Protein AF-0000000073386033 (afdb_homodimer)

Sequence (1508 aa):
MKQFILSCVLSVAAIAPSQAQQTTRQLPVYLDQTKPVEQRIDDAISRMTLAEKIRIIHAQSKFSSAGVPRLGFPDFWTDDGPHGVRPDVLWDEWEQAGQTNDSCVAFPALTCLAASWNPQMSRIYGEALGEEALYRGKDMILGPGVNIYRTPLNGRNFEYMGEDPFLASIMVVPYIQGLQSKGVSACVKHYCLNNDEEYRHQVNVIVSDRALHEIYLPAFKAAVEKGKTWGIMGAYNLYKNEHNCHNQWTLNKILKGDWKYDGVVVSDWGGAHDLEQSVKNGLDMEFGTWTDGLTMGATNAYDNYYLSMPYMKAIQEGKFTQKELDDKVRRVLRLFYRTTMNPNRPHGFLCSESHYAAARQIAEEGIVLLQNRNNVLPINTQKAKRVLVVGENAIKMMTVGGGSSSLKVQREISPLDGLKTRLGKDGIEVDYARGYVGDVTGNYNGVTTGQNLEDKRSEAELIAEAVEKAKTADYVIMFGGLNKSDFQDCEGHDRKHYELPYHQDKLIEALAKANRNFVYVNISGNAVAMPWKAKVAGIVQGWFIGSESGEALASILTGDANPSGKLPFTWVNSLKETGAHALNTYPGTWRQEGGASTKGNIIDEEYKEGIYVGYRWTDKERIKPTFAFGHGLSYTQFAISNLRSDKIQMKQDGTITFTVNVKNTGKRAGAETVQLYIHDVKASVDRPQKELKGFQKVYLQPGESKDISITINKEALSFYDETSSSWKAEAGKFEALVGNAADNLKLKKAFELFMKQFILSCVLSVAAIAPSQAQQTTRQLPVYLDQTKPVEQRIDDAISRMTLAEKIRIIHAQSKFSSAGVPRLGFPDFWTDDGPHGVRPDVLWDEWEQAGQTNDSCVAFPALTCLAASWNPQMSRIYGEALGEEALYRGKDMILGPGVNIYRTPLNGRNFEYMGEDPFLASIMVVPYIQGLQSKGVSACVKHYCLNNDEEYRHQVNVIVSDRALHEIYLPAFKAAVEKGKTWGIMGAYNLYKNEHNCHNQWTLNKILKGDWKYDGVVVSDWGGAHDLEQSVKNGLDMEFGTWTDGLTMGATNAYDNYYLSMPYMKAIQEGKFTQKELDDKVRRVLRLFYRTTMNPNRPHGFLCSESHYAAARQIAEEGIVLLQNRNNVLPINTQKAKRVLVVGENAIKMMTVGGGSSSLKVQREISPLDGLKTRLGKDGIEVDYARGYVGDVTGNYNGVTTGQNLEDKRSEAELIAEAVEKAKTADYVIMFGGLNKSDFQDCEGHDRKHYELPYHQDKLIEALAKANRNFVYVNISGNAVAMPWKAKVAGIVQGWFIGSESGEALASILTGDANPSGKLPFTWVNSLKETGAHALNTYPGTWRQEGGASTKGNIIDEEYKEGIYVGYRWTDKERIKPTFAFGHGLSYTQFAISNLRSDKIQMKQDGTITFTVNVKNTGKRAGAETVQLYIHDVKASVDRPQKELKGFQKVYLQPGESKDISITINKEALSFYDETSSSWKAEAGKFEALVGNAADNLKLKKAFELF

Structure (mmCIF, N/CA/C/O backbone):
data_AF-0000000073386033-model_v1
#
loop_
_entity.id
_entity.type
_entity.pdbx_description
1 polymer 'Glycosyl hydrolase family 3 N-terminal domain protein'
#
loop_
_atom_site.group_PDB
_atom_site.id
_atom_site.type_symbol
_atom_site.label_atom_id
_atom_site.label_alt_id
_atom_site.label_comp_id
_atom_site.label_asym_id
_atom_site.label_entity_id
_atom_site.label_seq_id
_atom_site.pdbx_PDB_ins_code
_atom_site.Cartn_x
_atom_site.Cartn_y
_atom_site.Cartn_z
_atom_site.occupancy
_atom_site.B_iso_or_equiv
_atom_site.auth_seq_id
_atom_site.auth_comp_id
_atom_site.auth_asym_id
_atom_site.auth_atom_id
_atom_site.pdbx_PDB_model_num
ATOM 1 N N . MET A 1 1 ? -18.234 85.812 -27.625 1 22.02 1 MET A N 1
ATOM 2 C CA . MET A 1 1 ? -17 85.25 -27.125 1 22.02 1 MET A CA 1
ATOM 3 C C . MET A 1 1 ? -17.188 83.75 -26.828 1 22.02 1 MET A C 1
ATOM 5 O O . MET A 1 1 ? -18.062 83.375 -26.047 1 22.02 1 MET A O 1
ATOM 9 N N . LYS A 1 2 ? -16.828 82.938 -27.922 1 25.58 2 LYS A N 1
ATOM 10 C CA . LYS A 1 2 ? -16.922 81.625 -28.484 1 25.58 2 LYS A CA 1
ATOM 11 C C . LYS A 1 2 ? -16.141 80.562 -27.641 1 25.58 2 LYS A C 1
ATOM 13 O O . LYS A 1 2 ? -14.914 80.562 -27.703 1 25.58 2 LYS A O 1
ATOM 18 N N . GLN A 1 3 ? -16.453 80.562 -26.297 1 24.77 3 GLN A N 1
ATOM 19 C CA . GLN A 1 3 ? -15.656 79.875 -25.266 1 24.77 3 GLN A CA 1
ATOM 20 C C . GLN A 1 3 ? -15.523 78.375 -25.547 1 24.77 3 GLN A C 1
ATOM 22 O O . GLN A 1 3 ? -16.531 77.688 -25.656 1 24.77 3 GLN A O 1
ATOM 27 N N . PHE A 1 4 ? -14.586 78.062 -26.344 1 27.03 4 PHE A N 1
ATOM 28 C CA . PHE A 1 4 ? -14.281 76.75 -26.906 1 27.03 4 PHE A CA 1
ATOM 29 C C . PHE A 1 4 ? -13.93 75.75 -25.812 1 27.03 4 PHE A C 1
ATOM 31 O O . PHE A 1 4 ? -13.008 76 -25.031 1 27.03 4 PHE A O 1
ATOM 38 N N . ILE A 1 5 ? -14.898 75.125 -25.203 1 29.31 5 ILE A N 1
ATOM 39 C CA . ILE A 1 5 ? -14.797 74.188 -24.109 1 29.31 5 ILE A CA 1
ATOM 40 C C . ILE A 1 5 ? -13.992 72.938 -24.562 1 29.31 5 ILE A C 1
ATOM 42 O O . ILE A 1 5 ? -14.406 72.25 -25.469 1 29.31 5 ILE A O 1
ATOM 46 N N . LEU A 1 6 ? -12.695 73.062 -24.625 1 27.39 6 LEU A N 1
ATOM 47 C CA . LEU A 1 6 ? -11.82 72 -25.078 1 27.39 6 LEU A CA 1
ATOM 48 C C . LEU A 1 6 ? -12.016 70.75 -24.25 1 27.39 6 LEU A C 1
ATOM 50 O O . LEU A 1 6 ? -12.117 70.812 -23.016 1 27.39 6 LEU A O 1
ATOM 54 N N . SER A 1 7 ? -12.453 69.625 -24.875 1 26.39 7 SER A N 1
ATOM 55 C CA . SER A 1 7 ? -12.828 68.25 -24.625 1 26.39 7 SER A CA 1
ATOM 56 C C . SER A 1 7 ? -11.617 67.438 -24.188 1 26.39 7 SER A C 1
ATOM 58 O O . SER A 1 7 ? -10.648 67.25 -24.938 1 26.39 7 SER A O 1
ATOM 60 N N . CYS A 1 8 ? -11.141 67.625 -22.938 1 24.88 8 CYS A N 1
ATOM 61 C CA . CYS A 1 8 ? -9.969 66.875 -22.484 1 24.88 8 CYS A CA 1
ATOM 62 C C . CYS A 1 8 ? -10.219 65.375 -22.484 1 24.88 8 CYS A C 1
ATOM 64 O O . CYS A 1 8 ? -11.148 64.938 -21.828 1 24.88 8 CYS A O 1
ATOM 66 N N . VAL A 1 9 ? -9.945 64.688 -23.547 1 27.27 9 VAL A N 1
ATOM 67 C CA . VAL A 1 9 ? -10.031 63.25 -23.797 1 27.27 9 VAL A CA 1
ATOM 68 C C . VAL A 1 9 ? -9.109 62.531 -22.828 1 27.27 9 VAL A C 1
ATOM 70 O O . VAL A 1 9 ? -7.898 62.75 -22.812 1 27.27 9 VAL A O 1
ATOM 73 N N . LEU A 1 10 ? -9.594 62.25 -21.641 1 25.06 10 LEU A N 1
ATOM 74 C CA . LEU A 1 10 ? -8.914 61.469 -20.609 1 25.06 10 LEU A CA 1
ATOM 75 C C . LEU A 1 10 ? -8.523 60.094 -21.141 1 25.06 10 LEU A C 1
ATOM 77 O O . LEU A 1 10 ? -9.375 59.312 -21.594 1 25.06 10 LEU A O 1
ATOM 81 N N . SER A 1 11 ? -7.332 59.906 -21.688 1 25.28 11 SER A N 1
ATOM 82 C CA . SER A 1 11 ? -6.746 58.656 -22.172 1 25.28 11 SER A CA 1
ATOM 83 C C . SER A 1 11 ? -6.617 57.625 -21.047 1 25.28 11 SER A C 1
ATOM 85 O O . SER A 1 11 ? -6.008 57.906 -20.016 1 25.28 11 SER A O 1
ATOM 87 N N . VAL A 1 12 ? -7.598 56.812 -20.828 1 29.11 12 VAL A N 1
ATOM 88 C CA . VAL A 1 12 ? -7.637 55.625 -19.938 1 29.11 12 VAL A CA 1
ATOM 89 C C . VAL A 1 12 ? -6.492 54.688 -20.297 1 29.11 12 VAL A C 1
ATOM 91 O O . VAL A 1 12 ? -6.441 54.156 -21.391 1 29.11 12 VAL A O 1
ATOM 94 N N . ALA A 1 13 ? -5.246 54.938 -19.766 1 29.22 13 ALA A N 1
ATOM 95 C CA . ALA A 1 13 ? -4.164 53.969 -19.984 1 29.22 13 ALA A CA 1
ATOM 96 C C . ALA A 1 13 ? -4.555 52.594 -19.469 1 29.22 13 ALA A C 1
ATOM 98 O O . ALA A 1 13 ? -4.902 52.438 -18.297 1 29.22 13 ALA A O 1
ATOM 99 N N . ALA A 1 14 ? -5.043 51.781 -20.297 1 32 14 ALA A N 1
ATOM 100 C CA . ALA A 1 14 ? -5.281 50.344 -20.125 1 32 14 ALA A CA 1
ATOM 101 C C . ALA A 1 14 ? -4.043 49.625 -19.578 1 32 14 ALA A C 1
ATOM 103 O O . ALA A 1 14 ? -3.012 49.562 -20.25 1 32 14 ALA A O 1
ATOM 104 N N . ILE A 1 15 ? -3.875 49.781 -18.219 1 30.94 15 ILE A N 1
ATOM 105 C CA . ILE A 1 15 ? -2.848 48.938 -17.641 1 30.94 15 ILE A CA 1
ATOM 106 C C . ILE A 1 15 ? -3.047 47.5 -18.109 1 30.94 15 ILE A C 1
ATOM 108 O O . ILE A 1 15 ? -4.105 46.906 -17.875 1 30.94 15 ILE A O 1
ATOM 112 N N . ALA A 1 16 ? -2.33 47.125 -19.172 1 32.75 16 ALA A N 1
ATOM 113 C CA . ALA A 1 16 ? -2.264 45.781 -19.688 1 32.75 16 ALA A CA 1
ATOM 114 C C . ALA A 1 16 ? -1.972 44.781 -18.562 1 32.75 16 ALA A C 1
ATOM 116 O O . ALA A 1 16 ? -1.072 45 -17.75 1 32.75 16 ALA A O 1
ATOM 117 N N . PRO A 1 17 ? -2.938 43.938 -18.234 1 29.41 17 PRO A N 1
ATOM 118 C CA . PRO A 1 17 ? -2.699 42.875 -17.281 1 29.41 17 PRO A CA 1
ATOM 119 C C . PRO A 1 17 ? -1.383 42.125 -17.516 1 29.41 17 PRO A C 1
ATOM 121 O O . PRO A 1 17 ? -1.021 41.875 -18.672 1 29.41 17 PRO A O 1
ATOM 124 N N . SER A 1 18 ? -0.349 42.562 -16.828 1 30.38 18 SER A N 1
ATOM 125 C CA . SER A 1 18 ? 0.811 41.688 -16.906 1 30.38 18 SER A CA 1
ATOM 126 C C . SER A 1 18 ? 0.388 40.219 -16.953 1 30.38 18 SER A C 1
ATOM 128 O O . SER A 1 18 ? -0.304 39.75 -16.047 1 30.38 18 SER A O 1
ATOM 130 N N . GLN A 1 19 ? 0.156 39.688 -18.078 1 27.16 19 GLN A N 1
ATOM 131 C CA . GLN A 1 19 ? 0.065 38.25 -18.25 1 27.16 19 GLN A CA 1
ATOM 132 C C . GLN A 1 19 ? 1.144 37.531 -17.438 1 27.16 19 GLN A C 1
ATOM 134 O O . GLN A 1 19 ? 2.334 37.656 -17.734 1 27.16 19 GLN A O 1
ATOM 139 N N . ALA A 1 20 ? 0.946 37.469 -16.156 1 34.41 20 ALA A N 1
ATOM 140 C CA . ALA A 1 20 ? 1.75 36.438 -15.523 1 34.41 20 ALA A CA 1
ATOM 141 C C . ALA A 1 20 ? 1.922 35.219 -16.453 1 34.41 20 ALA A C 1
ATOM 143 O O . ALA A 1 20 ? 0.945 34.562 -16.797 1 34.41 20 ALA A O 1
ATOM 144 N N . GLN A 1 21 ? 2.857 35.25 -17.344 1 29.84 21 GLN A N 1
ATOM 145 C CA . GLN A 1 21 ? 3.27 34.062 -18.047 1 29.84 21 GLN A CA 1
ATOM 146 C C . GLN A 1 21 ? 3.174 32.844 -17.125 1 29.84 21 GLN A C 1
ATOM 148 O O . GLN A 1 21 ? 3.924 32.719 -16.156 1 29.84 21 GLN A O 1
ATOM 153 N N . GLN A 1 22 ? 2.094 32.281 -16.844 1 35.41 22 GLN A N 1
ATOM 154 C CA . GLN A 1 22 ? 2.082 30.891 -16.406 1 35.41 22 GLN A CA 1
ATOM 155 C C . GLN A 1 22 ? 3.176 30.094 -17.094 1 35.41 22 GLN A C 1
ATOM 157 O O . GLN A 1 22 ? 3.076 29.797 -18.281 1 35.41 22 GLN A O 1
ATOM 162 N N . THR A 1 23 ? 4.406 30.344 -16.922 1 37.78 23 THR A N 1
ATOM 163 C CA . THR A 1 23 ? 5.371 29.422 -17.516 1 37.78 23 THR A CA 1
ATOM 164 C C . THR A 1 23 ? 4.836 27.984 -17.484 1 37.78 23 THR A C 1
ATOM 166 O O . THR A 1 23 ? 4.641 27.406 -16.422 1 37.78 23 THR A O 1
ATOM 169 N N . THR A 1 24 ? 3.977 27.656 -18.234 1 44.41 24 THR A N 1
ATOM 170 C CA . THR A 1 24 ? 3.611 26.266 -18.484 1 44.41 24 THR A CA 1
ATOM 171 C C . THR A 1 24 ? 4.805 25.344 -18.266 1 44.41 24 THR A C 1
ATOM 173 O O . THR A 1 24 ? 5.742 25.328 -19.062 1 44.41 24 THR A O 1
ATOM 176 N N . ARG A 1 25 ? 5.238 25.25 -17.156 1 54.25 25 ARG A N 1
ATOM 177 C CA . ARG A 1 25 ? 6.336 24.312 -16.891 1 54.25 25 ARG A CA 1
ATOM 178 C C . ARG A 1 25 ? 6.246 23.094 -17.797 1 54.25 25 ARG A C 1
ATOM 180 O O . ARG A 1 25 ? 5.246 22.375 -17.781 1 54.25 25 ARG A O 1
ATOM 187 N N . GLN A 1 26 ? 6.961 23.062 -18.812 1 73.44 26 GLN A N 1
ATOM 188 C CA . GLN A 1 26 ? 7.094 21.953 -19.766 1 73.44 26 GLN A CA 1
ATOM 189 C C . GLN A 1 26 ? 7.332 20.641 -19.031 1 73.44 26 GLN A C 1
ATOM 191 O O . GLN A 1 26 ? 8.195 20.562 -18.156 1 73.44 26 GLN A O 1
ATOM 196 N N . LEU A 1 27 ? 6.406 19.734 -19.078 1 86.44 27 LEU A N 1
ATOM 197 C CA . LEU A 1 27 ? 6.531 18.391 -18.531 1 86.44 27 LEU A CA 1
ATOM 198 C C . LEU A 1 27 ? 7.852 17.75 -18.969 1 86.44 27 LEU A C 1
ATOM 200 O O . LEU A 1 27 ? 8.188 17.75 -20.156 1 86.44 27 LEU A O 1
ATOM 204 N N . PRO A 1 28 ? 8.656 17.469 -18 1 94.38 28 PRO A N 1
ATOM 205 C CA . PRO A 1 28 ? 9.891 16.797 -18.391 1 94.38 28 PRO A CA 1
ATOM 206 C C . PRO A 1 28 ? 9.648 15.578 -19.266 1 94.38 28 PRO A C 1
ATOM 208 O O . PRO A 1 28 ? 8.625 14.914 -19.141 1 94.38 28 PRO A O 1
ATOM 211 N N . VAL A 1 29 ? 10.609 15.211 -20.109 1 97.06 29 VAL A N 1
ATOM 212 C CA . VAL A 1 29 ? 10.484 14.164 -21.125 1 97.06 29 VAL A CA 1
ATOM 213 C C . VAL A 1 29 ? 10.148 12.836 -20.453 1 97.06 29 VAL A C 1
ATOM 215 O O . VAL A 1 29 ? 9.312 12.07 -20.938 1 97.06 29 VAL A O 1
ATOM 218 N N . TYR A 1 30 ? 10.75 12.555 -19.281 1 97.62 30 TYR A N 1
ATOM 219 C CA . TYR A 1 30 ? 10.57 11.25 -18.656 1 97.62 30 TYR A CA 1
ATOM 220 C C . TYR A 1 30 ? 9.141 11.078 -18.156 1 97.62 30 TYR A C 1
ATOM 222 O O . TYR A 1 30 ? 8.703 9.953 -17.891 1 97.62 30 TYR A O 1
ATOM 230 N N . LEU A 1 31 ? 8.359 12.172 -18.062 1 96.19 31 LEU A N 1
ATOM 231 C CA . LEU A 1 31 ? 6.969 12.094 -17.625 1 96.19 31 LEU A CA 1
ATOM 232 C C . LEU A 1 31 ? 6.023 12.312 -18.797 1 96.19 31 LEU A C 1
ATOM 234 O O . LEU A 1 31 ? 4.801 12.227 -18.641 1 96.19 31 LEU A O 1
ATOM 238 N N . ASP A 1 32 ? 6.531 12.664 -20.031 1 95.56 32 ASP A N 1
ATOM 239 C CA . ASP A 1 32 ? 5.734 12.961 -21.219 1 95.56 32 ASP A CA 1
ATOM 240 C C . ASP A 1 32 ? 5.355 11.688 -21.969 1 95.56 32 ASP A C 1
ATOM 242 O O . ASP A 1 32 ? 6.145 11.164 -22.766 1 95.56 32 ASP A O 1
ATOM 246 N N . GLN A 1 33 ? 4.172 11.25 -21.875 1 92 33 GLN A N 1
ATOM 247 C CA . GLN A 1 33 ? 3.695 9.977 -22.406 1 92 33 GLN A CA 1
ATOM 248 C C . GLN A 1 33 ? 3.689 9.992 -23.938 1 92 33 GLN A C 1
ATOM 250 O O . GLN A 1 33 ? 3.561 8.938 -24.562 1 92 33 GLN A O 1
ATOM 255 N N . THR A 1 34 ? 3.785 11.125 -24.578 1 95 34 THR A N 1
ATOM 256 C CA . THR A 1 34 ? 3.77 11.219 -26.031 1 95 34 THR A CA 1
ATOM 257 C C . THR A 1 34 ? 5.141 10.883 -26.609 1 95 34 THR A C 1
ATOM 259 O O . THR A 1 34 ? 5.277 10.688 -27.828 1 95 34 THR A O 1
ATOM 262 N N . LYS A 1 35 ? 6.16 10.781 -25.719 1 97.12 35 LYS A N 1
ATOM 263 C CA . LYS A 1 35 ? 7.512 10.461 -26.156 1 97.12 35 LYS A CA 1
ATOM 264 C C . LYS A 1 35 ? 7.766 8.961 -26.109 1 97.12 35 LYS A C 1
ATOM 266 O O . LYS A 1 35 ? 7.203 8.258 -25.266 1 97.12 35 LYS A O 1
ATOM 271 N N . PRO A 1 36 ? 8.656 8.461 -27.047 1 97.38 36 PRO A N 1
ATOM 272 C CA . PRO A 1 36 ? 9.016 7.043 -26.984 1 97.38 36 PRO A CA 1
ATOM 273 C C . PRO A 1 36 ? 9.633 6.648 -25.641 1 97.38 36 PRO A C 1
ATOM 275 O O . PRO A 1 36 ? 10.406 7.418 -25.062 1 97.38 36 PRO A O 1
ATOM 278 N N . VAL A 1 37 ? 9.398 5.492 -25.25 1 97.38 37 VAL A N 1
ATOM 279 C CA . VAL A 1 37 ? 9.797 5.02 -23.922 1 97.38 37 VAL A CA 1
ATOM 280 C C . VAL A 1 37 ? 11.32 5.109 -23.781 1 97.38 37 VAL A C 1
ATOM 282 O O . VAL A 1 37 ? 11.828 5.469 -22.719 1 97.38 37 VAL A O 1
ATOM 285 N N . GLU A 1 38 ? 12.07 4.789 -24.875 1 98.12 38 GLU A N 1
ATOM 286 C CA . GLU A 1 38 ? 13.531 4.797 -24.781 1 98.12 38 GLU A CA 1
ATOM 287 C C . GLU A 1 38 ? 14.062 6.215 -24.562 1 98.12 38 GLU A C 1
ATOM 289 O O . GLU A 1 38 ? 15.07 6.406 -23.891 1 98.12 38 GLU A O 1
ATOM 294 N N . GLN A 1 39 ? 13.383 7.234 -25.047 1 98.44 39 GLN A N 1
ATOM 295 C CA . GLN A 1 39 ? 13.758 8.625 -24.797 1 98.44 39 GLN A CA 1
ATOM 296 C C . GLN A 1 39 ? 13.445 9.031 -23.375 1 98.44 39 GLN A C 1
ATOM 298 O O . GLN A 1 39 ? 14.203 9.781 -22.75 1 98.44 39 GLN A O 1
ATOM 303 N N . ARG A 1 40 ? 12.328 8.562 -22.938 1 98.44 40 ARG A N 1
ATOM 304 C CA . ARG A 1 40 ? 11.953 8.836 -21.562 1 98.44 40 ARG A CA 1
ATOM 305 C C . ARG A 1 40 ? 12.945 8.219 -20.594 1 98.44 40 ARG A C 1
ATOM 307 O O . ARG A 1 40 ? 13.32 8.836 -19.594 1 98.44 40 ARG A O 1
ATOM 314 N N . ILE A 1 41 ? 13.422 7.027 -20.938 1 98.75 41 ILE A N 1
ATOM 315 C CA . ILE A 1 41 ? 14.406 6.324 -20.125 1 98.75 41 ILE A CA 1
ATOM 316 C C . ILE A 1 41 ? 15.727 7.102 -20.109 1 98.75 41 ILE A C 1
ATOM 318 O O . ILE A 1 41 ? 16.312 7.312 -19.047 1 98.75 41 ILE A O 1
ATOM 322 N N . ASP A 1 42 ? 16.188 7.578 -21.25 1 98.62 42 ASP A N 1
ATOM 323 C CA . ASP A 1 42 ? 17.422 8.344 -21.344 1 98.62 42 ASP A CA 1
ATOM 324 C C . ASP A 1 42 ? 17.344 9.609 -20.484 1 98.62 42 ASP A C 1
ATOM 326 O O . ASP A 1 42 ? 18.312 9.945 -19.781 1 98.62 42 ASP A O 1
ATOM 330 N N . ASP A 1 43 ? 16.234 10.266 -20.547 1 98.62 43 ASP A N 1
ATOM 331 C CA . ASP A 1 43 ? 16.047 11.484 -19.75 1 98.62 43 ASP A CA 1
ATOM 332 C C . ASP A 1 43 ? 16.062 11.18 -18.266 1 98.62 43 ASP A C 1
ATOM 334 O O . ASP A 1 43 ? 16.703 11.898 -17.484 1 98.62 43 ASP A O 1
ATOM 338 N N . ALA A 1 44 ? 15.383 10.125 -17.844 1 98.56 44 ALA A N 1
ATOM 339 C CA . ALA A 1 44 ? 15.352 9.734 -16.438 1 98.56 44 ALA A CA 1
ATOM 340 C C . ALA A 1 44 ? 16.75 9.414 -15.93 1 98.56 44 ALA A C 1
ATOM 342 O O . ALA A 1 44 ? 17.156 9.891 -14.867 1 98.56 44 ALA A O 1
ATOM 343 N N . ILE A 1 45 ? 17.5 8.609 -16.703 1 98.69 45 ILE A N 1
ATOM 344 C CA . ILE A 1 45 ? 18.844 8.211 -16.312 1 98.69 45 ILE A CA 1
ATOM 345 C C . ILE A 1 45 ? 19.719 9.453 -16.125 1 98.69 45 ILE A C 1
ATOM 347 O O . ILE A 1 45 ? 20.516 9.523 -15.195 1 98.69 45 ILE A O 1
ATOM 351 N N . SER A 1 46 ? 19.562 10.453 -16.969 1 98.31 46 SER A N 1
ATOM 352 C CA . SER A 1 46 ? 20.375 11.664 -16.922 1 98.31 46 SER A CA 1
ATOM 353 C C . SER A 1 46 ? 20.062 12.492 -15.672 1 98.31 46 SER A C 1
ATOM 355 O O . SER A 1 46 ? 20.891 13.289 -15.227 1 98.31 46 SER A O 1
ATOM 357 N N . ARG A 1 47 ? 18.906 12.32 -15.117 1 97.5 47 ARG A N 1
ATOM 358 C CA . ARG A 1 47 ? 18.469 13.102 -13.961 1 97.5 47 ARG A CA 1
ATOM 359 C C . ARG A 1 47 ? 18.797 12.383 -12.656 1 97.5 47 ARG A C 1
ATOM 361 O O . ARG A 1 47 ? 18.812 12.992 -11.586 1 97.5 47 ARG A O 1
ATOM 368 N N . MET A 1 48 ? 19.031 11.062 -12.672 1 98.25 48 MET A N 1
ATOM 369 C CA . MET A 1 48 ? 19.234 10.25 -11.477 1 98.25 48 MET A CA 1
ATOM 370 C C . MET A 1 48 ? 20.641 10.438 -10.93 1 98.25 48 MET A C 1
ATOM 372 O O . MET A 1 48 ? 21.609 10.508 -11.695 1 98.25 48 MET A O 1
ATOM 376 N N . THR A 1 49 ? 20.75 10.484 -9.625 1 97.5 49 THR A N 1
ATOM 377 C CA . THR A 1 49 ? 22.031 10.414 -8.945 1 97.5 49 THR A CA 1
ATOM 378 C C . THR A 1 49 ? 22.531 8.969 -8.898 1 97.5 49 THR A C 1
ATOM 380 O O . THR A 1 49 ? 21.781 8.039 -9.18 1 97.5 49 THR A O 1
ATOM 383 N N . LEU A 1 50 ? 23.828 8.773 -8.578 1 97.94 50 LEU A N 1
ATOM 384 C CA . LEU A 1 50 ? 24.375 7.438 -8.414 1 97.94 50 LEU A CA 1
ATOM 385 C C . LEU A 1 50 ? 23.594 6.648 -7.367 1 97.94 50 LEU A C 1
ATOM 387 O O . LEU A 1 50 ? 23.266 5.48 -7.582 1 97.94 50 LEU A O 1
ATOM 391 N N . ALA A 1 51 ? 23.25 7.285 -6.254 1 96.69 51 ALA A N 1
ATOM 392 C CA . ALA A 1 51 ? 22.516 6.625 -5.18 1 96.69 51 ALA A CA 1
ATOM 393 C C . ALA A 1 51 ? 21.141 6.188 -5.648 1 96.69 51 ALA A C 1
ATOM 395 O O . ALA A 1 51 ? 20.656 5.113 -5.273 1 96.69 51 ALA A O 1
ATOM 396 N N . GLU A 1 52 ? 20.484 7.02 -6.434 1 97.69 52 GLU A N 1
ATOM 397 C CA . GLU A 1 52 ? 19.156 6.703 -6.953 1 97.69 52 GLU A CA 1
ATOM 398 C C . GLU A 1 52 ? 19.219 5.543 -7.945 1 97.69 52 GLU A C 1
ATOM 400 O O . GLU A 1 52 ? 18.328 4.695 -7.969 1 97.69 52 GLU A O 1
ATOM 405 N N . LYS A 1 53 ? 20.234 5.523 -8.781 1 98.56 53 LYS A N 1
ATOM 406 C CA . LYS A 1 53 ? 20.438 4.402 -9.695 1 98.56 53 LYS A CA 1
ATOM 407 C C . LYS A 1 53 ? 20.625 3.094 -8.93 1 98.56 53 LYS A C 1
ATOM 409 O O . LYS A 1 53 ? 20.047 2.07 -9.297 1 98.56 53 LYS A O 1
ATOM 414 N N . ILE A 1 54 ? 21.375 3.139 -7.863 1 97.75 54 ILE A N 1
ATOM 415 C CA . ILE A 1 54 ? 21.672 1.956 -7.059 1 97.75 54 ILE A CA 1
ATOM 416 C C . ILE A 1 54 ? 20.406 1.489 -6.348 1 97.75 54 ILE A C 1
ATOM 418 O O . ILE A 1 54 ? 20.125 0.29 -6.297 1 97.75 54 ILE A O 1
ATOM 422 N N . ARG A 1 55 ? 19.609 2.375 -5.852 1 95.88 55 ARG A N 1
ATOM 423 C CA . ARG A 1 55 ? 18.5 2.002 -4.98 1 95.88 55 ARG A CA 1
ATOM 424 C C . ARG A 1 55 ? 17.422 1.243 -5.75 1 95.88 55 ARG A C 1
ATOM 426 O O . ARG A 1 55 ? 16.719 0.416 -5.18 1 95.88 55 ARG A O 1
ATOM 433 N N . ILE A 1 56 ? 17.25 1.499 -7.086 1 98.06 56 ILE A N 1
ATOM 434 C CA . ILE A 1 56 ? 16.141 0.883 -7.805 1 98.06 56 ILE A CA 1
ATOM 435 C C . ILE A 1 56 ? 16.531 -0.523 -8.258 1 98.06 56 ILE A C 1
ATOM 437 O O . ILE A 1 56 ? 15.695 -1.283 -8.742 1 98.06 56 ILE A O 1
ATOM 441 N N . ILE A 1 57 ? 17.812 -0.957 -8.039 1 98.25 57 ILE A N 1
ATOM 442 C CA . ILE A 1 57 ? 18.234 -2.238 -8.594 1 98.25 57 ILE A CA 1
ATOM 443 C C . ILE A 1 57 ? 18.438 -3.246 -7.465 1 98.25 57 ILE A C 1
ATOM 445 O O . ILE A 1 57 ? 19.109 -4.266 -7.645 1 98.25 57 ILE A O 1
ATOM 449 N N . HIS A 1 58 ? 18.016 -2.998 -6.266 1 95.44 58 HIS A N 1
ATOM 450 C CA . HIS A 1 58 ? 18.016 -3.975 -5.184 1 95.44 58 HIS A CA 1
ATOM 451 C C . HIS A 1 58 ? 16.797 -3.801 -4.281 1 95.44 58 HIS A C 1
ATOM 453 O O . HIS A 1 58 ? 16.141 -2.758 -4.309 1 95.44 58 HIS A O 1
ATOM 459 N N . ALA A 1 59 ? 16.5 -4.785 -3.465 1 95 59 ALA A N 1
ATOM 460 C CA . ALA A 1 59 ? 15.336 -4.785 -2.582 1 95 59 ALA A CA 1
ATOM 461 C C . ALA A 1 59 ? 15.492 -3.754 -1.468 1 95 59 ALA A C 1
ATOM 463 O O . ALA A 1 59 ? 16.609 -3.469 -1.032 1 95 59 ALA A O 1
ATOM 464 N N . GLN A 1 60 ? 14.367 -3.209 -1.054 1 93.81 60 GLN A N 1
ATOM 465 C CA . GLN A 1 60 ? 14.32 -2.365 0.137 1 93.81 60 GLN A CA 1
ATOM 466 C C . GLN A 1 60 ? 13.484 -3.014 1.239 1 93.81 60 GLN A C 1
ATOM 468 O O . GLN A 1 60 ? 13.453 -2.52 2.369 1 93.81 60 GLN A O 1
ATOM 473 N N . SER A 1 61 ? 12.75 -3.973 0.955 1 93.25 61 SER A N 1
ATOM 474 C CA . SER A 1 61 ? 11.953 -4.809 1.845 1 93.25 61 SER A CA 1
ATOM 475 C C . SER A 1 61 ? 11.938 -6.258 1.376 1 93.25 61 SER A C 1
ATOM 477 O O . SER A 1 61 ? 12.625 -6.613 0.415 1 93.25 61 SER A O 1
ATOM 479 N N . LYS A 1 62 ? 11.125 -7.082 2.029 1 91.94 62 LYS A N 1
ATOM 480 C CA . LYS A 1 62 ? 11.047 -8.492 1.665 1 91.94 62 LYS A CA 1
ATOM 481 C C . LYS A 1 62 ? 10.578 -8.664 0.224 1 91.94 62 LYS A C 1
ATOM 483 O O . LYS A 1 62 ? 10.984 -9.609 -0.459 1 91.94 62 LYS A O 1
ATOM 488 N N . PHE A 1 63 ? 9.703 -7.688 -0.307 1 95.06 63 PHE A N 1
ATOM 489 C CA . PHE A 1 63 ? 9.117 -7.949 -1.614 1 95.06 63 PHE A CA 1
ATOM 490 C C . PHE A 1 63 ? 9.07 -6.676 -2.453 1 95.06 63 PHE A C 1
ATOM 492 O O . PHE A 1 63 ? 8.305 -6.586 -3.41 1 95.06 63 PHE A O 1
ATOM 499 N N . SER A 1 64 ? 9.914 -5.652 -2.111 1 96.06 64 SER A N 1
ATOM 500 C CA . SER A 1 64 ? 9.844 -4.441 -2.922 1 96.06 64 SER A CA 1
ATOM 501 C C . SER A 1 64 ? 11.227 -3.855 -3.166 1 96.06 64 SER A C 1
ATOM 503 O O . SER A 1 64 ? 12.164 -4.133 -2.416 1 96.06 64 SER A O 1
ATOM 505 N N . SER A 1 65 ? 11.344 -3.18 -4.227 1 96.62 65 SER A N 1
ATOM 506 C CA . SER A 1 65 ? 12.461 -2.277 -4.496 1 96.62 65 SER A CA 1
ATOM 507 C C . SER A 1 65 ? 12.008 -0.822 -4.5 1 96.62 65 SER A C 1
ATOM 509 O O . SER A 1 65 ? 10.836 -0.533 -4.754 1 96.62 65 SER A O 1
ATOM 511 N N . ALA A 1 66 ? 12.914 0.018 -4.211 1 96.31 66 ALA A N 1
ATOM 512 C CA . ALA A 1 66 ? 12.602 1.442 -4.148 1 96.31 66 ALA A CA 1
ATOM 513 C C . ALA A 1 66 ? 12.383 2.02 -5.543 1 96.31 66 ALA A C 1
ATOM 515 O O . ALA A 1 66 ? 12.922 1.509 -6.523 1 96.31 66 ALA A O 1
ATOM 516 N N . GLY A 1 67 ? 11.523 3.041 -5.648 1 97.5 67 GLY A N 1
ATOM 517 C CA . GLY A 1 67 ? 11.508 3.928 -6.801 1 97.5 67 GLY A CA 1
ATOM 518 C C . GLY A 1 67 ? 12.469 5.094 -6.672 1 97.5 67 GLY A C 1
ATOM 519 O O . GLY A 1 67 ? 13.555 4.945 -6.113 1 97.5 67 GLY A O 1
ATOM 520 N N . VAL A 1 68 ? 12.133 6.184 -7.344 1 97.94 68 VAL A N 1
ATOM 521 C CA . VAL A 1 68 ? 12.852 7.449 -7.23 1 97.94 68 VAL A CA 1
ATOM 522 C C . VAL A 1 68 ? 11.883 8.555 -6.797 1 97.94 68 VAL A C 1
ATOM 524 O O . VAL A 1 68 ? 11.398 9.32 -7.629 1 97.94 68 VAL A O 1
ATOM 527 N N . PRO A 1 69 ? 11.695 8.711 -5.492 1 96.69 69 PRO A N 1
ATOM 528 C CA . PRO A 1 69 ? 10.648 9.586 -4.961 1 96.69 69 PRO A CA 1
ATOM 529 C C . PRO A 1 69 ? 10.734 11.008 -5.516 1 96.69 69 PRO A C 1
ATOM 531 O O . PRO A 1 69 ? 9.711 11.594 -5.883 1 96.69 69 PRO A O 1
ATOM 534 N N . ARG A 1 70 ? 11.906 11.586 -5.652 1 94.62 70 ARG A N 1
ATOM 535 C CA . ARG A 1 70 ? 12.102 12.961 -6.102 1 94.62 70 ARG A CA 1
ATOM 536 C C . ARG A 1 70 ? 11.656 13.133 -7.555 1 94.62 70 ARG A C 1
ATOM 538 O O . ARG A 1 70 ? 11.242 14.227 -7.957 1 94.62 70 ARG A O 1
ATOM 545 N N . LEU A 1 71 ? 11.695 11.977 -8.328 1 96.56 71 LEU A N 1
ATOM 546 C CA . LEU A 1 71 ? 11.352 12.031 -9.75 1 96.56 71 LEU A CA 1
ATOM 547 C C . LEU A 1 71 ? 9.961 11.445 -10 1 96.56 71 LEU A C 1
ATOM 549 O O . LEU A 1 71 ? 9.492 11.414 -11.133 1 96.56 71 LEU A O 1
ATOM 553 N N . GLY A 1 72 ? 9.352 10.938 -8.953 1 96.5 72 GLY A N 1
ATOM 554 C CA . GLY A 1 72 ? 7.965 10.5 -9.062 1 96.5 72 GLY A CA 1
ATOM 555 C C . GLY A 1 72 ? 7.832 9.062 -9.531 1 96.5 72 GLY A C 1
ATOM 556 O O . GLY A 1 72 ? 6.754 8.641 -9.961 1 96.5 72 GLY A O 1
ATOM 557 N N . PHE A 1 73 ? 8.93 8.258 -9.57 1 97.88 73 PHE A N 1
ATOM 558 C CA . PHE A 1 73 ? 8.836 6.816 -9.797 1 97.88 73 PHE A CA 1
ATOM 559 C C . PHE A 1 73 ? 8.43 6.098 -8.516 1 97.88 73 PHE A C 1
ATOM 561 O O . PHE A 1 73 ? 9.18 6.094 -7.535 1 97.88 73 PHE A O 1
ATOM 568 N N . PRO A 1 74 ? 7.301 5.473 -8.508 1 97.31 74 PRO A N 1
ATOM 569 C CA . PRO A 1 74 ? 6.863 4.77 -7.297 1 97.31 74 PRO A CA 1
ATOM 570 C C . PRO A 1 74 ? 7.711 3.537 -6.992 1 97.31 74 PRO A C 1
ATOM 572 O O . PRO A 1 74 ? 8.461 3.068 -7.855 1 97.31 74 PRO A O 1
ATOM 575 N N . ASP A 1 75 ? 7.594 3.074 -5.742 1 97.75 75 ASP A N 1
ATOM 576 C CA . ASP A 1 75 ? 8.203 1.801 -5.375 1 97.75 75 ASP A CA 1
ATOM 577 C C . ASP A 1 75 ? 7.641 0.659 -6.219 1 97.75 75 ASP A C 1
ATOM 579 O O . ASP A 1 75 ? 6.535 0.762 -6.758 1 97.75 75 ASP A O 1
ATOM 583 N N . PHE A 1 76 ? 8.43 -0.334 -6.383 1 98.19 76 PHE A N 1
ATOM 584 C CA . PHE A 1 76 ? 8.055 -1.504 -7.168 1 98.19 76 PHE A CA 1
ATOM 585 C C . PHE A 1 76 ? 7.801 -2.705 -6.266 1 98.19 76 PHE A C 1
ATOM 587 O O . PHE A 1 76 ? 8.719 -3.193 -5.602 1 98.19 76 PHE A O 1
ATOM 594 N N . TRP A 1 77 ? 6.562 -3.219 -6.277 1 98.31 77 TRP A N 1
ATOM 595 C CA . TRP A 1 77 ? 6.168 -4.285 -5.359 1 98.31 77 TRP A CA 1
ATOM 596 C C . TRP A 1 77 ? 6.02 -5.609 -6.098 1 98.31 77 TRP A C 1
ATOM 598 O O . TRP A 1 77 ? 5.238 -5.719 -7.047 1 98.31 77 TRP A O 1
ATOM 608 N N . THR A 1 78 ? 6.734 -6.613 -5.605 1 97.69 78 THR A N 1
ATOM 609 C CA . THR A 1 78 ? 6.586 -7.98 -6.086 1 97.69 78 THR A CA 1
ATOM 610 C C . THR A 1 78 ? 5.82 -8.828 -5.07 1 97.69 78 THR A C 1
ATOM 612 O O . THR A 1 78 ? 5.527 -8.367 -3.965 1 97.69 78 THR A O 1
ATOM 615 N N . ASP A 1 79 ? 5.43 -9.992 -5.465 1 96.5 79 ASP A N 1
ATOM 616 C CA . ASP A 1 79 ? 4.883 -10.961 -4.52 1 96.5 79 ASP A CA 1
ATOM 617 C C . ASP A 1 79 ? 4.98 -12.383 -5.07 1 96.5 79 ASP A C 1
ATOM 619 O O . ASP A 1 79 ? 5.094 -12.578 -6.281 1 96.5 79 ASP A O 1
ATOM 623 N N . ASP A 1 80 ? 5.039 -13.25 -4.094 1 93 80 ASP A N 1
ATOM 624 C CA . ASP A 1 80 ? 4.949 -14.656 -4.465 1 93 80 ASP A CA 1
ATOM 625 C C . ASP A 1 80 ? 3.592 -14.977 -5.09 1 93 80 ASP A C 1
ATOM 627 O O . ASP A 1 80 ? 2.59 -14.328 -4.777 1 93 80 ASP A O 1
ATOM 631 N N . GLY A 1 81 ? 3.592 -15.898 -6.09 1 73.81 81 GLY A N 1
ATOM 632 C CA . GLY A 1 81 ? 2.445 -16.359 -6.855 1 73.81 81 GLY A CA 1
ATOM 633 C C . GLY A 1 81 ? 2.736 -17.609 -7.672 1 73.81 81 GLY A C 1
ATOM 634 O O . GLY A 1 81 ? 3.709 -17.641 -8.43 1 73.81 81 GLY A O 1
ATOM 635 N N . PRO A 1 82 ? 2.68 -18.891 -7.535 1 75.19 82 PRO A N 1
ATOM 636 C CA . PRO A 1 82 ? 2.133 -18.75 -8.883 1 75.19 82 PRO A CA 1
ATOM 637 C C . PRO A 1 82 ? 0.629 -19.016 -8.945 1 75.19 82 PRO A C 1
ATOM 639 O O . PRO A 1 82 ? 0.007 -18.828 -9.992 1 75.19 82 PRO A O 1
ATOM 642 N N . HIS A 1 83 ? 0.09 -19.375 -7.844 1 90.56 83 HIS A N 1
ATOM 643 C CA . HIS A 1 83 ? -1.299 -19.797 -8 1 90.56 83 HIS A CA 1
ATOM 644 C C . HIS A 1 83 ? -2.232 -18.938 -7.16 1 90.56 83 HIS A C 1
ATOM 646 O O . HIS A 1 83 ? -3.357 -19.344 -6.859 1 90.56 83 HIS A O 1
ATOM 652 N N . GLY A 1 84 ? -1.808 -17.812 -6.746 1 96.38 84 GLY A N 1
ATOM 653 C CA . GLY A 1 84 ? -2.477 -16.766 -5.988 1 96.38 84 GLY A CA 1
ATOM 654 C C . GLY A 1 84 ? -1.534 -15.68 -5.516 1 96.38 84 GLY A C 1
ATOM 655 O O . GLY A 1 84 ? -0.329 -15.742 -5.77 1 96.38 84 GLY A O 1
ATOM 656 N N . VAL A 1 85 ? -2.047 -14.695 -4.812 1 97.62 85 VAL A N 1
ATOM 657 C CA . VAL A 1 85 ? -1.216 -13.602 -4.32 1 97.62 85 VAL A CA 1
ATOM 658 C C . VAL A 1 85 ? -0.927 -13.805 -2.834 1 97.62 85 VAL A C 1
ATOM 660 O O . VAL A 1 85 ? -1.847 -13.82 -2.014 1 97.62 85 VAL A O 1
ATOM 663 N N . ARG A 1 86 ? 0.28 -13.961 -2.453 1 96.81 86 ARG A N 1
ATOM 664 C CA . ARG A 1 86 ? 0.674 -14.172 -1.064 1 96.81 86 ARG A CA 1
ATOM 665 C C . ARG A 1 86 ? 0.198 -13.031 -0.179 1 96.81 86 ARG A C 1
ATOM 667 O O . ARG A 1 86 ? 0.19 -11.875 -0.604 1 96.81 86 ARG A O 1
ATOM 674 N N . PRO A 1 87 ? -0.192 -13.336 1.088 1 96.19 87 PRO A N 1
ATOM 675 C CA . PRO A 1 87 ? -0.543 -12.219 1.972 1 96.19 87 PRO A CA 1
ATOM 676 C C . PRO A 1 87 ? 0.637 -11.289 2.25 1 96.19 87 PRO A C 1
ATOM 678 O O . PRO A 1 87 ? 1.792 -11.719 2.195 1 96.19 87 PRO A O 1
ATOM 681 N N . ASP A 1 88 ? 0.303 -10.07 2.523 1 95.69 88 ASP A N 1
ATOM 682 C CA . ASP A 1 88 ? 1.355 -9.109 2.852 1 95.69 88 ASP A CA 1
ATOM 683 C C . ASP A 1 88 ? 2.133 -9.555 4.09 1 95.69 88 ASP A C 1
ATOM 685 O O . ASP A 1 88 ? 1.553 -10.102 5.031 1 95.69 88 ASP A O 1
ATOM 689 N N . VAL A 1 89 ? 3.414 -9.297 4.082 1 93.88 89 VAL A N 1
ATOM 690 C CA . VAL A 1 89 ? 4.277 -9.664 5.199 1 93.88 89 VAL A CA 1
ATOM 691 C C . VAL A 1 89 ? 4.824 -8.406 5.871 1 93.88 89 VAL A C 1
ATOM 693 O O . VAL A 1 89 ? 4.672 -7.301 5.348 1 93.88 89 VAL A O 1
ATOM 696 N N . LEU A 1 90 ? 5.379 -8.57 7.02 1 92.88 90 LEU A N 1
ATOM 697 C CA . LEU A 1 90 ? 6.105 -7.48 7.656 1 92.88 90 LEU A CA 1
ATOM 698 C C . LEU A 1 90 ? 7.246 -6.996 6.773 1 92.88 90 LEU A C 1
ATOM 700 O O . LEU A 1 90 ? 7.781 -7.766 5.965 1 92.88 90 LEU A O 1
ATOM 704 N N . TRP A 1 91 ? 7.691 -5.734 6.898 1 91.75 91 TRP A N 1
ATOM 705 C CA . TRP A 1 91 ? 8.594 -5.016 6.004 1 91.75 91 TRP A CA 1
ATOM 706 C C . TRP A 1 91 ? 9.852 -5.828 5.727 1 91.75 91 TRP A C 1
ATOM 708 O O . TRP A 1 91 ? 10.281 -5.945 4.578 1 91.75 91 TRP A O 1
ATOM 718 N N . ASP A 1 92 ? 10.43 -6.457 6.82 1 89.69 92 ASP A N 1
ATOM 719 C CA . ASP A 1 92 ? 11.711 -7.156 6.688 1 89.69 92 ASP A CA 1
ATOM 720 C C . ASP A 1 92 ? 11.617 -8.57 7.242 1 89.69 92 ASP A C 1
ATOM 722 O O . ASP A 1 92 ? 12.625 -9.141 7.668 1 89.69 92 ASP A O 1
ATOM 726 N N . GLU A 1 93 ? 10.414 -9.156 7.352 1 87.69 93 GLU A N 1
ATOM 727 C CA . GLU A 1 93 ? 10.211 -10.5 7.887 1 87.69 93 GLU A CA 1
ATOM 728 C C . GLU A 1 93 ? 9.281 -11.32 6.996 1 87.69 93 GLU A C 1
ATOM 730 O O . GLU A 1 93 ? 8.469 -10.758 6.258 1 87.69 93 GLU A O 1
ATOM 735 N N . TRP A 1 94 ? 9.406 -12.633 7.113 1 89.62 94 TRP A N 1
ATOM 736 C CA . TRP A 1 94 ? 8.531 -13.539 6.375 1 89.62 94 TRP A CA 1
ATOM 737 C C . TRP A 1 94 ? 7.148 -13.594 7.016 1 89.62 94 TRP A C 1
ATOM 739 O O . TRP A 1 94 ? 6.172 -13.969 6.363 1 89.62 94 TRP A O 1
ATOM 749 N N . GLU A 1 95 ? 7.066 -13.242 8.281 1 92.31 95 GLU A N 1
ATOM 750 C CA . GLU A 1 95 ? 5.801 -13.281 9.008 1 92.31 95 GLU A CA 1
ATOM 751 C C . GLU A 1 95 ? 4.762 -12.375 8.359 1 92.31 95 GLU A C 1
ATOM 753 O O . GLU A 1 95 ? 5.078 -11.258 7.941 1 92.31 95 GLU A O 1
ATOM 758 N N . GLN A 1 96 ? 3.52 -12.875 8.211 1 93.94 96 GLN A N 1
ATOM 759 C CA . GLN A 1 96 ? 2.463 -12.055 7.621 1 93.94 96 GLN A CA 1
ATOM 760 C C . GLN A 1 96 ? 2.24 -10.781 8.422 1 93.94 96 GLN A C 1
ATOM 762 O O . GLN A 1 96 ? 2.436 -10.758 9.641 1 93.94 96 GLN A O 1
ATOM 767 N N . ALA A 1 97 ? 1.736 -9.742 7.848 1 94 97 ALA A N 1
ATOM 768 C CA . ALA A 1 97 ? 1.536 -8.438 8.461 1 94 97 ALA A CA 1
ATOM 769 C C . ALA A 1 97 ? 0.225 -8.391 9.242 1 94 97 ALA A C 1
ATOM 771 O O . ALA A 1 97 ? -0.095 -7.379 9.875 1 94 97 ALA A O 1
ATOM 772 N N . GLY A 1 98 ? -0.563 -9.406 9.195 1 91.81 98 GLY A N 1
ATOM 773 C CA . GLY A 1 98 ? -1.793 -9.5 9.969 1 91.81 98 GLY A CA 1
ATOM 774 C C . GLY A 1 98 ? -2.926 -8.672 9.383 1 91.81 98 GLY A C 1
ATOM 775 O O . GLY A 1 98 ? -3.893 -8.359 10.078 1 91.81 98 GLY A O 1
ATOM 776 N N . GLN A 1 99 ? -2.889 -8.312 8.156 1 93.12 99 GLN A N 1
ATOM 777 C CA . GLN A 1 99 ? -3.936 -7.523 7.52 1 93.12 99 GLN A CA 1
ATOM 778 C C . GLN A 1 99 ? -5.18 -8.367 7.258 1 93.12 99 GLN A C 1
ATOM 780 O O . GLN A 1 99 ? -5.094 -9.594 7.141 1 93.12 99 GLN A O 1
ATOM 785 N N . THR A 1 100 ? -6.316 -7.68 7.188 1 92.38 100 THR A N 1
ATOM 786 C CA . THR A 1 100 ? -7.574 -8.398 7.016 1 92.38 100 THR A CA 1
ATOM 787 C C . THR A 1 100 ? -8.125 -8.203 5.605 1 92.38 100 THR A C 1
ATOM 789 O O . THR A 1 100 ? -9.227 -8.656 5.297 1 92.38 100 THR A O 1
ATOM 792 N N . ASN A 1 101 ? -7.391 -7.52 4.734 1 94.44 101 ASN A N 1
ATOM 793 C CA . ASN A 1 101 ? -7.84 -7.211 3.381 1 94.44 101 ASN A CA 1
ATOM 794 C C . ASN A 1 101 ? -7.016 -7.953 2.332 1 94.44 101 ASN A C 1
ATOM 796 O O . ASN A 1 101 ? -7.031 -7.594 1.155 1 94.44 101 ASN A O 1
ATOM 800 N N . ASP A 1 102 ? -6.273 -8.992 2.668 1 96.19 102 ASP A N 1
ATOM 801 C CA . ASP A 1 102 ? -5.297 -9.523 1.724 1 96.19 102 ASP A CA 1
ATOM 802 C C . ASP A 1 102 ? -5.535 -11.016 1.474 1 96.19 102 ASP A C 1
ATOM 804 O O . ASP A 1 102 ? -4.625 -11.734 1.062 1 96.19 102 ASP A O 1
ATOM 808 N N . SER A 1 103 ? -6.73 -11.562 1.779 1 96.56 103 SER A N 1
ATOM 809 C CA . SER A 1 103 ? -7.09 -12.914 1.353 1 96.56 103 SER A CA 1
ATOM 810 C C . SER A 1 103 ? -7.34 -12.969 -0.151 1 96.56 103 SER A C 1
ATOM 812 O O . SER A 1 103 ? -7.934 -12.047 -0.721 1 96.56 103 SER A O 1
ATOM 814 N N . CYS A 1 104 ? -6.969 -14.07 -0.795 1 97.75 104 CYS A N 1
ATOM 815 C CA . CYS A 1 104 ? -7.059 -14.156 -2.248 1 97.75 104 CYS A CA 1
ATOM 816 C C . CYS A 1 104 ? -7.82 -15.406 -2.678 1 97.75 104 CYS A C 1
ATOM 818 O O . CYS A 1 104 ? -8.344 -16.141 -1.836 1 97.75 104 CYS A O 1
ATOM 820 N N . VAL A 1 105 ? -8.023 -15.516 -3.988 1 98.44 105 VAL A N 1
ATOM 821 C CA . VAL A 1 105 ? -8.43 -16.781 -4.609 1 98.44 105 VAL A CA 1
ATOM 822 C C . VAL A 1 105 ? -7.199 -17.625 -4.898 1 98.44 105 VAL A C 1
ATOM 824 O O . VAL A 1 105 ? -6.203 -17.141 -5.43 1 98.44 105 VAL A O 1
ATOM 827 N N . ALA A 1 106 ? -7.277 -18.875 -4.418 1 98.31 106 ALA A N 1
ATOM 828 C CA . ALA A 1 106 ? -6.242 -19.828 -4.805 1 98.31 106 ALA A CA 1
ATOM 829 C C . ALA A 1 106 ? -6.625 -20.562 -6.086 1 98.31 106 ALA A C 1
ATOM 831 O O . ALA A 1 106 ? -7.637 -21.266 -6.125 1 98.31 106 ALA A O 1
ATOM 832 N N . PHE A 1 107 ? -5.84 -20.391 -7.086 1 98.5 107 PHE A N 1
ATOM 833 C CA . PHE A 1 107 ? -6.059 -21.078 -8.359 1 98.5 107 PHE A CA 1
ATOM 834 C C . PHE A 1 107 ? -5.344 -22.422 -8.367 1 98.5 107 PHE A C 1
ATOM 836 O O . PHE A 1 107 ? -4.492 -22.688 -7.52 1 98.5 107 PHE A O 1
ATOM 843 N N . PRO A 1 108 ? -5.719 -23.281 -9.289 1 98.5 108 PRO A N 1
ATOM 844 C CA . PRO A 1 108 ? -5.078 -24.609 -9.352 1 98.5 108 PRO A CA 1
ATOM 845 C C . PRO A 1 108 ? -3.578 -24.516 -9.617 1 98.5 108 PRO A C 1
ATOM 847 O O . PRO A 1 108 ? -3.125 -23.625 -10.344 1 98.5 108 PRO A O 1
ATOM 850 N N . ALA A 1 109 ? -2.852 -25.484 -9.016 1 97.75 109 ALA A N 1
ATOM 851 C CA . ALA A 1 109 ? -1.416 -25.578 -9.273 1 97.75 109 ALA A CA 1
ATOM 852 C C . ALA A 1 109 ? -1.127 -25.688 -10.766 1 97.75 109 ALA A C 1
ATOM 854 O O . ALA A 1 109 ? -2.004 -26.062 -11.547 1 97.75 109 ALA A O 1
ATOM 855 N N . LEU A 1 110 ? 0.082 -25.359 -11.141 1 98.19 110 LEU A N 1
ATOM 856 C CA . LEU A 1 110 ? 0.414 -25.25 -12.555 1 98.19 110 LEU A CA 1
ATOM 857 C C . LEU A 1 110 ? 0.459 -26.625 -13.211 1 98.19 110 LEU A C 1
ATOM 859 O O . LEU A 1 110 ? 0.268 -26.75 -14.422 1 98.19 110 LEU A O 1
ATOM 863 N N . THR A 1 111 ? 0.696 -27.688 -12.422 1 98.31 111 THR A N 1
ATOM 864 C CA . THR A 1 111 ? 0.572 -29.016 -12.992 1 98.31 111 THR A CA 1
ATOM 865 C C . THR A 1 111 ? -0.859 -29.281 -13.453 1 98.31 111 THR A C 1
ATOM 867 O O . THR A 1 111 ? -1.078 -29.875 -14.516 1 98.31 111 THR A O 1
ATOM 870 N N . CYS A 1 112 ? -1.768 -28.828 -12.641 1 98.69 112 CYS A N 1
ATOM 871 C CA . CYS A 1 112 ? -3.166 -28.938 -13.039 1 98.69 112 CYS A CA 1
ATOM 872 C C . CYS A 1 112 ? -3.453 -28.109 -14.281 1 98.69 112 CYS A C 1
ATOM 874 O O . CYS A 1 112 ? -4.141 -28.547 -15.195 1 98.69 112 CYS A O 1
ATOM 876 N N . LEU A 1 113 ? -2.941 -26.906 -14.297 1 98.75 113 LEU A N 1
ATOM 877 C CA . LEU A 1 113 ? -3.131 -26.047 -15.461 1 98.75 113 LEU A CA 1
ATOM 878 C C . LEU A 1 113 ? -2.592 -26.703 -16.719 1 98.75 113 LEU A C 1
ATOM 880 O O . LEU A 1 113 ? -3.275 -26.75 -17.75 1 98.75 113 LEU A O 1
ATOM 884 N N . ALA A 1 114 ? -1.401 -27.219 -16.625 1 98.81 114 ALA A N 1
ATOM 885 C CA . ALA A 1 114 ? -0.792 -27.891 -17.766 1 98.81 114 ALA A CA 1
ATOM 886 C C . ALA A 1 114 ? -1.604 -29.125 -18.172 1 98.81 114 ALA A C 1
ATOM 888 O O . ALA A 1 114 ? -1.699 -29.438 -19.359 1 98.81 114 ALA A O 1
ATOM 889 N N . ALA A 1 115 ? -2.217 -29.781 -17.234 1 98.94 115 ALA A N 1
ATOM 890 C CA . ALA A 1 115 ? -2.994 -30.984 -17.484 1 98.94 115 ALA A CA 1
ATOM 891 C C . ALA A 1 115 ? -4.262 -30.672 -18.266 1 98.94 115 ALA A C 1
ATOM 893 O O . ALA A 1 115 ? -4.898 -31.578 -18.828 1 98.94 115 ALA A O 1
ATOM 894 N N . SER A 1 116 ? -4.59 -29.438 -18.328 1 98.88 116 SER A N 1
ATOM 895 C CA . SER A 1 116 ? -5.75 -29.047 -19.125 1 98.88 116 SER A CA 1
ATOM 896 C C . SER A 1 116 ? -5.457 -29.156 -20.625 1 98.88 116 SER A C 1
ATOM 898 O O . SER A 1 116 ? -6.379 -29.266 -21.438 1 98.88 116 SER A O 1
ATOM 900 N N . TRP A 1 117 ? -4.16 -29.031 -21 1 98.81 117 TRP A N 1
ATOM 901 C CA . TRP A 1 117 ? -3.746 -29.016 -22.391 1 98.81 117 TRP A CA 1
ATOM 902 C C . TRP A 1 117 ? -4.574 -28 -23.188 1 98.81 117 TRP A C 1
ATOM 904 O O . TRP A 1 117 ? -4.965 -28.281 -24.328 1 98.81 117 TRP A O 1
ATOM 914 N N . ASN A 1 118 ? -4.988 -26.938 -22.594 1 98.81 118 ASN A N 1
ATOM 915 C CA . ASN A 1 118 ? -5.836 -25.906 -23.188 1 98.81 118 ASN A CA 1
ATOM 916 C C . ASN A 1 118 ? -5.273 -24.516 -22.938 1 98.81 118 ASN A C 1
ATOM 918 O O . ASN A 1 118 ? -5.48 -23.938 -21.875 1 98.81 118 ASN A O 1
ATOM 922 N N . PRO A 1 119 ? -4.641 -23.922 -23.922 1 98.75 119 PRO A N 1
ATOM 923 C CA . PRO A 1 119 ? -4.031 -22.594 -23.766 1 98.75 119 PRO A CA 1
ATOM 924 C C . PRO A 1 119 ? -5.035 -21.547 -23.312 1 98.75 119 PRO A C 1
ATOM 926 O O . PRO A 1 119 ? -4.66 -20.578 -22.641 1 98.75 119 PRO A O 1
ATOM 929 N N . GLN A 1 120 ? -6.293 -21.719 -23.594 1 98.62 120 GLN A N 1
ATOM 930 C CA . GLN A 1 120 ? -7.301 -20.766 -23.125 1 98.62 120 GLN A CA 1
ATOM 931 C C . GLN A 1 120 ? -7.387 -20.766 -21.609 1 98.62 120 GLN A C 1
ATOM 933 O O . GLN A 1 120 ? -7.633 -19.719 -21 1 98.62 120 GLN A O 1
ATOM 938 N N . MET A 1 121 ? -7.184 -21.906 -20.969 1 98.69 121 MET A N 1
ATOM 939 C CA . MET A 1 121 ? -7.156 -21.969 -19.516 1 98.69 121 MET A CA 1
ATOM 940 C C . MET A 1 121 ? -5.98 -21.156 -18.953 1 98.69 121 MET A C 1
ATOM 942 O O . MET A 1 121 ? -6.102 -20.531 -17.906 1 98.69 121 MET A O 1
ATOM 946 N N . SER A 1 122 ? -4.859 -21.172 -19.672 1 98.62 122 SER A N 1
ATOM 947 C CA . SER A 1 122 ? -3.713 -20.359 -19.266 1 98.62 122 SER A CA 1
ATOM 948 C C . SER A 1 122 ? -4.031 -18.875 -19.344 1 98.62 122 SER A C 1
ATOM 950 O O . SER A 1 122 ? -3.648 -18.109 -18.453 1 98.62 122 SER A O 1
ATOM 952 N N . ARG A 1 123 ? -4.746 -18.5 -20.391 1 98.75 123 ARG A N 1
ATOM 953 C CA . ARG A 1 123 ? -5.109 -17.094 -20.578 1 98.75 123 ARG A CA 1
ATOM 954 C C . ARG A 1 123 ? -6 -16.609 -19.438 1 98.75 123 ARG A C 1
ATOM 956 O O . ARG A 1 123 ? -5.742 -15.57 -18.844 1 98.75 123 ARG A O 1
ATOM 963 N N . ILE A 1 124 ? -7.012 -17.375 -19.156 1 98.19 124 ILE A N 1
ATOM 964 C CA . ILE A 1 124 ? -7.949 -16.953 -18.109 1 98.19 124 ILE A CA 1
ATOM 965 C C . ILE A 1 124 ? -7.258 -16.984 -16.75 1 98.19 124 ILE A C 1
ATOM 967 O O . ILE A 1 124 ? -7.539 -16.156 -15.891 1 98.19 124 ILE A O 1
ATOM 971 N N . TYR A 1 125 ? -6.336 -17.938 -16.562 1 98.5 125 TYR A N 1
ATOM 972 C CA . TYR A 1 125 ? -5.508 -17.984 -15.359 1 98.5 125 TYR A CA 1
ATOM 973 C C . TYR A 1 125 ? -4.734 -16.688 -15.18 1 98.5 125 TYR A C 1
ATOM 975 O O . TYR A 1 125 ? -4.832 -16.047 -14.133 1 98.5 125 TYR A O 1
ATOM 983 N N . GLY A 1 126 ? -4.023 -16.297 -16.203 1 98.38 126 GLY A N 1
ATOM 984 C CA . GLY A 1 126 ? -3.217 -15.094 -16.156 1 98.38 126 GLY A CA 1
ATOM 985 C C . GLY A 1 126 ? -4.035 -13.844 -15.914 1 98.38 126 GLY A C 1
ATOM 986 O O . GLY A 1 126 ? -3.646 -12.984 -15.117 1 98.38 126 GLY A O 1
ATOM 987 N N . GLU A 1 127 ? -5.164 -13.727 -16.547 1 98.31 127 GLU A N 1
ATOM 988 C CA . GLU A 1 127 ? -6.016 -12.547 -16.406 1 98.31 127 GLU A CA 1
ATOM 989 C C . GLU A 1 127 ? -6.555 -12.43 -14.977 1 98.31 127 GLU A C 1
ATOM 991 O O . GLU A 1 127 ? -6.504 -11.359 -14.375 1 98.31 127 GLU A O 1
ATOM 996 N N . ALA A 1 128 ? -7.051 -13.516 -14.453 1 98.25 128 ALA A N 1
ATOM 997 C CA . ALA A 1 128 ? -7.617 -13.516 -13.109 1 98.25 128 ALA A CA 1
ATOM 998 C C . ALA A 1 128 ? -6.555 -13.188 -12.062 1 98.25 128 ALA A C 1
ATOM 1000 O O . ALA A 1 128 ? -6.773 -12.352 -11.188 1 98.25 128 ALA A O 1
ATOM 1001 N N . LEU A 1 129 ? -5.438 -13.844 -12.188 1 98.31 129 LEU A N 1
ATOM 1002 C CA . LEU A 1 129 ? -4.344 -13.602 -11.25 1 98.31 129 LEU A CA 1
ATOM 1003 C C . LEU A 1 129 ? -3.838 -12.172 -11.359 1 98.31 129 LEU A C 1
ATOM 1005 O O . LEU A 1 129 ? -3.502 -11.547 -10.352 1 98.31 129 LEU A O 1
ATOM 1009 N N . GLY A 1 130 ? -3.746 -11.68 -12.586 1 98.12 130 GLY A N 1
ATOM 1010 C CA . GLY A 1 130 ? -3.344 -10.297 -12.789 1 98.12 130 GLY A CA 1
ATOM 1011 C C . GLY A 1 130 ? -4.266 -9.297 -12.109 1 98.12 130 GLY A C 1
ATOM 1012 O O . GLY A 1 130 ? -3.803 -8.32 -11.516 1 98.12 130 GLY A O 1
ATOM 1013 N N . GLU A 1 131 ? -5.531 -9.547 -12.164 1 97.94 131 GLU A N 1
ATOM 1014 C CA . GLU A 1 131 ? -6.504 -8.672 -11.523 1 97.94 131 GLU A CA 1
ATOM 1015 C C . GLU A 1 131 ? -6.375 -8.719 -10 1 97.94 131 GLU A C 1
ATOM 1017 O O . GLU A 1 131 ? -6.445 -7.684 -9.336 1 97.94 131 GLU A O 1
ATOM 1022 N N . GLU A 1 132 ? -6.203 -9.953 -9.492 1 98.38 132 GLU A N 1
ATOM 1023 C CA . GLU A 1 132 ? -5.992 -10.086 -8.047 1 98.38 132 GLU A CA 1
ATOM 1024 C C . GLU A 1 132 ? -4.758 -9.305 -7.598 1 98.38 132 GLU A C 1
ATOM 1026 O O . GLU A 1 132 ? -4.809 -8.578 -6.605 1 98.38 132 GLU A O 1
ATOM 1031 N N . ALA A 1 133 ? -3.686 -9.469 -8.336 1 98.19 133 ALA A N 1
ATOM 1032 C CA . ALA A 1 133 ? -2.418 -8.828 -8 1 98.19 133 ALA A CA 1
ATOM 1033 C C . ALA A 1 133 ? -2.541 -7.309 -8.062 1 98.19 133 ALA A C 1
ATOM 1035 O O . ALA A 1 133 ? -2.059 -6.602 -7.176 1 98.19 133 ALA A O 1
ATOM 1036 N N . LEU A 1 134 ? -3.18 -6.844 -9.094 1 97.62 134 LEU A N 1
ATOM 1037 C CA . LEU A 1 134 ? -3.348 -5.406 -9.273 1 97.62 134 LEU A CA 1
ATOM 1038 C C . LEU A 1 134 ? -4.16 -4.805 -8.133 1 97.62 134 LEU A C 1
ATOM 1040 O O . LEU A 1 134 ? -3.795 -3.762 -7.586 1 97.62 134 LEU A O 1
ATOM 1044 N N . TYR A 1 135 ? -5.266 -5.422 -7.762 1 97.56 135 TYR A N 1
ATOM 1045 C CA . TYR A 1 135 ? -6.074 -4.941 -6.648 1 97.56 135 TYR A CA 1
ATOM 1046 C C . TYR A 1 135 ? -5.258 -4.875 -5.363 1 97.56 135 TYR A C 1
ATOM 1048 O O . TYR A 1 135 ? -5.438 -3.967 -4.551 1 97.56 135 TYR A O 1
ATOM 1056 N N . ARG A 1 136 ? -4.367 -5.848 -5.211 1 97.31 136 ARG A N 1
ATOM 1057 C CA . ARG A 1 136 ? -3.533 -5.973 -4.02 1 97.31 136 ARG A CA 1
ATOM 1058 C C . ARG A 1 136 ? -2.328 -5.039 -4.098 1 97.31 136 ARG A C 1
ATOM 1060 O O . ARG A 1 136 ? -1.477 -5.039 -3.207 1 97.31 136 ARG A O 1
ATOM 1067 N N . GLY A 1 137 ? -2.166 -4.293 -5.18 1 96.44 137 GLY A N 1
ATOM 1068 C CA . GLY A 1 137 ? -1.098 -3.32 -5.332 1 96.44 137 GLY A CA 1
ATOM 1069 C C . GLY A 1 137 ? 0.234 -3.947 -5.699 1 96.44 137 GLY A C 1
ATOM 1070 O O . GLY A 1 137 ? 1.292 -3.418 -5.355 1 96.44 137 GLY A O 1
ATOM 1071 N N . LYS A 1 138 ? 0.219 -5.082 -6.328 1 98.06 138 LYS A N 1
ATOM 1072 C CA . LYS A 1 138 ? 1.453 -5.742 -6.742 1 98.06 138 LYS A CA 1
ATOM 1073 C C . LYS A 1 138 ? 1.764 -5.457 -8.211 1 98.06 138 LYS A C 1
ATOM 1075 O O . LYS A 1 138 ? 0.859 -5.426 -9.047 1 98.06 138 LYS A O 1
ATOM 1080 N N . ASP A 1 139 ? 3.074 -5.277 -8.484 1 98.38 139 ASP A N 1
ATOM 1081 C CA . ASP A 1 139 ? 3.518 -4.914 -9.828 1 98.38 139 ASP A CA 1
ATOM 1082 C C . ASP A 1 139 ? 4.117 -6.113 -10.555 1 98.38 139 ASP A C 1
ATOM 1084 O O . ASP A 1 139 ? 4.281 -6.09 -11.773 1 98.38 139 ASP A O 1
ATOM 1088 N N . MET A 1 140 ? 4.402 -7.148 -9.797 1 98.44 140 MET A N 1
ATOM 1089 C CA . MET A 1 140 ? 5.008 -8.359 -10.352 1 98.44 140 MET A CA 1
ATOM 1090 C C . MET A 1 140 ? 4.598 -9.586 -9.547 1 98.44 140 MET A C 1
ATOM 1092 O O . MET A 1 140 ? 4.633 -9.57 -8.312 1 98.44 140 MET A O 1
ATOM 1096 N N . ILE A 1 141 ? 4.184 -10.562 -10.258 1 98.44 141 ILE A N 1
ATOM 1097 C CA . ILE A 1 141 ? 4.02 -11.891 -9.672 1 98.44 141 ILE A CA 1
ATOM 1098 C C . ILE A 1 141 ? 5.242 -12.75 -9.977 1 98.44 141 ILE A C 1
ATOM 1100 O O . ILE A 1 141 ? 5.652 -12.867 -11.133 1 98.44 141 ILE A O 1
ATOM 1104 N N . LEU A 1 142 ? 5.852 -13.312 -8.945 1 97.88 142 LEU A N 1
ATOM 1105 C CA . LEU A 1 142 ? 7.027 -14.156 -9.094 1 97.88 142 LEU A CA 1
ATOM 1106 C C . LEU A 1 142 ? 6.637 -15.547 -9.602 1 97.88 142 LEU A C 1
ATOM 1108 O O . LEU A 1 142 ? 6.695 -16.516 -8.852 1 97.88 142 LEU A O 1
ATOM 1112 N N . GLY A 1 143 ? 6.363 -15.695 -10.789 1 96.19 143 GLY A N 1
ATOM 1113 C CA . GLY A 1 143 ? 5.91 -16.859 -11.531 1 96.19 143 GLY A CA 1
ATOM 1114 C C . GLY A 1 143 ? 5.473 -16.531 -12.945 1 96.19 143 GLY A C 1
ATOM 1115 O O . GLY A 1 143 ? 5.465 -15.367 -13.344 1 96.19 143 GLY A O 1
ATOM 1116 N N . PRO A 1 144 ? 5.168 -17.484 -13.734 1 97.38 144 PRO A N 1
ATOM 1117 C CA . PRO A 1 144 ? 5.023 -18.891 -13.391 1 97.38 144 PRO A CA 1
ATOM 1118 C C . PRO A 1 144 ? 6.352 -19.641 -13.43 1 97.38 144 PRO A C 1
ATOM 1120 O O . PRO A 1 144 ? 7.332 -19.141 -13.984 1 97.38 144 PRO A O 1
ATOM 1123 N N . GLY A 1 145 ? 6.352 -20.797 -12.805 1 97.75 145 GLY A N 1
ATOM 1124 C CA . GLY A 1 145 ? 7.449 -21.75 -12.953 1 97.75 145 GLY A CA 1
ATOM 1125 C C . GLY A 1 145 ? 7.301 -22.641 -14.164 1 97.75 145 GLY A C 1
ATOM 1126 O O . GLY A 1 145 ? 6.199 -23.078 -14.492 1 97.75 145 GLY A O 1
ATOM 1127 N N . VAL A 1 146 ? 8.508 -22.938 -14.797 1 98.31 146 VAL A N 1
ATOM 1128 C CA . VAL A 1 146 ? 8.383 -23.734 -16.016 1 98.31 146 VAL A CA 1
ATOM 1129 C C . VAL A 1 146 ? 9.508 -24.766 -16.078 1 98.31 146 VAL A C 1
ATOM 1131 O O . VAL A 1 146 ? 9.828 -25.266 -17.156 1 98.31 146 VAL A O 1
ATOM 1134 N N . ASN A 1 147 ? 10.18 -25.016 -14.984 1 98.5 147 ASN A N 1
ATOM 1135 C CA . ASN A 1 147 ? 11.227 -26.016 -14.992 1 98.5 147 ASN A CA 1
ATOM 1136 C C . ASN A 1 147 ? 10.68 -27.406 -15.312 1 98.5 147 ASN A C 1
ATOM 1138 O O . ASN A 1 147 ? 9.539 -27.719 -14.961 1 98.5 147 ASN A O 1
ATOM 1142 N N . ILE A 1 148 ? 11.484 -28.219 -15.93 1 98.5 148 ILE A N 1
ATOM 1143 C CA . ILE A 1 148 ? 11.102 -29.516 -16.469 1 98.5 148 ILE A CA 1
ATOM 1144 C C . ILE A 1 148 ? 11.016 -30.547 -15.344 1 98.5 148 ILE A C 1
ATOM 1146 O O . ILE A 1 148 ? 11.875 -30.578 -14.461 1 98.5 148 ILE A O 1
ATOM 1150 N N . TYR A 1 149 ? 9.969 -31.328 -15.406 1 98.12 149 TYR A N 1
ATOM 1151 C CA . TYR A 1 149 ? 9.742 -32.438 -14.508 1 98.12 149 TYR A CA 1
ATOM 1152 C C . TYR A 1 149 ? 10.758 -33.562 -14.758 1 98.12 149 TYR A C 1
ATOM 1154 O O . TYR A 1 149 ? 10.453 -34.531 -15.445 1 98.12 149 TYR A O 1
ATOM 1162 N N . ARG A 1 150 ? 11.922 -33.5 -14.188 1 97.88 150 ARG A N 1
ATOM 1163 C CA . ARG A 1 150 ? 13.023 -34.438 -14.383 1 97.88 150 ARG A CA 1
ATOM 1164 C C . ARG A 1 150 ? 12.875 -35.656 -13.484 1 97.88 150 ARG A C 1
ATOM 1166 O O . ARG A 1 150 ? 13.188 -36.781 -13.898 1 97.88 150 ARG A O 1
ATOM 1173 N N . THR A 1 151 ? 12.453 -35.469 -12.289 1 97.56 151 THR A N 1
ATOM 1174 C CA . THR A 1 151 ? 12.266 -36.5 -11.289 1 97.56 151 THR A CA 1
ATOM 1175 C C . THR A 1 151 ? 11.016 -36.219 -10.461 1 97.56 151 THR A C 1
ATOM 1177 O O . THR A 1 151 ? 10.695 -35.094 -10.164 1 97.56 151 THR A O 1
ATOM 1180 N N . PRO A 1 152 ? 10.312 -37.312 -10.07 1 97.62 152 PRO A N 1
ATOM 1181 C CA . PRO A 1 152 ? 9.141 -37.125 -9.211 1 97.62 152 PRO A CA 1
ATOM 1182 C C . PRO A 1 152 ? 9.508 -36.75 -7.777 1 97.62 152 PRO A C 1
ATOM 1184 O O . PRO A 1 152 ? 8.625 -36.5 -6.953 1 97.62 152 PRO A O 1
ATOM 1187 N N . LEU A 1 153 ? 10.797 -36.625 -7.453 1 97.81 153 LEU A N 1
ATOM 1188 C CA . LEU A 1 153 ? 11.211 -36.312 -6.086 1 97.81 153 LEU A CA 1
ATOM 1189 C C . LEU A 1 153 ? 11.336 -34.812 -5.883 1 97.81 153 LEU A C 1
ATOM 1191 O O . LEU A 1 153 ? 11.391 -34.344 -4.746 1 97.81 153 LEU A O 1
ATOM 1195 N N . ASN A 1 154 ? 11.422 -34.094 -6.965 1 97.19 154 ASN A N 1
ATOM 1196 C CA . ASN A 1 154 ? 11.547 -32.625 -6.816 1 97.19 154 ASN A CA 1
ATOM 1197 C C . ASN A 1 154 ? 10.336 -32.031 -6.109 1 97.19 154 ASN A C 1
ATOM 1199 O O . ASN A 1 154 ? 9.219 -32.094 -6.625 1 97.19 154 ASN A O 1
ATOM 1203 N N . GLY A 1 155 ? 10.562 -31.375 -5.027 1 96.38 155 GLY A N 1
ATOM 1204 C CA . GLY A 1 155 ? 9.477 -30.875 -4.195 1 96.38 155 GLY A CA 1
ATOM 1205 C C . GLY A 1 155 ? 8.688 -29.75 -4.852 1 96.38 155 GLY A C 1
ATOM 1206 O O . GLY A 1 155 ? 7.531 -29.516 -4.492 1 96.38 155 GLY A O 1
ATOM 1207 N N . ARG A 1 156 ? 9.148 -29.078 -5.848 1 96.44 156 ARG A N 1
ATOM 1208 C CA . ARG A 1 156 ? 8.469 -27.906 -6.395 1 96.44 156 ARG A CA 1
ATOM 1209 C C . ARG A 1 156 ? 7.848 -28.219 -7.75 1 96.44 156 ARG A C 1
ATOM 1211 O O . ARG A 1 156 ? 7.309 -27.328 -8.414 1 96.44 156 ARG A O 1
ATOM 1218 N N . ASN A 1 157 ? 7.812 -29.453 -8.133 1 97.25 157 ASN A N 1
ATOM 1219 C CA . ASN A 1 157 ? 7.227 -29.812 -9.414 1 97.25 157 ASN A CA 1
ATOM 1220 C C . ASN A 1 157 ? 5.801 -29.281 -9.555 1 97.25 157 ASN A C 1
ATOM 1222 O O . ASN A 1 157 ? 5.359 -28.953 -10.656 1 97.25 157 ASN A O 1
ATOM 1226 N N . PHE A 1 158 ? 5.059 -29.188 -8.445 1 96.44 158 PHE A N 1
ATOM 1227 C CA . PHE A 1 158 ? 3.666 -28.766 -8.5 1 96.44 158 PHE A CA 1
ATOM 1228 C C . PHE A 1 158 ? 3.557 -27.328 -8.984 1 96.44 158 PHE A C 1
ATOM 1230 O O . PHE A 1 158 ? 2.477 -26.875 -9.383 1 96.44 158 PHE A O 1
ATOM 1237 N N . GLU A 1 159 ? 4.672 -26.594 -9.008 1 96.12 159 GLU A N 1
ATOM 1238 C CA . GLU A 1 159 ? 4.699 -25.203 -9.445 1 96.12 159 GLU A CA 1
ATOM 1239 C C . GLU A 1 159 ? 5.113 -25.094 -10.914 1 96.12 159 GLU A C 1
ATOM 1241 O O . GLU A 1 159 ? 5.301 -23.984 -11.43 1 96.12 159 GLU A O 1
ATOM 1246 N N . TYR A 1 160 ? 5.305 -26.219 -11.555 1 97.5 160 TYR A N 1
ATOM 1247 C CA . TYR A 1 160 ? 5.801 -26.203 -12.93 1 97.5 160 TYR A CA 1
ATOM 1248 C C . TYR A 1 160 ? 4.777 -26.797 -13.883 1 97.5 160 TYR A C 1
ATOM 1250 O O . TYR A 1 160 ? 3.641 -27.078 -13.492 1 97.5 160 TYR A O 1
ATOM 1258 N N . MET A 1 161 ? 5.16 -26.922 -15.195 1 98.25 161 MET A N 1
ATOM 1259 C CA . MET A 1 161 ? 4.164 -27.234 -16.219 1 98.25 161 MET A CA 1
ATOM 1260 C C . MET A 1 161 ? 4.465 -28.578 -16.875 1 98.25 161 MET A C 1
ATOM 1262 O O . MET A 1 161 ? 4.145 -28.781 -18.047 1 98.25 161 MET A O 1
ATOM 1266 N N . GLY A 1 162 ? 5.203 -29.484 -16.172 1 98.25 162 GLY A N 1
ATOM 1267 C CA . GLY A 1 162 ? 5.301 -30.844 -16.656 1 98.25 162 GLY A CA 1
ATOM 1268 C C . GLY A 1 162 ? 6.656 -31.172 -17.25 1 98.25 162 GLY A C 1
ATOM 1269 O O . GLY A 1 162 ? 7.641 -30.484 -17 1 98.25 162 GLY A O 1
ATOM 1270 N N . GLU A 1 163 ? 6.73 -32.344 -18.031 1 98.69 163 GLU A N 1
ATOM 1271 C CA . GLU A 1 163 ? 8.016 -32.906 -18.453 1 98.69 163 GLU A CA 1
ATOM 1272 C C . GLU A 1 163 ? 8.344 -32.531 -19.891 1 98.69 163 GLU A C 1
ATOM 1274 O O . GLU A 1 163 ? 9.484 -32.688 -20.328 1 98.69 163 GLU A O 1
ATOM 1279 N N . ASP A 1 164 ? 7.375 -32.031 -20.625 1 98.81 164 ASP A N 1
ATOM 1280 C CA . ASP A 1 164 ? 7.57 -31.844 -22.062 1 98.81 164 ASP A CA 1
ATOM 1281 C C . ASP A 1 164 ? 7.809 -30.375 -22.391 1 98.81 164 ASP A C 1
ATOM 1283 O O . ASP A 1 164 ? 6.977 -29.516 -22.078 1 98.81 164 ASP A O 1
ATOM 1287 N N . PRO A 1 165 ? 8.891 -30.094 -23.047 1 98.62 165 PRO A N 1
ATOM 1288 C CA . PRO A 1 165 ? 9.227 -28.688 -23.328 1 98.62 165 PRO A CA 1
ATOM 1289 C C . PRO A 1 165 ? 8.234 -28.016 -24.266 1 98.62 165 PRO A C 1
ATOM 1291 O O . PRO A 1 165 ? 7.977 -26.812 -24.156 1 98.62 165 PRO A O 1
ATOM 1294 N N . PHE A 1 166 ? 7.633 -28.734 -25.172 1 98.56 166 PHE A N 1
ATOM 1295 C CA . PHE A 1 166 ? 6.672 -28.156 -26.109 1 98.56 166 PHE A CA 1
ATOM 1296 C C . PHE A 1 166 ? 5.383 -27.781 -25.391 1 98.56 166 PHE A C 1
ATOM 1298 O O . PHE A 1 166 ? 4.883 -26.656 -25.547 1 98.56 166 PHE A O 1
ATOM 1305 N N . LEU A 1 167 ? 4.859 -28.703 -24.609 1 98.88 167 LEU A N 1
ATOM 1306 C CA . LEU A 1 167 ? 3.648 -28.406 -23.844 1 98.88 167 LEU A CA 1
ATOM 1307 C C . LEU A 1 167 ? 3.838 -27.172 -22.969 1 98.88 167 LEU A C 1
ATOM 1309 O O . LEU A 1 167 ? 3.016 -26.266 -22.984 1 98.88 167 LEU A O 1
ATOM 1313 N N . ALA A 1 168 ? 4.934 -27.172 -22.203 1 98.81 168 ALA A N 1
ATOM 1314 C CA . ALA A 1 168 ? 5.207 -26.047 -21.312 1 98.81 168 ALA A CA 1
ATOM 1315 C C . ALA A 1 168 ? 5.34 -24.75 -22.109 1 98.81 168 ALA A C 1
ATOM 1317 O O . ALA A 1 168 ? 4.887 -23.688 -21.656 1 98.81 168 ALA A O 1
ATOM 1318 N N . SER A 1 169 ? 5.965 -24.828 -23.312 1 98.88 169 SER A N 1
ATOM 1319 C CA . SER A 1 169 ? 6.164 -23.656 -24.141 1 98.88 169 SER A CA 1
ATOM 1320 C C . SER A 1 169 ? 4.836 -23.062 -24.609 1 98.88 169 SER A C 1
ATOM 1322 O O . SER A 1 169 ? 4.684 -21.844 -24.703 1 98.88 169 SER A O 1
ATOM 1324 N N . ILE A 1 170 ? 3.904 -23.938 -24.891 1 98.81 170 ILE A N 1
ATOM 1325 C CA . ILE A 1 170 ? 2.609 -23.5 -25.406 1 98.81 170 ILE A CA 1
ATOM 1326 C C . ILE A 1 170 ? 1.772 -22.938 -24.25 1 98.81 170 ILE A C 1
ATOM 1328 O O . ILE A 1 170 ? 1.113 -21.906 -24.406 1 98.81 170 ILE A O 1
ATOM 1332 N N . MET A 1 171 ? 1.844 -23.516 -23.141 1 98.88 171 MET A N 1
ATOM 1333 C CA . MET A 1 171 ? 0.972 -23.172 -22.016 1 98.88 171 MET A CA 1
ATOM 1334 C C . MET A 1 171 ? 1.451 -21.906 -21.312 1 98.88 171 MET A C 1
ATOM 1336 O O . MET A 1 171 ? 0.644 -21.141 -20.797 1 98.88 171 MET A O 1
ATOM 1340 N N . VAL A 1 172 ? 2.736 -21.594 -21.312 1 98.81 172 VAL A N 1
ATOM 1341 C CA . VAL A 1 172 ? 3.279 -20.484 -20.516 1 98.81 172 VAL A CA 1
ATOM 1342 C C . VAL A 1 172 ? 2.939 -19.156 -21.188 1 98.81 172 VAL A C 1
ATOM 1344 O O . VAL A 1 172 ? 2.732 -18.141 -20.516 1 98.81 172 VAL A O 1
ATOM 1347 N N . VAL A 1 173 ? 2.787 -19.125 -22.5 1 98.88 173 VAL A N 1
ATOM 1348 C CA . VAL A 1 173 ? 2.691 -17.891 -23.281 1 98.88 173 VAL A CA 1
ATOM 1349 C C . VAL A 1 173 ? 1.383 -17.172 -22.969 1 98.88 173 VAL A C 1
ATOM 1351 O O . VAL A 1 173 ? 1.391 -16.016 -22.547 1 98.88 173 VAL A O 1
ATOM 1354 N N . PRO A 1 174 ? 0.208 -17.828 -23.078 1 98.88 174 PRO A N 1
ATOM 1355 C CA . PRO A 1 174 ? -1.027 -17.094 -22.781 1 98.88 174 PRO A CA 1
ATOM 1356 C C . PRO A 1 174 ? -1.141 -16.703 -21.297 1 98.88 174 PRO A C 1
ATOM 1358 O O . PRO A 1 174 ? -1.766 -15.695 -20.969 1 98.88 174 PRO A O 1
ATOM 1361 N N . TYR A 1 175 ? -0.542 -17.484 -20.375 1 98.56 175 TYR A N 1
ATOM 1362 C CA . TYR A 1 175 ? -0.484 -17.109 -18.969 1 98.56 175 TYR A CA 1
ATOM 1363 C C . TYR A 1 175 ? 0.165 -15.742 -18.797 1 98.56 175 TYR A C 1
ATOM 1365 O O . TYR A 1 175 ? -0.402 -14.859 -18.156 1 98.56 175 TYR A O 1
ATOM 1373 N N . ILE A 1 176 ? 1.323 -15.586 -19.406 1 98.81 176 ILE A N 1
ATOM 1374 C CA . ILE A 1 176 ? 2.098 -14.359 -19.312 1 98.81 176 ILE A CA 1
ATOM 1375 C C . ILE A 1 176 ? 1.303 -13.203 -19.922 1 98.81 176 ILE A C 1
ATOM 1377 O O . ILE A 1 176 ? 1.177 -12.141 -19.312 1 98.81 176 ILE A O 1
ATOM 1381 N N . GLN A 1 177 ? 0.76 -13.469 -21.078 1 98.88 177 GLN A N 1
ATOM 1382 C CA . GLN A 1 177 ? 0.022 -12.422 -21.781 1 98.88 177 GLN A CA 1
ATOM 1383 C C . GLN A 1 177 ? -1.21 -11.992 -20.984 1 98.88 177 GLN A C 1
ATOM 1385 O O . GLN A 1 177 ? -1.534 -10.805 -20.938 1 98.88 177 GLN A O 1
ATOM 1390 N N . GLY A 1 178 ? -1.905 -12.938 -20.406 1 98.56 178 GLY A N 1
ATOM 1391 C CA . GLY A 1 178 ? -3.045 -12.609 -19.578 1 98.56 178 GLY A CA 1
ATOM 1392 C C . GLY A 1 178 ? -2.674 -11.773 -18.359 1 98.56 178 GLY A C 1
ATOM 1393 O O . GLY A 1 178 ? -3.297 -10.742 -18.094 1 98.56 178 GLY A O 1
ATOM 1394 N N . LEU A 1 179 ? -1.657 -12.188 -17.672 1 98.31 179 LEU A N 1
ATOM 1395 C CA . LEU A 1 179 ? -1.199 -11.492 -16.469 1 98.31 179 LEU A CA 1
ATOM 1396 C C . LEU A 1 179 ? -0.737 -10.078 -16.812 1 98.31 179 LEU A C 1
ATOM 1398 O O . LEU A 1 179 ? -1.145 -9.117 -16.156 1 98.31 179 LEU A O 1
ATOM 1402 N N . GLN A 1 180 ? 0.052 -9.945 -17.875 1 98.56 180 GLN A N 1
ATOM 1403 C CA . GLN A 1 180 ? 0.659 -8.664 -18.234 1 98.56 180 GLN A CA 1
ATOM 1404 C C . GLN A 1 180 ? -0.357 -7.742 -18.906 1 98.56 180 GLN A C 1
ATOM 1406 O O . GLN A 1 180 ? -0.17 -6.523 -18.922 1 98.56 180 GLN A O 1
ATOM 1411 N N . SER A 1 181 ? -1.492 -8.273 -19.406 1 98.31 181 SER A N 1
ATOM 1412 C CA . SER A 1 181 ? -2.572 -7.441 -19.938 1 98.31 181 SER A CA 1
ATOM 1413 C C . SER A 1 181 ? -3.213 -6.605 -18.828 1 98.31 181 SER A C 1
ATOM 1415 O O . SER A 1 181 ? -3.895 -5.617 -19.109 1 98.31 181 SER A O 1
ATOM 1417 N N . LYS A 1 182 ? -2.936 -6.918 -17.594 1 97.69 182 LYS A N 1
ATOM 1418 C CA . LYS A 1 182 ? -3.463 -6.18 -16.453 1 97.69 182 LYS A CA 1
ATOM 1419 C C . LYS A 1 182 ? -2.42 -5.215 -15.891 1 97.69 182 LYS A C 1
ATOM 1421 O O . LYS A 1 182 ? -2.629 -4.609 -14.844 1 97.69 182 LYS A O 1
ATOM 1426 N N . GLY A 1 183 ? -1.266 -5.105 -16.562 1 97.81 183 GLY A N 1
ATOM 1427 C CA . GLY A 1 183 ? -0.21 -4.207 -16.109 1 97.81 183 GLY A CA 1
ATOM 1428 C C . GLY A 1 183 ? 0.621 -4.777 -14.977 1 97.81 183 GLY A C 1
ATOM 1429 O O . GLY A 1 183 ? 1.248 -4.031 -14.227 1 97.81 183 GLY A O 1
ATOM 1430 N N . VAL A 1 184 ? 0.598 -6.051 -14.781 1 98.38 184 VAL A N 1
ATOM 1431 C CA . VAL A 1 184 ? 1.386 -6.758 -13.773 1 98.38 184 VAL A CA 1
ATOM 1432 C C . VAL A 1 184 ? 2.424 -7.645 -14.461 1 98.38 184 VAL A C 1
ATOM 1434 O O . VAL A 1 184 ? 2.094 -8.398 -15.383 1 98.38 184 VAL A O 1
ATOM 1437 N N . SER A 1 185 ? 3.637 -7.555 -14.016 1 98.69 185 SER A N 1
ATOM 1438 C CA . SER A 1 185 ? 4.719 -8.305 -14.641 1 98.69 185 SER A CA 1
ATOM 1439 C C . SER A 1 185 ? 4.688 -9.773 -14.227 1 98.69 185 SER A C 1
ATOM 1441 O O . SER A 1 185 ? 4.492 -10.086 -13.055 1 98.69 185 SER A O 1
ATOM 1443 N N . ALA A 1 186 ? 4.883 -10.617 -15.203 1 98.62 186 ALA A N 1
ATOM 1444 C CA . ALA A 1 186 ? 5.309 -11.984 -14.906 1 98.62 186 ALA A CA 1
ATOM 1445 C C . ALA A 1 186 ? 6.809 -12.039 -14.609 1 98.62 186 ALA A C 1
ATOM 1447 O O . ALA A 1 186 ? 7.574 -11.211 -15.109 1 98.62 186 ALA A O 1
ATOM 1448 N N . CYS A 1 187 ? 7.18 -12.883 -13.812 1 98.56 187 CYS A N 1
ATOM 1449 C CA . CYS A 1 187 ? 8.578 -13.211 -13.547 1 98.56 187 CYS A CA 1
ATOM 1450 C C . CYS A 1 187 ? 8.82 -14.711 -13.656 1 98.56 187 CYS A C 1
ATOM 1452 O O . CYS A 1 187 ? 8.836 -15.414 -12.648 1 98.56 187 CYS A O 1
ATOM 1454 N N . VAL A 1 188 ? 9.047 -15.125 -14.875 1 98.69 188 VAL A N 1
ATOM 1455 C CA . VAL A 1 188 ? 9.141 -16.547 -15.188 1 98.69 188 VAL A CA 1
ATOM 1456 C C . VAL A 1 188 ? 10.352 -17.156 -14.484 1 98.69 188 VAL A C 1
ATOM 1458 O O . VAL A 1 188 ? 11.43 -16.562 -14.477 1 98.69 188 VAL A O 1
ATOM 1461 N N . LYS A 1 189 ? 10.219 -18.344 -13.922 1 97.62 189 LYS A N 1
ATOM 1462 C CA . LYS A 1 189 ? 11.266 -18.875 -13.055 1 97.62 189 LYS A CA 1
ATOM 1463 C C . LYS A 1 189 ? 11.25 -20.406 -13.055 1 97.62 189 LYS A C 1
ATOM 1465 O O . LYS A 1 189 ? 10.297 -21.016 -13.539 1 97.62 189 LYS A O 1
ATOM 1470 N N . HIS A 1 190 ? 12.312 -20.984 -12.539 1 97.62 190 HIS A N 1
ATOM 1471 C CA . HIS A 1 190 ? 13.609 -20.453 -12.164 1 97.62 190 HIS A CA 1
ATOM 1472 C C . HIS A 1 190 ? 14.625 -20.625 -13.289 1 97.62 190 HIS A C 1
ATOM 1474 O O . HIS A 1 190 ? 14.977 -21.766 -13.633 1 97.62 190 HIS A O 1
ATOM 1480 N N . TYR A 1 191 ? 15.133 -19.562 -13.82 1 98.5 191 TYR A N 1
ATOM 1481 C CA . TYR A 1 191 ? 15.961 -19.594 -15.016 1 98.5 191 TYR A CA 1
ATOM 1482 C C . TYR A 1 191 ? 17.406 -19.906 -14.672 1 98.5 191 TYR A C 1
ATOM 1484 O O . TYR A 1 191 ? 18.109 -19.078 -14.086 1 98.5 191 TYR A O 1
ATOM 1492 N N . CYS A 1 192 ? 17.969 -21.109 -14.961 1 97.56 192 CYS A N 1
ATOM 1493 C CA . CYS A 1 192 ? 17.344 -22.328 -15.469 1 97.56 192 CYS A CA 1
ATOM 1494 C C . CYS A 1 192 ? 17.922 -23.562 -14.773 1 97.56 192 CYS A C 1
ATOM 1496 O O . CYS A 1 192 ? 18.75 -23.438 -13.867 1 97.56 192 CYS A O 1
ATOM 1498 N N . LEU A 1 193 ? 17.422 -24.562 -15.016 1 98.12 193 LEU A N 1
ATOM 1499 C CA . LEU A 1 193 ? 17.953 -25.859 -14.594 1 98.12 193 LEU A CA 1
ATOM 1500 C C . LEU A 1 193 ? 17.719 -26.094 -13.109 1 98.12 193 LEU A C 1
ATOM 1502 O O . LEU A 1 193 ? 18.531 -26.703 -12.422 1 98.12 193 LEU A O 1
ATOM 1506 N N . ASN A 1 194 ? 16.656 -25.453 -12.594 1 96.25 194 ASN A N 1
ATOM 1507 C CA . ASN A 1 194 ? 16.25 -25.703 -11.211 1 96.25 194 ASN A CA 1
ATOM 1508 C C . ASN A 1 194 ? 15.352 -26.922 -11.109 1 96.25 194 ASN A C 1
ATOM 1510 O O . ASN A 1 194 ? 14.133 -26.797 -11.047 1 96.25 194 ASN A O 1
ATOM 1514 N N . ASN A 1 195 ? 15.906 -28.094 -10.992 1 95.38 195 ASN A N 1
ATOM 1515 C CA . ASN A 1 195 ? 15.117 -29.328 -11.055 1 95.38 195 ASN A CA 1
ATOM 1516 C C . ASN A 1 195 ? 15.227 -30.141 -9.773 1 95.38 195 ASN A C 1
ATOM 1518 O O . ASN A 1 195 ? 14.812 -31.297 -9.727 1 95.38 195 ASN A O 1
ATOM 1522 N N . ASP A 1 196 ? 15.906 -29.5 -8.773 1 90.88 196 ASP A N 1
ATOM 1523 C CA . ASP A 1 196 ? 16 -30.047 -7.426 1 90.88 196 ASP A CA 1
ATOM 1524 C C . ASP A 1 196 ? 15.875 -28.938 -6.379 1 90.88 196 ASP A C 1
ATOM 1526 O O . ASP A 1 196 ? 16.234 -27.797 -6.633 1 90.88 196 ASP A O 1
ATOM 1530 N N . GLU A 1 197 ? 15.344 -29.344 -5.23 1 93.5 197 GLU A N 1
ATOM 1531 C CA . GLU A 1 197 ? 15.289 -28.391 -4.121 1 93.5 197 GLU A CA 1
ATOM 1532 C C . GLU A 1 197 ? 16.391 -28.672 -3.107 1 93.5 197 GLU A C 1
ATOM 1534 O O . GLU A 1 197 ? 16.953 -27.734 -2.521 1 93.5 197 GLU A O 1
ATOM 1539 N N . GLU A 1 198 ? 16.656 -29.969 -2.979 1 92.06 198 GLU A N 1
ATOM 1540 C CA . GLU A 1 198 ? 17.719 -30.297 -2.037 1 92.06 198 GLU A CA 1
ATOM 1541 C C . GLU A 1 198 ? 19.062 -29.75 -2.508 1 92.06 198 GLU A C 1
ATOM 1543 O O . GLU A 1 198 ? 19.438 -29.922 -3.67 1 92.06 198 GLU A O 1
ATOM 1548 N N . TYR A 1 199 ? 19.844 -29.062 -1.698 1 93 199 TYR A N 1
ATOM 1549 C CA . TYR A 1 199 ? 21.156 -28.516 -1.956 1 93 199 TYR A CA 1
ATOM 1550 C C . TYR A 1 199 ? 21.109 -27.484 -3.088 1 93 199 TYR A C 1
ATOM 1552 O O . TYR A 1 199 ? 22.078 -27.328 -3.826 1 93 199 TYR A O 1
ATOM 1560 N N . ARG A 1 200 ? 19.984 -26.844 -3.281 1 92.44 200 ARG A N 1
ATOM 1561 C CA . ARG A 1 200 ? 19.703 -26 -4.445 1 92.44 200 ARG A CA 1
ATOM 1562 C C . ARG A 1 200 ? 20.734 -24.875 -4.57 1 92.44 200 ARG A C 1
ATOM 1564 O O . ARG A 1 200 ? 20.953 -24.359 -5.664 1 92.44 200 ARG A O 1
ATOM 1571 N N . HIS A 1 201 ? 21.484 -24.516 -3.525 1 91.44 201 HIS A N 1
ATOM 1572 C CA . HIS A 1 201 ? 22.484 -23.453 -3.6 1 91.44 201 HIS A CA 1
ATOM 1573 C C . HIS A 1 201 ? 23.859 -24.031 -3.947 1 91.44 201 HIS A C 1
ATOM 1575 O O . HIS A 1 201 ? 24.781 -23.281 -4.277 1 91.44 201 HIS A O 1
ATOM 1581 N N . GLN A 1 202 ? 24.016 -25.359 -3.852 1 95.06 202 GLN A N 1
ATOM 1582 C CA . GLN A 1 202 ? 25.312 -26 -4.004 1 95.06 202 GLN A CA 1
ATOM 1583 C C . GLN A 1 202 ? 25.359 -26.844 -5.273 1 95.06 202 GLN A C 1
ATOM 1585 O O . GLN A 1 202 ? 26.438 -27.234 -5.719 1 95.06 202 GLN A O 1
ATOM 1590 N N . VAL A 1 203 ? 24.281 -27.047 -5.922 1 96.88 203 VAL A N 1
ATOM 1591 C CA . VAL A 1 203 ? 24.203 -27.922 -7.086 1 96.88 203 VAL A CA 1
ATOM 1592 C C . VAL A 1 203 ? 24.828 -27.234 -8.297 1 96.88 203 VAL A C 1
ATOM 1594 O O . VAL A 1 203 ? 24.469 -26.109 -8.625 1 96.88 203 VAL A O 1
ATOM 1597 N N . ASN A 1 204 ? 25.797 -27.844 -8.906 1 98.06 204 ASN A N 1
ATOM 1598 C CA . ASN A 1 204 ? 26.312 -27.469 -10.219 1 98.06 204 ASN A CA 1
ATOM 1599 C C . ASN A 1 204 ? 25.828 -28.422 -11.305 1 98.06 204 ASN A C 1
ATOM 1601 O O . ASN A 1 204 ? 26.281 -29.578 -11.367 1 98.06 204 ASN A O 1
ATOM 1605 N N . VAL A 1 205 ? 24.984 -28 -12.148 1 98.38 205 VAL A N 1
ATOM 1606 C CA . VAL A 1 205 ? 24.391 -28.859 -13.164 1 98.38 205 VAL A CA 1
ATOM 1607 C C . VAL A 1 205 ? 25.359 -29.016 -14.336 1 98.38 205 VAL A C 1
ATOM 1609 O O . VAL A 1 205 ? 25.875 -28.016 -14.852 1 98.38 205 VAL A O 1
ATOM 1612 N N . ILE A 1 206 ? 25.672 -30.188 -14.672 1 98.5 206 ILE A N 1
ATOM 1613 C CA . ILE A 1 206 ? 26.438 -30.547 -15.867 1 98.5 206 ILE A CA 1
ATOM 1614 C C . ILE A 1 206 ? 25.5 -31.156 -16.906 1 98.5 206 ILE A C 1
ATOM 1616 O O . ILE A 1 206 ? 24.953 -32.219 -16.703 1 98.5 206 ILE A O 1
ATOM 1620 N N . VAL A 1 207 ? 25.344 -30.516 -18.016 1 98.31 207 VAL A N 1
ATOM 1621 C CA . VAL A 1 207 ? 24.344 -30.906 -19.016 1 98.31 207 VAL A CA 1
ATOM 1622 C C . VAL A 1 207 ? 24.875 -30.609 -20.406 1 98.31 207 VAL A C 1
ATOM 1624 O O . VAL A 1 207 ? 25.641 -29.656 -20.609 1 98.31 207 VAL A O 1
ATOM 1627 N N . SER A 1 208 ? 24.531 -31.438 -21.406 1 97.75 208 SER A N 1
ATOM 1628 C CA . SER A 1 208 ? 24.922 -31.188 -22.781 1 97.75 208 SER A CA 1
ATOM 1629 C C . SER A 1 208 ? 24.203 -29.984 -23.359 1 97.75 208 SER A C 1
ATOM 1631 O O . SER A 1 208 ? 23.109 -29.625 -22.906 1 97.75 208 SER A O 1
ATOM 1633 N N . ASP A 1 209 ? 24.781 -29.391 -24.375 1 97.62 209 ASP A N 1
ATOM 1634 C CA . ASP A 1 209 ? 24.125 -28.281 -25.062 1 97.62 209 ASP A CA 1
ATOM 1635 C C . ASP A 1 209 ? 22.812 -28.719 -25.703 1 97.62 209 ASP A C 1
ATOM 1637 O O . ASP A 1 209 ? 21.844 -27.953 -25.734 1 97.62 209 ASP A O 1
ATOM 1641 N N . ARG A 1 210 ? 22.766 -29.906 -26.188 1 97.38 210 ARG A N 1
ATOM 1642 C CA . ARG A 1 210 ? 21.547 -30.422 -26.781 1 97.38 210 ARG A CA 1
ATOM 1643 C C . ARG A 1 210 ? 20.422 -30.484 -25.734 1 97.38 210 ARG A C 1
ATOM 1645 O O . ARG A 1 210 ? 19.312 -30 -25.984 1 97.38 210 ARG A O 1
ATOM 1652 N N . ALA A 1 211 ? 20.719 -31.109 -24.641 1 98.31 211 ALA A N 1
ATOM 1653 C CA . ALA A 1 211 ? 19.703 -31.219 -23.594 1 98.31 211 ALA A CA 1
ATOM 1654 C C . ALA A 1 211 ? 19.281 -29.828 -23.094 1 98.31 211 ALA A C 1
ATOM 1656 O O . ALA A 1 211 ? 18.109 -29.578 -22.859 1 98.31 211 ALA A O 1
ATOM 1657 N N . LEU A 1 212 ? 20.25 -28.938 -22.891 1 98.56 212 LEU A N 1
ATOM 1658 C CA . LEU A 1 212 ? 19.969 -27.578 -22.453 1 98.56 212 LEU A CA 1
ATOM 1659 C C . LEU A 1 212 ? 18.969 -26.891 -23.391 1 98.56 212 LEU A C 1
ATOM 1661 O O . LEU A 1 212 ? 17.953 -26.359 -22.938 1 98.56 212 LEU A O 1
ATOM 1665 N N . HIS A 1 213 ? 19.188 -26.953 -24.672 1 98.38 213 HIS A N 1
ATOM 1666 C CA . HIS A 1 213 ? 18.438 -26.188 -25.656 1 98.38 213 HIS A CA 1
ATOM 1667 C C . HIS A 1 213 ? 17.156 -26.906 -26.062 1 98.38 213 HIS A C 1
ATOM 1669 O O . HIS A 1 213 ? 16.156 -26.266 -26.391 1 98.38 213 HIS A O 1
ATOM 1675 N N . GLU A 1 214 ? 17.141 -28.219 -26.031 1 98.5 214 GLU A N 1
ATOM 1676 C CA . GLU A 1 214 ? 15.992 -28.969 -26.516 1 98.5 214 GLU A CA 1
ATOM 1677 C C . GLU A 1 214 ? 14.992 -29.234 -25.406 1 98.5 214 GLU A C 1
ATOM 1679 O O . GLU A 1 214 ? 13.789 -29.375 -25.656 1 98.5 214 GLU A O 1
ATOM 1684 N N . ILE A 1 215 ? 15.484 -29.281 -24.172 1 98.62 215 ILE A N 1
ATOM 1685 C CA . ILE A 1 215 ? 14.625 -29.75 -23.094 1 98.62 215 ILE A CA 1
ATOM 1686 C C . ILE A 1 215 ? 14.414 -28.641 -22.062 1 98.62 215 ILE A C 1
ATOM 1688 O O . ILE A 1 215 ? 13.273 -28.312 -21.719 1 98.62 215 ILE A O 1
ATOM 1692 N N . TYR A 1 216 ? 15.422 -27.938 -21.641 1 98.75 216 TYR A N 1
ATOM 1693 C CA . TYR A 1 216 ? 15.336 -27.188 -20.406 1 98.75 216 TYR A CA 1
ATOM 1694 C C . TYR A 1 216 ? 15.125 -25.703 -20.672 1 98.75 216 TYR A C 1
ATOM 1696 O O . TYR A 1 216 ? 14.656 -24.969 -19.812 1 98.75 216 TYR A O 1
ATOM 1704 N N . LEU A 1 217 ? 15.344 -25.188 -21.906 1 98.75 217 LEU A N 1
ATOM 1705 C CA . LEU A 1 217 ? 15.273 -23.75 -22.172 1 98.75 217 LEU A CA 1
ATOM 1706 C C . LEU A 1 217 ? 14.016 -23.422 -22.984 1 98.75 217 LEU A C 1
ATOM 1708 O O . LEU A 1 217 ? 13.578 -22.266 -23 1 98.75 217 LEU A O 1
ATOM 1712 N N . PRO A 1 218 ? 13.391 -24.359 -23.703 1 98.75 218 PRO A N 1
ATOM 1713 C CA . PRO A 1 218 ? 12.359 -24 -24.672 1 98.75 218 PRO A CA 1
ATOM 1714 C C . PRO A 1 218 ? 11.219 -23.188 -24.062 1 98.75 218 PRO A C 1
ATOM 1716 O O . PRO A 1 218 ? 10.75 -22.219 -24.656 1 98.75 218 PRO A O 1
ATOM 1719 N N . ALA A 1 219 ? 10.734 -23.578 -22.922 1 98.81 219 ALA A N 1
ATOM 1720 C CA . ALA A 1 219 ? 9.633 -22.844 -22.312 1 98.81 219 ALA A CA 1
ATOM 1721 C C . ALA A 1 219 ? 10.055 -21.422 -21.953 1 98.81 219 ALA A C 1
ATOM 1723 O O . ALA A 1 219 ? 9.266 -20.484 -22.078 1 98.81 219 ALA A O 1
ATOM 1724 N N . PHE A 1 220 ? 11.258 -21.219 -21.453 1 98.88 220 PHE A N 1
ATOM 1725 C CA . PHE A 1 220 ? 11.789 -19.875 -21.203 1 98.88 220 PHE A CA 1
ATOM 1726 C C . PHE A 1 220 ? 11.906 -19.078 -22.484 1 98.88 220 PHE A C 1
ATOM 1728 O O . PHE A 1 220 ? 11.578 -17.891 -22.531 1 98.88 220 PHE A O 1
ATOM 1735 N N . LYS A 1 221 ? 12.422 -19.75 -23.5 1 98.88 221 LYS A N 1
ATOM 1736 C CA . LYS A 1 221 ? 12.531 -19.094 -24.797 1 98.88 221 LYS A CA 1
ATOM 1737 C C . LYS A 1 221 ? 11.172 -18.609 -25.297 1 98.88 221 LYS A C 1
ATOM 1739 O O . LYS A 1 221 ? 11.039 -17.484 -25.781 1 98.88 221 LYS A O 1
ATOM 1744 N N . ALA A 1 222 ? 10.164 -19.484 -25.172 1 98.88 222 ALA A N 1
ATOM 1745 C CA . ALA A 1 222 ? 8.805 -19.109 -25.562 1 98.88 222 ALA A CA 1
ATOM 1746 C C . ALA A 1 222 ? 8.289 -17.938 -24.719 1 98.88 222 ALA A C 1
ATOM 1748 O O . ALA A 1 222 ? 7.621 -17.047 -25.234 1 98.88 222 ALA A O 1
ATOM 1749 N N . ALA A 1 223 ? 8.562 -17.953 -23.438 1 98.88 223 ALA A N 1
ATOM 1750 C CA . ALA A 1 223 ? 8.172 -16.859 -22.547 1 98.88 223 ALA A CA 1
ATOM 1751 C C . ALA A 1 223 ? 8.758 -15.531 -23.016 1 98.88 223 ALA A C 1
ATOM 1753 O O . ALA A 1 223 ? 8.086 -14.5 -22.969 1 98.88 223 ALA A O 1
ATOM 1754 N N . VAL A 1 224 ? 9.969 -15.539 -23.453 1 98.88 224 VAL A N 1
ATOM 1755 C CA . VAL A 1 224 ? 10.68 -14.336 -23.875 1 98.88 224 VAL A CA 1
ATOM 1756 C C . VAL A 1 224 ? 10.195 -13.898 -25.25 1 98.88 224 VAL A C 1
ATOM 1758 O O . VAL A 1 224 ? 9.75 -12.766 -25.438 1 98.88 224 VAL A O 1
ATOM 1761 N N . GLU A 1 225 ? 10.195 -14.797 -26.203 1 98.75 225 GLU A N 1
ATOM 1762 C CA . GLU A 1 225 ? 10.008 -14.43 -27.609 1 98.75 225 GLU A CA 1
ATOM 1763 C C . GLU A 1 225 ? 8.531 -14.266 -27.938 1 98.75 225 GLU A C 1
ATOM 1765 O O . GLU A 1 225 ? 8.164 -13.398 -28.734 1 98.75 225 GLU A O 1
ATOM 1770 N N . LYS A 1 226 ? 7.703 -15.133 -27.375 1 98.69 226 LYS A N 1
ATOM 1771 C CA . LYS A 1 226 ? 6.281 -15.109 -27.688 1 98.69 226 LYS A CA 1
ATOM 1772 C C . LYS A 1 226 ? 5.477 -14.484 -26.562 1 98.69 226 LYS A C 1
ATOM 1774 O O . LYS A 1 226 ? 4.602 -13.641 -26.797 1 98.69 226 LYS A O 1
ATOM 1779 N N . GLY A 1 227 ? 5.793 -14.852 -25.328 1 98.81 227 GLY A N 1
ATOM 1780 C CA . GLY A 1 227 ? 5.105 -14.297 -24.172 1 98.81 227 GLY A CA 1
ATOM 1781 C C . GLY A 1 227 ? 5.488 -12.859 -23.875 1 98.81 227 GLY A C 1
ATOM 1782 O O . GLY A 1 227 ? 4.699 -12.109 -23.312 1 98.81 227 GLY A O 1
ATOM 1783 N N . LYS A 1 228 ? 6.727 -12.523 -24.281 1 98.81 228 LYS A N 1
ATOM 1784 C CA . LYS A 1 228 ? 7.289 -11.195 -24.031 1 98.81 228 LYS A CA 1
ATOM 1785 C C . LYS A 1 228 ? 7.285 -10.875 -22.531 1 98.81 228 LYS A C 1
ATOM 1787 O O . LYS A 1 228 ? 6.867 -9.789 -22.125 1 98.81 228 LYS A O 1
ATOM 1792 N N . THR A 1 229 ? 7.715 -11.805 -21.781 1 98.88 229 THR A N 1
ATOM 1793 C CA . THR A 1 229 ? 7.73 -11.633 -20.328 1 98.88 229 THR A CA 1
ATOM 1794 C C . THR A 1 229 ? 8.578 -10.422 -19.938 1 98.88 229 THR A C 1
ATOM 1796 O O . THR A 1 229 ? 9.609 -10.156 -20.562 1 98.88 229 THR A O 1
ATOM 1799 N N . TRP A 1 230 ? 8.141 -9.719 -18.891 1 98.88 230 TRP A N 1
ATOM 1800 C CA . TRP A 1 230 ? 8.836 -8.508 -18.469 1 98.88 230 TRP A CA 1
ATOM 1801 C C . TRP A 1 230 ? 9.891 -8.836 -17.406 1 98.88 230 TRP A C 1
ATOM 1803 O O . TRP A 1 230 ? 10.781 -8.031 -17.141 1 98.88 230 TRP A O 1
ATOM 1813 N N . GLY A 1 231 ? 9.773 -10.008 -16.766 1 98.81 231 GLY A N 1
ATOM 1814 C CA . GLY A 1 231 ? 10.734 -10.438 -15.758 1 98.81 231 GLY A CA 1
ATOM 1815 C C . GLY A 1 231 ? 11.102 -11.898 -15.867 1 98.81 231 GLY A C 1
ATOM 1816 O O . GLY A 1 231 ? 10.273 -12.727 -16.266 1 98.81 231 GLY A O 1
ATOM 1817 N N . ILE A 1 232 ? 12.273 -12.234 -15.516 1 98.81 232 ILE A N 1
ATOM 1818 C CA . ILE A 1 232 ? 12.805 -13.586 -15.352 1 98.81 232 ILE A CA 1
ATOM 1819 C C . ILE A 1 232 ? 13.578 -13.68 -14.047 1 98.81 232 ILE A C 1
ATOM 1821 O O . ILE A 1 232 ? 14.32 -12.766 -13.68 1 98.81 232 ILE A O 1
ATOM 1825 N N . MET A 1 233 ? 13.383 -14.742 -13.352 1 98.44 233 MET A N 1
ATOM 1826 C CA . MET A 1 233 ? 14.102 -14.938 -12.102 1 98.44 233 MET A CA 1
ATOM 1827 C C . MET A 1 233 ? 15.18 -16 -12.258 1 98.44 233 MET A C 1
ATOM 1829 O O . MET A 1 233 ? 14.906 -17.109 -12.734 1 98.44 233 MET A O 1
ATOM 1833 N N . GLY A 1 234 ? 16.359 -15.68 -11.797 1 98.19 234 GLY A N 1
ATOM 1834 C CA . GLY A 1 234 ? 17.453 -16.641 -11.828 1 98.19 234 GLY A CA 1
ATOM 1835 C C . GLY A 1 234 ? 17.266 -17.781 -10.836 1 98.19 234 GLY A C 1
ATOM 1836 O O . GLY A 1 234 ? 16.703 -17.578 -9.75 1 98.19 234 GLY A O 1
ATOM 1837 N N . ALA A 1 235 ? 17.812 -18.922 -11.227 1 97.69 235 ALA A N 1
ATOM 1838 C CA . ALA A 1 235 ? 17.781 -20.078 -10.352 1 97.69 235 ALA A CA 1
ATOM 1839 C C . ALA A 1 235 ? 18.922 -20.047 -9.344 1 97.69 235 ALA A C 1
ATOM 1841 O O . ALA A 1 235 ? 19.906 -19.312 -9.539 1 97.69 235 ALA A O 1
ATOM 1842 N N . TYR A 1 236 ? 18.859 -20.859 -8.344 1 95.25 236 TYR A N 1
ATOM 1843 C CA . TYR A 1 236 ? 19.859 -20.906 -7.273 1 95.25 236 TYR A CA 1
ATOM 1844 C C . TYR A 1 236 ? 21.109 -21.656 -7.723 1 95.25 236 TYR A C 1
ATOM 1846 O O . TYR A 1 236 ? 22.219 -21.281 -7.352 1 95.25 236 TYR A O 1
ATOM 1854 N N . ASN A 1 237 ? 20.938 -22.672 -8.461 1 96.94 237 ASN A N 1
ATOM 1855 C CA . ASN A 1 237 ? 21.984 -23.609 -8.797 1 96.94 237 ASN A CA 1
ATOM 1856 C C . ASN A 1 237 ? 23.031 -22.984 -9.703 1 96.94 237 ASN A C 1
ATOM 1858 O O . ASN A 1 237 ? 22.875 -21.859 -10.164 1 96.94 237 ASN A O 1
ATOM 1862 N N . LEU A 1 238 ? 24.109 -23.719 -9.828 1 97.69 238 LEU A N 1
ATOM 1863 C CA . LEU A 1 238 ? 25.203 -23.312 -10.703 1 97.69 238 LEU A CA 1
ATOM 1864 C C . LEU A 1 238 ? 25.094 -24 -12.062 1 97.69 238 LEU A C 1
ATOM 1866 O O . LEU A 1 238 ? 24.578 -25.109 -12.156 1 97.69 238 LEU A O 1
ATOM 1870 N N . TYR A 1 239 ? 25.578 -23.359 -13.117 1 98.31 239 TYR A N 1
ATOM 1871 C CA . TYR A 1 239 ? 25.875 -23.859 -14.453 1 98.31 239 TYR A CA 1
ATOM 1872 C C . TYR A 1 239 ? 27.234 -23.344 -14.938 1 98.31 239 TYR A C 1
ATOM 1874 O O . TYR A 1 239 ? 27.469 -22.125 -14.945 1 98.31 239 TYR A O 1
ATOM 1882 N N . LYS A 1 240 ? 28.094 -24.297 -15.25 1 98.12 240 LYS A N 1
ATOM 1883 C CA . LYS A 1 240 ? 29.469 -23.984 -15.609 1 98.12 240 LYS A CA 1
ATOM 1884 C C . LYS A 1 240 ? 30.172 -23.203 -14.508 1 98.12 240 LYS A C 1
ATOM 1886 O O . LYS A 1 240 ? 30.828 -22.203 -14.781 1 98.12 240 LYS A O 1
ATOM 1891 N N . ASN A 1 241 ? 29.828 -23.547 -13.297 1 97.38 241 ASN A N 1
ATOM 1892 C CA . ASN A 1 241 ? 30.5 -23.109 -12.078 1 97.38 241 ASN A CA 1
ATOM 1893 C C . ASN A 1 241 ? 30.156 -21.672 -11.734 1 97.38 241 ASN A C 1
ATOM 1895 O O . ASN A 1 241 ? 30.875 -21.016 -10.977 1 97.38 241 ASN A O 1
ATOM 1899 N N . GLU A 1 242 ? 29.094 -21.109 -12.32 1 97.62 242 GLU A N 1
ATOM 1900 C CA . GLU A 1 242 ? 28.531 -19.828 -11.945 1 97.62 242 GLU A CA 1
ATOM 1901 C C . GLU A 1 242 ? 27.062 -19.969 -11.508 1 97.62 242 GLU A C 1
ATOM 1903 O O . GLU A 1 242 ? 26.297 -20.719 -12.109 1 97.62 242 GLU A O 1
ATOM 1908 N N . HIS A 1 243 ? 26.719 -19.25 -10.414 1 96.88 243 HIS A N 1
ATOM 1909 C CA . HIS A 1 243 ? 25.312 -19.281 -10.016 1 96.88 243 HIS A CA 1
ATOM 1910 C C . HIS A 1 243 ? 24.422 -18.656 -11.078 1 96.88 243 HIS A C 1
ATOM 1912 O O . HIS A 1 243 ? 24.797 -17.656 -11.695 1 96.88 243 HIS A O 1
ATOM 1918 N N . ASN A 1 244 ? 23.234 -19.156 -11.234 1 98.12 244 ASN A N 1
ATOM 1919 C CA . ASN A 1 244 ? 22.375 -18.797 -12.352 1 98.12 244 ASN A CA 1
ATOM 1920 C C . ASN A 1 244 ? 21.766 -17.406 -12.148 1 98.12 244 ASN A C 1
ATOM 1922 O O . ASN A 1 244 ? 21.281 -16.797 -13.102 1 98.12 244 ASN A O 1
ATOM 1926 N N . CYS A 1 245 ? 21.797 -16.875 -10.977 1 97 245 CYS A N 1
ATOM 1927 C CA . CYS A 1 245 ? 21.328 -15.5 -10.766 1 97 245 CYS A CA 1
ATOM 1928 C C . CYS A 1 245 ? 22.312 -14.492 -11.352 1 97 245 CYS A C 1
ATOM 1930 O O . CYS A 1 245 ? 21.969 -13.328 -11.547 1 97 245 CYS A O 1
ATOM 1932 N N . HIS A 1 246 ? 23.531 -14.844 -11.523 1 97.25 246 HIS A N 1
ATOM 1933 C CA . HIS A 1 246 ? 24.578 -14.055 -12.148 1 97.25 246 HIS A CA 1
ATOM 1934 C C . HIS A 1 246 ? 25.5 -14.938 -12.977 1 97.25 246 HIS A C 1
ATOM 1936 O O . HIS A 1 246 ? 26.688 -15.062 -12.664 1 97.25 246 HIS A O 1
ATOM 1942 N N . ASN A 1 247 ? 25.016 -15.359 -14.109 1 98.69 247 ASN A N 1
ATOM 1943 C CA . ASN A 1 247 ? 25.688 -16.344 -14.953 1 98.69 247 ASN A CA 1
ATOM 1944 C C . ASN A 1 247 ? 25.922 -15.789 -16.359 1 98.69 247 ASN A C 1
ATOM 1946 O O . ASN A 1 247 ? 24.969 -15.539 -17.094 1 98.69 247 ASN A O 1
ATOM 1950 N N . GLN A 1 248 ? 27.188 -15.766 -16.797 1 98.31 248 GLN A N 1
ATOM 1951 C CA . GLN A 1 248 ? 27.547 -15.156 -18.078 1 98.31 248 GLN A CA 1
ATOM 1952 C C . GLN A 1 248 ? 27 -15.969 -19.25 1 98.31 248 GLN A C 1
ATOM 1954 O O . GLN A 1 248 ? 26.641 -15.406 -20.281 1 98.31 248 GLN A O 1
ATOM 1959 N N . TRP A 1 249 ? 26.844 -17.203 -19.125 1 98.12 249 TRP A N 1
ATOM 1960 C CA . TRP A 1 249 ? 26.438 -18.078 -20.234 1 98.12 249 TRP A CA 1
ATOM 1961 C C . TRP A 1 249 ? 24.922 -18.062 -20.422 1 98.12 249 TRP A C 1
ATOM 1963 O O . TRP A 1 249 ? 24.438 -17.875 -21.531 1 98.12 249 TRP A O 1
ATOM 1973 N N . THR A 1 250 ? 24.172 -18.188 -19.375 1 98.56 250 THR A N 1
ATOM 1974 C CA . THR A 1 250 ? 22.719 -18.281 -19.484 1 98.56 250 THR A CA 1
ATOM 1975 C C . THR A 1 250 ? 22.109 -16.891 -19.578 1 98.56 250 THR A C 1
ATOM 1977 O O . THR A 1 250 ? 21.172 -16.688 -20.359 1 98.56 250 THR A O 1
ATOM 1980 N N . LEU A 1 251 ? 22.609 -15.898 -18.875 1 98.75 251 LEU A N 1
ATOM 1981 C CA . LEU A 1 251 ? 21.984 -14.578 -18.844 1 98.75 251 LEU A CA 1
ATOM 1982 C C . LEU A 1 251 ? 22.516 -13.703 -19.969 1 98.75 251 LEU A C 1
ATOM 1984 O O . LEU A 1 251 ? 21.766 -13.305 -20.859 1 98.75 251 LEU A O 1
ATOM 1988 N N . ASN A 1 252 ? 23.797 -13.438 -20.031 1 98.38 252 ASN A N 1
ATOM 1989 C CA . ASN A 1 252 ? 24.344 -12.531 -21.031 1 98.38 252 ASN A CA 1
ATOM 1990 C C . ASN A 1 252 ? 24.312 -13.156 -22.422 1 98.38 252 ASN A C 1
ATOM 1992 O O . ASN A 1 252 ? 23.812 -12.555 -23.375 1 98.38 252 ASN A O 1
ATOM 1996 N N . LYS A 1 253 ? 24.828 -14.336 -22.516 1 98.12 253 LYS A N 1
ATOM 1997 C CA . LYS A 1 253 ? 24.984 -14.945 -23.844 1 98.12 253 LYS A CA 1
ATOM 1998 C C . LYS A 1 253 ? 23.641 -15.359 -24.422 1 98.12 253 LYS A C 1
ATOM 2000 O O . LYS A 1 253 ? 23.266 -14.938 -25.516 1 98.12 253 LYS A O 1
ATOM 2005 N N . ILE A 1 254 ? 22.891 -16.141 -23.703 1 98.44 254 ILE A N 1
ATOM 2006 C CA . ILE A 1 254 ? 21.672 -16.734 -24.266 1 98.44 254 ILE A CA 1
ATOM 2007 C C . ILE A 1 254 ? 20.5 -15.758 -24.094 1 98.44 254 ILE A C 1
ATOM 2009 O O . ILE A 1 254 ? 19.969 -15.25 -25.078 1 98.44 254 ILE A O 1
ATOM 2013 N N . LEU A 1 255 ? 20.078 -15.445 -22.906 1 98.81 255 LEU A N 1
ATOM 2014 C CA . LEU A 1 255 ? 18.875 -14.672 -22.625 1 98.81 255 LEU A CA 1
ATOM 2015 C C . LEU A 1 255 ? 18.969 -13.289 -23.25 1 98.81 255 LEU A C 1
ATOM 2017 O O . LEU A 1 255 ? 18.141 -12.938 -24.109 1 98.81 255 LEU A O 1
ATOM 2021 N N . LYS A 1 256 ? 19.969 -12.523 -22.906 1 98.5 256 LYS A N 1
ATOM 2022 C CA . LYS A 1 256 ? 20.062 -11.141 -23.375 1 98.5 256 LYS A CA 1
ATOM 2023 C C . LYS A 1 256 ? 20.703 -11.07 -24.766 1 98.5 256 LYS A C 1
ATOM 2025 O O . LYS A 1 256 ? 20.359 -10.203 -25.562 1 98.5 256 LYS A O 1
ATOM 2030 N N . GLY A 1 257 ? 21.641 -11.922 -25.047 1 98.38 257 GLY A N 1
ATOM 2031 C CA . GLY A 1 257 ? 22.312 -11.914 -26.328 1 98.38 257 GLY A CA 1
ATOM 2032 C C . GLY A 1 257 ? 21.5 -12.578 -27.438 1 98.38 257 GLY A C 1
ATOM 2033 O O . GLY A 1 257 ? 20.938 -11.891 -28.297 1 98.38 257 GLY A O 1
ATOM 2034 N N . ASP A 1 258 ? 21.375 -13.883 -27.312 1 97.75 258 ASP A N 1
ATOM 2035 C CA . ASP A 1 258 ? 20.75 -14.664 -28.375 1 97.75 258 ASP A CA 1
ATOM 2036 C C . ASP A 1 258 ? 19.25 -14.367 -28.484 1 97.75 258 ASP A C 1
ATOM 2038 O O . ASP A 1 258 ? 18.719 -14.219 -29.578 1 97.75 258 ASP A O 1
ATOM 2042 N N . TRP A 1 259 ? 18.547 -14.25 -27.344 1 98.5 259 TRP A N 1
ATOM 2043 C CA . TRP A 1 259 ? 17.109 -14.086 -27.359 1 98.5 259 TRP A CA 1
ATOM 2044 C C . TRP A 1 259 ? 16.719 -12.609 -27.344 1 98.5 259 TRP A C 1
ATOM 2046 O O . TRP A 1 259 ? 15.547 -12.258 -27.453 1 98.5 259 TRP A O 1
ATOM 2056 N N . LYS A 1 260 ? 17.656 -11.695 -27.172 1 98.38 260 LYS A N 1
ATOM 2057 C CA . LYS A 1 260 ? 17.469 -10.25 -27.188 1 98.38 260 LYS A CA 1
ATOM 2058 C C . LYS A 1 260 ? 16.453 -9.82 -26.141 1 98.38 260 LYS A C 1
ATOM 2060 O O . LYS A 1 260 ? 15.555 -9.016 -26.422 1 98.38 260 LYS A O 1
ATOM 2065 N N . TYR A 1 261 ? 16.609 -10.336 -25.047 1 98.38 261 TYR A N 1
ATOM 2066 C CA . TYR A 1 261 ? 15.688 -10.078 -23.938 1 98.38 261 TYR A CA 1
ATOM 2067 C C . TYR A 1 261 ? 15.805 -8.633 -23.469 1 98.38 261 TYR A C 1
ATOM 2069 O O . TYR A 1 261 ? 16.906 -8.156 -23.156 1 98.38 261 TYR A O 1
ATOM 2077 N N . ASP A 1 262 ? 14.641 -7.965 -23.312 1 97.94 262 ASP A N 1
ATOM 2078 C CA . ASP A 1 262 ? 14.664 -6.551 -22.953 1 97.94 262 ASP A CA 1
ATOM 2079 C C . ASP A 1 262 ? 14.062 -6.332 -21.562 1 97.94 262 ASP A C 1
ATOM 2081 O O . ASP A 1 262 ? 13.906 -5.191 -21.125 1 97.94 262 ASP A O 1
ATOM 2085 N N . GLY A 1 263 ? 13.672 -7.453 -20.906 1 98.69 263 GLY A N 1
ATOM 2086 C CA . GLY A 1 263 ? 13.117 -7.34 -19.562 1 98.69 263 GLY A CA 1
ATOM 2087 C C . GLY A 1 263 ? 14.18 -7.344 -18.469 1 98.69 263 GLY A C 1
ATOM 2088 O O . GLY A 1 263 ? 15.336 -7.016 -18.734 1 98.69 263 GLY A O 1
ATOM 2089 N N . VAL A 1 264 ? 13.766 -7.66 -17.25 1 98.81 264 VAL A N 1
ATOM 2090 C CA . VAL A 1 264 ? 14.656 -7.586 -16.109 1 98.81 264 VAL A CA 1
ATOM 2091 C C . VAL A 1 264 ? 14.922 -8.992 -15.57 1 98.81 264 VAL A C 1
ATOM 2093 O O . VAL A 1 264 ? 14.023 -9.828 -15.539 1 98.81 264 VAL A O 1
ATOM 2096 N N . VAL A 1 265 ? 16.141 -9.195 -15.18 1 98.88 265 VAL A N 1
ATOM 2097 C CA . VAL A 1 265 ? 16.516 -10.398 -14.438 1 98.88 265 VAL A CA 1
ATOM 2098 C C . VAL A 1 265 ? 16.516 -10.102 -12.945 1 98.88 265 VAL A C 1
ATOM 2100 O O . VAL A 1 265 ? 17.234 -9.219 -12.477 1 98.88 265 VAL A O 1
ATOM 2103 N N . VAL A 1 266 ? 15.773 -10.828 -12.211 1 98.5 266 VAL A N 1
ATOM 2104 C CA . VAL A 1 266 ? 15.664 -10.711 -10.758 1 98.5 266 VAL A CA 1
ATOM 2105 C C . VAL A 1 266 ? 16.312 -11.922 -10.094 1 98.5 266 VAL A C 1
ATOM 2107 O O . VAL A 1 266 ? 16.141 -13.055 -10.539 1 98.5 266 VAL A O 1
ATOM 2110 N N . SER A 1 267 ? 17.078 -11.633 -9.047 1 96.62 267 SER A N 1
ATOM 2111 C CA . SER A 1 267 ? 17.594 -12.773 -8.305 1 96.62 267 SER A CA 1
ATOM 2112 C C . SER A 1 267 ? 16.484 -13.453 -7.508 1 96.62 267 SER A C 1
ATOM 2114 O O . SER A 1 267 ? 15.508 -12.82 -7.129 1 96.62 267 SER A O 1
ATOM 2116 N N . ASP A 1 268 ? 16.609 -14.727 -7.352 1 94.44 268 ASP A N 1
ATOM 2117 C CA . ASP A 1 268 ? 15.836 -15.359 -6.293 1 94.44 268 ASP A CA 1
ATOM 2118 C C . ASP A 1 268 ? 16.359 -14.977 -4.914 1 94.44 268 ASP A C 1
ATOM 2120 O O . ASP A 1 268 ? 17.453 -14.422 -4.797 1 94.44 268 ASP A O 1
ATOM 2124 N N . TRP A 1 269 ? 15.562 -15.078 -3.916 1 91.81 269 TRP A N 1
ATOM 2125 C CA . TRP A 1 269 ? 15.898 -14.672 -2.557 1 91.81 269 TRP A CA 1
ATOM 2126 C C . TRP A 1 269 ? 17.078 -15.477 -2.025 1 91.81 269 TRP A C 1
ATOM 2128 O O . TRP A 1 269 ? 16.953 -16.672 -1.745 1 91.81 269 TRP A O 1
ATOM 2138 N N . GLY A 1 270 ? 18.219 -14.82 -1.951 1 88.19 270 GLY A N 1
ATOM 2139 C CA . GLY A 1 270 ? 19.469 -15.461 -1.543 1 88.19 270 GLY A CA 1
ATOM 2140 C C . GLY A 1 270 ? 20.219 -16.078 -2.701 1 88.19 270 GLY A C 1
ATOM 2141 O O . GLY A 1 270 ? 21.172 -16.844 -2.492 1 88.19 270 GLY A O 1
ATOM 2142 N N . GLY A 1 271 ? 19.891 -15.664 -3.9 1 92.56 271 GLY A N 1
ATOM 2143 C CA . GLY A 1 271 ? 20.469 -16.328 -5.062 1 92.56 271 GLY A CA 1
ATOM 2144 C C . GLY A 1 271 ? 21.703 -15.641 -5.586 1 92.56 271 GLY A C 1
ATOM 2145 O O . GLY A 1 271 ? 22.406 -16.188 -6.438 1 92.56 271 GLY A O 1
ATOM 2146 N N . ALA A 1 272 ? 22.016 -14.406 -5.125 1 92.75 272 ALA A N 1
ATOM 2147 C CA . ALA A 1 272 ? 23.25 -13.727 -5.516 1 92.75 272 ALA A CA 1
ATOM 2148 C C . ALA A 1 272 ? 24.375 -14.039 -4.547 1 92.75 272 ALA A C 1
ATOM 2150 O O . ALA A 1 272 ? 24.172 -14.07 -3.332 1 92.75 272 ALA A O 1
ATOM 2151 N N . HIS A 1 273 ? 25.688 -14.234 -5.117 1 90.94 273 HIS A N 1
ATOM 2152 C CA . HIS A 1 273 ? 26.75 -14.773 -4.273 1 90.94 273 HIS A CA 1
ATOM 2153 C C . HIS A 1 273 ? 28.062 -14.039 -4.512 1 90.94 273 HIS A C 1
ATOM 2155 O O . HIS A 1 273 ? 29.047 -14.281 -3.812 1 90.94 273 HIS A O 1
ATOM 2161 N N . ASP A 1 274 ? 28.062 -13.125 -5.469 1 92.19 274 ASP A N 1
ATOM 2162 C CA . ASP A 1 274 ? 29.328 -12.539 -5.875 1 92.19 274 ASP A CA 1
ATOM 2163 C C . ASP A 1 274 ? 29.125 -11.133 -6.449 1 92.19 274 ASP A C 1
ATOM 2165 O O . ASP A 1 274 ? 28.266 -10.922 -7.297 1 92.19 274 ASP A O 1
ATOM 2169 N N . LEU A 1 275 ? 29.969 -10.164 -6.008 1 94.12 275 LEU A N 1
ATOM 2170 C CA . LEU A 1 275 ? 29.828 -8.781 -6.457 1 94.12 275 LEU A CA 1
ATOM 2171 C C . LEU A 1 275 ? 30.156 -8.656 -7.941 1 94.12 275 LEU A C 1
ATOM 2173 O O . LEU A 1 275 ? 29.359 -8.117 -8.711 1 94.12 275 LEU A O 1
ATOM 2177 N N . GLU A 1 276 ? 31.312 -9.125 -8.312 1 97.06 276 GLU A N 1
ATOM 2178 C CA . GLU A 1 276 ? 31.766 -8.961 -9.688 1 97.06 276 GLU A CA 1
ATOM 2179 C C . GLU A 1 276 ? 30.797 -9.609 -10.672 1 97.06 276 GLU A C 1
ATOM 2181 O O . GLU A 1 276 ? 30.422 -9 -11.68 1 97.06 276 GLU A O 1
ATOM 2186 N N . GLN A 1 277 ? 30.391 -10.836 -10.367 1 97.25 277 GLN A N 1
ATOM 2187 C CA . GLN A 1 277 ? 29.469 -11.547 -11.25 1 97.25 277 GLN A CA 1
ATOM 2188 C C . GLN A 1 277 ? 28.094 -10.883 -11.258 1 97.25 277 GLN A C 1
ATOM 2190 O O . GLN A 1 277 ? 27.438 -10.836 -12.297 1 97.25 277 GLN A O 1
ATOM 2195 N N . SER A 1 278 ? 27.625 -10.453 -10.109 1 96.88 278 SER A N 1
ATOM 2196 C CA . SER A 1 278 ? 26.344 -9.758 -10.055 1 96.88 278 SER A CA 1
ATOM 2197 C C . SER A 1 278 ? 26.359 -8.508 -10.922 1 96.88 278 SER A C 1
ATOM 2199 O O . SER A 1 278 ? 25.328 -8.141 -11.516 1 96.88 278 SER A O 1
ATOM 2201 N N . VAL A 1 279 ? 27.484 -7.836 -10.969 1 98.12 279 VAL A N 1
ATOM 2202 C CA . VAL A 1 279 ? 27.625 -6.602 -11.734 1 98.12 279 VAL A CA 1
ATOM 2203 C C . VAL A 1 279 ? 27.734 -6.93 -13.227 1 98.12 279 VAL A C 1
ATOM 2205 O O . VAL A 1 279 ? 27.062 -6.305 -14.055 1 98.12 279 VAL A O 1
ATOM 2208 N N . LYS A 1 280 ? 28.469 -7.996 -13.531 1 98.25 280 LYS A N 1
ATOM 2209 C CA . LYS A 1 280 ? 28.891 -8.141 -14.914 1 98.25 280 LYS A CA 1
ATOM 2210 C C . LYS A 1 280 ? 28.094 -9.242 -15.617 1 98.25 280 LYS A C 1
ATOM 2212 O O . LYS A 1 280 ? 28.016 -9.266 -16.844 1 98.25 280 LYS A O 1
ATOM 2217 N N . ASN A 1 281 ? 27.531 -10.195 -14.836 1 98.44 281 ASN A N 1
ATOM 2218 C CA . ASN A 1 281 ? 27.016 -11.414 -15.461 1 98.44 281 ASN A CA 1
ATOM 2219 C C . ASN A 1 281 ? 25.484 -11.398 -15.547 1 98.44 281 ASN A C 1
ATOM 2221 O O . ASN A 1 281 ? 24.828 -12.406 -15.297 1 98.44 281 ASN A O 1
ATOM 2225 N N . GLY A 1 282 ? 24.875 -10.305 -15.766 1 98.25 282 GLY A N 1
ATOM 2226 C CA . GLY A 1 282 ? 23.547 -10.227 -16.344 1 98.25 282 GLY A CA 1
ATOM 2227 C C . GLY A 1 282 ? 22.469 -9.977 -15.305 1 98.25 282 GLY A C 1
ATOM 2228 O O . GLY A 1 282 ? 21.312 -9.688 -15.656 1 98.25 282 GLY A O 1
ATOM 2229 N N . LEU A 1 283 ? 22.734 -9.992 -13.938 1 98.5 283 LEU A N 1
ATOM 2230 C CA . LEU A 1 283 ? 21.734 -9.672 -12.93 1 98.5 283 LEU A CA 1
ATOM 2231 C C . LEU A 1 283 ? 21.312 -8.211 -13.008 1 98.5 283 LEU A C 1
ATOM 2233 O O . LEU A 1 283 ? 22.172 -7.332 -13.172 1 98.5 283 LEU A O 1
ATOM 2237 N N . ASP A 1 284 ? 20 -7.926 -12.914 1 98.75 284 ASP A N 1
ATOM 2238 C CA . ASP A 1 284 ? 19.531 -6.551 -13.016 1 98.75 284 ASP A CA 1
ATOM 2239 C C . ASP A 1 284 ? 19.031 -6.035 -11.672 1 98.75 284 ASP A C 1
ATOM 2241 O O . ASP A 1 284 ? 19.281 -4.883 -11.312 1 98.75 284 ASP A O 1
ATOM 2245 N N . MET A 1 285 ? 18.297 -6.844 -10.938 1 98.12 285 MET A N 1
ATOM 2246 C CA . MET A 1 285 ? 17.766 -6.508 -9.617 1 98.12 285 MET A CA 1
ATOM 2247 C C . MET A 1 285 ? 18.094 -7.602 -8.609 1 98.12 285 MET A C 1
ATOM 2249 O O . MET A 1 285 ? 17.781 -8.773 -8.844 1 98.12 285 MET A O 1
ATOM 2253 N N . GLU A 1 286 ? 18.625 -7.199 -7.5 1 96.12 286 GLU A N 1
ATOM 2254 C CA . GLU A 1 286 ? 18.938 -8.164 -6.449 1 96.12 286 GLU A CA 1
ATOM 2255 C C . GLU A 1 286 ? 17.891 -8.141 -5.348 1 96.12 286 GLU A C 1
ATOM 2257 O O . GLU A 1 286 ? 17.656 -7.102 -4.727 1 96.12 286 GLU A O 1
ATOM 2262 N N . PHE A 1 287 ? 17.203 -9.234 -5.141 1 92.62 287 PHE A N 1
ATOM 2263 C CA . PHE A 1 287 ? 16.281 -9.422 -4.035 1 92.62 287 PHE A CA 1
ATOM 2264 C C . PHE A 1 287 ? 16.812 -10.445 -3.043 1 92.62 287 PHE A C 1
ATOM 2266 O O . PHE A 1 287 ? 17.766 -11.164 -3.344 1 92.62 287 PHE A O 1
ATOM 2273 N N . GLY A 1 288 ? 16.328 -10.375 -1.784 1 78.69 288 GLY A N 1
ATOM 2274 C CA . GLY A 1 288 ? 16.797 -11.289 -0.75 1 78.69 288 GLY A CA 1
ATOM 2275 C C . GLY A 1 288 ? 16.203 -10.992 0.616 1 78.69 288 GLY A C 1
ATOM 2276 O O . GLY A 1 288 ? 15.328 -10.141 0.747 1 78.69 288 GLY A O 1
ATOM 2277 N N . THR A 1 289 ? 16.375 -11.852 1.702 1 61.34 289 THR A N 1
ATOM 2278 C CA . THR A 1 289 ? 15.789 -11.695 3.029 1 61.34 289 THR A CA 1
ATOM 2279 C C . THR A 1 289 ? 16.875 -11.586 4.094 1 61.34 289 THR A C 1
ATOM 2281 O O . THR A 1 289 ? 17.906 -12.266 4.008 1 61.34 289 THR A O 1
ATOM 2284 N N . TRP A 1 290 ? 16.469 -10.734 5.242 1 55.19 290 TRP A N 1
ATOM 2285 C CA . TRP A 1 290 ? 17.125 -10.641 6.539 1 55.19 290 TRP A CA 1
ATOM 2286 C C . TRP A 1 290 ? 18.609 -11.023 6.43 1 55.19 290 TRP A C 1
ATOM 2288 O O . TRP A 1 290 ? 19.094 -11.852 7.203 1 55.19 290 TRP A O 1
ATOM 2298 N N . THR A 1 291 ? 19.266 -10.922 5.41 1 54.41 291 THR A N 1
ATOM 2299 C CA . THR A 1 291 ? 20.656 -11.359 5.316 1 54.41 291 THR A CA 1
ATOM 2300 C C . THR A 1 291 ? 21.594 -10.164 5.082 1 54.41 291 THR A C 1
ATOM 2302 O O . THR A 1 291 ? 21.141 -9.086 4.699 1 54.41 291 THR A O 1
ATOM 2305 N N . ASP A 1 292 ? 22.703 -10.086 5.758 1 47.62 292 ASP A N 1
ATOM 2306 C CA . ASP A 1 292 ? 23.797 -9.219 5.324 1 47.62 292 ASP A CA 1
ATOM 2307 C C . ASP A 1 292 ? 24.047 -9.367 3.826 1 47.62 292 ASP A C 1
ATOM 2309 O O . ASP A 1 292 ? 25.094 -8.945 3.326 1 47.62 292 ASP A O 1
ATOM 2313 N N . GLY A 1 293 ? 23.062 -9.672 3.131 1 43.94 293 GLY A N 1
ATOM 2314 C CA . GLY A 1 293 ? 23.141 -10.039 1.726 1 43.94 293 GLY A CA 1
ATOM 2315 C C . GLY A 1 293 ? 23.516 -11.492 1.505 1 43.94 293 GLY A C 1
ATOM 2316 O O . GLY A 1 293 ? 23.359 -12.016 0.401 1 43.94 293 GLY A O 1
ATOM 2317 N N . LEU A 1 294 ? 24.172 -12.156 2.551 1 46.78 294 LEU A N 1
ATOM 2318 C CA . LEU A 1 294 ? 24.828 -13.461 2.457 1 46.78 294 LEU A CA 1
ATOM 2319 C C . LEU A 1 294 ? 24.297 -14.414 3.523 1 46.78 294 LEU A C 1
ATOM 2321 O O . LEU A 1 294 ? 24.141 -15.609 3.273 1 46.78 294 LEU A O 1
ATOM 2325 N N . THR A 1 295 ? 24.094 -13.828 4.75 1 51.09 295 THR A N 1
ATOM 2326 C CA . THR A 1 295 ? 23.656 -14.602 5.91 1 51.09 295 THR A CA 1
ATOM 2327 C C . THR A 1 295 ? 22.391 -14.023 6.508 1 51.09 295 THR A C 1
ATOM 2329 O O . THR A 1 295 ? 22.141 -12.812 6.418 1 51.09 295 THR A O 1
ATOM 2332 N N . MET A 1 296 ? 21.453 -14.883 6.961 1 53.69 296 MET A N 1
ATOM 2333 C CA . MET A 1 296 ? 20.234 -14.508 7.688 1 53.69 296 MET A CA 1
ATOM 2334 C C . MET A 1 296 ? 20.578 -13.734 8.953 1 53.69 296 MET A C 1
ATOM 2336 O O . MET A 1 296 ? 21.562 -14.039 9.633 1 53.69 296 MET A O 1
ATOM 2340 N N . GLY A 1 297 ? 20.094 -12.406 9.336 1 53.97 297 GLY A N 1
ATOM 2341 C CA . GLY A 1 297 ? 20.109 -11.93 10.711 1 53.97 297 GLY A CA 1
ATOM 2342 C C . GLY A 1 297 ? 20.125 -10.422 10.82 1 53.97 297 GLY A C 1
ATOM 2343 O O . GLY A 1 297 ? 19.875 -9.867 11.898 1 53.97 297 GLY A O 1
ATOM 2344 N N . ALA A 1 298 ? 20.594 -9.68 9.758 1 63.16 298 ALA A N 1
ATOM 2345 C CA . ALA A 1 298 ? 20.625 -8.258 10.086 1 63.16 298 ALA A CA 1
ATOM 2346 C C . ALA A 1 298 ? 19.391 -7.547 9.539 1 63.16 298 ALA A C 1
ATOM 2348 O O . ALA A 1 298 ? 19.094 -7.641 8.344 1 63.16 298 ALA A O 1
ATOM 2349 N N . THR A 1 299 ? 18.688 -6.898 10.492 1 63.53 299 THR A N 1
ATOM 2350 C CA . THR A 1 299 ? 17.469 -6.176 10.141 1 63.53 299 THR A CA 1
ATOM 2351 C C . THR A 1 299 ? 17.781 -5.031 9.18 1 63.53 299 THR A C 1
ATOM 2353 O O . THR A 1 299 ? 18.766 -4.316 9.352 1 63.53 299 THR A O 1
ATOM 2356 N N . ASN A 1 300 ? 17.031 -5.008 8.102 1 67.5 300 ASN A N 1
ATOM 2357 C CA . ASN A 1 300 ? 17.094 -3.953 7.094 1 67.5 300 ASN A CA 1
ATOM 2358 C C . ASN A 1 300 ? 18.5 -3.822 6.512 1 67.5 300 ASN A C 1
ATOM 2360 O O . ASN A 1 300 ? 19 -2.711 6.352 1 67.5 300 ASN A O 1
ATOM 2364 N N . ALA A 1 301 ? 19.047 -4.969 6.266 1 81.31 301 ALA A N 1
ATOM 2365 C CA . ALA A 1 301 ? 20.438 -4.992 5.816 1 81.31 301 ALA A CA 1
ATOM 2366 C C . ALA A 1 301 ? 20.516 -5 4.293 1 81.31 301 ALA A C 1
ATOM 2368 O O . ALA A 1 301 ? 21.5 -5.492 3.723 1 81.31 301 ALA A O 1
ATOM 2369 N N . TYR A 1 302 ? 19.562 -4.527 3.623 1 88.31 302 TYR A N 1
ATOM 2370 C CA . TYR A 1 302 ? 19.484 -4.535 2.166 1 88.31 302 TYR A CA 1
ATOM 2371 C C . TYR A 1 302 ? 20.641 -3.734 1.557 1 88.31 302 TYR A C 1
ATOM 2373 O O . TYR A 1 302 ? 21.078 -4.023 0.444 1 88.31 302 TYR A O 1
ATOM 2381 N N . ASP A 1 303 ? 21.188 -2.795 2.291 1 86.25 303 ASP A N 1
ATOM 2382 C CA . ASP A 1 303 ? 22.297 -1.979 1.832 1 86.25 303 ASP A CA 1
ATOM 2383 C C . ASP A 1 303 ? 23.578 -2.818 1.691 1 86.25 303 ASP A C 1
ATOM 2385 O O . ASP A 1 303 ? 24.531 -2.402 1.034 1 86.25 303 ASP A O 1
ATOM 2389 N N . ASN A 1 304 ? 23.578 -4 2.297 1 86.88 304 ASN A N 1
ATOM 2390 C CA . ASN A 1 304 ? 24.75 -4.875 2.242 1 86.88 304 ASN A CA 1
ATOM 2391 C C . ASN A 1 304 ? 24.703 -5.781 1.014 1 86.88 304 ASN A C 1
ATOM 2393 O O . ASN A 1 304 ? 25.656 -6.516 0.754 1 86.88 304 ASN A O 1
ATOM 2397 N N . TYR A 1 305 ? 23.688 -5.777 0.196 1 90.94 305 TYR A N 1
ATOM 2398 C CA . TYR A 1 305 ? 23.594 -6.598 -1.006 1 90.94 305 TYR A CA 1
ATOM 2399 C C . TYR A 1 305 ? 24.688 -6.234 -2.004 1 90.94 305 TYR A C 1
ATOM 2401 O O . TYR A 1 305 ? 25.203 -5.109 -1.995 1 90.94 305 TYR A O 1
ATOM 2409 N N . TYR A 1 306 ? 25 -7.156 -2.863 1 92.94 306 TYR A N 1
ATOM 2410 C CA . TYR A 1 306 ? 26.078 -6.969 -3.834 1 92.94 306 TYR A CA 1
ATOM 2411 C C . TYR A 1 306 ? 25.766 -5.793 -4.758 1 92.94 306 TYR A C 1
ATOM 2413 O O . TYR A 1 306 ? 26.656 -4.988 -5.055 1 92.94 306 TYR A O 1
ATOM 2421 N N . LEU A 1 307 ? 24.5 -5.605 -5.133 1 95.19 307 LEU A N 1
ATOM 2422 C CA . LEU A 1 307 ? 24.125 -4.543 -6.062 1 95.19 307 LEU A CA 1
ATOM 2423 C C . LEU A 1 307 ? 23.688 -3.291 -5.312 1 95.19 307 LEU A C 1
ATOM 2425 O O . LEU A 1 307 ? 23.016 -2.428 -5.875 1 95.19 307 LEU A O 1
ATOM 2429 N N . SER A 1 308 ? 24.078 -3.162 -4.043 1 93.19 308 SER A N 1
ATOM 2430 C CA . SER A 1 308 ? 23.75 -1.982 -3.246 1 93.19 308 SER A CA 1
ATOM 2431 C C . SER A 1 308 ? 25.016 -1.22 -2.859 1 93.19 308 SER A C 1
ATOM 2433 O O . SER A 1 308 ? 25.75 -0.742 -3.729 1 93.19 308 SER A O 1
ATOM 2435 N N . MET A 1 309 ? 25.391 -1.106 -1.586 1 91.62 309 MET A N 1
ATOM 2436 C CA . MET A 1 309 ? 26.5 -0.284 -1.117 1 91.62 309 MET A CA 1
ATOM 2437 C C . MET A 1 309 ? 27.828 -0.82 -1.638 1 91.62 309 MET A C 1
ATOM 2439 O O . MET A 1 309 ? 28.719 -0.045 -1.997 1 91.62 309 MET A O 1
ATOM 2443 N N . PRO A 1 310 ? 28 -2.195 -1.646 1 92.25 310 PRO A N 1
ATOM 2444 C CA . PRO A 1 310 ? 29.266 -2.695 -2.213 1 92.25 310 PRO A CA 1
ATOM 2445 C C . PRO A 1 310 ? 29.469 -2.246 -3.656 1 92.25 310 PRO A C 1
ATOM 2447 O O . PRO A 1 310 ? 30.594 -1.878 -4.031 1 92.25 310 PRO A O 1
ATOM 2450 N N . TYR A 1 311 ? 28.5 -2.322 -4.52 1 96.56 311 TYR A N 1
ATOM 2451 C CA . TYR A 1 311 ? 28.609 -1.873 -5.902 1 96.56 311 TYR A CA 1
ATOM 2452 C C . TYR A 1 311 ? 28.859 -0.372 -5.973 1 96.56 311 TYR A C 1
ATOM 2454 O O . TYR A 1 311 ? 29.719 0.083 -6.727 1 96.56 311 TYR A O 1
ATOM 2462 N N . MET A 1 312 ? 28.094 0.409 -5.172 1 95.75 312 MET A N 1
ATOM 2463 C CA . MET A 1 312 ? 28.281 1.856 -5.129 1 95.75 312 MET A CA 1
ATOM 2464 C C . MET A 1 312 ? 29.719 2.209 -4.762 1 95.75 312 MET A C 1
ATOM 2466 O O . MET A 1 312 ? 30.344 3.037 -5.422 1 95.75 312 MET A O 1
ATOM 2470 N N . LYS A 1 313 ? 30.219 1.609 -3.707 1 95.88 313 LYS A N 1
ATOM 2471 C CA . LYS A 1 313 ? 31.594 1.838 -3.258 1 95.88 313 LYS A CA 1
ATOM 2472 C C . LYS A 1 313 ? 32.594 1.471 -4.348 1 95.88 313 LYS A C 1
ATOM 2474 O O . LYS A 1 313 ? 33.562 2.184 -4.559 1 95.88 313 LYS A O 1
ATOM 2479 N N . ALA A 1 314 ? 32.344 0.385 -4.977 1 97.44 314 ALA A N 1
ATOM 2480 C CA . ALA A 1 314 ? 33.25 -0.081 -6.027 1 97.44 314 ALA A CA 1
ATOM 2481 C C . ALA A 1 314 ? 33.281 0.902 -7.191 1 97.44 314 ALA A C 1
ATOM 2483 O O . ALA A 1 314 ? 34.312 1.085 -7.824 1 97.44 314 ALA A O 1
ATOM 2484 N N . ILE A 1 315 ? 32.156 1.471 -7.543 1 98 315 ILE A N 1
ATOM 2485 C CA . ILE A 1 315 ? 32.125 2.498 -8.578 1 98 315 ILE A CA 1
ATOM 2486 C C . ILE A 1 315 ? 32.906 3.723 -8.117 1 98 315 ILE A C 1
ATOM 2488 O O . ILE A 1 315 ? 33.719 4.266 -8.875 1 98 315 ILE A O 1
ATOM 2492 N N . GLN A 1 316 ? 32.719 4.141 -6.945 1 97.06 316 GLN A N 1
ATOM 2493 C CA . GLN A 1 316 ? 33.375 5.316 -6.391 1 97.06 316 GLN A CA 1
ATOM 2494 C C . GLN A 1 316 ? 34.875 5.121 -6.328 1 97.06 316 GLN A C 1
ATOM 2496 O O . GLN A 1 316 ? 35.656 6.074 -6.5 1 97.06 316 GLN A O 1
ATOM 2501 N N . GLU A 1 317 ? 35.281 3.939 -6.137 1 97.5 317 GLU A N 1
ATOM 2502 C CA . GLU A 1 317 ? 36.688 3.604 -6.059 1 97.5 317 GLU A CA 1
ATOM 2503 C C . GLU A 1 317 ? 37.281 3.361 -7.445 1 97.5 317 GLU A C 1
ATOM 2505 O O . GLU A 1 317 ? 38.5 3.137 -7.582 1 97.5 317 GLU A O 1
ATOM 2510 N N . GLY A 1 318 ? 36.469 3.359 -8.438 1 97.12 318 GLY A N 1
ATOM 2511 C CA . GLY A 1 318 ? 36.938 3.242 -9.812 1 97.12 318 GLY A CA 1
ATOM 2512 C C . GLY A 1 318 ? 37.062 1.805 -10.273 1 97.12 318 GLY A C 1
ATOM 2513 O O . GLY A 1 318 ? 37.594 1.542 -11.359 1 97.12 318 GLY A O 1
ATOM 2514 N N . LYS A 1 319 ? 36.594 0.851 -9.43 1 97.19 319 LYS A N 1
ATOM 2515 C CA . LYS A 1 319 ? 36.625 -0.557 -9.82 1 97.19 319 LYS A CA 1
ATOM 2516 C C . LYS A 1 319 ? 35.656 -0.855 -10.945 1 97.19 319 LYS A C 1
ATOM 2518 O O . LYS A 1 319 ? 35.875 -1.765 -11.742 1 97.19 319 LYS A O 1
ATOM 2523 N N . PHE A 1 320 ? 34.531 -0.261 -10.938 1 97.5 320 PHE A N 1
ATOM 2524 C CA . PHE A 1 320 ? 33.531 -0.346 -12 1 97.5 320 PHE A CA 1
ATOM 2525 C C . PHE A 1 320 ? 33.188 1.041 -12.531 1 97.5 320 PHE A C 1
ATOM 2527 O O . PHE A 1 320 ? 33.312 2.035 -11.82 1 97.5 320 PHE A O 1
ATOM 2534 N N . THR A 1 321 ? 32.812 1.09 -13.75 1 96.38 321 THR A N 1
ATOM 2535 C CA . THR A 1 321 ? 32.188 2.291 -14.281 1 96.38 321 THR A CA 1
ATOM 2536 C C . THR A 1 321 ? 30.656 2.234 -14.086 1 96.38 321 THR A C 1
ATOM 2538 O O . THR A 1 321 ? 30.141 1.266 -13.531 1 96.38 321 THR A O 1
ATOM 2541 N N . GLN A 1 322 ? 29.984 3.236 -14.633 1 96.81 322 GLN A N 1
ATOM 2542 C CA . GLN A 1 322 ? 28.516 3.25 -14.516 1 96.81 322 GLN A CA 1
ATOM 2543 C C . GLN A 1 322 ? 27.859 2.605 -15.734 1 96.81 322 GLN A C 1
ATOM 2545 O O . GLN A 1 322 ? 26.641 2.508 -15.805 1 96.81 322 GLN A O 1
ATOM 2550 N N . LYS A 1 323 ? 28.656 2.113 -16.625 1 97 323 LYS A N 1
ATOM 2551 C CA . LYS A 1 323 ? 28.109 1.544 -17.859 1 97 323 LYS A CA 1
ATOM 2552 C C . LYS A 1 323 ? 27.172 0.377 -17.547 1 97 323 LYS A C 1
ATOM 2554 O O . LYS A 1 323 ? 26.031 0.352 -18.016 1 97 323 LYS A O 1
ATOM 2559 N N . GLU A 1 324 ? 27.641 -0.628 -16.766 1 97.25 324 GLU A N 1
ATOM 2560 C CA . GLU A 1 324 ? 26.812 -1.768 -16.391 1 97.25 324 GLU A CA 1
ATOM 2561 C C . GLU A 1 324 ? 25.625 -1.327 -15.547 1 97.25 324 GLU A C 1
ATOM 2563 O O . GLU A 1 324 ? 24.516 -1.87 -15.68 1 97.25 324 GLU A O 1
ATOM 2568 N N . LEU A 1 325 ? 25.906 -0.38 -14.719 1 98.5 325 LEU A N 1
ATOM 2569 C CA . LEU A 1 325 ? 24.828 0.145 -13.883 1 98.5 325 LEU A CA 1
ATOM 2570 C C . LEU A 1 325 ? 23.734 0.763 -14.734 1 98.5 325 LEU A C 1
ATOM 2572 O O . LEU A 1 325 ? 22.547 0.475 -14.539 1 98.5 325 LEU A O 1
ATOM 2576 N N . ASP A 1 326 ? 24.094 1.604 -15.672 1 98.62 326 ASP A N 1
ATOM 2577 C CA . ASP A 1 326 ? 23.109 2.27 -16.516 1 98.62 326 ASP A CA 1
ATOM 2578 C C . ASP A 1 326 ? 22.328 1.257 -17.344 1 98.62 326 ASP A C 1
ATOM 2580 O O . ASP A 1 326 ? 21.141 1.461 -17.625 1 98.62 326 ASP A O 1
ATOM 2584 N N . ASP A 1 327 ? 22.953 0.211 -17.719 1 98.25 327 ASP A N 1
ATOM 2585 C CA . ASP A 1 327 ? 22.266 -0.838 -18.453 1 98.25 327 ASP A CA 1
ATOM 2586 C C . ASP A 1 327 ? 21.188 -1.495 -17.594 1 98.25 327 ASP A C 1
ATOM 2588 O O . ASP A 1 327 ? 20.078 -1.743 -18.062 1 98.25 327 ASP A O 1
ATOM 2592 N N . LYS A 1 328 ? 21.531 -1.794 -16.359 1 98.56 328 LYS A N 1
ATOM 2593 C CA . LYS A 1 328 ? 20.562 -2.328 -15.406 1 98.56 328 LYS A CA 1
ATOM 2594 C C . LYS A 1 328 ? 19.422 -1.342 -15.18 1 98.56 328 LYS A C 1
ATOM 2596 O O . LYS A 1 328 ? 18.25 -1.724 -15.211 1 98.56 328 LYS A O 1
ATOM 2601 N N . VAL A 1 329 ? 19.781 -0.115 -14.938 1 98.81 329 VAL A N 1
ATOM 2602 C CA . VAL A 1 329 ? 18.812 0.938 -14.641 1 98.81 329 VAL A CA 1
ATOM 2603 C C . VAL A 1 329 ? 17.859 1.097 -15.82 1 98.81 329 VAL A C 1
ATOM 2605 O O . VAL A 1 329 ? 16.656 1.261 -15.625 1 98.81 329 VAL A O 1
ATOM 2608 N N . ARG A 1 330 ? 18.391 1.083 -17.047 1 98.75 330 ARG A N 1
ATOM 2609 C CA . ARG A 1 330 ? 17.562 1.186 -18.25 1 98.75 330 ARG A CA 1
ATOM 2610 C C . ARG A 1 330 ? 16.484 0.107 -18.25 1 98.75 330 ARG A C 1
ATOM 2612 O O . ARG A 1 330 ? 15.312 0.39 -18.531 1 98.75 330 ARG A O 1
ATOM 2619 N N . ARG A 1 331 ? 16.812 -1.083 -17.969 1 98.81 331 ARG A N 1
ATOM 2620 C CA . ARG A 1 331 ? 15.867 -2.203 -17.969 1 98.81 331 ARG A CA 1
ATOM 2621 C C . ARG A 1 331 ? 14.836 -2.055 -16.859 1 98.81 331 ARG A C 1
ATOM 2623 O O . ARG A 1 331 ? 13.648 -2.324 -17.062 1 98.81 331 ARG A O 1
ATOM 2630 N N . VAL A 1 332 ? 15.258 -1.637 -15.688 1 98.88 332 VAL A N 1
ATOM 2631 C CA . VAL A 1 332 ? 14.359 -1.451 -14.555 1 98.88 332 VAL A CA 1
ATOM 2632 C C . VAL A 1 332 ? 13.391 -0.31 -14.844 1 98.88 332 VAL A C 1
ATOM 2634 O O . VAL A 1 332 ? 12.195 -0.41 -14.547 1 98.88 332 VAL A O 1
ATOM 2637 N N . LEU A 1 333 ? 13.875 0.799 -15.43 1 98.88 333 LEU A N 1
ATOM 2638 C CA . LEU A 1 333 ? 12.992 1.9 -15.797 1 98.88 333 LEU A CA 1
ATOM 2639 C C . LEU A 1 333 ? 11.969 1.454 -16.844 1 98.88 333 LEU A C 1
ATOM 2641 O O . LEU A 1 333 ? 10.805 1.865 -16.797 1 98.88 333 LEU A O 1
ATOM 2645 N N . ARG A 1 334 ? 12.414 0.632 -17.828 1 98.75 334 ARG A N 1
ATOM 2646 C CA . ARG A 1 334 ? 11.469 0.079 -18.797 1 98.75 334 ARG A CA 1
ATOM 2647 C C . ARG A 1 334 ? 10.367 -0.71 -18.094 1 98.75 334 ARG A C 1
ATOM 2649 O O . ARG A 1 334 ? 9.195 -0.615 -18.469 1 98.75 334 ARG A O 1
ATOM 2656 N N . LEU A 1 335 ? 10.758 -1.483 -17.109 1 98.81 335 LEU A N 1
ATOM 2657 C CA . LEU A 1 335 ? 9.797 -2.213 -16.297 1 98.81 335 LEU A CA 1
ATOM 2658 C C . LEU A 1 335 ? 8.836 -1.253 -15.602 1 98.81 335 LEU A C 1
ATOM 2660 O O . LEU A 1 335 ? 7.629 -1.498 -15.555 1 98.81 335 LEU A O 1
ATOM 2664 N N . PHE A 1 336 ? 9.359 -0.126 -15.023 1 98.56 336 PHE A N 1
ATOM 2665 C CA . PHE A 1 336 ? 8.516 0.874 -14.383 1 98.56 336 PHE A CA 1
ATOM 2666 C C . PHE A 1 336 ? 7.496 1.434 -15.359 1 98.56 336 PHE A C 1
ATOM 2668 O O . PHE A 1 336 ? 6.309 1.533 -15.047 1 98.56 336 PHE A O 1
ATOM 2675 N N . TYR A 1 337 ? 7.891 1.739 -16.562 1 98.25 337 TYR A N 1
ATOM 2676 C CA . TYR A 1 337 ? 7 2.334 -17.562 1 98.25 337 TYR A CA 1
ATOM 2677 C C . TYR A 1 337 ? 5.945 1.331 -18.016 1 98.25 337 TYR A C 1
ATOM 2679 O O . TYR A 1 337 ? 4.84 1.716 -18.391 1 98.25 337 TYR A O 1
ATOM 2687 N N . ARG A 1 338 ? 6.273 0.021 -17.906 1 98.12 338 ARG A N 1
ATOM 2688 C CA . ARG A 1 338 ? 5.328 -1.03 -18.281 1 98.12 338 ARG A CA 1
ATOM 2689 C C . ARG A 1 338 ? 4.32 -1.271 -17.156 1 98.12 338 ARG A C 1
ATOM 2691 O O . ARG A 1 338 ? 3.234 -1.802 -17.406 1 98.12 338 ARG A O 1
ATOM 2698 N N . THR A 1 339 ? 4.656 -0.829 -15.938 1 98.06 339 THR A N 1
ATOM 2699 C CA . THR A 1 339 ? 3.838 -1.159 -14.773 1 98.06 339 THR A CA 1
ATOM 2700 C C . THR A 1 339 ? 3.475 0.1 -13.992 1 98.06 339 THR A C 1
ATOM 2702 O O . THR A 1 339 ? 2.561 0.833 -14.375 1 98.06 339 THR A O 1
ATOM 2705 N N . THR A 1 340 ? 4.297 0.548 -13.023 1 96.94 340 THR A N 1
ATOM 2706 C CA . THR A 1 340 ? 3.977 1.578 -12.039 1 96.94 340 THR A CA 1
ATOM 2707 C C . THR A 1 340 ? 3.762 2.928 -12.719 1 96.94 340 THR A C 1
ATOM 2709 O O . THR A 1 340 ? 3.004 3.764 -12.227 1 96.94 340 THR A O 1
ATOM 2712 N N . MET A 1 341 ? 4.422 3.176 -13.852 1 96.44 341 MET A N 1
ATOM 2713 C CA . MET A 1 341 ? 4.352 4.465 -14.531 1 96.44 341 MET A CA 1
ATOM 2714 C C . MET A 1 341 ? 3.398 4.398 -15.719 1 96.44 341 MET A C 1
ATOM 2716 O O . MET A 1 341 ? 3.301 5.352 -16.5 1 96.44 341 MET A O 1
ATOM 2720 N N . ASN A 1 342 ? 2.711 3.225 -15.867 1 94.56 342 ASN A N 1
ATOM 2721 C CA . ASN A 1 342 ? 1.712 3.096 -16.922 1 94.56 342 ASN A CA 1
ATOM 2722 C C . ASN A 1 342 ? 0.4 3.773 -16.547 1 94.56 342 ASN A C 1
ATOM 2724 O O . ASN A 1 342 ? -0.314 3.297 -15.656 1 94.56 342 ASN A O 1
ATOM 2728 N N . PRO A 1 343 ? 0.019 4.809 -17.219 1 88.56 343 PRO A N 1
ATOM 2729 C CA . PRO A 1 343 ? -1.194 5.535 -16.828 1 88.56 343 PRO A CA 1
ATOM 2730 C C . PRO A 1 343 ? -2.473 4.797 -17.219 1 88.56 343 PRO A C 1
ATOM 2732 O O . PRO A 1 343 ? -3.564 5.176 -16.797 1 88.56 343 PRO A O 1
ATOM 2735 N N . ASN A 1 344 ? -2.367 3.723 -17.906 1 88.25 344 ASN A N 1
ATOM 2736 C CA . ASN A 1 344 ? -3.535 3.047 -18.453 1 88.25 344 ASN A CA 1
ATOM 2737 C C . ASN A 1 344 ? -3.752 1.683 -17.812 1 88.25 344 ASN A C 1
ATOM 2739 O O . ASN A 1 344 ? -4.391 0.807 -18.391 1 88.25 344 ASN A O 1
ATOM 2743 N N . ARG A 1 345 ? -3.215 1.44 -16.719 1 89.56 345 ARG A N 1
ATOM 2744 C CA . ARG A 1 345 ? -3.494 0.173 -16.047 1 89.56 345 ARG A CA 1
ATOM 2745 C C . ARG A 1 345 ? -4.98 0.036 -15.734 1 89.56 345 ARG A C 1
ATOM 2747 O O . ARG A 1 345 ? -5.629 1.005 -15.328 1 89.56 345 ARG A O 1
ATOM 2754 N N . PRO A 1 346 ? -5.551 -1.077 -15.977 1 91.44 346 PRO A N 1
ATOM 2755 C CA . PRO A 1 346 ? -6.977 -1.271 -15.711 1 91.44 346 PRO A CA 1
ATOM 2756 C C . PRO A 1 346 ? -7.285 -1.388 -14.219 1 91.44 346 PRO A C 1
ATOM 2758 O O . PRO A 1 346 ? -6.41 -1.139 -13.383 1 91.44 346 PRO A O 1
ATOM 2761 N N . HIS A 1 347 ? -8.555 -1.714 -13.945 1 90.12 347 HIS A N 1
ATOM 2762 C CA . HIS A 1 347 ? -8.969 -1.958 -12.57 1 90.12 347 HIS A CA 1
ATOM 2763 C C . HIS A 1 347 ? -8.641 -3.385 -12.141 1 90.12 347 HIS A C 1
ATOM 2765 O O . HIS A 1 347 ? -8.758 -4.316 -12.938 1 90.12 347 HIS A O 1
ATOM 2771 N N . GLY A 1 348 ? -8.164 -3.463 -10.922 1 95.25 348 GLY A N 1
ATOM 2772 C CA . GLY A 1 348 ? -8.039 -4.781 -10.32 1 95.25 348 GLY A CA 1
ATOM 2773 C C . GLY A 1 348 ? -9.289 -5.223 -9.586 1 95.25 348 GLY A C 1
ATOM 2774 O O . GLY A 1 348 ? -10.125 -4.395 -9.219 1 95.25 348 GLY A O 1
ATOM 2775 N N . PHE A 1 349 ? -9.445 -6.465 -9.414 1 97.38 349 PHE A N 1
ATOM 2776 C CA . PHE A 1 349 ? -10.508 -7.102 -8.641 1 97.38 349 PHE A CA 1
ATOM 2777 C C . PHE A 1 349 ? -9.938 -8.156 -7.707 1 97.38 349 PHE A C 1
ATOM 2779 O O . PHE A 1 349 ? -8.836 -8.672 -7.938 1 97.38 349 PHE A O 1
ATOM 2786 N N . LEU A 1 350 ? -10.602 -8.438 -6.672 1 97.69 350 LEU A N 1
ATOM 2787 C CA . LEU A 1 350 ? -10.18 -9.453 -5.715 1 97.69 350 LEU A CA 1
ATOM 2788 C C . LEU A 1 350 ? -11.359 -10.305 -5.258 1 97.69 350 LEU A C 1
ATOM 2790 O O . LEU A 1 350 ? -12.422 -9.773 -4.934 1 97.69 350 LEU A O 1
ATOM 2794 N N . CYS A 1 351 ? -11.188 -11.641 -5.336 1 97.5 351 CYS A N 1
ATOM 2795 C CA . CYS A 1 351 ? -12.172 -12.609 -4.875 1 97.5 351 CYS A CA 1
ATOM 2796 C C . CYS A 1 351 ? -13.516 -12.398 -5.566 1 97.5 351 CYS A C 1
ATOM 2798 O O . CYS A 1 351 ? -14.562 -12.43 -4.914 1 97.5 351 CYS A O 1
ATOM 2800 N N . SER A 1 352 ? -13.492 -12.109 -6.832 1 96.44 352 SER A N 1
ATOM 2801 C CA . SER A 1 352 ? -14.719 -11.93 -7.605 1 96.44 352 SER A CA 1
ATOM 2802 C C . SER A 1 352 ? -15.32 -13.266 -8.016 1 96.44 352 SER A C 1
ATOM 2804 O O . SER A 1 352 ? -14.625 -14.289 -8.016 1 96.44 352 SER A O 1
ATOM 2806 N N . GLU A 1 353 ? -16.594 -13.211 -8.422 1 96.06 353 GLU A N 1
ATOM 2807 C CA . GLU A 1 353 ? -17.25 -14.414 -8.914 1 96.06 353 GLU A CA 1
ATOM 2808 C C . GLU A 1 353 ? -16.547 -14.961 -10.156 1 96.06 353 GLU A C 1
ATOM 2810 O O . GLU A 1 353 ? -16.438 -16.172 -10.32 1 96.06 353 GLU A O 1
ATOM 2815 N N . SER A 1 354 ? -16.094 -14.039 -10.914 1 96.94 354 SER A N 1
ATOM 2816 C CA . SER A 1 354 ? -15.398 -14.453 -12.133 1 96.94 354 SER A CA 1
ATOM 2817 C C . SER A 1 354 ? -14.094 -15.18 -11.82 1 96.94 354 SER A C 1
ATOM 2819 O O . SER A 1 354 ? -13.703 -16.094 -12.531 1 96.94 354 SER A O 1
ATOM 2821 N N . HIS A 1 355 ? -13.406 -14.766 -10.766 1 98.38 355 HIS A N 1
ATOM 2822 C CA . HIS A 1 355 ? -12.164 -15.422 -10.383 1 98.38 355 HIS A CA 1
ATOM 2823 C C . HIS A 1 355 ? -12.422 -16.844 -9.875 1 98.38 355 HIS A C 1
ATOM 2825 O O . HIS A 1 355 ? -11.688 -17.766 -10.227 1 98.38 355 HIS A O 1
ATOM 2831 N N . TYR A 1 356 ? -13.469 -17.031 -9.07 1 98.44 356 TYR A N 1
ATOM 2832 C CA . TYR A 1 356 ? -13.82 -18.359 -8.594 1 98.44 356 TYR A CA 1
ATOM 2833 C C . TYR A 1 356 ? -14.281 -19.25 -9.742 1 98.44 356 TYR A C 1
ATOM 2835 O O . TYR A 1 356 ? -13.969 -20.438 -9.773 1 98.44 356 TYR A O 1
ATOM 2843 N N . ALA A 1 357 ? -14.984 -18.656 -10.672 1 98.5 357 ALA A N 1
ATOM 2844 C CA . ALA A 1 357 ? -15.406 -19.406 -11.852 1 98.5 357 ALA A CA 1
ATOM 2845 C C . ALA A 1 357 ? -14.203 -19.875 -12.664 1 98.5 357 ALA A C 1
ATOM 2847 O O . ALA A 1 357 ? -14.18 -21 -13.172 1 98.5 357 ALA A O 1
ATOM 2848 N N . ALA A 1 358 ? -13.258 -19 -12.828 1 98.5 358 ALA A N 1
ATOM 2849 C CA . ALA A 1 358 ? -12.023 -19.375 -13.523 1 98.5 358 ALA A CA 1
ATOM 2850 C C . ALA A 1 358 ? -11.312 -20.516 -12.812 1 98.5 358 ALA A C 1
ATOM 2852 O O . ALA A 1 358 ? -10.883 -21.484 -13.445 1 98.5 358 ALA A O 1
ATOM 2853 N N . ALA A 1 359 ? -11.188 -20.406 -11.492 1 98.69 359 ALA A N 1
ATOM 2854 C CA . ALA A 1 359 ? -10.539 -21.438 -10.703 1 98.69 359 ALA A CA 1
ATOM 2855 C C . ALA A 1 359 ? -11.234 -22.781 -10.891 1 98.69 359 ALA A C 1
ATOM 2857 O O . ALA A 1 359 ? -10.586 -23.812 -11.078 1 98.69 359 ALA A O 1
ATOM 2858 N N . ARG A 1 360 ? -12.539 -22.766 -10.875 1 98.69 360 ARG A N 1
ATOM 2859 C CA . ARG A 1 360 ? -13.328 -24 -11.016 1 98.69 360 ARG A CA 1
ATOM 2860 C C . ARG A 1 360 ? -13.164 -24.594 -12.414 1 98.69 360 ARG A C 1
ATOM 2862 O O . ARG A 1 360 ? -12.945 -25.797 -12.562 1 98.69 360 ARG A O 1
ATOM 2869 N N . GLN A 1 361 ? -13.242 -23.734 -13.359 1 98.75 361 GLN A N 1
ATOM 2870 C CA . GLN A 1 361 ? -13.141 -24.203 -14.742 1 98.75 361 GLN A CA 1
ATOM 2871 C C . GLN A 1 361 ? -11.773 -24.812 -15.016 1 98.75 361 GLN A C 1
ATOM 2873 O O . GLN A 1 361 ? -11.68 -25.875 -15.633 1 98.75 361 GLN A O 1
ATOM 2878 N N . ILE A 1 362 ? -10.758 -24.172 -14.602 1 98.75 362 ILE A N 1
ATOM 2879 C CA . ILE A 1 362 ? -9.398 -24.672 -14.805 1 98.75 362 ILE A CA 1
ATOM 2880 C C . ILE A 1 362 ? -9.219 -26 -14.086 1 98.75 362 ILE A C 1
ATOM 2882 O O . ILE A 1 362 ? -8.633 -26.938 -14.641 1 98.75 362 ILE A O 1
ATOM 2886 N N . ALA A 1 363 ? -9.742 -26.078 -12.867 1 98.88 363 ALA A N 1
ATOM 2887 C CA . ALA A 1 363 ? -9.656 -27.312 -12.102 1 98.88 363 ALA A CA 1
ATOM 2888 C C . ALA A 1 363 ? -10.367 -28.453 -12.828 1 98.88 363 ALA A C 1
ATOM 2890 O O . ALA A 1 363 ? -9.797 -29.531 -13.016 1 98.88 363 ALA A O 1
ATOM 2891 N N . GLU A 1 364 ? -11.562 -28.234 -13.273 1 98.81 364 GLU A N 1
ATOM 2892 C CA . GLU A 1 364 ? -12.359 -29.266 -13.945 1 98.81 364 GLU A CA 1
ATOM 2893 C C . GLU A 1 364 ? -11.695 -29.719 -15.242 1 98.81 364 GLU A C 1
ATOM 2895 O O . GLU A 1 364 ? -11.742 -30.906 -15.586 1 98.81 364 GLU A O 1
ATOM 2900 N N . GLU A 1 365 ? -11.039 -28.812 -15.875 1 98.69 365 GLU A N 1
ATOM 2901 C CA . GLU A 1 365 ? -10.391 -29.141 -17.141 1 98.69 365 GLU A CA 1
ATOM 2902 C C . GLU A 1 365 ? -9.07 -29.875 -16.906 1 98.69 365 GLU A C 1
ATOM 2904 O O . GLU A 1 365 ? -8.57 -30.562 -17.797 1 98.69 365 GLU A O 1
ATOM 2909 N N . GLY A 1 366 ? -8.508 -29.703 -15.703 1 98.81 366 GLY A N 1
ATOM 2910 C CA . GLY A 1 366 ? -7.18 -30.234 -15.438 1 98.81 366 GLY A CA 1
ATOM 2911 C C . GLY A 1 366 ? -7.207 -31.562 -14.688 1 98.81 366 GLY A C 1
ATOM 2912 O O . GLY A 1 366 ? -6.25 -32.344 -14.75 1 98.81 366 GLY A O 1
ATOM 2913 N N . ILE A 1 367 ? -8.281 -31.859 -13.938 1 98.94 367 ILE A N 1
ATOM 2914 C CA . ILE A 1 367 ? -8.398 -33.125 -13.227 1 98.94 367 ILE A CA 1
ATOM 2915 C C . ILE A 1 367 ? -8.344 -34.281 -14.227 1 98.94 367 ILE A C 1
ATOM 2917 O O . ILE A 1 367 ? -8.961 -34.219 -15.289 1 98.94 367 ILE A O 1
ATOM 2921 N N . VAL A 1 368 ? -7.609 -35.375 -13.883 1 98.94 368 VAL A N 1
ATOM 2922 C CA . VAL A 1 368 ? -7.379 -36.469 -14.82 1 98.94 368 VAL A CA 1
ATOM 2923 C C . VAL A 1 368 ? -7.988 -37.781 -14.273 1 98.94 368 VAL A C 1
ATOM 2925 O O . VAL A 1 368 ? -7.664 -38.188 -13.164 1 98.94 368 VAL A O 1
ATOM 2928 N N . LEU A 1 369 ? -8.906 -38.344 -15.016 1 98.94 369 LEU A N 1
ATOM 2929 C CA . LEU A 1 369 ? -9.336 -39.719 -14.727 1 98.94 369 LEU A CA 1
ATOM 2930 C C . LEU A 1 369 ? -8.305 -40.719 -15.219 1 98.94 369 LEU A C 1
ATOM 2932 O O . LEU A 1 369 ? -8.125 -40.906 -16.422 1 98.94 369 LEU A O 1
ATOM 2936 N N . LEU A 1 370 ? -7.668 -41.375 -14.297 1 98.88 370 LEU A N 1
ATOM 2937 C CA . LEU A 1 370 ? -6.543 -42.25 -14.625 1 98.88 370 LEU A CA 1
ATOM 2938 C C . LEU A 1 370 ? -7.016 -43.656 -14.93 1 98.88 370 LEU A C 1
ATOM 2940 O O . LEU A 1 370 ? -6.477 -44.312 -15.828 1 98.88 370 LEU A O 1
ATOM 2944 N N . GLN A 1 371 ? -7.945 -44.125 -14.117 1 98.81 371 GLN A N 1
ATOM 2945 C CA . GLN A 1 371 ? -8.469 -45.5 -14.211 1 98.81 371 GLN A CA 1
ATOM 2946 C C . GLN A 1 371 ? -9.953 -45.531 -13.852 1 98.81 371 GLN A C 1
ATOM 2948 O O . GLN A 1 371 ? -10.398 -44.844 -12.938 1 98.81 371 GLN A O 1
ATOM 2953 N N . ASN A 1 372 ? -10.656 -46.312 -14.609 1 98.69 372 ASN A N 1
ATOM 2954 C CA . ASN A 1 372 ? -12.086 -46.406 -14.352 1 98.69 372 ASN A CA 1
ATOM 2955 C C . ASN A 1 372 ? -12.609 -47.812 -14.688 1 98.69 372 ASN A C 1
ATOM 2957 O O . ASN A 1 372 ? -13.461 -47.969 -15.555 1 98.69 372 ASN A O 1
ATOM 2961 N N . ARG A 1 373 ? -12.297 -48.75 -13.914 1 98.06 373 ARG A N 1
ATOM 2962 C CA . ARG A 1 373 ? -12.711 -50.125 -14.141 1 98.06 373 ARG A CA 1
ATOM 2963 C C . ARG A 1 373 ? -14.195 -50.312 -13.852 1 98.06 373 ARG A C 1
ATOM 2965 O O . ARG A 1 373 ? -14.727 -49.75 -12.906 1 98.06 373 ARG A O 1
ATOM 2972 N N . ASN A 1 374 ? -14.836 -51.094 -14.711 1 95.94 374 ASN A N 1
ATOM 2973 C CA . ASN A 1 374 ? -16.25 -51.406 -14.594 1 95.94 374 ASN A CA 1
ATOM 2974 C C . ASN A 1 374 ? -17.109 -50.156 -14.555 1 95.94 374 ASN A C 1
ATOM 2976 O O . ASN A 1 374 ? -18.188 -50.125 -13.953 1 95.94 374 ASN A O 1
ATOM 2980 N N . ASN A 1 375 ? -16.547 -49.094 -15.102 1 97.06 375 ASN A N 1
ATOM 2981 C CA . ASN A 1 375 ? -17.266 -47.812 -15.117 1 97.06 375 ASN A CA 1
ATOM 2982 C C . ASN A 1 375 ? -17.797 -47.469 -13.734 1 97.06 375 ASN A C 1
ATOM 2984 O O . ASN A 1 375 ? -18.969 -47.094 -13.586 1 97.06 375 ASN A O 1
ATOM 2988 N N . VAL A 1 376 ? -16.891 -47.656 -12.805 1 98.25 376 VAL A N 1
ATOM 2989 C CA . VAL A 1 376 ? -17.266 -47.375 -11.422 1 98.25 376 VAL A CA 1
ATOM 2990 C C . VAL A 1 376 ? -17.672 -45.906 -11.289 1 98.25 376 VAL A C 1
ATOM 2992 O O . VAL A 1 376 ? -18.547 -45.562 -10.492 1 98.25 376 VAL A O 1
ATOM 2995 N N . LEU A 1 377 ? -17.016 -44.969 -12.031 1 98.5 377 LEU A N 1
ATOM 2996 C CA . LEU A 1 377 ? -17.375 -43.562 -12.086 1 98.5 377 LEU A CA 1
ATOM 2997 C C . LEU A 1 377 ? -18.047 -43.219 -13.414 1 98.5 377 LEU A C 1
ATOM 2999 O O . LEU A 1 377 ? -17.812 -43.875 -14.422 1 98.5 377 LEU A O 1
ATOM 3003 N N . PRO A 1 378 ? -18.859 -42.219 -13.398 1 98.44 378 PRO A N 1
ATOM 3004 C CA . PRO A 1 378 ? -19.25 -41.344 -12.273 1 98.44 378 PRO A CA 1
ATOM 3005 C C . PRO A 1 378 ? -20.172 -42.062 -11.281 1 98.44 378 PRO A C 1
ATOM 3007 O O . PRO A 1 378 ? -20.781 -43.094 -11.617 1 98.44 378 PRO A O 1
ATOM 3010 N N . ILE A 1 379 ? -20.188 -41.5 -10.125 1 98.38 379 ILE A N 1
ATOM 3011 C CA . ILE A 1 379 ? -21.094 -42.031 -9.117 1 98.38 379 ILE A CA 1
ATOM 3012 C C . ILE A 1 379 ? -22.531 -42.031 -9.648 1 98.38 379 ILE A C 1
ATOM 3014 O O . ILE A 1 379 ? -22.984 -41 -10.172 1 98.38 379 ILE A O 1
ATOM 3018 N N . ASN A 1 380 ? -23.203 -43.125 -9.594 1 97 380 ASN A N 1
ATOM 3019 C CA . ASN A 1 380 ? -24.609 -43.188 -9.961 1 97 380 ASN A CA 1
ATOM 3020 C C . ASN A 1 380 ? -25.516 -42.656 -8.844 1 97 380 ASN A C 1
ATOM 3022 O O . ASN A 1 380 ? -25.922 -43.406 -7.965 1 97 380 ASN A O 1
ATOM 3026 N N . THR A 1 381 ? -25.844 -41.438 -8.945 1 96.19 381 THR A N 1
ATOM 3027 C CA . THR A 1 381 ? -26.547 -40.75 -7.863 1 96.19 381 THR A CA 1
ATOM 3028 C C . THR A 1 381 ? -28 -41.188 -7.789 1 96.19 381 THR A C 1
ATOM 3030 O O . THR A 1 381 ? -28.688 -40.938 -6.793 1 96.19 381 THR A O 1
ATOM 3033 N N . GLN A 1 382 ? -28.453 -41.906 -8.781 1 95.38 382 GLN A N 1
ATOM 3034 C CA . GLN A 1 382 ? -29.812 -42.438 -8.758 1 95.38 382 GLN A CA 1
ATOM 3035 C C . GLN A 1 382 ? -29.891 -43.719 -7.926 1 95.38 382 GLN A C 1
ATOM 3037 O O . GLN A 1 382 ? -30.953 -44.062 -7.387 1 95.38 382 GLN A O 1
ATOM 3042 N N . LYS A 1 383 ? -28.75 -44.406 -7.793 1 95.69 383 LYS A N 1
ATOM 3043 C CA . LYS A 1 383 ? -28.766 -45.719 -7.137 1 95.69 383 LYS A CA 1
ATOM 3044 C C . LYS A 1 383 ? -28.078 -45.625 -5.77 1 95.69 383 LYS A C 1
ATOM 3046 O O . LYS A 1 383 ? -28.484 -46.344 -4.84 1 95.69 383 LYS A O 1
ATOM 3051 N N . ALA A 1 384 ? -27.109 -44.844 -5.684 1 96.88 384 ALA A N 1
ATOM 3052 C CA . ALA A 1 384 ? -26.328 -44.781 -4.453 1 96.88 384 ALA A CA 1
ATOM 3053 C C . ALA A 1 384 ? -27.141 -44.188 -3.303 1 96.88 384 ALA A C 1
ATOM 3055 O O . ALA A 1 384 ? -27.938 -43.281 -3.5 1 96.88 384 ALA A O 1
ATOM 3056 N N . LYS A 1 385 ? -26.969 -44.719 -2.102 1 97.31 385 LYS A N 1
ATOM 3057 C CA . LYS A 1 385 ? -27.625 -44.219 -0.897 1 97.31 385 LYS A CA 1
ATOM 3058 C C . LYS A 1 385 ? -26.594 -43.719 0.11 1 97.31 385 LYS A C 1
ATOM 3060 O O . LYS A 1 385 ? -26.875 -42.812 0.897 1 97.31 385 LYS A O 1
ATOM 3065 N N . ARG A 1 386 ? -25.5 -44.375 0.124 1 98.12 386 ARG A N 1
ATOM 3066 C CA . ARG A 1 386 ? -24.453 -44.031 1.101 1 98.12 386 ARG A CA 1
ATOM 3067 C C . ARG A 1 386 ? -23.078 -44.031 0.451 1 98.12 386 ARG A C 1
ATOM 3069 O O . ARG A 1 386 ? -22.688 -45 -0.19 1 98.12 386 ARG A O 1
ATOM 3076 N N . VAL A 1 387 ? -22.391 -42.969 0.627 1 98.75 387 VAL A N 1
ATOM 3077 C CA . VAL A 1 387 ? -21.016 -42.812 0.16 1 98.75 387 VAL A CA 1
ATOM 3078 C C . VAL A 1 387 ? -20.094 -42.594 1.35 1 98.75 387 VAL A C 1
ATOM 3080 O O . VAL A 1 387 ? -20.359 -41.719 2.191 1 98.75 387 VAL A O 1
ATOM 3083 N N . LEU A 1 388 ? -19.062 -43.375 1.476 1 98.88 388 LEU A N 1
ATOM 3084 C CA . LEU A 1 388 ? -18.031 -43.188 2.496 1 98.88 388 LEU A CA 1
ATOM 3085 C C . LEU A 1 388 ? -16.844 -42.406 1.923 1 98.88 388 LEU A C 1
ATOM 3087 O O . LEU A 1 388 ? -16.266 -42.812 0.91 1 98.88 388 LEU A O 1
ATOM 3091 N N . VAL A 1 389 ? -16.531 -41.25 2.506 1 98.94 389 VAL A N 1
ATOM 3092 C CA . VAL A 1 389 ? -15.32 -40.5 2.197 1 98.94 389 VAL A CA 1
ATOM 3093 C C . VAL A 1 389 ? -14.242 -40.812 3.229 1 98.94 389 VAL A C 1
ATOM 3095 O O . VAL A 1 389 ? -14.5 -40.844 4.434 1 98.94 389 VAL A O 1
ATOM 3098 N N . VAL A 1 390 ? -13.031 -41.125 2.756 1 98.88 390 VAL A N 1
ATOM 3099 C CA . VAL A 1 390 ? -11.93 -41.531 3.639 1 98.88 390 VAL A CA 1
ATOM 3100 C C . VAL A 1 390 ? -10.703 -40.656 3.34 1 98.88 390 VAL A C 1
ATOM 3102 O O . VAL A 1 390 ? -10.477 -40.25 2.193 1 98.88 390 VAL A O 1
ATOM 3105 N N . GLY A 1 391 ? -9.906 -40.344 4.312 1 98.75 391 GLY A N 1
ATOM 3106 C CA . GLY A 1 391 ? -8.586 -39.75 4.133 1 98.75 391 GLY A CA 1
ATOM 3107 C C . GLY A 1 391 ? -8.484 -38.344 4.684 1 98.75 391 GLY A C 1
ATOM 3108 O O . GLY A 1 391 ? -9.43 -37.531 4.57 1 98.75 391 GLY A O 1
ATOM 3109 N N . GLU A 1 392 ? -7.367 -37.969 5.219 1 98.25 392 GLU A N 1
ATOM 3110 C CA . GLU A 1 392 ? -7.133 -36.625 5.77 1 98.25 392 GLU A CA 1
ATOM 3111 C C . GLU A 1 392 ? -7.227 -35.562 4.684 1 98.25 392 GLU A C 1
ATOM 3113 O O . GLU A 1 392 ? -7.715 -34.469 4.934 1 98.25 392 GLU A O 1
ATOM 3118 N N . ASN A 1 393 ? -6.773 -35.906 3.496 1 98.56 393 ASN A N 1
ATOM 3119 C CA . ASN A 1 393 ? -6.773 -34.938 2.416 1 98.56 393 ASN A CA 1
ATOM 3120 C C . ASN A 1 393 ? -8.188 -34.562 2.002 1 98.56 393 ASN A C 1
ATOM 3122 O O . ASN A 1 393 ? -8.383 -33.625 1.234 1 98.56 393 ASN A O 1
ATOM 3126 N N . ALA A 1 394 ? -9.172 -35.219 2.496 1 98.69 394 ALA A N 1
ATOM 3127 C CA . ALA A 1 394 ? -10.57 -34.875 2.25 1 98.69 394 ALA A CA 1
ATOM 3128 C C . ALA A 1 394 ? -10.961 -33.625 3.055 1 98.69 394 ALA A C 1
ATOM 3130 O O . ALA A 1 394 ? -11.953 -32.969 2.738 1 98.69 394 ALA A O 1
ATOM 3131 N N . ILE A 1 395 ? -10.211 -33.344 4.137 1 98.12 395 ILE A N 1
ATOM 3132 C CA . ILE A 1 395 ? -10.633 -32.281 5.035 1 98.12 395 ILE A CA 1
ATOM 3133 C C . ILE A 1 395 ? -9.508 -31.266 5.195 1 98.12 395 ILE A C 1
ATOM 3135 O O . ILE A 1 395 ? -9.734 -30.141 5.629 1 98.12 395 ILE A O 1
ATOM 3139 N N . LYS A 1 396 ? -8.312 -31.609 4.824 1 97.25 396 LYS A N 1
ATOM 3140 C CA . LYS A 1 396 ? -7.16 -30.75 5.059 1 97.25 396 LYS A CA 1
ATOM 3141 C C . LYS A 1 396 ? -7.125 -29.594 4.066 1 97.25 396 LYS A C 1
ATOM 3143 O O . LYS A 1 396 ? -7.277 -29.797 2.859 1 97.25 396 LYS A O 1
ATOM 3148 N N . MET A 1 397 ? -6.898 -28.391 4.629 1 96.06 397 MET A N 1
ATOM 3149 C CA . MET A 1 397 ? -6.633 -27.234 3.764 1 96.06 397 MET A CA 1
ATOM 3150 C C . MET A 1 397 ? -5.242 -27.328 3.146 1 96.06 397 MET A C 1
ATOM 3152 O O . MET A 1 397 ? -4.27 -27.625 3.842 1 96.06 397 MET A O 1
ATOM 3156 N N . MET A 1 398 ? -5.156 -27.094 1.861 1 96.19 398 MET A N 1
ATOM 3157 C CA . MET A 1 398 ? -3.906 -27.297 1.137 1 96.19 398 MET A CA 1
ATOM 3158 C C . MET A 1 398 ? -3.33 -25.969 0.659 1 96.19 398 MET A C 1
ATOM 3160 O O . MET A 1 398 ? -2.371 -25.938 -0.117 1 96.19 398 MET A O 1
ATOM 3164 N N . THR A 1 399 ? -3.854 -24.766 1.102 1 95.44 399 THR A N 1
ATOM 3165 C CA . THR A 1 399 ? -3.42 -23.469 0.592 1 95.44 399 THR A CA 1
ATOM 3166 C C . THR A 1 399 ? -2.387 -22.844 1.522 1 95.44 399 THR A C 1
ATOM 3168 O O . THR A 1 399 ? -1.707 -21.891 1.146 1 95.44 399 THR A O 1
ATOM 3171 N N . VAL A 1 400 ? -2.205 -23.375 2.746 1 93.62 400 VAL A N 1
ATOM 3172 C CA . VAL A 1 400 ? -1.211 -22.875 3.691 1 93.62 400 VAL A CA 1
ATOM 3173 C C . VAL A 1 400 ? 0.002 -23.797 3.701 1 93.62 400 VAL A C 1
ATOM 3175 O O . VAL A 1 400 ? -0.13 -25 3.934 1 93.62 400 VAL A O 1
ATOM 3178 N N . GLY A 1 401 ? 1.14 -23.234 3.363 1 88.69 401 GLY A N 1
ATOM 3179 C CA . GLY A 1 401 ? 2.357 -24.031 3.295 1 88.69 401 GLY A CA 1
ATOM 3180 C C . GLY A 1 401 ? 2.902 -24.172 1.885 1 88.69 401 GLY A C 1
ATOM 3181 O O . GLY A 1 401 ? 2.328 -23.625 0.938 1 88.69 401 GLY A O 1
ATOM 3182 N N . GLY A 1 402 ? 4.086 -24.812 1.827 1 89.25 402 GLY A N 1
ATOM 3183 C CA . GLY A 1 402 ? 4.695 -25.078 0.537 1 89.25 402 GLY A CA 1
ATOM 3184 C C . GLY A 1 402 ? 5.66 -24 0.095 1 89.25 402 GLY A C 1
ATOM 3185 O O . GLY A 1 402 ? 6.031 -23.922 -1.08 1 89.25 402 GLY A O 1
ATOM 3186 N N . GLY A 1 403 ? 6.02 -23.094 1.003 1 90.12 403 GLY A N 1
ATOM 3187 C CA . GLY A 1 403 ? 6.973 -22.047 0.666 1 90.12 403 GLY A CA 1
ATOM 3188 C C . GLY A 1 403 ? 6.336 -20.859 -0.037 1 90.12 403 GLY A C 1
ATOM 3189 O O . GLY A 1 403 ? 5.359 -20.281 0.458 1 90.12 403 GLY A O 1
ATOM 3190 N N . SER A 1 404 ? 6.801 -20.562 -1.192 1 88.44 404 SER A N 1
ATOM 3191 C CA . SER A 1 404 ? 6.336 -19.391 -1.949 1 88.44 404 SER A CA 1
ATOM 3192 C C . SER A 1 404 ? 4.906 -19.594 -2.438 1 88.44 404 SER A C 1
ATOM 3194 O O . SER A 1 404 ? 4.25 -18.641 -2.854 1 88.44 404 SER A O 1
ATOM 3196 N N . SER A 1 405 ? 4.387 -20.781 -2.297 1 90 405 SER A N 1
ATOM 3197 C CA . SER A 1 405 ? 3.033 -21.078 -2.748 1 90 405 SER A CA 1
ATOM 3198 C C . SER A 1 405 ? 2.021 -20.906 -1.62 1 90 405 SER A C 1
ATOM 3200 O O . SER A 1 405 ? 0.818 -21.062 -1.829 1 90 405 SER A O 1
ATOM 3202 N N . SER A 1 406 ? 2.451 -20.578 -0.424 1 93 406 SER A N 1
ATOM 3203 C CA . SER A 1 406 ? 1.535 -20.422 0.701 1 93 406 SER A CA 1
ATOM 3204 C C . SER A 1 406 ? 0.629 -19.219 0.51 1 93 406 SER A C 1
ATOM 3206 O O . SER A 1 406 ? 1.103 -18.125 0.183 1 93 406 SER A O 1
ATOM 3208 N N . LEU A 1 407 ? -0.671 -19.438 0.812 1 96.44 407 LEU A N 1
ATOM 3209 C CA . LEU A 1 407 ? -1.658 -18.391 0.566 1 96.44 407 LEU A CA 1
ATOM 3210 C C . LEU A 1 407 ? -2.598 -18.25 1.757 1 96.44 407 LEU A C 1
ATOM 3212 O O . LEU A 1 407 ? -2.84 -19.203 2.49 1 96.44 407 LEU A O 1
ATOM 3216 N N . LYS A 1 408 ? -3.031 -17.062 1.974 1 96.31 408 LYS A N 1
ATOM 3217 C CA . LYS A 1 408 ? -4.227 -16.75 2.748 1 96.31 408 LYS A CA 1
ATOM 3218 C C . LYS A 1 408 ? -5.438 -16.562 1.841 1 96.31 408 LYS A C 1
ATOM 3220 O O . LYS A 1 408 ? -5.48 -15.648 1.021 1 96.31 408 LYS A O 1
ATOM 3225 N N . VAL A 1 409 ? -6.422 -17.484 1.986 1 97.12 409 VAL A N 1
ATOM 3226 C CA . VAL A 1 409 ? -7.52 -17.469 1.026 1 97.12 409 VAL A CA 1
ATOM 3227 C C . VAL A 1 409 ? -8.805 -17.047 1.723 1 97.12 409 VAL A C 1
ATOM 3229 O O . VAL A 1 409 ? -8.961 -17.219 2.934 1 97.12 409 VAL A O 1
ATOM 3232 N N . GLN A 1 410 ? -9.703 -16.375 0.934 1 96.12 410 GLN A N 1
ATOM 3233 C CA . GLN A 1 410 ? -11.031 -16.078 1.444 1 96.12 410 GLN A CA 1
ATOM 3234 C C . GLN A 1 410 ? -11.812 -17.359 1.746 1 96.12 410 GLN A C 1
ATOM 3236 O O . GLN A 1 410 ? -12.57 -17.406 2.719 1 96.12 410 GLN A O 1
ATOM 3241 N N . ARG A 1 411 ? -11.594 -18.406 0.838 1 95.69 411 ARG A N 1
ATOM 3242 C CA . ARG A 1 411 ? -12.211 -19.703 1.104 1 95.69 411 ARG A CA 1
ATOM 3243 C C . ARG A 1 411 ? -11.484 -20.828 0.356 1 95.69 411 ARG A C 1
ATOM 3245 O O . ARG A 1 411 ? -10.852 -20.578 -0.672 1 95.69 411 ARG A O 1
ATOM 3252 N N . GLU A 1 412 ? -11.617 -21.953 0.896 1 97.12 412 GLU A N 1
ATOM 3253 C CA . GLU A 1 412 ? -11.266 -23.234 0.29 1 97.12 412 GLU A CA 1
ATOM 3254 C C . GLU A 1 412 ? -12.297 -24.312 0.637 1 97.12 412 GLU A C 1
ATOM 3256 O O . GLU A 1 412 ? -12.484 -24.641 1.811 1 97.12 412 GLU A O 1
ATOM 3261 N N . ILE A 1 413 ? -12.969 -24.781 -0.357 1 98.5 413 ILE A N 1
ATOM 3262 C CA . ILE A 1 413 ? -13.953 -25.828 -0.133 1 98.5 413 ILE A CA 1
ATOM 3263 C C . ILE A 1 413 ? -13.258 -27.188 -0.144 1 98.5 413 ILE A C 1
ATOM 3265 O O . ILE A 1 413 ? -12.656 -27.578 -1.146 1 98.5 413 ILE A O 1
ATOM 3269 N N . SER A 1 414 ? -13.336 -27.906 0.96 1 98.44 414 SER A N 1
ATOM 3270 C CA . SER A 1 414 ? -12.688 -29.219 1.039 1 98.44 414 SER A CA 1
ATOM 3271 C C . SER A 1 414 ? -13.398 -30.234 0.163 1 98.44 414 SER A C 1
ATOM 3273 O O . SER A 1 414 ? -14.586 -30.094 -0.132 1 98.44 414 SER A O 1
ATOM 3275 N N . PRO A 1 415 ? -12.695 -31.312 -0.231 1 98.81 415 PRO A N 1
ATOM 3276 C CA . PRO A 1 415 ? -13.352 -32.375 -0.984 1 98.81 415 PRO A CA 1
ATOM 3277 C C . PRO A 1 415 ? -14.555 -32.969 -0.249 1 98.81 415 PRO A C 1
ATOM 3279 O O . PRO A 1 415 ? -15.594 -33.219 -0.86 1 98.81 415 PRO A O 1
ATOM 3282 N N . LEU A 1 416 ? -14.422 -33.156 1.065 1 98.81 416 LEU A N 1
ATOM 3283 C CA . LEU A 1 416 ? -15.531 -33.688 1.847 1 98.81 416 LEU A CA 1
ATOM 3284 C C . LEU A 1 416 ? -16.75 -32.75 1.777 1 98.81 416 LEU A C 1
ATOM 3286 O O . LEU A 1 416 ? -17.859 -33.219 1.528 1 98.81 416 LEU A O 1
ATOM 3290 N N . ASP A 1 417 ? -16.516 -31.484 2.008 1 98.62 417 ASP A N 1
ATOM 3291 C CA . ASP A 1 417 ? -17.609 -30.516 2.004 1 98.62 417 ASP A CA 1
ATOM 3292 C C . ASP A 1 417 ? -18.234 -30.406 0.617 1 98.62 417 ASP A C 1
ATOM 3294 O O . ASP A 1 417 ? -19.453 -30.266 0.494 1 98.62 417 ASP A O 1
ATOM 3298 N N . GLY A 1 418 ? -17.391 -30.438 -0.433 1 98.75 418 GLY A N 1
ATOM 3299 C CA . GLY A 1 418 ? -17.922 -30.422 -1.788 1 98.75 418 GLY A CA 1
ATOM 3300 C C . GLY A 1 418 ? -18.828 -31.609 -2.08 1 98.75 418 GLY A C 1
ATOM 3301 O O . GLY A 1 418 ? -19.922 -31.438 -2.646 1 98.75 418 GLY A O 1
ATOM 3302 N N . LEU A 1 419 ? -18.453 -32.812 -1.656 1 98.81 419 LEU A N 1
ATOM 3303 C CA . LEU A 1 419 ? -19.234 -34 -1.893 1 98.81 419 LEU A CA 1
ATOM 3304 C C . LEU A 1 419 ? -20.516 -34 -1.068 1 98.81 419 LEU A C 1
ATOM 3306 O O . LEU A 1 419 ? -21.578 -34.375 -1.56 1 98.81 419 LEU A O 1
ATOM 3310 N N . LYS A 1 420 ? -20.359 -33.594 0.252 1 98.75 420 LYS A N 1
ATOM 3311 C CA . LYS A 1 420 ? -21.547 -33.5 1.095 1 98.75 420 LYS A CA 1
ATOM 3312 C C . LYS A 1 420 ? -22.594 -32.562 0.464 1 98.75 420 LYS A C 1
ATOM 3314 O O . LYS A 1 420 ? -23.781 -32.906 0.414 1 98.75 420 LYS A O 1
ATOM 3319 N N . THR A 1 421 ? -22.141 -31.422 0.007 1 98.31 421 THR A N 1
ATOM 3320 C CA . THR A 1 421 ? -23.047 -30.453 -0.582 1 98.31 421 THR A CA 1
ATOM 3321 C C . THR A 1 421 ? -23.688 -31 -1.856 1 98.31 421 THR A C 1
ATOM 3323 O O . THR A 1 421 ? -24.906 -30.922 -2.033 1 98.31 421 THR A O 1
ATOM 3326 N N . ARG A 1 422 ? -22.906 -31.547 -2.75 1 98.19 422 ARG A N 1
ATOM 3327 C CA . ARG A 1 422 ? -23.406 -31.969 -4.051 1 98.19 422 ARG A CA 1
ATOM 3328 C C . ARG A 1 422 ? -24.297 -33.219 -3.916 1 98.19 422 ARG A C 1
ATOM 3330 O O . ARG A 1 422 ? -25.359 -33.281 -4.543 1 98.19 422 ARG A O 1
ATOM 3337 N N . LEU A 1 423 ? -23.938 -34.25 -3.162 1 98.44 423 LEU A N 1
ATOM 3338 C CA . LEU A 1 423 ? -24.672 -35.5 -3.014 1 98.44 423 LEU A CA 1
ATOM 3339 C C . LEU A 1 423 ? -25.891 -35.312 -2.121 1 98.44 423 LEU A C 1
ATOM 3341 O O . LEU A 1 423 ? -26.891 -36 -2.277 1 98.44 423 LEU A O 1
ATOM 3345 N N . GLY A 1 424 ? -25.719 -34.375 -1.215 1 97.69 424 GLY A N 1
ATOM 3346 C CA . GLY A 1 424 ? -26.859 -34.062 -0.378 1 97.69 424 GLY A CA 1
ATOM 3347 C C . GLY A 1 424 ? -28.062 -33.594 -1.173 1 97.69 424 GLY A C 1
ATOM 3348 O O . GLY A 1 424 ? -29.203 -33.844 -0.769 1 97.69 424 GLY A O 1
ATOM 3349 N N . LYS A 1 425 ? -27.859 -32.938 -2.221 1 96.38 425 LYS A N 1
ATOM 3350 C CA . LYS A 1 425 ? -28.938 -32.5 -3.084 1 96.38 425 LYS A CA 1
ATOM 3351 C C . LYS A 1 425 ? -29.75 -33.656 -3.619 1 96.38 425 LYS A C 1
ATOM 3353 O O . LYS A 1 425 ? -30.922 -33.531 -3.938 1 96.38 425 LYS A O 1
ATOM 3358 N N . ASP A 1 426 ? -29.172 -34.875 -3.65 1 95.94 426 ASP A N 1
ATOM 3359 C CA . ASP A 1 426 ? -29.812 -36.094 -4.18 1 95.94 426 ASP A CA 1
ATOM 3360 C C . ASP A 1 426 ? -30.234 -37.031 -3.049 1 95.94 426 ASP A C 1
ATOM 3362 O O . ASP A 1 426 ? -30.609 -38.156 -3.293 1 95.94 426 ASP A O 1
ATOM 3366 N N . GLY A 1 427 ? -30.125 -36.531 -1.84 1 96.88 427 GLY A N 1
ATOM 3367 C CA . GLY A 1 427 ? -30.547 -37.312 -0.686 1 96.88 427 GLY A CA 1
ATOM 3368 C C . GLY A 1 427 ? -29.578 -38.438 -0.33 1 96.88 427 GLY A C 1
ATOM 3369 O O . GLY A 1 427 ? -29.953 -39.375 0.366 1 96.88 427 GLY A O 1
ATOM 3370 N N . ILE A 1 428 ? -28.375 -38.406 -0.793 1 98.25 428 ILE A N 1
ATOM 3371 C CA . ILE A 1 428 ? -27.359 -39.438 -0.537 1 98.25 428 ILE A CA 1
ATOM 3372 C C . ILE A 1 428 ? -26.594 -39.094 0.732 1 98.25 428 ILE A C 1
ATOM 3374 O O . ILE A 1 428 ? -26.125 -37.969 0.892 1 98.25 428 ILE A O 1
ATOM 3378 N N . GLU A 1 429 ? -26.453 -39.969 1.64 1 98.06 429 GLU A N 1
ATOM 3379 C CA . GLU A 1 429 ? -25.719 -39.781 2.881 1 98.06 429 GLU A CA 1
ATOM 3380 C C . GLU A 1 429 ? -24.203 -39.875 2.645 1 98.06 429 GLU A C 1
ATOM 3382 O O . GLU A 1 429 ? -23.75 -40.781 1.939 1 98.06 429 GLU A O 1
ATOM 3387 N N . VAL A 1 430 ? -23.484 -38.938 3.174 1 98.69 430 VAL A N 1
ATOM 3388 C CA . VAL A 1 430 ? -22.031 -38.969 3.084 1 98.69 430 VAL A CA 1
ATOM 3389 C C . VAL A 1 430 ? -21.422 -39.156 4.473 1 98.69 430 VAL A C 1
ATOM 3391 O O . VAL A 1 430 ? -21.625 -38.344 5.367 1 98.69 430 VAL A O 1
ATOM 3394 N N . ASP A 1 431 ? -20.75 -40.219 4.691 1 98.44 431 ASP A N 1
ATOM 3395 C CA . ASP A 1 431 ? -20 -40.5 5.914 1 98.44 431 ASP A CA 1
ATOM 3396 C C . ASP A 1 431 ? -18.516 -40.25 5.73 1 98.44 431 ASP A C 1
ATOM 3398 O O . ASP A 1 431 ? -18.047 -40.062 4.605 1 98.44 431 ASP A O 1
ATOM 3402 N N . TYR A 1 432 ? -17.828 -40.125 6.867 1 98.69 432 TYR A N 1
ATOM 3403 C CA . TYR A 1 432 ? -16.391 -39.812 6.812 1 98.69 432 TYR A CA 1
ATOM 3404 C C . TYR A 1 432 ? -15.609 -40.688 7.773 1 98.69 432 TYR A C 1
ATOM 3406 O O . TYR A 1 432 ? -16.078 -41 8.875 1 98.69 432 TYR A O 1
ATOM 3414 N N . ALA A 1 433 ? -14.469 -41.156 7.332 1 98.75 433 ALA A N 1
ATOM 3415 C CA . ALA A 1 433 ? -13.461 -41.781 8.188 1 98.75 433 ALA A CA 1
ATOM 3416 C C . ALA A 1 433 ? -12.086 -41.156 7.934 1 98.75 433 ALA A C 1
ATOM 3418 O O . ALA A 1 433 ? -11.688 -40.969 6.781 1 98.75 433 ALA A O 1
ATOM 3419 N N . ARG A 1 434 ? -11.312 -40.969 9 1 98.12 434 ARG A N 1
ATOM 3420 C CA . ARG A 1 434 ? -10.016 -40.312 8.93 1 98.12 434 ARG A CA 1
ATOM 3421 C C . ARG A 1 434 ? -9.016 -41.125 8.125 1 98.12 434 ARG A C 1
ATOM 3423 O O . ARG A 1 434 ? -8.242 -40.594 7.336 1 98.12 434 ARG A O 1
ATOM 3430 N N . GLY A 1 435 ? -9.016 -42.406 8.391 1 98.5 435 GLY A N 1
ATOM 3431 C CA . GLY A 1 435 ? -8.203 -43.375 7.652 1 98.5 435 GLY A CA 1
ATOM 3432 C C . GLY A 1 435 ? -6.734 -43.312 8.031 1 98.5 435 GLY A C 1
ATOM 3433 O O . GLY A 1 435 ? -6.129 -44.344 8.32 1 98.5 435 GLY A O 1
ATOM 3434 N N . TYR A 1 436 ? -6.051 -42.062 8.07 1 98.25 436 TYR A N 1
ATOM 3435 C CA . TYR A 1 436 ? -4.656 -41.875 8.461 1 98.25 436 TYR A CA 1
ATOM 3436 C C . TYR A 1 436 ? -4.438 -40.469 9.039 1 98.25 436 TYR A C 1
ATOM 3438 O O . TYR A 1 436 ? -5.297 -39.594 8.922 1 98.25 436 TYR A O 1
ATOM 3446 N N . VAL A 1 437 ? -3.344 -40.312 9.75 1 97.88 437 VAL A N 1
ATOM 3447 C CA . VAL A 1 437 ? -2.928 -39 10.242 1 97.88 437 VAL A CA 1
ATOM 3448 C C . VAL A 1 437 ? -1.661 -38.562 9.523 1 97.88 437 VAL A C 1
ATOM 3450 O O . VAL A 1 437 ? -0.647 -39.25 9.539 1 97.88 437 VAL A O 1
ATOM 3453 N N . GLY A 1 438 ? -1.795 -37.5 8.812 1 96.44 438 GLY A N 1
ATOM 3454 C CA . GLY A 1 438 ? -0.645 -36.906 8.148 1 96.44 438 GLY A CA 1
ATOM 3455 C C . GLY A 1 438 ? 0.025 -35.812 8.969 1 96.44 438 GLY A C 1
ATOM 3456 O O . GLY A 1 438 ? 0.173 -35.938 10.18 1 96.44 438 GLY A O 1
ATOM 3457 N N . ASP A 1 439 ? 0.506 -34.75 8.258 1 95 439 ASP A N 1
ATOM 3458 C CA . ASP A 1 439 ? 1.051 -33.594 8.945 1 95 439 ASP A CA 1
ATOM 3459 C C . ASP A 1 439 ? -0.067 -32.719 9.484 1 95 439 ASP A C 1
ATOM 3461 O O . ASP A 1 439 ? -0.779 -32.062 8.719 1 95 439 ASP A O 1
ATOM 3465 N N . VAL A 1 440 ? -0.139 -32.562 10.75 1 94.12 440 VAL A N 1
ATOM 3466 C CA . VAL A 1 440 ? -1.284 -31.891 11.375 1 94.12 440 VAL A CA 1
ATOM 3467 C C . VAL A 1 440 ? -1.007 -30.406 11.516 1 94.12 440 VAL A C 1
ATOM 3469 O O . VAL A 1 440 ? -1.838 -29.656 12.047 1 94.12 440 VAL A O 1
ATOM 3472 N N . THR A 1 441 ? 0.167 -30 10.984 1 88.44 441 THR A N 1
ATOM 3473 C CA . THR A 1 441 ? 0.504 -28.578 11.07 1 88.44 441 THR A CA 1
ATOM 3474 C C . THR A 1 441 ? -0.38 -27.75 10.141 1 88.44 441 THR A C 1
ATOM 3476 O O . THR A 1 441 ? -0.676 -28.172 9.023 1 88.44 441 THR A O 1
ATOM 3479 N N . GLY A 1 442 ? -0.832 -26.625 10.656 1 89.12 442 GLY A N 1
ATOM 3480 C CA . GLY A 1 442 ? -1.681 -25.734 9.867 1 89.12 442 GLY A CA 1
ATOM 3481 C C . GLY A 1 442 ? -1.252 -24.281 9.93 1 89.12 442 GLY A C 1
ATOM 3482 O O . GLY A 1 442 ? -2.092 -23.375 9.906 1 89.12 442 GLY A O 1
ATOM 3483 N N . ASN A 1 443 ? 0.026 -24.031 10.117 1 92.38 443 ASN A N 1
ATOM 3484 C CA . ASN A 1 443 ? 0.58 -22.688 10.219 1 92.38 443 ASN A CA 1
ATOM 3485 C C . ASN A 1 443 ? 1.813 -22.516 9.336 1 92.38 443 ASN A C 1
ATOM 3487 O O . ASN A 1 443 ? 2.664 -23.406 9.273 1 92.38 443 ASN A O 1
ATOM 3491 N N . TYR A 1 444 ? 1.848 -21.422 8.648 1 92.75 444 TYR A N 1
ATOM 3492 C CA . TYR A 1 444 ? 3.021 -21.047 7.859 1 92.75 444 TYR A CA 1
ATOM 3493 C C . TYR A 1 444 ? 3.203 -19.547 7.816 1 92.75 444 TYR A C 1
ATOM 3495 O O . TYR A 1 444 ? 2.377 -18.828 7.246 1 92.75 444 TYR A O 1
ATOM 3503 N N . ASN A 1 445 ? 4.293 -18.953 8.352 1 91.81 445 ASN A N 1
ATOM 3504 C CA . ASN A 1 445 ? 4.613 -17.531 8.383 1 91.81 445 ASN A CA 1
ATOM 3505 C C . ASN A 1 445 ? 3.453 -16.703 8.93 1 91.81 445 ASN A C 1
ATOM 3507 O O . ASN A 1 445 ? 3.105 -15.672 8.375 1 91.81 445 ASN A O 1
ATOM 3511 N N . GLY A 1 446 ? 2.768 -17.234 9.914 1 93.38 446 GLY A N 1
ATOM 3512 C CA . GLY A 1 446 ? 1.72 -16.5 10.609 1 93.38 446 GLY A CA 1
ATOM 3513 C C . GLY A 1 446 ? 0.338 -16.75 10.039 1 93.38 446 GLY A C 1
ATOM 3514 O O . GLY A 1 446 ? -0.67 -16.422 10.664 1 93.38 446 GLY A O 1
ATOM 3515 N N . VAL A 1 447 ? 0.211 -17.297 8.883 1 93.25 447 VAL A N 1
ATOM 3516 C CA . VAL A 1 447 ? -1.082 -17.672 8.312 1 93.25 447 VAL A CA 1
ATOM 3517 C C . VAL A 1 447 ? -1.527 -19.016 8.891 1 93.25 447 VAL A C 1
ATOM 3519 O O . VAL A 1 447 ? -0.773 -19.984 8.859 1 93.25 447 VAL A O 1
ATOM 3522 N N . THR A 1 448 ? -2.703 -19.094 9.398 1 94.19 448 THR A N 1
ATOM 3523 C CA . THR A 1 448 ? -3.207 -20.312 10.023 1 94.19 448 THR A CA 1
ATOM 3524 C C . THR A 1 448 ? -4.477 -20.797 9.328 1 94.19 448 THR A C 1
ATOM 3526 O O . THR A 1 448 ? -5.285 -19.984 8.875 1 94.19 448 THR A O 1
ATOM 3529 N N . THR A 1 449 ? -4.641 -22.094 9.266 1 93.25 449 THR A N 1
ATOM 3530 C CA . THR A 1 449 ? -5.844 -22.688 8.688 1 93.25 449 THR A CA 1
ATOM 3531 C C . THR A 1 449 ? -6.996 -22.656 9.695 1 93.25 449 THR A C 1
ATOM 3533 O O . THR A 1 449 ? -8.164 -22.719 9.305 1 93.25 449 THR A O 1
ATOM 3536 N N . GLY A 1 450 ? -6.645 -22.688 10.953 1 93 450 GLY A N 1
ATOM 3537 C CA . GLY A 1 450 ? -7.637 -22.766 12.016 1 93 450 GLY A CA 1
ATOM 3538 C C . GLY A 1 450 ? -8.203 -24.156 12.219 1 93 450 GLY A C 1
ATOM 3539 O O . GLY A 1 450 ? -9.109 -24.359 13.023 1 93 450 GLY A O 1
ATOM 3540 N N . GLN A 1 451 ? -7.656 -25.156 11.523 1 94.31 451 GLN A N 1
ATOM 3541 C CA . GLN A 1 451 ? -8.133 -26.531 11.625 1 94.31 451 GLN A CA 1
ATOM 3542 C C . GLN A 1 451 ? -7.383 -27.297 12.719 1 94.31 451 GLN A C 1
ATOM 3544 O O . GLN A 1 451 ? -6.188 -27.078 12.922 1 94.31 451 GLN A O 1
ATOM 3549 N N . ASN A 1 452 ? -8.062 -28.109 13.477 1 95.44 452 ASN A N 1
ATOM 3550 C CA . ASN A 1 452 ? -7.453 -29.094 14.359 1 95.44 452 ASN A CA 1
ATOM 3551 C C . ASN A 1 452 ? -7.496 -30.5 13.742 1 95.44 452 ASN A C 1
ATOM 3553 O O . ASN A 1 452 ? -8.539 -31.141 13.742 1 95.44 452 ASN A O 1
ATOM 3557 N N . LEU A 1 453 ? -6.383 -30.984 13.281 1 96.5 453 LEU A N 1
ATOM 3558 C CA . LEU A 1 453 ? -6.32 -32.281 12.594 1 96.5 453 LEU A CA 1
ATOM 3559 C C . LEU A 1 453 ? -5.691 -33.344 13.477 1 96.5 453 LEU A C 1
ATOM 3561 O O . LEU A 1 453 ? -5.336 -34.406 13 1 96.5 453 LEU A O 1
ATOM 3565 N N . GLU A 1 454 ? -5.527 -33.062 14.742 1 96.19 454 GLU A N 1
ATOM 3566 C CA . GLU A 1 454 ? -4.973 -34.031 15.656 1 96.19 454 GLU A CA 1
ATOM 3567 C C . GLU A 1 454 ? -5.918 -35.219 15.828 1 96.19 454 GLU A C 1
ATOM 3569 O O . GLU A 1 454 ? -7.137 -35.062 15.836 1 96.19 454 GLU A O 1
ATOM 3574 N N . ASP A 1 455 ? -5.32 -36.375 15.805 1 96.94 455 ASP A N 1
ATOM 3575 C CA . ASP A 1 455 ? -6.008 -37.625 16.078 1 96.94 455 ASP A CA 1
ATOM 3576 C C . ASP A 1 455 ? -5.09 -38.594 16.812 1 96.94 455 ASP A C 1
ATOM 3578 O O . ASP A 1 455 ? -4.078 -39.031 16.266 1 96.94 455 ASP A O 1
ATOM 3582 N N . LYS A 1 456 ? -5.457 -38.969 18.078 1 95.94 456 LYS A N 1
ATOM 3583 C CA . LYS A 1 456 ? -4.578 -39.75 18.953 1 95.94 456 LYS A CA 1
ATOM 3584 C C . LYS A 1 456 ? -4.762 -41.25 18.719 1 95.94 456 LYS A C 1
ATOM 3586 O O . LYS A 1 456 ? -4.035 -42.062 19.297 1 95.94 456 LYS A O 1
ATOM 3591 N N . ARG A 1 457 ? -5.73 -41.594 18.016 1 95 457 ARG A N 1
ATOM 3592 C CA . ARG A 1 457 ? -5.957 -43.031 17.75 1 95 457 ARG A CA 1
ATOM 3593 C C . ARG A 1 457 ? -4.773 -43.625 17 1 95 457 ARG A C 1
ATOM 3595 O O . ARG A 1 457 ? -4.074 -42.938 16.266 1 95 457 ARG A O 1
ATOM 3602 N N . SER A 1 458 ? -4.523 -45.031 17.016 1 97.38 458 SER A N 1
ATOM 3603 C CA . SER A 1 458 ? -3.453 -45.75 16.312 1 97.38 458 SER A CA 1
ATOM 3604 C C . SER A 1 458 ? -3.795 -45.938 14.844 1 97.38 458 SER A C 1
ATOM 3606 O O . SER A 1 458 ? -4.961 -45.875 14.453 1 97.38 458 SER A O 1
ATOM 3608 N N . GLU A 1 459 ? -2.773 -46.25 14.07 1 97.44 459 GLU A N 1
ATOM 3609 C CA . GLU A 1 459 ? -2.951 -46.594 12.664 1 97.44 459 GLU A CA 1
ATOM 3610 C C . GLU A 1 459 ? -3.957 -47.719 12.492 1 97.44 459 GLU A C 1
ATOM 3612 O O . GLU A 1 459 ? -4.84 -47.656 11.633 1 97.44 459 GLU A O 1
ATOM 3617 N N . ALA A 1 460 ? -3.846 -48.75 13.305 1 97.81 460 ALA A N 1
ATOM 3618 C CA . ALA A 1 460 ? -4.715 -49.906 13.219 1 97.81 460 ALA A CA 1
ATOM 3619 C C . ALA A 1 460 ? -6.168 -49.531 13.5 1 97.81 460 ALA A C 1
ATOM 3621 O O . ALA A 1 460 ? -7.082 -50.031 12.844 1 97.81 460 ALA A O 1
ATOM 3622 N N . GLU A 1 461 ? -6.359 -48.719 14.438 1 98.44 461 GLU A N 1
ATOM 3623 C CA . GLU A 1 461 ? -7.707 -48.281 14.789 1 98.44 461 GLU A CA 1
ATOM 3624 C C . GLU A 1 461 ? -8.336 -47.469 13.664 1 98.44 461 GLU A C 1
ATOM 3626 O O . GLU A 1 461 ? -9.516 -47.625 13.352 1 98.44 461 GLU A O 1
ATOM 3631 N N . LEU A 1 462 ? -7.594 -46.594 13.086 1 98.62 462 LEU A N 1
ATOM 3632 C CA . LEU A 1 462 ? -8.078 -45.75 12 1 98.62 462 LEU A CA 1
ATOM 3633 C C . LEU A 1 462 ? -8.453 -46.594 10.781 1 98.62 462 LEU A C 1
ATOM 3635 O O . LEU A 1 462 ? -9.492 -46.344 10.156 1 98.62 462 LEU A O 1
ATOM 3639 N N . ILE A 1 463 ? -7.613 -47.562 10.453 1 98.56 463 ILE A N 1
ATOM 3640 C CA . ILE A 1 463 ? -7.879 -48.438 9.312 1 98.56 463 ILE A CA 1
ATOM 3641 C C . ILE A 1 463 ? -9.102 -49.312 9.594 1 98.56 463 ILE A C 1
ATOM 3643 O O . ILE A 1 463 ? -9.953 -49.469 8.719 1 98.56 463 ILE A O 1
ATOM 3647 N N . ALA A 1 464 ? -9.242 -49.812 10.828 1 98.44 464 ALA A N 1
ATOM 3648 C CA . ALA A 1 464 ? -10.375 -50.656 11.195 1 98.44 464 ALA A CA 1
ATOM 3649 C C . ALA A 1 464 ? -11.695 -49.906 11.062 1 98.44 464 ALA A C 1
ATOM 3651 O O . ALA A 1 464 ? -12.68 -50.438 10.562 1 98.44 464 ALA A O 1
ATOM 3652 N N . GLU A 1 465 ? -11.719 -48.719 11.5 1 98.62 465 GLU A N 1
ATOM 3653 C CA . GLU A 1 465 ? -12.93 -47.906 11.375 1 98.62 465 GLU A CA 1
ATOM 3654 C C . GLU A 1 465 ? -13.312 -47.719 9.906 1 98.62 465 GLU A C 1
ATOM 3656 O O . GLU A 1 465 ? -14.477 -47.875 9.539 1 98.62 465 GLU A O 1
ATOM 3661 N N . ALA A 1 466 ? -12.32 -47.281 9.141 1 98.88 466 ALA A N 1
ATOM 3662 C CA . ALA A 1 466 ? -12.57 -47.031 7.723 1 98.88 466 ALA A CA 1
ATOM 3663 C C . ALA A 1 466 ? -13.102 -48.312 7.027 1 98.88 466 ALA A C 1
ATOM 3665 O O . ALA A 1 466 ? -14.039 -48.219 6.234 1 98.88 466 ALA A O 1
ATOM 3666 N N . VAL A 1 467 ? -12.539 -49.469 7.348 1 98.81 467 VAL A N 1
ATOM 3667 C CA . VAL A 1 467 ? -12.922 -50.719 6.723 1 98.81 467 VAL A CA 1
ATOM 3668 C C . VAL A 1 467 ? -14.344 -51.094 7.137 1 98.81 467 VAL A C 1
ATOM 3670 O O . VAL A 1 467 ? -15.141 -51.531 6.305 1 98.81 467 VAL A O 1
ATOM 3673 N N . GLU A 1 468 ? -14.641 -50.969 8.367 1 98.69 468 GLU A N 1
ATOM 3674 C CA . GLU A 1 468 ? -15.977 -51.312 8.859 1 98.69 468 GLU A CA 1
ATOM 3675 C C . GLU A 1 468 ? -17.047 -50.469 8.156 1 98.69 468 GLU A C 1
ATOM 3677 O O . GLU A 1 468 ? -18.062 -51 7.719 1 98.69 468 GLU A O 1
ATOM 3682 N N . LYS A 1 469 ? -16.797 -49.219 8.008 1 98.75 469 LYS A N 1
ATOM 3683 C CA . LYS A 1 469 ? -17.734 -48.344 7.336 1 98.75 469 LYS A CA 1
ATOM 3684 C C . LYS A 1 469 ? -17.812 -48.625 5.844 1 98.75 469 LYS A C 1
ATOM 3686 O O . LYS A 1 469 ? -18.875 -48.5 5.234 1 98.75 469 LYS A O 1
ATOM 3691 N N . ALA A 1 470 ? -16.703 -49.062 5.281 1 98.81 470 ALA A N 1
ATOM 3692 C CA . ALA A 1 470 ? -16.625 -49.344 3.85 1 98.81 470 ALA A CA 1
ATOM 3693 C C . ALA A 1 470 ? -17.5 -50.5 3.467 1 98.81 470 ALA A C 1
ATOM 3695 O O . ALA A 1 470 ? -18.078 -50.531 2.375 1 98.81 470 ALA A O 1
ATOM 3696 N N . LYS A 1 471 ? -17.703 -51.438 4.324 1 98.38 471 LYS A N 1
ATOM 3697 C CA . LYS A 1 471 ? -18.438 -52.688 4.051 1 98.38 471 LYS A CA 1
ATOM 3698 C C . LYS A 1 471 ? -19.906 -52.406 3.73 1 98.38 471 LYS A C 1
ATOM 3700 O O . LYS A 1 471 ? -20.531 -53.125 2.982 1 98.38 471 LYS A O 1
ATOM 3705 N N . THR A 1 472 ? -20.406 -51.344 4.223 1 97.19 472 THR A N 1
ATOM 3706 C CA . THR A 1 472 ? -21.844 -51.094 4.07 1 97.19 472 THR A CA 1
ATOM 3707 C C . THR A 1 472 ? -22.094 -49.906 3.146 1 97.19 472 THR A C 1
ATOM 3709 O O . THR A 1 472 ? -23.234 -49.5 2.938 1 97.19 472 THR A O 1
ATOM 3712 N N . ALA A 1 473 ? -21.078 -49.281 2.664 1 98.62 473 ALA A N 1
ATOM 3713 C CA . ALA A 1 473 ? -21.219 -48.156 1.763 1 98.62 473 ALA A CA 1
ATOM 3714 C C . ALA A 1 473 ? -21.453 -48.594 0.324 1 98.62 473 ALA A C 1
ATOM 3716 O O . ALA A 1 473 ? -20.938 -49.656 -0.082 1 98.62 473 ALA A O 1
ATOM 3717 N N . ASP A 1 474 ? -22.188 -47.844 -0.465 1 98.44 474 ASP A N 1
ATOM 3718 C CA . ASP A 1 474 ? -22.359 -48.125 -1.889 1 98.44 474 ASP A CA 1
ATOM 3719 C C . ASP A 1 474 ? -21.078 -47.781 -2.662 1 98.44 474 ASP A C 1
ATOM 3721 O O . ASP A 1 474 ? -20.75 -48.438 -3.65 1 98.44 474 ASP A O 1
ATOM 3725 N N . TYR A 1 475 ? -20.406 -46.688 -2.277 1 98.44 475 TYR A N 1
ATOM 3726 C CA . TYR A 1 475 ? -19.125 -46.219 -2.801 1 98.44 475 TYR A CA 1
ATOM 3727 C C . TYR A 1 475 ? -18.172 -45.844 -1.67 1 98.44 475 TYR A C 1
ATOM 3729 O O . TYR A 1 475 ? -18.609 -45.344 -0.629 1 98.44 475 TYR A O 1
ATOM 3737 N N . VAL A 1 476 ? -16.922 -46.125 -1.85 1 98.88 476 VAL A N 1
ATOM 3738 C CA . VAL A 1 476 ? -15.867 -45.625 -0.994 1 98.88 476 VAL A CA 1
ATOM 3739 C C . VAL A 1 476 ? -14.93 -44.719 -1.812 1 98.88 476 VAL A C 1
ATOM 3741 O O . VAL A 1 476 ? -14.383 -45.156 -2.828 1 98.88 476 VAL A O 1
ATOM 3744 N N . ILE A 1 477 ? -14.812 -43.469 -1.463 1 98.94 477 ILE A N 1
ATOM 3745 C CA . ILE A 1 477 ? -13.898 -42.531 -2.107 1 98.94 477 ILE A CA 1
ATOM 3746 C C . ILE A 1 477 ? -12.82 -42.094 -1.116 1 98.94 477 ILE A C 1
ATOM 3748 O O . ILE A 1 477 ? -13.117 -41.438 -0.122 1 98.94 477 ILE A O 1
ATOM 3752 N N . MET A 1 478 ? -11.594 -42.375 -1.367 1 98.94 478 MET A N 1
ATOM 3753 C CA . MET A 1 478 ? -10.492 -41.969 -0.51 1 98.94 478 MET A CA 1
ATOM 3754 C C . MET A 1 478 ? -9.719 -40.812 -1.152 1 98.94 478 MET A C 1
ATOM 3756 O O . MET A 1 478 ? -9.305 -40.906 -2.311 1 98.94 478 MET A O 1
ATOM 3760 N N . PHE A 1 479 ? -9.602 -39.781 -0.439 1 98.88 479 PHE A N 1
ATOM 3761 C CA . PHE A 1 479 ? -8.68 -38.688 -0.798 1 98.88 479 PHE A CA 1
ATOM 3762 C C . PHE A 1 479 ? -7.355 -38.844 -0.056 1 98.88 479 PHE A C 1
ATOM 3764 O O . PHE A 1 479 ? -7.301 -38.688 1.163 1 98.88 479 PHE A O 1
ATOM 3771 N N . GLY A 1 480 ? -6.32 -39.25 -0.792 1 98.69 480 GLY A N 1
ATOM 3772 C CA . GLY A 1 480 ? -4.973 -39.375 -0.258 1 98.69 480 GLY A CA 1
ATOM 3773 C C . GLY A 1 480 ? -3.932 -38.656 -1.081 1 98.69 480 GLY A C 1
ATOM 3774 O O . GLY A 1 480 ? -4.242 -37.656 -1.749 1 98.69 480 GLY A O 1
ATOM 3775 N N . GLY A 1 481 ? -2.693 -39.062 -0.977 1 98.44 481 GLY A N 1
ATOM 3776 C CA . GLY A 1 481 ? -1.611 -38.438 -1.735 1 98.44 481 GLY A CA 1
ATOM 3777 C C . GLY A 1 481 ? -0.595 -37.75 -0.861 1 98.44 481 GLY A C 1
ATOM 3778 O O . GLY A 1 481 ? -0.131 -38.281 0.136 1 98.44 481 GLY A O 1
ATOM 3779 N N . LEU A 1 482 ? -0.183 -36.594 -1.369 1 98.31 482 LEU A N 1
ATOM 3780 C CA . LEU A 1 482 ? 0.817 -35.75 -0.702 1 98.31 482 LEU A CA 1
ATOM 3781 C C . LEU A 1 482 ? 0.186 -34.5 -0.134 1 98.31 482 LEU A C 1
ATOM 3783 O O . LEU A 1 482 ? -1.039 -34.344 -0.123 1 98.31 482 LEU A O 1
ATOM 3787 N N . ASN A 1 483 ? 0.986 -33.75 0.518 1 96.5 483 ASN A N 1
ATOM 3788 C CA . ASN A 1 483 ? 0.624 -32.406 0.969 1 96.5 483 ASN A CA 1
ATOM 3789 C C . ASN A 1 483 ? 1.789 -31.422 0.826 1 96.5 483 ASN A C 1
ATOM 3791 O O . ASN A 1 483 ? 2.75 -31.703 0.104 1 96.5 483 ASN A O 1
ATOM 3795 N N . LYS A 1 484 ? 1.691 -30.266 1.399 1 93.94 484 LYS A N 1
ATOM 3796 C CA . LYS A 1 484 ? 2.68 -29.219 1.168 1 93.94 484 LYS A CA 1
ATOM 3797 C C . LYS A 1 484 ? 3.691 -29.156 2.309 1 93.94 484 LYS A C 1
ATOM 3799 O O . LYS A 1 484 ? 4.336 -28.125 2.52 1 93.94 484 LYS A O 1
ATOM 3804 N N . SER A 1 485 ? 3.85 -30.203 3.064 1 93.88 485 SER A N 1
ATOM 3805 C CA . SER A 1 485 ? 4.781 -30.266 4.188 1 93.88 485 SER A CA 1
ATOM 3806 C C . SER A 1 485 ? 6.191 -30.594 3.715 1 93.88 485 SER A C 1
ATOM 3808 O O . SER A 1 485 ? 6.391 -30.984 2.564 1 93.88 485 SER A O 1
ATOM 3810 N N . ASP A 1 486 ? 7.16 -30.516 4.602 1 93.69 486 ASP A N 1
ATOM 3811 C CA . ASP A 1 486 ? 8.555 -30.812 4.289 1 93.69 486 ASP A CA 1
ATOM 3812 C C . ASP A 1 486 ? 8.727 -32.219 3.748 1 93.69 486 ASP A C 1
ATOM 3814 O O . ASP A 1 486 ? 8.07 -33.156 4.223 1 93.69 486 ASP A O 1
ATOM 3818 N N . PHE A 1 487 ? 9.508 -32.312 2.688 1 95.69 487 PHE A N 1
ATOM 3819 C CA . PHE A 1 487 ? 9.891 -33.562 2.043 1 95.69 487 PHE A CA 1
ATOM 3820 C C . PHE A 1 487 ? 8.711 -34.188 1.293 1 95.69 487 PHE A C 1
ATOM 3822 O O . PHE A 1 487 ? 8.664 -35.406 1.071 1 95.69 487 PHE A O 1
ATOM 3829 N N . GLN A 1 488 ? 7.754 -33.375 0.976 1 96.25 488 GLN A N 1
ATOM 3830 C CA . GLN A 1 488 ? 6.676 -33.719 0.047 1 96.25 488 GLN A CA 1
ATOM 3831 C C . GLN A 1 488 ? 6.621 -32.719 -1.104 1 96.25 488 GLN A C 1
ATOM 3833 O O . GLN A 1 488 ? 7.633 -32.469 -1.763 1 96.25 488 GLN A O 1
ATOM 3838 N N . ASP A 1 489 ? 5.414 -32.188 -1.437 1 96.19 489 ASP A N 1
ATOM 3839 C CA . ASP A 1 489 ? 5.34 -31.141 -2.455 1 96.19 489 ASP A CA 1
ATOM 3840 C C . ASP A 1 489 ? 5.535 -29.75 -1.84 1 96.19 489 ASP A C 1
ATOM 3842 O O . ASP A 1 489 ? 4.562 -29.062 -1.546 1 96.19 489 ASP A O 1
ATOM 3846 N N . CYS A 1 490 ? 6.828 -29.344 -1.725 1 94.31 490 CYS A N 1
ATOM 3847 C CA . CYS A 1 490 ? 7.133 -28.094 -1.039 1 94.31 490 CYS A CA 1
ATOM 3848 C C . CYS A 1 490 ? 8.422 -27.484 -1.565 1 94.31 490 CYS A C 1
ATOM 3850 O O . CYS A 1 490 ? 9.227 -28.172 -2.199 1 94.31 490 CYS A O 1
ATOM 3852 N N . GLU A 1 491 ? 8.57 -26.266 -1.315 1 93.25 491 GLU A N 1
ATOM 3853 C CA . GLU A 1 491 ? 9.836 -25.562 -1.511 1 93.25 491 GLU A CA 1
ATOM 3854 C C . GLU A 1 491 ? 10.836 -25.922 -0.413 1 93.25 491 GLU A C 1
ATOM 3856 O O . GLU A 1 491 ? 10.461 -26.062 0.753 1 93.25 491 GLU A O 1
ATOM 3861 N N . GLY A 1 492 ? 12.094 -26.109 -0.805 1 91.88 492 GLY A N 1
ATOM 3862 C CA . GLY A 1 492 ? 13.164 -26.25 0.169 1 91.88 492 GLY A CA 1
ATOM 3863 C C . GLY A 1 492 ? 13.648 -27.688 0.322 1 91.88 492 GLY A C 1
ATOM 3864 O O . GLY A 1 492 ? 14.789 -27.922 0.711 1 91.88 492 GLY A O 1
ATOM 3865 N N . HIS A 1 493 ? 12.734 -28.656 0.003 1 95.44 493 HIS A N 1
ATOM 3866 C CA . HIS A 1 493 ? 13.109 -30.047 0.177 1 95.44 493 HIS A CA 1
ATOM 3867 C C . HIS A 1 493 ? 12.586 -30.906 -0.971 1 95.44 493 HIS A C 1
ATOM 3869 O O . HIS A 1 493 ? 11.523 -30.625 -1.529 1 95.44 493 HIS A O 1
ATOM 3875 N N . ASP A 1 494 ? 13.328 -31.922 -1.229 1 96.94 494 ASP A N 1
ATOM 3876 C CA . ASP A 1 494 ? 12.844 -33 -2.104 1 96.94 494 ASP A CA 1
ATOM 3877 C C . ASP A 1 494 ? 12.234 -34.125 -1.294 1 96.94 494 ASP A C 1
ATOM 3879 O O . ASP A 1 494 ? 12.555 -34.312 -0.114 1 96.94 494 ASP A O 1
ATOM 3883 N N . ARG A 1 495 ? 11.359 -34.812 -1.986 1 97.5 495 ARG A N 1
ATOM 3884 C CA . ARG A 1 495 ? 10.844 -36.031 -1.368 1 97.5 495 ARG A CA 1
ATOM 3885 C C . ARG A 1 495 ? 11.961 -37.031 -1.121 1 97.5 495 ARG A C 1
ATOM 3887 O O . ARG A 1 495 ? 12.914 -37.094 -1.894 1 97.5 495 ARG A O 1
ATOM 3894 N N . LYS A 1 496 ? 11.805 -37.906 -0.082 1 95.5 496 LYS A N 1
ATOM 3895 C CA . LYS A 1 496 ? 12.805 -38.906 0.255 1 95.5 496 LYS A CA 1
ATOM 3896 C C . LYS A 1 496 ? 12.477 -40.25 -0.396 1 95.5 496 LYS A C 1
ATOM 3898 O O . LYS A 1 496 ? 13.367 -41.062 -0.617 1 95.5 496 LYS A O 1
ATOM 3903 N N . HIS A 1 497 ? 11.172 -40.406 -0.636 1 95.19 497 HIS A N 1
ATOM 3904 C CA . HIS A 1 497 ? 10.703 -41.656 -1.179 1 95.19 497 HIS A CA 1
ATOM 3905 C C . HIS A 1 497 ? 9.617 -41.438 -2.227 1 95.19 497 HIS A C 1
ATOM 3907 O O . HIS A 1 497 ? 8.922 -40.438 -2.205 1 95.19 497 HIS A O 1
ATOM 3913 N N . TYR A 1 498 ? 9.57 -42.5 -3.123 1 97.19 498 TYR A N 1
ATOM 3914 C CA . TYR A 1 498 ? 8.57 -42.438 -4.188 1 97.19 498 TYR A CA 1
ATOM 3915 C C . TYR A 1 498 ? 7.207 -42.875 -3.684 1 97.19 498 TYR A C 1
ATOM 3917 O O . TYR A 1 498 ? 6.176 -42.469 -4.207 1 97.19 498 TYR A O 1
ATOM 3925 N N . GLU A 1 499 ? 7.137 -43.625 -2.65 1 97.25 499 GLU A N 1
ATOM 3926 C CA . GLU A 1 499 ? 5.918 -44.219 -2.094 1 97.25 499 GLU A CA 1
ATOM 3927 C C . GLU A 1 499 ? 5.078 -43.156 -1.389 1 97.25 499 GLU A C 1
ATOM 3929 O O . GLU A 1 499 ? 5.57 -42.062 -1.077 1 97.25 499 GLU A O 1
ATOM 3934 N N . LEU A 1 500 ? 3.846 -43.5 -1.142 1 98.12 500 LEU A N 1
ATOM 3935 C CA . LEU A 1 500 ? 2.953 -42.625 -0.394 1 98.12 500 LEU A CA 1
ATOM 3936 C C . LEU A 1 500 ? 3.361 -42.562 1.073 1 98.12 500 LEU A C 1
ATOM 3938 O O . LEU A 1 500 ? 3.762 -43.562 1.659 1 98.12 500 LEU A O 1
ATOM 3942 N N . PRO A 1 501 ? 3.287 -41.344 1.652 1 97.62 501 PRO A N 1
ATOM 3943 C CA . PRO A 1 501 ? 3.582 -41.219 3.082 1 97.62 501 PRO A CA 1
ATOM 3944 C C . PRO A 1 501 ? 2.418 -41.656 3.967 1 97.62 501 PRO A C 1
ATOM 3946 O O . PRO A 1 501 ? 1.319 -41.906 3.469 1 97.62 501 PRO A O 1
ATOM 3949 N N . TYR A 1 502 ? 2.697 -41.875 5.297 1 97.06 502 TYR A N 1
ATOM 3950 C CA . TYR A 1 502 ? 1.716 -42.062 6.359 1 97.06 502 TYR A CA 1
ATOM 3951 C C . TYR A 1 502 ? 1 -43.375 6.238 1 97.06 502 TYR A C 1
ATOM 3953 O O . TYR A 1 502 ? -0.188 -43.5 6.551 1 97.06 502 TYR A O 1
ATOM 3961 N N . HIS A 1 503 ? 1.567 -44.406 5.602 1 96.38 503 HIS A N 1
ATOM 3962 C CA . HIS A 1 503 ? 1.085 -45.75 5.469 1 96.38 503 HIS A CA 1
ATOM 3963 C C . HIS A 1 503 ? -0.216 -45.812 4.676 1 96.38 503 HIS A C 1
ATOM 3965 O O . HIS A 1 503 ? -1.099 -46.625 4.977 1 96.38 503 HIS A O 1
ATOM 3971 N N . GLN A 1 504 ? -0.374 -44.938 3.766 1 98.5 504 GLN A N 1
ATOM 3972 C CA . GLN A 1 504 ? -1.586 -44.875 2.953 1 98.5 504 GLN A CA 1
ATOM 3973 C C . GLN A 1 504 ? -1.741 -46.125 2.105 1 98.5 504 GLN A C 1
ATOM 3975 O O . GLN A 1 504 ? -2.861 -46.562 1.841 1 98.5 504 GLN A O 1
ATOM 3980 N N . ASP A 1 505 ? -0.618 -46.75 1.663 1 98.44 505 ASP A N 1
ATOM 3981 C CA . ASP A 1 505 ? -0.687 -47.938 0.836 1 98.44 505 ASP A CA 1
ATOM 3982 C C . ASP A 1 505 ? -1.433 -49.062 1.557 1 98.44 505 ASP A C 1
ATOM 3984 O O . ASP A 1 505 ? -2.24 -49.781 0.948 1 98.44 505 ASP A O 1
ATOM 3988 N N . LYS A 1 506 ? -1.16 -49.188 2.82 1 98.19 506 LYS A N 1
ATOM 3989 C CA . LYS A 1 506 ? -1.84 -50.188 3.633 1 98.19 506 LYS A CA 1
ATOM 3990 C C . LYS A 1 506 ? -3.34 -49.906 3.707 1 98.19 506 LYS A C 1
ATOM 3992 O O . LYS A 1 506 ? -4.148 -50.844 3.604 1 98.19 506 LYS A O 1
ATOM 3997 N N . LEU A 1 507 ? -3.66 -48.719 3.938 1 98.75 507 LEU A N 1
ATOM 3998 C CA . LEU A 1 507 ? -5.059 -48.312 4.004 1 98.75 507 LEU A CA 1
ATOM 3999 C C . LEU A 1 507 ? -5.766 -48.562 2.68 1 98.75 507 LEU A C 1
ATOM 4001 O O . LEU A 1 507 ? -6.887 -49.062 2.66 1 98.75 507 LEU A O 1
ATOM 4005 N N . ILE A 1 508 ? -5.164 -48.219 1.568 1 98.81 508 ILE A N 1
ATOM 4006 C CA . ILE A 1 508 ? -5.738 -48.375 0.238 1 98.81 508 ILE A CA 1
ATOM 4007 C C . ILE A 1 508 ? -6.016 -49.875 -0.023 1 98.81 508 ILE A C 1
ATOM 4009 O O . ILE A 1 508 ? -7.09 -50.219 -0.503 1 98.81 508 ILE A O 1
ATOM 4013 N N . GLU A 1 509 ? -5.102 -50.75 0.297 1 98.5 509 GLU A N 1
ATOM 4014 C CA . GLU A 1 509 ? -5.277 -52.188 0.101 1 98.5 509 GLU A CA 1
ATOM 4015 C C . GLU A 1 509 ? -6.441 -52.719 0.931 1 98.5 509 GLU A C 1
ATOM 4017 O O . GLU A 1 509 ? -7.23 -53.531 0.451 1 98.5 509 GLU A O 1
ATOM 4022 N N . ALA A 1 510 ? -6.527 -52.219 2.156 1 98.69 510 ALA A N 1
ATOM 4023 C CA . ALA A 1 510 ? -7.602 -52.656 3.045 1 98.69 510 ALA A CA 1
ATOM 4024 C C . ALA A 1 510 ? -8.969 -52.219 2.508 1 98.69 510 ALA A C 1
ATOM 4026 O O . ALA A 1 510 ? -9.922 -53 2.547 1 98.69 510 ALA A O 1
ATOM 4027 N N . LEU A 1 511 ? -9.039 -51.031 2.064 1 98.88 511 LEU A N 1
ATOM 4028 C CA . LEU A 1 511 ? -10.297 -50.5 1.545 1 98.88 511 LEU A CA 1
ATOM 4029 C C . LEU A 1 511 ? -10.688 -51.219 0.25 1 98.88 511 LEU A C 1
ATOM 4031 O O . LEU A 1 511 ? -11.867 -51.5 0.01 1 98.88 511 LEU A O 1
ATOM 4035 N N . ALA A 1 512 ? -9.695 -51.5 -0.648 1 98.56 512 ALA A N 1
ATOM 4036 C CA . ALA A 1 512 ? -9.953 -52.188 -1.9 1 98.56 512 ALA A CA 1
ATOM 4037 C C . ALA A 1 512 ? -10.547 -53.562 -1.641 1 98.56 512 ALA A C 1
ATOM 4039 O O . ALA A 1 512 ? -11.375 -54.062 -2.414 1 98.56 512 ALA A O 1
ATOM 4040 N N . LYS A 1 513 ? -10.141 -54.188 -0.583 1 98.12 513 LYS A N 1
ATOM 4041 C CA . LYS A 1 513 ? -10.664 -55.5 -0.198 1 98.12 513 LYS A CA 1
ATOM 4042 C C . LYS A 1 513 ? -12.078 -55.375 0.368 1 98.12 513 LYS A C 1
ATOM 4044 O O . LYS A 1 513 ? -12.906 -56.281 0.164 1 98.12 513 LYS A O 1
ATOM 4049 N N . ALA A 1 514 ? -12.336 -54.344 0.966 1 98.5 514 ALA A N 1
ATOM 4050 C CA . ALA A 1 514 ? -13.578 -54.188 1.722 1 98.5 514 ALA A CA 1
ATOM 4051 C C . ALA A 1 514 ? -14.727 -53.75 0.808 1 98.5 514 ALA A C 1
ATOM 4053 O O . ALA A 1 514 ? -15.891 -54.031 1.107 1 98.5 514 ALA A O 1
ATOM 4054 N N . ASN A 1 515 ? -14.445 -53.156 -0.263 1 98.38 515 ASN A N 1
ATOM 4055 C CA . ASN A 1 515 ? -15.5 -52.594 -1.113 1 98.38 515 ASN A CA 1
ATOM 4056 C C . ASN A 1 515 ? -15.094 -52.594 -2.584 1 98.38 515 ASN A C 1
ATOM 4058 O O . ASN A 1 515 ? -14.094 -51.969 -2.957 1 98.38 515 ASN A O 1
ATOM 4062 N N . ARG A 1 516 ? -15.883 -53.125 -3.535 1 96.56 516 ARG A N 1
ATOM 4063 C CA . ARG A 1 516 ? -15.547 -53.281 -4.945 1 96.56 516 ARG A CA 1
ATOM 4064 C C . ARG A 1 516 ? -15.695 -51.938 -5.691 1 96.56 516 ARG A C 1
ATOM 4066 O O . ARG A 1 516 ? -15.125 -51.781 -6.77 1 96.56 516 ARG A O 1
ATOM 4073 N N . ASN A 1 517 ? -16.5 -51.031 -5.141 1 98.31 517 ASN A N 1
ATOM 4074 C CA . ASN A 1 517 ? -16.656 -49.719 -5.715 1 98.31 517 ASN A CA 1
ATOM 4075 C C . ASN A 1 517 ? -15.758 -48.688 -5.035 1 98.31 517 ASN A C 1
ATOM 4077 O O . ASN A 1 517 ? -16.203 -47.594 -4.668 1 98.31 517 ASN A O 1
ATOM 4081 N N . PHE A 1 518 ? -14.539 -49.062 -4.824 1 98.38 518 PHE A N 1
ATOM 4082 C CA . PHE A 1 518 ? -13.531 -48.219 -4.199 1 98.38 518 PHE A CA 1
ATOM 4083 C C . PHE A 1 518 ? -12.844 -47.344 -5.238 1 98.38 518 PHE A C 1
ATOM 4085 O O . PHE A 1 518 ? -12.328 -47.844 -6.238 1 98.38 518 PHE A O 1
ATOM 4092 N N . VAL A 1 519 ? -12.859 -45.969 -5.012 1 98.81 519 VAL A N 1
ATOM 4093 C CA . VAL A 1 519 ? -12.195 -44.969 -5.844 1 98.81 519 VAL A CA 1
ATOM 4094 C C . VAL A 1 519 ? -11.109 -44.25 -5.039 1 98.81 519 VAL A C 1
ATOM 4096 O O . VAL A 1 519 ? -11.352 -43.781 -3.928 1 98.81 519 VAL A O 1
ATOM 4099 N N . TYR A 1 520 ? -9.883 -44.156 -5.531 1 98.75 520 TYR A N 1
ATOM 4100 C CA . TYR A 1 520 ? -8.773 -43.438 -4.938 1 98.75 520 TYR A CA 1
ATOM 4101 C C . TYR A 1 520 ? -8.547 -42.125 -5.672 1 98.75 520 TYR A C 1
ATOM 4103 O O . TYR A 1 520 ? -8.328 -42.094 -6.887 1 98.75 520 TYR A O 1
ATOM 4111 N N . VAL A 1 521 ? -8.648 -41 -5.035 1 98.94 521 VAL A N 1
ATOM 4112 C CA . VAL A 1 521 ? -8.32 -39.688 -5.559 1 98.94 521 VAL A CA 1
ATOM 4113 C C . VAL A 1 521 ? -6.973 -39.219 -5 1 98.94 521 VAL A C 1
ATOM 4115 O O . VAL A 1 521 ? -6.836 -39 -3.793 1 98.94 521 VAL A O 1
ATOM 4118 N N . ASN A 1 522 ? -6.027 -39 -5.863 1 98.88 522 ASN A N 1
ATOM 4119 C CA . ASN A 1 522 ? -4.68 -38.594 -5.469 1 98.88 522 ASN A CA 1
ATOM 4120 C C . ASN A 1 522 ? -4.523 -37.094 -5.473 1 98.88 522 ASN A C 1
ATOM 4122 O O . ASN A 1 522 ? -4.688 -36.438 -6.508 1 98.88 522 ASN A O 1
ATOM 4126 N N . ILE A 1 523 ? -4.266 -36.562 -4.355 1 98.69 523 ILE A N 1
ATOM 4127 C CA . ILE A 1 523 ? -3.941 -35.125 -4.254 1 98.69 523 ILE A CA 1
ATOM 4128 C C . ILE A 1 523 ? -2.426 -34.938 -4.191 1 98.69 523 ILE A C 1
ATOM 4130 O O . ILE A 1 523 ? -1.803 -35.219 -3.164 1 98.69 523 ILE A O 1
ATOM 4134 N N . SER A 1 524 ? -1.852 -34.438 -5.234 1 98.44 524 SER A N 1
ATOM 4135 C CA . SER A 1 524 ? -0.407 -34.25 -5.32 1 98.44 524 SER A CA 1
ATOM 4136 C C . SER A 1 524 ? -0.032 -33.406 -6.547 1 98.44 524 SER A C 1
ATOM 4138 O O . SER A 1 524 ? -0.844 -33.25 -7.461 1 98.44 524 SER A O 1
ATOM 4140 N N . GLY A 1 525 ? 1.154 -32.844 -6.488 1 96.94 525 GLY A N 1
ATOM 4141 C CA . GLY A 1 525 ? 1.77 -32.25 -7.66 1 96.94 525 GLY A CA 1
ATOM 4142 C C . GLY A 1 525 ? 2.791 -33.125 -8.32 1 96.94 525 GLY A C 1
ATOM 4143 O O . GLY A 1 525 ? 3.342 -32.812 -9.375 1 96.94 525 GLY A O 1
ATOM 4144 N N . ASN A 1 526 ? 3.018 -34.344 -7.801 1 97.56 526 ASN A N 1
ATOM 4145 C CA . ASN A 1 526 ? 3.994 -35.312 -8.258 1 97.56 526 ASN A CA 1
ATOM 4146 C C . ASN A 1 526 ? 3.369 -36.688 -8.406 1 97.56 526 ASN A C 1
ATOM 4148 O O . ASN A 1 526 ? 2.373 -37 -7.75 1 97.56 526 ASN A O 1
ATOM 4152 N N . ALA A 1 527 ? 3.994 -37.531 -9.25 1 98.31 527 ALA A N 1
ATOM 4153 C CA . ALA A 1 527 ? 3.645 -38.969 -9.305 1 98.31 527 ALA A CA 1
ATOM 4154 C C . ALA A 1 527 ? 4.016 -39.656 -8 1 98.31 527 ALA A C 1
ATOM 4156 O O . ALA A 1 527 ? 4.922 -39.219 -7.289 1 98.31 527 ALA A O 1
ATOM 4157 N N . VAL A 1 528 ? 3.277 -40.719 -7.695 1 98.56 528 VAL A N 1
ATOM 4158 C CA . VAL A 1 528 ? 3.523 -41.562 -6.535 1 98.56 528 VAL A CA 1
ATOM 4159 C C . VAL A 1 528 ? 3.465 -43.031 -6.949 1 98.56 528 VAL A C 1
ATOM 4161 O O . VAL A 1 528 ? 2.822 -43.375 -7.945 1 98.56 528 VAL A O 1
ATOM 4164 N N . ALA A 1 529 ? 4.156 -43.875 -6.18 1 98.38 529 ALA A N 1
ATOM 4165 C CA . ALA A 1 529 ? 4.043 -45.312 -6.43 1 98.38 529 ALA A CA 1
ATOM 4166 C C . ALA A 1 529 ? 2.625 -45.781 -6.156 1 98.38 529 ALA A C 1
ATOM 4168 O O . ALA A 1 529 ? 1.981 -45.344 -5.203 1 98.38 529 ALA A O 1
ATOM 4169 N N . MET A 1 530 ? 2.143 -46.688 -7.023 1 98.25 530 MET A N 1
ATOM 4170 C CA . MET A 1 530 ? 0.804 -47.25 -6.863 1 98.25 530 MET A CA 1
ATOM 4171 C C . MET A 1 530 ? 0.836 -48.781 -6.957 1 98.25 530 MET A C 1
ATOM 4173 O O . MET A 1 530 ? 0.213 -49.344 -7.848 1 98.25 530 MET A O 1
ATOM 4177 N N . PRO A 1 531 ? 1.429 -49.438 -5.977 1 97.69 531 PRO A N 1
ATOM 4178 C CA . PRO A 1 531 ? 1.533 -50.906 -6.055 1 97.69 531 PRO A CA 1
ATOM 4179 C C . PRO A 1 531 ? 0.173 -51.594 -6 1 97.69 531 PRO A C 1
ATOM 4181 O O . PRO A 1 531 ? 0.054 -52.75 -6.383 1 97.69 531 PRO A O 1
ATOM 4184 N N . TRP A 1 532 ? -0.851 -50.938 -5.621 1 97.94 532 TRP A N 1
ATOM 4185 C CA . TRP A 1 532 ? -2.203 -51.469 -5.43 1 97.94 532 TRP A CA 1
ATOM 4186 C C . TRP A 1 532 ? -3.082 -51.156 -6.633 1 97.94 532 TRP A C 1
ATOM 4188 O O . TRP A 1 532 ? -4.289 -51.375 -6.609 1 97.94 532 TRP A O 1
ATOM 4198 N N . LYS A 1 533 ? -2.578 -50.625 -7.688 1 98.06 533 LYS A N 1
ATOM 4199 C CA . LYS A 1 533 ? -3.324 -50.125 -8.844 1 98.06 533 LYS A CA 1
ATOM 4200 C C . LYS A 1 533 ? -4.301 -51.188 -9.352 1 98.06 533 LYS A C 1
ATOM 4202 O O . LYS A 1 533 ? -5.445 -50.875 -9.688 1 98.06 533 LYS A O 1
ATOM 4207 N N . ALA A 1 534 ? -3.926 -52.375 -9.422 1 97.38 534 ALA A N 1
ATOM 4208 C CA . ALA A 1 534 ? -4.719 -53.469 -9.992 1 97.38 534 ALA A CA 1
ATOM 4209 C C . ALA A 1 534 ? -5.926 -53.781 -9.117 1 97.38 534 ALA A C 1
ATOM 4211 O O . ALA A 1 534 ? -6.883 -54.406 -9.57 1 97.38 534 ALA A O 1
ATOM 4212 N N . LYS A 1 535 ? -5.914 -53.344 -7.887 1 97.62 535 LYS A N 1
ATOM 4213 C CA . LYS A 1 535 ? -6.941 -53.719 -6.922 1 97.62 535 LYS A CA 1
ATOM 4214 C C . LYS A 1 535 ? -7.988 -52.625 -6.781 1 97.62 535 LYS A C 1
ATOM 4216 O O . LYS A 1 535 ? -9.016 -52.812 -6.121 1 97.62 535 LYS A O 1
ATOM 4221 N N . VAL A 1 536 ? -7.738 -51.562 -7.383 1 98.12 536 VAL A N 1
ATOM 4222 C CA . VAL A 1 536 ? -8.594 -50.375 -7.203 1 98.12 536 VAL A CA 1
ATOM 4223 C C . VAL A 1 536 ? -9.445 -50.188 -8.453 1 98.12 536 VAL A C 1
ATOM 4225 O O . VAL A 1 536 ? -8.938 -50.25 -9.578 1 98.12 536 VAL A O 1
ATOM 4228 N N . ALA A 1 537 ? -10.719 -49.875 -8.312 1 98.25 537 ALA A N 1
ATOM 4229 C CA . ALA A 1 537 ? -11.641 -49.75 -9.438 1 98.25 537 ALA A CA 1
ATOM 4230 C C . ALA A 1 537 ? -11.445 -48.406 -10.164 1 98.25 537 ALA A C 1
ATOM 4232 O O . ALA A 1 537 ? -11.391 -48.375 -11.398 1 98.25 537 ALA A O 1
ATOM 4233 N N . GLY A 1 538 ? -11.375 -47.344 -9.438 1 98.62 538 GLY A N 1
ATOM 4234 C CA . GLY A 1 538 ? -11.172 -46.031 -10.023 1 98.62 538 GLY A CA 1
ATOM 4235 C C . GLY A 1 538 ? -10 -45.281 -9.414 1 98.62 538 GLY A C 1
ATOM 4236 O O . GLY A 1 538 ? -9.773 -45.344 -8.203 1 98.62 538 GLY A O 1
ATOM 4237 N N . ILE A 1 539 ? -9.203 -44.562 -10.211 1 98.94 539 ILE A N 1
ATOM 4238 C CA . ILE A 1 539 ? -8.125 -43.688 -9.766 1 98.94 539 ILE A CA 1
ATOM 4239 C C . ILE A 1 539 ? -8.242 -42.312 -10.453 1 98.94 539 ILE A C 1
ATOM 4241 O O . ILE A 1 539 ? -8.344 -42.25 -11.68 1 98.94 539 ILE A O 1
ATOM 4245 N N . VAL A 1 540 ? -8.289 -41.219 -9.68 1 98.94 540 VAL A N 1
ATOM 4246 C CA . VAL A 1 540 ? -8.383 -39.844 -10.172 1 98.94 540 VAL A CA 1
ATOM 4247 C C . VAL A 1 540 ? -7.203 -39.031 -9.664 1 98.94 540 VAL A C 1
ATOM 4249 O O . VAL A 1 540 ? -6.855 -39.094 -8.477 1 98.94 540 VAL A O 1
ATOM 4252 N N . GLN A 1 541 ? -6.543 -38.344 -10.562 1 98.94 541 GLN A N 1
ATOM 4253 C CA . GLN A 1 541 ? -5.57 -37.312 -10.156 1 98.94 541 GLN A CA 1
ATOM 4254 C C . GLN A 1 541 ? -6.25 -35.969 -9.891 1 98.94 541 GLN A C 1
ATOM 4256 O O . GLN A 1 541 ? -6.727 -35.344 -10.828 1 98.94 541 GLN A O 1
ATOM 4261 N N . GLY A 1 542 ? -6.199 -35.562 -8.609 1 98.69 542 GLY A N 1
ATOM 4262 C CA . GLY A 1 542 ? -6.996 -34.406 -8.195 1 98.69 542 GLY A CA 1
ATOM 4263 C C . GLY A 1 542 ? -6.18 -33.156 -8.031 1 98.69 542 GLY A C 1
ATOM 4264 O O . GLY A 1 542 ? -6.738 -32.062 -7.949 1 98.69 542 GLY A O 1
ATOM 4265 N N . TRP A 1 543 ? -4.844 -33.219 -7.969 1 98.62 543 TRP A N 1
ATOM 4266 C CA . TRP A 1 543 ? -3.936 -32.062 -7.902 1 98.62 543 TRP A CA 1
ATOM 4267 C C . TRP A 1 543 ? -4.199 -31.234 -6.656 1 98.62 543 TRP A C 1
ATOM 4269 O O . TRP A 1 543 ? -5 -31.625 -5.801 1 98.62 543 TRP A O 1
ATOM 4279 N N . PHE A 1 544 ? -3.406 -30.125 -6.449 1 98.12 544 PHE A N 1
ATOM 4280 C CA . PHE A 1 544 ? -3.729 -29.016 -5.574 1 98.12 544 PHE A CA 1
ATOM 4281 C C . PHE A 1 544 ? -4.547 -27.953 -6.316 1 98.12 544 PHE A C 1
ATOM 4283 O O . PHE A 1 544 ? -3.994 -27.156 -7.07 1 98.12 544 PHE A O 1
ATOM 4290 N N . ILE A 1 545 ? -5.844 -27.891 -6.023 1 97.88 545 ILE A N 1
ATOM 4291 C CA . ILE A 1 545 ? -6.633 -27.094 -6.965 1 97.88 545 ILE A CA 1
ATOM 4292 C C . ILE A 1 545 ? -7.316 -25.953 -6.223 1 97.88 545 ILE A C 1
ATOM 4294 O O . ILE A 1 545 ? -8.227 -25.312 -6.758 1 97.88 545 ILE A O 1
ATOM 4298 N N . GLY A 1 546 ? -6.914 -25.656 -5.07 1 97.56 546 GLY A N 1
ATOM 4299 C CA . GLY A 1 546 ? -7.133 -24.359 -4.43 1 97.56 546 GLY A CA 1
ATOM 4300 C C . GLY A 1 546 ? -8.555 -24.188 -3.928 1 97.56 546 GLY A C 1
ATOM 4301 O O . GLY A 1 546 ? -9.156 -25.125 -3.395 1 97.56 546 GLY A O 1
ATOM 4302 N N . SER A 1 547 ? -9.094 -22.953 -4.094 1 98.5 547 SER A N 1
ATOM 4303 C CA . SER A 1 547 ? -10.297 -22.453 -3.441 1 98.5 547 SER A CA 1
ATOM 4304 C C . SER A 1 547 ? -11.523 -23.281 -3.828 1 98.5 547 SER A C 1
ATOM 4306 O O . SER A 1 547 ? -12.438 -23.453 -3.021 1 98.5 547 SER A O 1
ATOM 4308 N N . GLU A 1 548 ? -11.508 -23.781 -5.023 1 98.62 548 GLU A N 1
ATOM 4309 C CA . GLU A 1 548 ? -12.688 -24.469 -5.527 1 98.62 548 GLU A CA 1
ATOM 4310 C C . GLU A 1 548 ? -12.484 -25.969 -5.559 1 98.62 548 GLU A C 1
ATOM 4312 O O . GLU A 1 548 ? -13.125 -26.688 -6.336 1 98.62 548 GLU A O 1
ATOM 4317 N N . SER A 1 549 ? -11.617 -26.453 -4.742 1 98.44 549 SER A N 1
ATOM 4318 C CA . SER A 1 549 ? -11.234 -27.875 -4.742 1 98.44 549 SER A CA 1
ATOM 4319 C C . SER A 1 549 ? -12.453 -28.766 -4.562 1 98.44 549 SER A C 1
ATOM 4321 O O . SER A 1 549 ? -12.688 -29.672 -5.367 1 98.44 549 SER A O 1
ATOM 4323 N N . GLY A 1 550 ? -13.234 -28.531 -3.508 1 98.75 550 GLY A N 1
ATOM 4324 C CA . GLY A 1 550 ? -14.383 -29.375 -3.223 1 98.75 550 GLY A CA 1
ATOM 4325 C C . GLY A 1 550 ? -15.414 -29.375 -4.34 1 98.75 550 GLY A C 1
ATOM 4326 O O . GLY A 1 550 ? -15.922 -30.438 -4.715 1 98.75 550 GLY A O 1
ATOM 4327 N N . GLU A 1 551 ? -15.648 -28.219 -4.898 1 98.44 551 GLU A N 1
ATOM 4328 C CA . GLU A 1 551 ? -16.641 -28.094 -5.957 1 98.44 551 GLU A CA 1
ATOM 4329 C C . GLU A 1 551 ? -16.203 -28.812 -7.223 1 98.44 551 GLU A C 1
ATOM 4331 O O . GLU A 1 551 ? -16.984 -29.531 -7.848 1 98.44 551 GLU A O 1
ATOM 4336 N N . ALA A 1 552 ? -15.016 -28.625 -7.578 1 98.81 552 ALA A N 1
ATOM 4337 C CA . ALA A 1 552 ? -14.508 -29.219 -8.82 1 98.81 552 ALA A CA 1
ATOM 4338 C C . ALA A 1 552 ? -14.438 -30.734 -8.719 1 98.81 552 ALA A C 1
ATOM 4340 O O . ALA A 1 552 ? -14.844 -31.438 -9.648 1 98.81 552 ALA A O 1
ATOM 4341 N N . LEU A 1 553 ? -13.961 -31.266 -7.629 1 98.88 553 LEU A N 1
ATOM 4342 C CA . LEU A 1 553 ? -13.828 -32.719 -7.457 1 98.88 553 LEU A CA 1
ATOM 4343 C C . LEU A 1 553 ? -15.203 -33.375 -7.379 1 98.88 553 LEU A C 1
ATOM 4345 O O . LEU A 1 553 ? -15.414 -34.438 -7.957 1 98.88 553 LEU A O 1
ATOM 4349 N N . ALA A 1 554 ? -16.094 -32.75 -6.637 1 98.88 554 ALA A N 1
ATOM 4350 C CA . ALA A 1 554 ? -17.453 -33.281 -6.582 1 98.88 554 ALA A CA 1
ATOM 4351 C C . ALA A 1 554 ? -18.078 -33.312 -7.973 1 98.88 554 ALA A C 1
ATOM 4353 O O . ALA A 1 554 ? -18.75 -34.281 -8.328 1 98.88 554 ALA A O 1
ATOM 4354 N N . SER A 1 555 ? -17.875 -32.25 -8.719 1 98.69 555 SER A N 1
ATOM 4355 C CA . SER A 1 555 ? -18.422 -32.188 -10.062 1 98.69 555 SER A CA 1
ATOM 4356 C C . SER A 1 555 ? -17.906 -33.312 -10.945 1 98.69 555 SER A C 1
ATOM 4358 O O . SER A 1 555 ? -18.672 -33.938 -11.672 1 98.69 555 SER A O 1
ATOM 4360 N N . ILE A 1 556 ? -16.656 -33.594 -10.875 1 98.88 556 ILE A N 1
ATOM 4361 C CA . ILE A 1 556 ? -16.031 -34.656 -11.68 1 98.88 556 ILE A CA 1
ATOM 4362 C C . ILE A 1 556 ? -16.516 -36 -11.219 1 98.88 556 ILE A C 1
ATOM 4364 O O . ILE A 1 556 ? -16.938 -36.844 -12.031 1 98.88 556 ILE A O 1
ATOM 4368 N N . LEU A 1 557 ? -16.531 -36.281 -9.922 1 98.88 557 LEU A N 1
ATOM 4369 C CA . LEU A 1 557 ? -16.828 -37.594 -9.375 1 98.88 557 LEU A CA 1
ATOM 4370 C C . LEU A 1 557 ? -18.297 -37.969 -9.609 1 98.88 557 LEU A C 1
ATOM 4372 O O . LEU A 1 557 ? -18.625 -39.156 -9.758 1 98.88 557 LEU A O 1
ATOM 4376 N N . THR A 1 558 ? -19.188 -36.969 -9.641 1 98.5 558 THR A N 1
ATOM 4377 C CA . THR A 1 558 ? -20.609 -37.219 -9.82 1 98.5 558 THR A CA 1
ATOM 4378 C C . THR A 1 558 ? -20.984 -37.188 -11.297 1 98.5 558 THR A C 1
ATOM 4380 O O . THR A 1 558 ? -22.078 -37.562 -11.672 1 98.5 558 THR A O 1
ATOM 4383 N N . GLY A 1 559 ? -20.062 -36.625 -12.141 1 98.31 559 GLY A N 1
ATOM 4384 C CA . GLY A 1 559 ? -20.312 -36.594 -13.57 1 98.31 559 GLY A CA 1
ATOM 4385 C C . GLY A 1 559 ? -21 -35.312 -14.016 1 98.31 559 GLY A C 1
ATOM 4386 O O . GLY A 1 559 ? -21.406 -35.188 -15.172 1 98.31 559 GLY A O 1
ATOM 4387 N N . ASP A 1 560 ? -21.172 -34.375 -13.086 1 97.94 560 ASP A N 1
ATOM 4388 C CA . ASP A 1 560 ? -21.656 -33.062 -13.5 1 97.94 560 ASP A CA 1
ATOM 4389 C C . ASP A 1 560 ? -20.719 -32.438 -14.531 1 97.94 560 ASP A C 1
ATOM 4391 O O . ASP A 1 560 ? -21.172 -31.719 -15.43 1 97.94 560 ASP A O 1
ATOM 4395 N N . ALA A 1 561 ? -19.484 -32.656 -14.398 1 98.31 561 ALA A N 1
ATOM 4396 C CA . ALA A 1 561 ? -18.469 -32.375 -15.406 1 98.31 561 ALA A CA 1
ATOM 4397 C C . ALA A 1 561 ? -17.781 -33.656 -15.891 1 98.31 561 ALA A C 1
ATOM 4399 O O . ALA A 1 561 ? -17.531 -34.562 -15.094 1 98.31 561 ALA A O 1
ATOM 4400 N N . ASN A 1 562 ? -17.562 -33.719 -17.188 1 98.75 562 ASN A N 1
ATOM 4401 C CA . ASN A 1 562 ? -16.828 -34.812 -17.781 1 98.75 562 ASN A CA 1
ATOM 4402 C C . ASN A 1 562 ? -15.312 -34.594 -17.734 1 98.75 562 ASN A C 1
ATOM 4404 O O . ASN A 1 562 ? -14.812 -33.594 -18.266 1 98.75 562 ASN A O 1
ATOM 4408 N N . PRO A 1 563 ? -14.578 -35.469 -16.984 1 98.69 563 PRO A N 1
ATOM 4409 C CA . PRO A 1 563 ? -13.133 -35.281 -16.953 1 98.69 563 PRO A CA 1
ATOM 4410 C C . PRO A 1 563 ? -12.516 -35.25 -18.359 1 98.69 563 PRO A C 1
ATOM 4412 O O . PRO A 1 563 ? -12.938 -36 -19.234 1 98.69 563 PRO A O 1
ATOM 4415 N N . SER A 1 564 ? -11.57 -34.406 -18.562 1 98.75 564 SER A N 1
ATOM 4416 C CA . SER A 1 564 ? -10.93 -34.219 -19.859 1 98.75 564 SER A CA 1
ATOM 4417 C C . SER A 1 564 ? -9.445 -33.938 -19.703 1 98.75 564 SER A C 1
ATOM 4419 O O . SER A 1 564 ? -8.766 -33.625 -20.688 1 98.75 564 SER A O 1
ATOM 4421 N N . GLY A 1 565 ? -8.898 -33.875 -18.484 1 98.88 565 GLY A N 1
ATOM 4422 C CA . GLY A 1 565 ? -7.488 -33.625 -18.25 1 98.88 565 GLY A CA 1
ATOM 4423 C C . GLY A 1 565 ? -6.59 -34.688 -18.812 1 98.88 565 GLY A C 1
ATOM 4424 O O . GLY A 1 565 ? -7 -35.875 -18.922 1 98.88 565 GLY A O 1
ATOM 4425 N N . LYS A 1 566 ? -5.41 -34.344 -19.219 1 98.94 566 LYS A N 1
ATOM 4426 C CA . LYS A 1 566 ? -4.359 -35.25 -19.656 1 98.94 566 LYS A CA 1
ATOM 4427 C C . LYS A 1 566 ? -3.082 -35.031 -18.844 1 98.94 566 LYS A C 1
ATOM 4429 O O . LYS A 1 566 ? -2.713 -33.906 -18.531 1 98.94 566 LYS A O 1
ATOM 4434 N N . LEU A 1 567 ? -2.406 -36.094 -18.547 1 98.94 567 LEU A N 1
ATOM 4435 C CA . LEU A 1 567 ? -1.213 -36.031 -17.703 1 98.94 567 LEU A CA 1
ATOM 4436 C C . LEU A 1 567 ? -0.123 -35.188 -18.391 1 98.94 567 LEU A C 1
ATOM 4438 O O . LEU A 1 567 ? 0.218 -35.469 -19.547 1 98.94 567 LEU A O 1
ATOM 4442 N N . PRO A 1 568 ? 0.447 -34.25 -17.656 1 98.88 568 PRO A N 1
ATOM 4443 C CA . PRO A 1 568 ? 1.558 -33.469 -18.203 1 98.88 568 PRO A CA 1
ATOM 4444 C C . PRO A 1 568 ? 2.92 -34.094 -17.922 1 98.88 568 PRO A C 1
ATOM 4446 O O . PRO A 1 568 ? 3.955 -33.5 -18.219 1 98.88 568 PRO A O 1
ATOM 4449 N N . PHE A 1 569 ? 2.965 -35.25 -17.297 1 98.81 569 PHE A N 1
ATOM 4450 C CA . PHE A 1 569 ? 4.195 -36 -17.062 1 98.81 569 PHE A CA 1
ATOM 4451 C C . PHE A 1 569 ? 3.92 -37.5 -16.984 1 98.81 569 PHE A C 1
ATOM 4453 O O . PHE A 1 569 ? 2.787 -37.906 -16.75 1 98.81 569 PHE A O 1
ATOM 4460 N N . THR A 1 570 ? 4.949 -38.25 -17.234 1 98.75 570 THR A N 1
ATOM 4461 C CA . THR A 1 570 ? 4.883 -39.719 -17.203 1 98.75 570 THR A CA 1
ATOM 4462 C C . THR A 1 570 ? 4.855 -40.219 -15.758 1 98.75 570 THR A C 1
ATOM 4464 O O . THR A 1 570 ? 5.664 -39.812 -14.93 1 98.75 570 THR A O 1
ATOM 4467 N N . TRP A 1 571 ? 3.842 -41.094 -15.508 1 98.5 571 TRP A N 1
ATOM 4468 C CA . TRP A 1 571 ? 3.736 -41.75 -14.211 1 98.5 571 TRP A CA 1
ATOM 4469 C C . TRP A 1 571 ? 4.445 -43.094 -14.234 1 98.5 571 TRP A C 1
ATOM 4471 O O . TRP A 1 571 ? 3.91 -44.062 -14.758 1 98.5 571 TRP A O 1
ATOM 4481 N N . VAL A 1 572 ? 5.602 -43.219 -13.578 1 98.19 572 VAL A N 1
ATOM 4482 C CA . VAL A 1 572 ? 6.391 -44.438 -13.656 1 98.19 572 VAL A CA 1
ATOM 4483 C C . VAL A 1 572 ? 6.004 -45.375 -12.523 1 98.19 572 VAL A C 1
ATOM 4485 O O . VAL A 1 572 ? 5.395 -44.969 -11.539 1 98.19 572 VAL A O 1
ATOM 4488 N N . ASN A 1 573 ? 6.41 -46.656 -12.672 1 97.62 573 ASN A N 1
ATOM 4489 C CA . ASN A 1 573 ? 6.125 -47.656 -11.641 1 97.62 573 ASN A CA 1
ATOM 4490 C C . ASN A 1 573 ? 7.074 -47.5 -10.453 1 97.62 573 ASN A C 1
ATOM 4492 O O . ASN A 1 573 ? 6.691 -47.781 -9.305 1 97.62 573 ASN A O 1
ATOM 4496 N N . SER A 1 574 ? 8.32 -47.156 -10.727 1 97.31 574 SER A N 1
ATOM 4497 C CA . SER A 1 574 ? 9.352 -47 -9.711 1 97.31 574 SER A CA 1
ATOM 4498 C C . SER A 1 574 ? 10.383 -45.938 -10.141 1 97.31 574 SER A C 1
ATOM 4500 O O . SER A 1 574 ? 10.477 -45.594 -11.32 1 97.31 574 SER A O 1
ATOM 4502 N N . LEU A 1 575 ? 11.164 -45.562 -9.18 1 96.5 575 LEU A N 1
ATOM 4503 C CA . LEU A 1 575 ? 12.164 -44.531 -9.438 1 96.5 575 LEU A CA 1
ATOM 4504 C C . LEU A 1 575 ? 13.211 -45 -10.43 1 96.5 575 LEU A C 1
ATOM 4506 O O . LEU A 1 575 ? 13.781 -44.219 -11.188 1 96.5 575 LEU A O 1
ATOM 4510 N N . LYS A 1 576 ? 13.398 -46.281 -10.445 1 96.5 576 LYS A N 1
ATOM 4511 C CA . LYS A 1 576 ? 14.414 -46.875 -11.312 1 96.5 576 LYS A CA 1
ATOM 4512 C C . LYS A 1 576 ? 14.039 -46.688 -12.781 1 96.5 576 LYS A C 1
ATOM 4514 O O . LYS A 1 576 ? 14.883 -46.875 -13.664 1 96.5 576 LYS A O 1
ATOM 4519 N N . GLU A 1 577 ? 12.82 -46.344 -13 1 97.69 577 GLU A N 1
ATOM 4520 C CA . GLU A 1 577 ? 12.328 -46.188 -14.367 1 97.69 577 GLU A CA 1
ATOM 4521 C C . GLU A 1 577 ? 12.453 -44.719 -14.812 1 97.69 577 GLU A C 1
ATOM 4523 O O . GLU A 1 577 ? 12.031 -44.375 -15.922 1 97.69 577 GLU A O 1
ATOM 4528 N N . THR A 1 578 ? 13.039 -43.906 -14.016 1 97.25 578 THR A N 1
ATOM 4529 C CA . THR A 1 578 ? 13.344 -42.531 -14.336 1 97.25 578 THR A CA 1
ATOM 4530 C C . THR A 1 578 ? 14.812 -42.375 -14.727 1 97.25 578 THR A C 1
ATOM 4532 O O . THR A 1 578 ? 15.703 -42.844 -14.016 1 97.25 578 THR A O 1
ATOM 4535 N N . GLY A 1 579 ? 15.039 -41.656 -15.805 1 97.06 579 GLY A N 1
ATOM 4536 C CA . GLY A 1 579 ? 16.391 -41.531 -16.344 1 97.06 579 GLY A CA 1
ATOM 4537 C C . GLY A 1 579 ? 17.406 -41.094 -15.297 1 97.06 579 GLY A C 1
ATOM 4538 O O . GLY A 1 579 ? 18.453 -41.719 -15.141 1 97.06 579 GLY A O 1
ATOM 4539 N N . ALA A 1 580 ? 17.141 -40.094 -14.539 1 96.5 580 ALA A N 1
ATOM 4540 C CA . ALA A 1 580 ? 18.047 -39.531 -13.547 1 96.5 580 ALA A CA 1
ATOM 4541 C C . ALA A 1 580 ? 18.438 -40.562 -12.492 1 96.5 580 ALA A C 1
ATOM 4543 O O . ALA A 1 580 ? 19.578 -40.594 -12.023 1 96.5 580 ALA A O 1
ATOM 4544 N N . HIS A 1 581 ? 17.5 -41.406 -12.109 1 97 581 HIS A N 1
ATOM 4545 C CA . HIS A 1 581 ? 17.734 -42.406 -11.086 1 97 581 HIS A CA 1
ATOM 4546 C C . HIS A 1 581 ? 18.344 -43.688 -11.68 1 97 581 HIS A C 1
ATOM 4548 O O . HIS A 1 581 ? 19.219 -44.281 -11.078 1 97 581 HIS A O 1
ATOM 4554 N N . ALA A 1 582 ? 17.859 -44.031 -12.828 1 97.81 582 ALA A N 1
ATOM 4555 C CA . ALA A 1 582 ? 18.375 -45.219 -13.508 1 97.81 582 ALA A CA 1
ATOM 4556 C C . ALA A 1 582 ? 19.875 -45.062 -13.773 1 97.81 582 ALA A C 1
ATOM 4558 O O . ALA A 1 582 ? 20.625 -46.031 -13.734 1 97.81 582 ALA A O 1
ATOM 4559 N N . LEU A 1 583 ? 20.312 -43.906 -14.031 1 97.5 583 LEU A N 1
ATOM 4560 C CA . LEU A 1 583 ? 21.703 -43.656 -14.383 1 97.5 583 LEU A CA 1
ATOM 4561 C C . LEU A 1 583 ? 22.484 -43.188 -13.156 1 97.5 583 LEU A C 1
ATOM 4563 O O . LEU A 1 583 ? 23.656 -42.812 -13.273 1 97.5 583 LEU A O 1
ATOM 4567 N N . ASN A 1 584 ? 21.906 -43.219 -12.039 1 95.62 584 ASN A N 1
ATOM 4568 C CA . ASN A 1 584 ? 22.531 -42.906 -10.758 1 95.62 584 ASN A CA 1
ATOM 4569 C C . ASN A 1 584 ? 23.156 -41.531 -10.75 1 95.62 584 ASN A C 1
ATOM 4571 O O . ASN A 1 584 ? 24.328 -41.375 -10.367 1 95.62 584 ASN A O 1
ATOM 4575 N N . THR A 1 585 ? 22.438 -40.531 -11.164 1 94.19 585 THR A N 1
ATOM 4576 C CA . THR A 1 585 ? 23 -39.156 -11.234 1 94.19 585 THR A CA 1
ATOM 4577 C C . THR A 1 585 ? 22.203 -38.219 -10.344 1 94.19 585 THR A C 1
ATOM 4579 O O . THR A 1 585 ? 22.375 -37 -10.422 1 94.19 585 THR A O 1
ATOM 4582 N N . TYR A 1 586 ? 21.344 -38.656 -9.555 1 92.31 586 TYR A N 1
ATOM 4583 C CA . TYR A 1 586 ? 20.594 -37.875 -8.57 1 92.31 586 TYR A CA 1
ATOM 4584 C C . TYR A 1 586 ? 20.953 -38.312 -7.156 1 92.31 586 TYR A C 1
ATOM 4586 O O . TYR A 1 586 ? 20.906 -39.5 -6.824 1 92.31 586 TYR A O 1
ATOM 4594 N N . PRO A 1 587 ? 21.328 -37.469 -6.207 1 91.81 587 PRO A N 1
ATOM 4595 C CA . PRO A 1 587 ? 21.328 -36.031 -6.348 1 91.81 587 PRO A CA 1
ATOM 4596 C C . PRO A 1 587 ? 22.609 -35.5 -7.004 1 91.81 587 PRO A C 1
ATOM 4598 O O . PRO A 1 587 ? 22.672 -34.312 -7.391 1 91.81 587 PRO A O 1
ATOM 4601 N N . GLY A 1 588 ? 23.609 -36.312 -7.137 1 94.62 588 GLY A N 1
ATOM 4602 C CA . GLY A 1 588 ? 24.891 -35.938 -7.723 1 94.62 588 GLY A CA 1
ATOM 4603 C C . GLY A 1 588 ? 26.078 -36.375 -6.91 1 94.62 588 GLY A C 1
ATOM 4604 O O . GLY A 1 588 ? 25.969 -37.281 -6.07 1 94.62 588 GLY A O 1
ATOM 4605 N N . THR A 1 589 ? 27.219 -35.844 -7.262 1 96.69 589 THR A N 1
ATOM 4606 C CA . THR A 1 589 ? 28.469 -36.219 -6.598 1 96.69 589 THR A CA 1
ATOM 4607 C C . THR A 1 589 ? 29.141 -35 -5.996 1 96.69 589 THR A C 1
ATOM 4609 O O . THR A 1 589 ? 29.469 -34.062 -6.715 1 96.69 589 THR A O 1
ATOM 4612 N N . TRP A 1 590 ? 29.406 -35.125 -4.723 1 97.25 590 TRP A N 1
ATOM 4613 C CA . TRP A 1 590 ? 30.078 -34.031 -4.043 1 97.25 590 TRP A CA 1
ATOM 4614 C C . TRP A 1 590 ? 31.531 -33.906 -4.5 1 97.25 590 TRP A C 1
ATOM 4616 O O . TRP A 1 590 ? 32.219 -34.906 -4.68 1 97.25 590 TRP A O 1
ATOM 4626 N N . ARG A 1 591 ? 31.969 -32.688 -4.645 1 97.31 591 ARG A N 1
ATOM 4627 C CA . ARG A 1 591 ? 33.344 -32.469 -5.074 1 97.31 591 ARG A CA 1
ATOM 4628 C C . ARG A 1 591 ? 34.312 -32.719 -3.936 1 97.31 591 ARG A C 1
ATOM 4630 O O . ARG A 1 591 ? 35.469 -33.125 -4.172 1 97.31 591 ARG A O 1
ATOM 4637 N N . GLN A 1 592 ? 33.906 -32.438 -2.779 1 96.25 592 GLN A N 1
ATOM 4638 C CA . GLN A 1 592 ? 34.75 -32.625 -1.599 1 96.25 592 GLN A CA 1
ATOM 4639 C C . GLN A 1 592 ? 34.031 -33.5 -0.571 1 96.25 592 GLN A C 1
ATOM 4641 O O . GLN A 1 592 ? 32.812 -33.625 -0.576 1 96.25 592 GLN A O 1
ATOM 4646 N N . GLU A 1 593 ? 34.938 -34.094 0.324 1 93.88 593 GLU A N 1
ATOM 4647 C CA . GLU A 1 593 ? 34.375 -34.906 1.41 1 93.88 593 GLU A CA 1
ATOM 4648 C C . GLU A 1 593 ? 33.562 -34.031 2.373 1 93.88 593 GLU A C 1
ATOM 4650 O O . GLU A 1 593 ? 33.719 -32.812 2.414 1 93.88 593 GLU A O 1
ATOM 4655 N N . GLY A 1 594 ? 32.688 -34.656 3.08 1 94.06 594 GLY A N 1
ATOM 4656 C CA . GLY A 1 594 ? 31.875 -33.938 4.07 1 94.06 594 GLY A CA 1
ATOM 4657 C C . GLY A 1 594 ? 30.5 -33.562 3.564 1 94.06 594 GLY A C 1
ATOM 4658 O O . GLY A 1 594 ? 29.625 -33.188 4.352 1 94.06 594 GLY A O 1
ATOM 4659 N N . GLY A 1 595 ? 30.391 -33.594 2.35 1 93.62 595 GLY A N 1
ATOM 4660 C CA . GLY A 1 595 ? 29.078 -33.344 1.781 1 93.62 595 GLY A CA 1
ATOM 4661 C C . GLY A 1 595 ? 28.594 -31.938 1.97 1 93.62 595 GLY A C 1
ATOM 4662 O O . GLY A 1 595 ? 29.359 -30.984 1.777 1 93.62 595 GLY A O 1
ATOM 4663 N N . ALA A 1 596 ? 27.266 -31.766 2.285 1 89.75 596 ALA A N 1
ATOM 4664 C CA . ALA A 1 596 ? 26.609 -30.453 2.369 1 89.75 596 ALA A CA 1
ATOM 4665 C C . ALA A 1 596 ? 27.172 -29.625 3.514 1 89.75 596 ALA A C 1
ATOM 4667 O O . ALA A 1 596 ? 27.078 -28.391 3.5 1 89.75 596 ALA A O 1
ATOM 4668 N N . SER A 1 597 ? 27.766 -30.234 4.508 1 91.19 597 SER A N 1
ATOM 4669 C CA . SER A 1 597 ? 28.25 -29.562 5.703 1 91.19 597 SER A CA 1
ATOM 4670 C C . SER A 1 597 ? 29.594 -28.859 5.441 1 91.19 597 SER A C 1
ATOM 4672 O O . SER A 1 597 ? 30.016 -28 6.223 1 91.19 597 SER A O 1
ATOM 4674 N N . THR A 1 598 ? 30.266 -29.312 4.371 1 91.38 598 THR A N 1
ATOM 4675 C CA . THR A 1 598 ? 31.516 -28.656 4.016 1 91.38 598 THR A CA 1
ATOM 4676 C C . THR A 1 598 ? 31.266 -27.312 3.354 1 91.38 598 THR A C 1
ATOM 4678 O O . THR A 1 598 ? 30.609 -27.234 2.303 1 91.38 598 THR A O 1
ATOM 4681 N N . LYS A 1 599 ? 31.797 -26.266 4.07 1 87.69 599 LYS A N 1
ATOM 4682 C CA . LYS A 1 599 ? 31.594 -24.906 3.584 1 87.69 599 LYS A CA 1
ATOM 4683 C C . LYS A 1 599 ? 32.094 -24.734 2.156 1 87.69 599 LYS A C 1
ATOM 4685 O O . LYS A 1 599 ? 33.25 -25.078 1.862 1 87.69 599 LYS A O 1
ATOM 4690 N N . GLY A 1 600 ? 31.219 -24.266 1.322 1 88.88 600 GLY A N 1
ATOM 4691 C CA . GLY A 1 600 ? 31.609 -23.969 -0.049 1 88.88 600 GLY A CA 1
ATOM 4692 C C . GLY A 1 600 ? 31.641 -25.188 -0.942 1 88.88 600 GLY A C 1
ATOM 4693 O O . GLY A 1 600 ? 32.031 -25.109 -2.105 1 88.88 600 GLY A O 1
ATOM 4694 N N . ASN A 1 601 ? 31.266 -26.344 -0.361 1 94.81 601 ASN A N 1
ATOM 4695 C CA . ASN A 1 601 ? 31.266 -27.578 -1.153 1 94.81 601 ASN A CA 1
ATOM 4696 C C . ASN A 1 601 ? 30.234 -27.516 -2.275 1 94.81 601 ASN A C 1
ATOM 4698 O O . ASN A 1 601 ? 29.234 -26.812 -2.162 1 94.81 601 ASN A O 1
ATOM 4702 N N . ILE A 1 602 ? 30.531 -28.125 -3.385 1 97.19 602 ILE A N 1
ATOM 4703 C CA . ILE A 1 602 ? 29.688 -28.156 -4.574 1 97.19 602 ILE A CA 1
ATOM 4704 C C . ILE A 1 602 ? 29.344 -29.609 -4.918 1 97.19 602 ILE A C 1
ATOM 4706 O O . ILE A 1 602 ? 30.172 -30.5 -4.793 1 97.19 602 ILE A O 1
ATOM 4710 N N . ILE A 1 603 ? 28.109 -29.844 -5.211 1 97.69 603 ILE A N 1
ATOM 4711 C CA . ILE A 1 603 ? 27.672 -31.156 -5.695 1 97.69 603 ILE A CA 1
ATOM 4712 C C . ILE A 1 603 ? 27.422 -31.094 -7.199 1 97.69 603 ILE A C 1
ATOM 4714 O O . ILE A 1 603 ? 26.594 -30.312 -7.672 1 97.69 603 ILE A O 1
ATOM 4718 N N . ASP A 1 604 ? 28.203 -31.859 -7.961 1 98 604 ASP A N 1
ATOM 4719 C CA . ASP A 1 604 ? 28.016 -31.938 -9.406 1 98 604 ASP A CA 1
ATOM 4720 C C . ASP A 1 604 ? 26.891 -32.875 -9.766 1 98 604 ASP A C 1
ATOM 4722 O O . ASP A 1 604 ? 26.906 -34.062 -9.391 1 98 604 ASP A O 1
ATOM 4726 N N . GLU A 1 605 ? 25.922 -32.406 -10.422 1 97.81 605 GLU A N 1
ATOM 4727 C CA . GLU A 1 605 ? 24.781 -33.188 -10.883 1 97.81 605 GLU A CA 1
ATOM 4728 C C . GLU A 1 605 ? 24.766 -33.312 -12.406 1 97.81 605 GLU A C 1
ATOM 4730 O O . GLU A 1 605 ? 24.344 -32.344 -13.086 1 97.81 605 GLU A O 1
ATOM 4735 N N . GLU A 1 606 ? 25.109 -34.438 -12.875 1 98.06 606 GLU A N 1
ATOM 4736 C CA . GLU A 1 606 ? 25.156 -34.656 -14.32 1 98.06 606 GLU A CA 1
ATOM 4737 C C . GLU A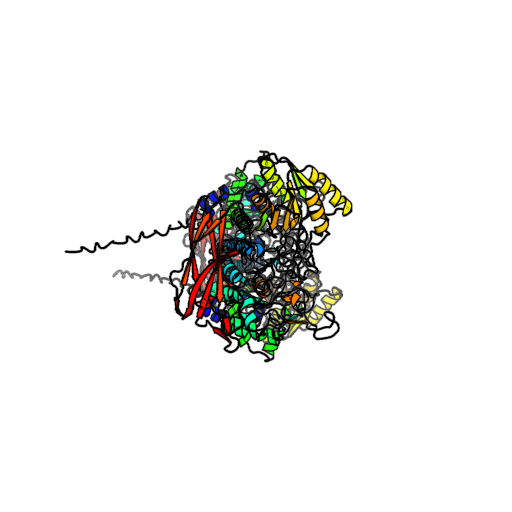 1 606 ? 23.812 -35.125 -14.844 1 98.06 606 GLU A C 1
ATOM 4739 O O . GLU A 1 606 ? 23.234 -36.094 -14.352 1 98.06 606 GLU A O 1
ATOM 4744 N N . TYR A 1 607 ? 23.312 -34.406 -15.758 1 98 607 TYR A N 1
ATOM 4745 C CA . TYR A 1 607 ? 22.094 -34.812 -16.453 1 98 607 TYR A CA 1
ATOM 4746 C C . TYR A 1 607 ? 22.438 -35.812 -17.562 1 98 607 TYR A C 1
ATOM 4748 O O . TYR A 1 607 ? 22.25 -35.531 -18.75 1 98 607 TYR A O 1
ATOM 4756 N N . LYS A 1 608 ? 22.703 -36.969 -17.188 1 97.5 608 LYS A N 1
ATOM 4757 C CA . LYS A 1 608 ? 23.219 -38 -18.094 1 97.5 608 LYS A CA 1
ATOM 4758 C C . LYS A 1 608 ? 22.125 -38.5 -19.016 1 97.5 608 LYS A C 1
ATOM 4760 O O . LYS A 1 608 ? 22.422 -39.031 -20.094 1 97.5 608 LYS A O 1
ATOM 4765 N N . GLU A 1 609 ? 20.875 -38.406 -18.594 1 97.38 609 GLU A N 1
ATOM 4766 C CA . GLU A 1 609 ? 19.781 -38.844 -19.453 1 97.38 609 GLU A CA 1
ATOM 4767 C C . GLU A 1 609 ? 19.641 -37.969 -20.688 1 97.38 609 GLU A C 1
ATOM 4769 O O . GLU A 1 609 ? 18.969 -38.312 -21.656 1 97.38 609 GLU A O 1
ATOM 4774 N N . GLY A 1 610 ? 20.281 -36.75 -20.672 1 97.81 610 GLY A N 1
ATOM 4775 C CA . GLY A 1 610 ? 20.312 -35.875 -21.812 1 97.81 610 GLY A CA 1
ATOM 4776 C C . GLY A 1 610 ? 18.938 -35.406 -22.25 1 97.81 610 GLY A C 1
ATOM 4777 O O . GLY A 1 610 ? 18.156 -34.875 -21.453 1 97.81 610 GLY A O 1
ATOM 4778 N N . ILE A 1 611 ? 18.594 -35.75 -23.5 1 98.31 611 ILE A N 1
ATOM 4779 C CA . ILE A 1 611 ? 17.344 -35.312 -24.078 1 98.31 611 ILE A CA 1
ATOM 4780 C C . ILE A 1 611 ? 16.219 -36.281 -23.734 1 98.31 611 ILE A C 1
ATOM 4782 O O . ILE A 1 611 ? 15.07 -36.094 -24.109 1 98.31 611 ILE A O 1
ATOM 4786 N N . TYR A 1 612 ? 16.531 -37.344 -23.047 1 98.5 612 TYR A N 1
ATOM 4787 C CA . TYR A 1 612 ? 15.562 -38.406 -22.719 1 98.5 612 TYR A CA 1
ATOM 4788 C C . TYR A 1 612 ? 14.969 -38.188 -21.328 1 98.5 612 TYR A C 1
ATOM 4790 O O . TYR A 1 612 ? 15.391 -38.844 -20.375 1 98.5 612 TYR A O 1
ATOM 4798 N N . VAL A 1 613 ? 13.961 -37.406 -21.266 1 97.69 613 VAL A N 1
ATOM 4799 C CA . VAL A 1 613 ? 13.211 -37.125 -20.047 1 97.69 613 VAL A CA 1
ATOM 4800 C C . VAL A 1 613 ? 11.758 -37.531 -20.219 1 97.69 613 VAL A C 1
ATOM 4802 O O . VAL A 1 613 ? 11.172 -37.375 -21.281 1 97.69 613 VAL A O 1
ATOM 4805 N N . GLY A 1 614 ? 11.133 -38.125 -19.141 1 98 614 GLY A N 1
ATOM 4806 C CA . GLY A 1 614 ? 9.734 -38.531 -19.203 1 98 614 GLY A CA 1
ATOM 4807 C C . GLY A 1 614 ? 9.469 -39.625 -20.203 1 98 614 GLY A C 1
ATOM 4808 O O . GLY A 1 614 ? 10.164 -40.656 -20.219 1 98 614 GLY A O 1
ATOM 4809 N N . TYR A 1 615 ? 8.492 -39.406 -21.094 1 98.62 615 TYR A N 1
ATOM 4810 C CA . TYR A 1 615 ? 8.094 -40.406 -22.047 1 98.62 615 TYR A CA 1
ATOM 4811 C C . TYR A 1 615 ? 9.203 -40.719 -23.047 1 98.62 615 TYR A C 1
ATOM 4813 O O . TYR A 1 615 ? 9.289 -41.812 -23.609 1 98.62 615 TYR A O 1
ATOM 4821 N N . ARG A 1 616 ? 10.094 -39.688 -23.281 1 98.62 616 ARG A N 1
ATOM 4822 C CA . ARG A 1 616 ? 11.234 -39.938 -24.156 1 98.62 616 ARG A CA 1
ATOM 4823 C C . ARG A 1 616 ? 12.133 -41.031 -23.609 1 98.62 616 ARG A C 1
ATOM 4825 O O . ARG A 1 616 ? 12.664 -41.844 -24.375 1 98.62 616 ARG A O 1
ATOM 4832 N N . TRP A 1 617 ? 12.352 -41 -22.344 1 98.5 617 TRP A N 1
ATOM 4833 C CA . TRP A 1 617 ? 13.172 -42.031 -21.672 1 98.5 617 TRP A CA 1
ATOM 4834 C C . TRP A 1 617 ? 12.461 -43.375 -21.672 1 98.5 617 TRP A C 1
ATOM 4836 O O . TRP A 1 617 ? 13.055 -44.406 -22.016 1 98.5 617 TRP A O 1
ATOM 4846 N N . THR A 1 618 ? 11.148 -43.375 -21.25 1 98.31 618 THR A N 1
ATOM 4847 C CA . THR A 1 618 ? 10.438 -44.656 -21.156 1 98.31 618 THR A CA 1
ATOM 4848 C C . THR A 1 618 ? 10.305 -45.312 -22.531 1 98.31 618 THR A C 1
ATOM 4850 O O . THR A 1 618 ? 10.359 -46.531 -22.656 1 98.31 618 THR A O 1
ATOM 4853 N N . ASP A 1 619 ? 10.172 -44.531 -23.547 1 98 619 ASP A N 1
ATOM 4854 C CA . ASP A 1 619 ? 10.164 -45.062 -24.922 1 98 619 ASP A CA 1
ATOM 4855 C C . ASP A 1 619 ? 11.508 -45.688 -25.266 1 98 619 ASP A C 1
ATOM 4857 O O . ASP A 1 619 ? 11.562 -46.812 -25.797 1 98 619 ASP A O 1
ATOM 4861 N N . LYS A 1 620 ? 12.523 -44.906 -25.031 1 97.75 620 LYS A N 1
ATOM 4862 C CA . LYS A 1 620 ? 13.867 -45.375 -25.359 1 97.75 620 LYS A CA 1
ATOM 4863 C C . LYS A 1 620 ? 14.172 -46.688 -24.672 1 97.75 620 LYS A C 1
ATOM 4865 O O . LYS A 1 620 ? 14.727 -47.594 -25.281 1 97.75 620 LYS A O 1
ATOM 4870 N N . GLU A 1 621 ? 13.766 -46.812 -23.453 1 97.88 621 GLU A N 1
ATOM 4871 C CA . GLU A 1 621 ? 14.094 -48 -22.641 1 97.88 621 GLU A CA 1
ATOM 4872 C C . GLU A 1 621 ? 12.984 -49.031 -22.703 1 97.88 621 GLU A C 1
ATOM 4874 O O . GLU A 1 621 ? 13.047 -50.062 -22.016 1 97.88 621 GLU A O 1
ATOM 4879 N N . ARG A 1 622 ? 11.969 -48.781 -23.438 1 97.44 622 ARG A N 1
ATOM 4880 C CA . ARG A 1 622 ? 10.844 -49.688 -23.641 1 97.44 622 ARG A CA 1
ATOM 4881 C C . ARG A 1 622 ? 10.195 -50.062 -22.312 1 97.44 622 ARG A C 1
ATOM 4883 O O . ARG A 1 622 ? 9.945 -51.25 -22.031 1 97.44 622 ARG A O 1
ATOM 4890 N N . ILE A 1 623 ? 10.016 -49.062 -21.531 1 98 623 ILE A N 1
ATOM 4891 C CA . ILE A 1 623 ? 9.344 -49.188 -20.234 1 98 623 ILE A CA 1
ATOM 4892 C C . ILE A 1 623 ? 7.867 -48.844 -20.391 1 98 623 ILE A C 1
ATOM 4894 O O . ILE A 1 623 ? 7.527 -47.812 -20.969 1 98 623 ILE A O 1
ATOM 4898 N N . LYS A 1 624 ? 7.031 -49.75 -19.938 1 97.62 624 LYS A N 1
ATOM 4899 C CA . LYS A 1 624 ? 5.613 -49.406 -19.844 1 97.62 624 LYS A CA 1
ATOM 4900 C C . LYS A 1 624 ? 5.309 -48.656 -18.547 1 97.62 624 LYS A C 1
ATOM 4902 O O . LYS A 1 624 ? 5.352 -49.25 -17.469 1 97.62 624 LYS A O 1
ATOM 4907 N N . PRO A 1 625 ? 5.035 -47.406 -18.625 1 98.06 625 PRO A N 1
ATOM 4908 C CA . PRO A 1 625 ? 4.762 -46.656 -17.391 1 98.06 625 PRO A CA 1
ATOM 4909 C C . PRO A 1 625 ? 3.416 -47.031 -16.766 1 98.06 625 PRO A C 1
ATOM 4911 O O . PRO A 1 625 ? 2.596 -47.688 -17.406 1 98.06 625 PRO A O 1
ATOM 4914 N N . THR A 1 626 ? 3.23 -46.688 -15.461 1 98.38 626 THR A N 1
ATOM 4915 C CA . THR A 1 626 ? 1.929 -46.844 -14.828 1 98.38 626 THR A CA 1
ATOM 4916 C C . THR A 1 626 ? 0.85 -46.094 -15.602 1 98.38 626 THR A C 1
ATOM 4918 O O . THR A 1 626 ? -0.221 -46.656 -15.875 1 98.38 626 THR A O 1
ATOM 4921 N N . PHE A 1 627 ? 1.06 -44.875 -15.938 1 98.75 627 PHE A N 1
ATOM 4922 C CA . PHE A 1 627 ? 0.262 -44.031 -16.828 1 98.75 627 PHE A CA 1
ATOM 4923 C C . PHE A 1 627 ? 1.159 -43.188 -17.734 1 98.75 627 PHE A C 1
ATOM 4925 O O . PHE A 1 627 ? 2.113 -42.562 -17.25 1 98.75 627 PHE A O 1
ATOM 4932 N N . ALA A 1 628 ? 0.844 -43.094 -19 1 98.75 628 ALA A N 1
ATOM 4933 C CA . ALA A 1 628 ? 1.687 -42.438 -19.984 1 98.75 628 ALA A CA 1
ATOM 4934 C C . ALA A 1 628 ? 1.449 -40.938 -19.984 1 98.75 628 ALA A C 1
ATOM 4936 O O . ALA A 1 628 ? 0.393 -40.469 -19.547 1 98.75 628 ALA A O 1
ATOM 4937 N N . PHE A 1 629 ? 2.475 -40.219 -20.469 1 98.62 629 PHE A N 1
ATOM 4938 C CA . PHE A 1 629 ? 2.301 -38.812 -20.812 1 98.62 629 PHE A CA 1
ATOM 4939 C C . PHE A 1 629 ? 1.124 -38.625 -21.75 1 98.62 629 PHE A C 1
ATOM 4941 O O . PHE A 1 629 ? 0.968 -39.375 -22.719 1 98.62 629 PHE A O 1
ATOM 4948 N N . GLY A 1 630 ? 0.213 -37.656 -21.328 1 98.81 630 GLY A N 1
ATOM 4949 C CA . GLY A 1 630 ? -0.944 -37.375 -22.156 1 98.81 630 GLY A CA 1
ATOM 4950 C C . GLY A 1 630 ? -2.131 -38.281 -21.859 1 98.81 630 GLY A C 1
ATOM 4951 O O . GLY A 1 630 ? -3.201 -38.125 -22.453 1 98.81 630 GLY A O 1
ATOM 4952 N N . HIS A 1 631 ? -1.978 -39.188 -20.984 1 98.81 631 HIS A N 1
ATOM 4953 C CA . HIS A 1 631 ? -3.055 -40.094 -20.609 1 98.81 631 HIS A CA 1
ATOM 4954 C C . HIS A 1 631 ? -4.145 -39.375 -19.828 1 98.81 631 HIS A C 1
ATOM 4956 O O . HIS A 1 631 ? -3.85 -38.5 -19.016 1 98.81 631 HIS A O 1
ATOM 4962 N N . GLY A 1 632 ? -5.371 -39.75 -19.984 1 98.81 632 GLY A N 1
ATOM 4963 C CA . GLY A 1 632 ? -6.559 -39.312 -19.281 1 98.81 632 GLY A CA 1
ATOM 4964 C C . GLY A 1 632 ? -7.848 -39.812 -19.906 1 98.81 632 GLY A C 1
ATOM 4965 O O . GLY A 1 632 ? -8.047 -39.688 -21.109 1 98.81 632 GLY A O 1
ATOM 4966 N N . LEU A 1 633 ? -8.664 -40.344 -19.062 1 98.62 633 LEU A N 1
ATOM 4967 C CA . LEU A 1 633 ? -9.906 -40.938 -19.531 1 98.62 633 LEU A CA 1
ATOM 4968 C C . LEU A 1 633 ? -11.047 -39.938 -19.484 1 98.62 633 LEU A C 1
ATOM 4970 O O . LEU A 1 633 ? -10.828 -38.75 -19.172 1 98.62 633 LEU A O 1
ATOM 4974 N N . SER A 1 634 ? -12.18 -40.344 -20 1 98.56 634 SER A N 1
ATOM 4975 C CA . SER A 1 634 ? -13.422 -39.562 -20.047 1 98.56 634 SER A CA 1
ATOM 4976 C C . SER A 1 634 ? -14.625 -40.469 -19.75 1 98.56 634 SER A C 1
ATOM 4978 O O . SER A 1 634 ? -14.523 -41.688 -19.75 1 98.56 634 SER A O 1
ATOM 4980 N N . TYR A 1 635 ? -15.742 -39.875 -19.359 1 98.5 635 TYR A N 1
ATOM 4981 C CA . TYR A 1 635 ? -16.969 -40.625 -19.156 1 98.5 635 TYR A CA 1
ATOM 4982 C C . TYR A 1 635 ? -17.703 -40.844 -20.469 1 98.5 635 TYR A C 1
ATOM 4984 O O . TYR A 1 635 ? -18.812 -41.375 -20.484 1 98.5 635 TYR A O 1
ATOM 4992 N N . THR A 1 636 ? -17.047 -40.406 -21.531 1 98.12 636 THR A N 1
ATOM 4993 C CA . THR A 1 636 ? -17.484 -40.719 -22.875 1 98.12 636 THR A CA 1
ATOM 4994 C C . THR A 1 636 ? -16.328 -41.312 -23.703 1 98.12 636 THR A C 1
ATOM 4996 O O . THR A 1 636 ? -15.281 -41.656 -23.141 1 98.12 636 THR A O 1
ATOM 4999 N N . GLN A 1 637 ? -16.625 -41.594 -24.969 1 97.31 637 GLN A N 1
ATOM 5000 C CA . GLN A 1 637 ? -15.617 -42.188 -25.828 1 97.31 637 GLN A CA 1
ATOM 5001 C C . GLN A 1 637 ? -15.445 -41.375 -27.109 1 97.31 637 GLN A C 1
ATOM 5003 O O . GLN A 1 637 ? -16.406 -40.812 -27.625 1 97.31 637 GLN A O 1
ATOM 5008 N N . PHE A 1 638 ? -14.266 -41.344 -27.578 1 98.19 638 PHE A N 1
ATOM 5009 C CA . PHE A 1 638 ? -13.961 -40.625 -28.797 1 98.19 638 PHE A CA 1
ATOM 5010 C C . PHE A 1 638 ? -13.258 -41.531 -29.812 1 98.19 638 PHE A C 1
ATOM 5012 O O . PHE A 1 638 ? -12.438 -42.375 -29.422 1 98.19 638 PHE A O 1
ATOM 5019 N N . ALA A 1 639 ? -13.555 -41.375 -31.016 1 98.38 639 ALA A N 1
ATOM 5020 C CA . ALA A 1 639 ? -12.805 -41.969 -32.125 1 98.38 639 ALA A CA 1
ATOM 5021 C C . ALA A 1 639 ? -11.984 -40.938 -32.875 1 98.38 639 ALA A C 1
ATOM 5023 O O . ALA A 1 639 ? -12.484 -39.875 -33.219 1 98.38 639 ALA A O 1
ATOM 5024 N N . ILE A 1 640 ? -10.75 -41.156 -32.969 1 98.56 640 ILE A N 1
ATOM 5025 C CA . ILE A 1 640 ? -9.844 -40.344 -33.812 1 98.56 640 ILE A CA 1
ATOM 5026 C C . ILE A 1 640 ? -9.453 -41.125 -35.062 1 98.56 640 ILE A C 1
ATOM 5028 O O . ILE A 1 640 ? -8.906 -42.219 -34.969 1 98.56 640 ILE A O 1
ATOM 5032 N N . SER A 1 641 ? -9.758 -40.531 -36.188 1 98.38 641 SER A N 1
ATOM 5033 C CA . SER A 1 641 ? -9.586 -41.312 -37.406 1 98.38 641 SER A CA 1
ATOM 5034 C C . SER A 1 641 ? -9.266 -40.406 -38.594 1 98.38 641 SER A C 1
ATOM 5036 O O . SER A 1 641 ? -9.266 -39.188 -38.469 1 98.38 641 SER A O 1
ATOM 5038 N N . ASN A 1 642 ? -8.93 -41 -39.719 1 98.06 642 ASN A N 1
ATOM 5039 C CA . ASN A 1 642 ? -8.797 -40.344 -41.031 1 98.06 642 ASN A CA 1
ATOM 5040 C C . ASN A 1 642 ? -7.668 -39.312 -41.031 1 98.06 642 ASN A C 1
ATOM 5042 O O . ASN A 1 642 ? -7.887 -38.156 -41.375 1 98.06 642 ASN A O 1
ATOM 5046 N N . LEU A 1 643 ? -6.535 -39.781 -40.531 1 98.62 643 LEU A N 1
ATOM 5047 C CA . LEU A 1 643 ? -5.363 -38.906 -40.594 1 98.62 643 LEU A CA 1
ATOM 5048 C C . LEU A 1 643 ? -4.961 -38.625 -42.031 1 98.62 643 LEU A C 1
ATOM 5050 O O . LEU A 1 643 ? -4.742 -39.562 -42.812 1 98.62 643 LEU A O 1
ATOM 5054 N N . ARG A 1 644 ? -4.98 -37.375 -42.375 1 98.25 644 ARG A N 1
ATOM 5055 C CA . ARG A 1 644 ? -4.531 -36.938 -43.688 1 98.25 644 ARG A CA 1
ATOM 5056 C C . ARG A 1 644 ? -3.629 -35.719 -43.562 1 98.25 644 ARG A C 1
ATOM 5058 O O . ARG A 1 644 ? -3.602 -35.062 -42.531 1 98.25 644 ARG A O 1
ATOM 5065 N N . SER A 1 645 ? -2.855 -35.5 -44.562 1 98.12 645 SER A N 1
ATOM 5066 C CA . SER A 1 645 ? -2.012 -34.312 -44.656 1 98.12 645 SER A CA 1
ATOM 5067 C C . SER A 1 645 ? -2.271 -33.531 -45.938 1 98.12 645 SER A C 1
ATOM 5069 O O . SER A 1 645 ? -2.742 -34.094 -46.938 1 98.12 645 SER A O 1
ATOM 5071 N N . ASP A 1 646 ? -2.045 -32.219 -45.938 1 96.94 646 ASP A N 1
ATOM 5072 C CA . ASP A 1 646 ? -2.281 -31.406 -47.125 1 96.94 646 ASP A CA 1
ATOM 5073 C C . ASP A 1 646 ? -1.195 -31.641 -48.188 1 96.94 646 ASP A C 1
ATOM 5075 O O . ASP A 1 646 ? -1.391 -31.344 -49.375 1 96.94 646 ASP A O 1
ATOM 5079 N N . LYS A 1 647 ? 0.008 -32.125 -47.625 1 95.44 647 LYS A N 1
ATOM 5080 C CA . LYS A 1 647 ? 1.129 -32.469 -48.5 1 95.44 647 LYS A CA 1
ATOM 5081 C C . LYS A 1 647 ? 1.859 -33.719 -48 1 95.44 647 LYS A C 1
ATOM 5083 O O . LYS A 1 647 ? 1.663 -34.125 -46.844 1 95.44 647 LYS A O 1
ATOM 5088 N N . ILE A 1 648 ? 2.617 -34.25 -48.906 1 94.69 648 ILE A N 1
ATOM 5089 C CA . ILE A 1 648 ? 3.422 -35.406 -48.5 1 94.69 648 ILE A CA 1
ATOM 5090 C C . ILE A 1 648 ? 4.895 -35 -48.438 1 94.69 648 ILE A C 1
ATOM 5092 O O . ILE A 1 648 ? 5.719 -35.75 -47.875 1 94.69 648 ILE A O 1
ATOM 5096 N N . GLN A 1 649 ? 5.16 -33.844 -48.969 1 96.31 649 GLN A N 1
ATOM 5097 C CA . GLN A 1 649 ? 6.504 -33.281 -48.906 1 96.31 649 GLN A CA 1
ATOM 5098 C C . GLN A 1 649 ? 6.48 -31.844 -48.406 1 96.31 649 GLN A C 1
ATOM 5100 O O . GLN A 1 649 ? 5.613 -31.062 -48.781 1 96.31 649 GLN A O 1
ATOM 5105 N N . MET A 1 650 ? 7.406 -31.594 -47.5 1 96.25 650 MET A N 1
ATOM 5106 C CA . MET A 1 650 ? 7.535 -30.25 -46.906 1 96.25 650 MET A CA 1
ATOM 5107 C C . MET A 1 650 ? 8.875 -29.625 -47.281 1 96.25 650 MET A C 1
ATOM 5109 O O . MET A 1 650 ? 9.922 -30.266 -47.156 1 96.25 650 MET A O 1
ATOM 5113 N N . LYS A 1 651 ? 8.844 -28.359 -47.812 1 96.06 651 LYS A N 1
ATOM 5114 C CA . LYS A 1 651 ? 10.07 -27.609 -48.031 1 96.06 651 LYS A CA 1
ATOM 5115 C C . LYS A 1 651 ? 10.664 -27.109 -46.719 1 96.06 651 LYS A C 1
ATOM 5117 O O . LYS A 1 651 ? 9.961 -27 -45.719 1 96.06 651 LYS A O 1
ATOM 5122 N N . GLN A 1 652 ? 11.898 -26.797 -46.812 1 94.38 652 GLN A N 1
ATOM 5123 C CA . GLN A 1 652 ? 12.602 -26.312 -45.625 1 94.38 652 GLN A CA 1
ATOM 5124 C C . GLN A 1 652 ? 11.906 -25.078 -45.031 1 94.38 652 GLN A C 1
ATOM 5126 O O . GLN A 1 652 ? 11.898 -24.891 -43.812 1 94.38 652 GLN A O 1
ATOM 5131 N N . ASP A 1 653 ? 11.391 -24.328 -45.906 1 94.44 653 ASP A N 1
ATOM 5132 C CA . ASP A 1 653 ? 10.75 -23.094 -45.438 1 94.44 653 ASP A CA 1
ATOM 5133 C C . ASP A 1 653 ? 9.227 -23.234 -45.438 1 94.44 653 ASP A C 1
ATOM 5135 O O . ASP A 1 653 ? 8.508 -22.234 -45.344 1 94.44 653 ASP A O 1
ATOM 5139 N N . GLY A 1 654 ? 8.758 -24.406 -45.594 1 96.12 654 GLY A N 1
ATOM 5140 C CA . GLY A 1 654 ? 7.328 -24.625 -45.719 1 96.12 654 GLY A CA 1
ATOM 5141 C C . GLY A 1 654 ? 6.68 -25.125 -44.469 1 96.12 654 GLY A C 1
ATOM 5142 O O . GLY A 1 654 ? 7.305 -25.125 -43.406 1 96.12 654 GLY A O 1
ATOM 5143 N N . THR A 1 655 ? 5.379 -25.422 -44.625 1 98.06 655 THR A N 1
ATOM 5144 C CA . THR A 1 655 ? 4.574 -26.016 -43.562 1 98.06 655 THR A CA 1
ATOM 5145 C C . THR A 1 655 ? 3.828 -27.25 -44.062 1 98.06 655 THR A C 1
ATOM 5147 O O . THR A 1 655 ? 3.707 -27.453 -45.281 1 98.06 655 THR A O 1
ATOM 5150 N N . ILE A 1 656 ? 3.441 -28.078 -43.188 1 98.25 656 ILE A N 1
ATOM 5151 C CA . ILE A 1 656 ? 2.557 -29.203 -43.469 1 98.25 656 ILE A CA 1
ATOM 5152 C C . ILE A 1 656 ? 1.467 -29.281 -42.406 1 98.25 656 ILE A C 1
ATOM 5154 O O . ILE A 1 656 ? 1.729 -29.031 -41.219 1 98.25 656 ILE A O 1
ATOM 5158 N N . THR A 1 657 ? 0.265 -29.438 -42.844 1 98.62 657 THR A N 1
ATOM 5159 C CA . THR A 1 657 ? -0.888 -29.516 -41.938 1 98.62 657 THR A CA 1
ATOM 5160 C C . THR A 1 657 ? -1.434 -30.938 -41.906 1 98.62 657 THR A C 1
ATOM 5162 O O . THR A 1 657 ? -1.716 -31.531 -42.938 1 98.62 657 THR A O 1
ATOM 5165 N N . PHE A 1 658 ? -1.53 -31.469 -40.719 1 98.75 658 PHE A N 1
ATOM 5166 C CA . PHE A 1 658 ? -2.148 -32.781 -40.469 1 98.75 658 PHE A CA 1
ATOM 5167 C C . PHE A 1 658 ? -3.557 -32.594 -39.906 1 98.75 658 PHE A C 1
ATOM 5169 O O . PHE A 1 658 ? -3.781 -31.797 -39 1 98.75 658 PHE A O 1
ATOM 5176 N N . THR A 1 659 ? -4.496 -33.344 -40.5 1 98.69 659 THR A N 1
ATOM 5177 C CA . THR A 1 659 ? -5.887 -33.25 -40.062 1 98.69 659 THR A CA 1
ATOM 5178 C C . THR A 1 659 ? -6.43 -34.625 -39.688 1 98.69 659 THR A C 1
ATOM 5180 O O . THR A 1 659 ? -6.172 -35.625 -40.375 1 98.69 659 THR A O 1
ATOM 5183 N N . VAL A 1 660 ? -7.129 -34.719 -38.594 1 98.69 660 VAL A N 1
ATOM 5184 C CA . VAL A 1 660 ? -7.848 -35.906 -38.156 1 98.69 660 VAL A CA 1
ATOM 5185 C C . VAL A 1 660 ? -9.312 -35.562 -37.906 1 98.69 660 VAL A C 1
ATOM 5187 O O . VAL A 1 660 ? -9.648 -34.406 -37.656 1 98.69 660 VAL A O 1
ATOM 5190 N N . ASN A 1 661 ? -10.125 -36.594 -38.062 1 98.5 661 ASN A N 1
ATOM 5191 C CA . ASN A 1 661 ? -11.508 -36.469 -37.594 1 98.5 661 ASN A CA 1
ATOM 5192 C C . ASN A 1 661 ? -11.672 -37 -36.188 1 98.5 661 ASN A C 1
ATOM 5194 O O . ASN A 1 661 ? -11.188 -38.094 -35.875 1 98.5 661 ASN A O 1
ATOM 5198 N N . VAL A 1 662 ? -12.242 -36.219 -35.281 1 98.75 662 VAL A N 1
ATOM 5199 C CA . VAL A 1 662 ? -12.562 -36.656 -33.938 1 98.75 662 VAL A CA 1
ATOM 5200 C C . VAL A 1 662 ? -14.078 -36.75 -33.781 1 98.75 662 VAL A C 1
ATOM 5202 O O . VAL A 1 662 ? -14.797 -35.781 -34.031 1 98.75 662 VAL A O 1
ATOM 5205 N N . LYS A 1 663 ? -14.555 -37.875 -33.375 1 98.69 663 LYS A N 1
ATOM 5206 C CA . LYS A 1 663 ? -15.984 -38.094 -33.156 1 98.69 663 LYS A CA 1
ATOM 5207 C C . LYS A 1 663 ? -16.266 -38.562 -31.75 1 98.69 663 LYS A C 1
ATOM 5209 O O . LYS A 1 663 ? -15.586 -39.469 -31.234 1 98.69 663 LYS A O 1
ATOM 5214 N N . ASN A 1 664 ? -17.203 -37.938 -31.062 1 98.69 664 ASN A N 1
ATOM 5215 C CA . ASN A 1 664 ? -17.719 -38.469 -29.797 1 98.69 664 ASN A CA 1
ATOM 5216 C C . ASN A 1 664 ? -18.672 -39.625 -30.016 1 98.69 664 ASN A C 1
ATOM 5218 O O . ASN A 1 664 ? -19.797 -39.438 -30.469 1 98.69 664 ASN A O 1
ATOM 5222 N N . THR A 1 665 ? -18.219 -40.75 -29.703 1 98.5 665 THR A N 1
ATOM 5223 C CA . THR A 1 665 ? -19 -41.969 -29.984 1 98.5 665 THR A CA 1
ATOM 5224 C C . THR A 1 665 ? -19.797 -42.375 -28.75 1 98.5 665 THR A C 1
ATOM 5226 O O . THR A 1 665 ? -20.484 -43.406 -28.766 1 98.5 665 THR A O 1
ATOM 5229 N N . GLY A 1 666 ? -19.625 -41.656 -27.719 1 97.75 666 GLY A N 1
ATOM 5230 C CA . GLY A 1 666 ? -20.328 -41.969 -26.5 1 97.75 666 GLY A CA 1
ATOM 5231 C C . GLY A 1 666 ? -21.625 -41.188 -26.328 1 97.75 666 GLY A C 1
ATOM 5232 O O . GLY A 1 666 ? -22.141 -40.625 -27.281 1 97.75 666 GLY A O 1
ATOM 5233 N N . LYS A 1 667 ? -22.219 -41.219 -25.109 1 96.5 667 LYS A N 1
ATOM 5234 C CA . LYS A 1 667 ? -23.562 -40.719 -24.859 1 96.5 667 LYS A CA 1
ATOM 5235 C C . LYS A 1 667 ? -23.516 -39.406 -24.062 1 96.5 667 LYS A C 1
ATOM 5237 O O . LYS A 1 667 ? -24.547 -38.781 -23.812 1 96.5 667 LYS A O 1
ATOM 5242 N N . ARG A 1 668 ? -22.328 -38.969 -23.688 1 97.69 668 ARG A N 1
ATOM 5243 C CA . ARG A 1 668 ? -22.156 -37.75 -22.938 1 97.69 668 ARG A CA 1
ATOM 5244 C C . ARG A 1 668 ? -21.266 -36.75 -23.703 1 97.69 668 ARG A C 1
ATOM 5246 O O . ARG A 1 668 ? -20.391 -37.156 -24.469 1 97.69 668 ARG A O 1
ATOM 5253 N N . ALA A 1 669 ? -21.609 -35.438 -23.516 1 98.12 669 ALA A N 1
ATOM 5254 C CA . ALA A 1 669 ? -20.703 -34.438 -24.062 1 98.12 669 ALA A CA 1
ATOM 5255 C C . ALA A 1 669 ? -19.359 -34.469 -23.344 1 98.12 669 ALA A C 1
ATOM 5257 O O . ALA A 1 669 ? -19.266 -34.906 -22.188 1 98.12 669 ALA A O 1
ATOM 5258 N N . GLY A 1 670 ? -18.344 -34.125 -23.969 1 98.25 670 GLY A N 1
ATOM 5259 C CA . GLY A 1 670 ? -17 -34.125 -23.391 1 98.25 670 GLY A CA 1
ATOM 5260 C C . GLY A 1 670 ? -15.953 -33.531 -24.312 1 98.25 670 GLY A C 1
ATOM 5261 O O . GLY A 1 670 ? -16.266 -33.094 -25.422 1 98.25 670 GLY A O 1
ATOM 5262 N N . ALA A 1 671 ? -14.789 -33.5 -23.781 1 98.69 671 ALA A N 1
ATOM 5263 C CA . ALA A 1 671 ? -13.672 -32.938 -24.562 1 98.69 671 ALA A CA 1
ATOM 5264 C C . ALA A 1 671 ? -12.547 -33.969 -24.688 1 98.69 671 ALA A C 1
ATOM 5266 O O . ALA A 1 671 ? -12.32 -34.781 -23.781 1 98.69 671 ALA A O 1
ATOM 5267 N N . GLU A 1 672 ? -11.883 -33.938 -25.844 1 98.38 672 GLU A N 1
ATOM 5268 C CA . GLU A 1 672 ? -10.703 -34.75 -26.109 1 98.38 672 GLU A CA 1
ATOM 5269 C C . GLU A 1 672 ? -9.547 -33.906 -26.609 1 98.38 672 GLU A C 1
ATOM 5271 O O . GLU A 1 672 ? -9.75 -32.781 -27.094 1 98.38 672 GLU A O 1
ATOM 5276 N N . THR A 1 673 ? -8.352 -34.375 -26.359 1 98.75 673 THR A N 1
ATOM 5277 C CA . THR A 1 673 ? -7.145 -33.719 -26.828 1 98.75 673 THR A CA 1
ATOM 5278 C C . THR A 1 673 ? -6.438 -34.531 -27.906 1 98.75 673 THR A C 1
ATOM 5280 O O . THR A 1 673 ? -5.965 -35.625 -27.641 1 98.75 673 THR A O 1
ATOM 5283 N N . VAL A 1 674 ? -6.395 -33.938 -29.094 1 98.81 674 VAL A N 1
ATOM 5284 C CA . VAL A 1 674 ? -5.598 -34.531 -30.172 1 98.81 674 VAL A CA 1
ATOM 5285 C C . VAL A 1 674 ? -4.125 -34.188 -29.969 1 98.81 674 VAL A C 1
ATOM 5287 O O . VAL A 1 674 ? -3.783 -33 -29.797 1 98.81 674 VAL A O 1
ATOM 5290 N N . GLN A 1 675 ? -3.262 -35.219 -29.938 1 98.88 675 GLN A N 1
ATOM 5291 C CA . GLN A 1 675 ? -1.825 -35.031 -29.734 1 98.88 675 GLN A CA 1
ATOM 5292 C C . GLN A 1 675 ? -1.052 -35.5 -30.984 1 98.88 675 GLN A C 1
ATOM 5294 O O . GLN A 1 675 ? -1.269 -36.594 -31.484 1 98.88 675 GLN A O 1
ATOM 5299 N N . LEU A 1 676 ? -0.207 -34.625 -31.484 1 98.88 676 LEU A N 1
ATOM 5300 C CA . LEU A 1 676 ? 0.638 -34.938 -32.625 1 98.88 676 LEU A CA 1
ATOM 5301 C C . LEU A 1 676 ? 2.1 -35.062 -32.219 1 98.88 676 LEU A C 1
ATOM 5303 O O . LEU A 1 676 ? 2.676 -34.125 -31.672 1 98.88 676 LEU A O 1
ATOM 5307 N N . TYR A 1 677 ? 2.676 -36.219 -32.469 1 98.75 677 TYR A N 1
ATOM 5308 C CA . TYR A 1 677 ? 4.09 -36.5 -32.25 1 98.75 677 TYR A CA 1
ATOM 5309 C C . TYR A 1 677 ? 4.824 -36.656 -33.562 1 98.75 677 TYR A C 1
ATOM 5311 O O . TYR A 1 677 ? 4.242 -37.125 -34.562 1 98.75 677 TYR A O 1
ATOM 5319 N N . ILE A 1 678 ? 6.098 -36.344 -33.594 1 98.56 678 ILE A N 1
ATOM 5320 C CA . ILE A 1 678 ? 6.93 -36.531 -34.781 1 98.56 678 ILE A CA 1
ATOM 5321 C C . ILE A 1 678 ? 8.031 -37.531 -34.5 1 98.56 678 ILE A C 1
ATOM 5323 O O . ILE A 1 678 ? 8.695 -37.469 -33.469 1 98.56 678 ILE A O 1
ATOM 5327 N N . HIS A 1 679 ? 8.164 -38.469 -35.344 1 98.12 679 HIS A N 1
ATOM 5328 C CA . HIS A 1 679 ? 9.258 -39.438 -35.344 1 98.12 679 HIS A CA 1
ATOM 5329 C C . HIS A 1 679 ? 10.211 -39.156 -36.531 1 98.12 679 HIS A C 1
ATOM 5331 O O . HIS A 1 679 ? 9.789 -39.125 -37.688 1 98.12 679 HIS A O 1
ATOM 5337 N N . ASP A 1 680 ? 11.414 -38.844 -36.188 1 97.44 680 ASP A N 1
ATOM 5338 C CA . ASP A 1 680 ? 12.469 -38.75 -37.219 1 97.44 680 ASP A CA 1
ATOM 5339 C C . ASP A 1 680 ? 13.016 -40.125 -37.562 1 97.44 680 ASP A C 1
ATOM 5341 O O . ASP A 1 680 ? 13.719 -40.75 -36.75 1 97.44 680 ASP A O 1
ATOM 5345 N N . VAL A 1 681 ? 12.758 -40.625 -38.781 1 96.88 681 VAL A N 1
ATOM 5346 C CA . VAL A 1 681 ? 13.047 -42 -39.188 1 96.88 681 VAL A CA 1
ATOM 5347 C C . VAL A 1 681 ? 14.562 -42.219 -39.188 1 96.88 681 VAL A C 1
ATOM 5349 O O . VAL A 1 681 ? 15.039 -43.25 -38.75 1 96.88 681 VAL A O 1
ATOM 5352 N N . LYS A 1 682 ? 15.305 -41.312 -39.719 1 94.62 682 LYS A N 1
ATOM 5353 C CA . LYS A 1 682 ? 16.766 -41.344 -39.75 1 94.62 682 LYS A CA 1
ATOM 5354 C C . LYS A 1 682 ? 17.359 -39.969 -39.562 1 94.62 682 LYS A C 1
ATOM 5356 O O . LYS A 1 682 ? 17 -39 -40.25 1 94.62 682 LYS A O 1
ATOM 5361 N N . ALA A 1 683 ? 18.219 -39.906 -38.562 1 93.94 683 ALA A N 1
ATOM 5362 C CA . ALA A 1 683 ? 18.891 -38.625 -38.25 1 93.94 683 ALA A CA 1
ATOM 5363 C C . ALA A 1 683 ? 20.391 -38.844 -38.031 1 93.94 683 ALA A C 1
ATOM 5365 O O . ALA A 1 683 ? 20.828 -39.969 -37.75 1 93.94 683 ALA A O 1
ATOM 5366 N N . SER A 1 684 ? 21.156 -37.781 -38.188 1 95.25 684 SER A N 1
ATOM 5367 C CA . SER A 1 684 ? 22.594 -37.844 -38 1 95.25 684 SER A CA 1
ATOM 5368 C C . SER A 1 684 ? 22.969 -37.906 -36.5 1 95.25 684 SER A C 1
ATOM 5370 O O . SER A 1 684 ? 24.109 -38.219 -36.156 1 95.25 684 SER A O 1
ATOM 5372 N N . VAL A 1 685 ? 22.016 -37.625 -35.688 1 95.62 685 VAL A N 1
ATOM 5373 C CA . VAL A 1 685 ? 22.219 -37.688 -34.219 1 95.62 685 VAL A CA 1
ATOM 5374 C C . VAL A 1 685 ? 21.156 -38.594 -33.594 1 95.62 685 VAL A C 1
ATOM 5376 O O . VAL A 1 685 ? 20.172 -38.969 -34.25 1 95.62 6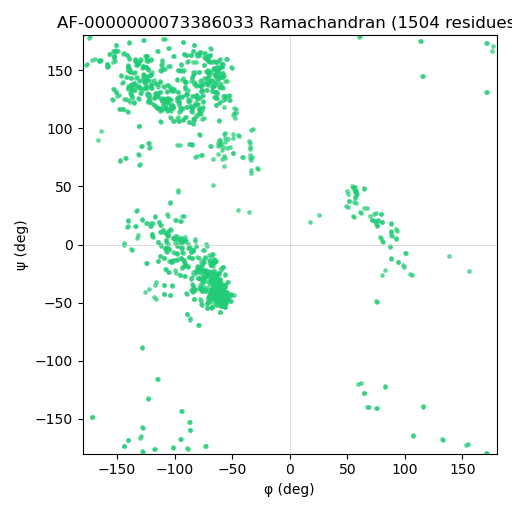85 VAL A O 1
ATOM 5379 N N . ASP A 1 686 ? 21.484 -39 -32.375 1 95 686 ASP A N 1
ATOM 5380 C CA . ASP A 1 686 ? 20.484 -39.75 -31.594 1 95 686 ASP A CA 1
ATOM 5381 C C . ASP A 1 686 ? 19.266 -38.906 -31.281 1 95 686 ASP A C 1
ATOM 5383 O O . ASP A 1 686 ? 19.406 -37.781 -30.797 1 95 686 ASP A O 1
ATOM 5387 N N . ARG A 1 687 ? 18.078 -39.375 -31.609 1 96.56 687 ARG A N 1
ATOM 5388 C CA . ARG A 1 687 ? 16.844 -38.625 -31.375 1 96.56 687 ARG A CA 1
ATOM 5389 C C . ARG A 1 687 ? 15.82 -39.469 -30.625 1 96.56 687 ARG A C 1
ATOM 5391 O O . ARG A 1 687 ? 15.844 -40.719 -30.734 1 96.56 687 ARG A O 1
ATOM 5398 N N . PRO A 1 688 ? 14.922 -38.875 -29.859 1 97.69 688 PRO A N 1
ATOM 5399 C CA . PRO A 1 688 ? 13.836 -39.656 -29.266 1 97.69 688 PRO A CA 1
ATOM 5400 C C . PRO A 1 688 ? 12.969 -40.375 -30.297 1 97.69 688 PRO A C 1
ATOM 5402 O O . PRO A 1 688 ? 12.859 -39.906 -31.438 1 97.69 688 PRO A O 1
ATOM 5405 N N . GLN A 1 689 ? 12.32 -41.469 -29.859 1 97.69 689 GLN A N 1
ATOM 5406 C CA . GLN A 1 689 ? 11.422 -42.219 -30.734 1 97.69 689 GLN A CA 1
ATOM 5407 C C . GLN A 1 689 ? 10.32 -41.312 -31.281 1 97.69 689 GLN A C 1
ATOM 5409 O O . GLN A 1 689 ? 9.891 -41.469 -32.438 1 97.69 689 GLN A O 1
ATOM 5414 N N . LYS A 1 690 ? 9.883 -40.438 -30.516 1 98.19 690 LYS A N 1
ATOM 5415 C CA . LYS A 1 690 ? 8.852 -39.469 -30.859 1 98.19 690 LYS A CA 1
ATOM 5416 C C . LYS A 1 690 ? 8.922 -38.25 -29.953 1 98.19 690 LYS A C 1
ATOM 5418 O O . LYS A 1 690 ? 9.391 -38.344 -28.812 1 98.19 690 LYS A O 1
ATOM 5423 N N . GLU A 1 691 ? 8.461 -37.125 -30.453 1 98.44 691 GLU A N 1
ATOM 5424 C CA . GLU A 1 691 ? 8.375 -35.875 -29.688 1 98.44 691 GLU A CA 1
ATOM 5425 C C . GLU A 1 691 ? 7.059 -35.156 -29.953 1 98.44 691 GLU A C 1
ATOM 5427 O O . GLU A 1 691 ? 6.633 -35.031 -31.109 1 98.44 691 GLU A O 1
ATOM 5432 N N . LEU A 1 692 ? 6.383 -34.656 -28.844 1 98.88 692 LEU A N 1
ATOM 5433 C CA . LEU A 1 692 ? 5.176 -33.844 -29.016 1 98.88 692 LEU A CA 1
ATOM 5434 C C . LEU A 1 692 ? 5.484 -32.562 -29.75 1 98.88 692 LEU A C 1
ATOM 5436 O O . LEU A 1 692 ? 6.391 -31.812 -29.375 1 98.88 692 LEU A O 1
ATOM 5440 N N . LYS A 1 693 ? 4.746 -32.281 -30.859 1 98.75 693 LYS A N 1
ATOM 5441 C CA . LYS A 1 693 ? 5 -31.094 -31.641 1 98.75 693 LYS A CA 1
ATOM 5442 C C . LYS A 1 693 ? 3.701 -30.359 -31.953 1 98.75 693 LYS A C 1
ATOM 5444 O O . LYS A 1 693 ? 3.709 -29.359 -32.688 1 98.75 693 LYS A O 1
ATOM 5449 N N . GLY A 1 694 ? 2.605 -30.812 -31.391 1 98.62 694 GLY A N 1
ATOM 5450 C CA . GLY A 1 694 ? 1.318 -30.156 -31.547 1 98.62 694 GLY A CA 1
ATOM 5451 C C . GLY A 1 694 ? 0.215 -30.797 -30.734 1 98.62 694 GLY A C 1
ATOM 5452 O O . GLY A 1 694 ? 0.27 -32 -30.438 1 98.62 694 GLY A O 1
ATOM 5453 N N . PHE A 1 695 ? -0.805 -30.031 -30.406 1 98.81 695 PHE A N 1
ATOM 5454 C CA . PHE A 1 695 ? -2.004 -30.562 -29.781 1 98.81 695 PHE A CA 1
ATOM 5455 C C . PHE A 1 695 ? -3.156 -29.578 -29.875 1 98.81 695 PHE A C 1
ATOM 5457 O O . PHE A 1 695 ? -2.939 -28.375 -30.109 1 98.81 695 PHE A O 1
ATOM 5464 N N . GLN A 1 696 ? -4.348 -30.094 -29.75 1 98.62 696 GLN A N 1
ATOM 5465 C CA . GLN A 1 696 ? -5.555 -29.281 -29.719 1 98.62 696 GLN A CA 1
ATOM 5466 C C . GLN A 1 696 ? -6.68 -29.984 -28.969 1 98.62 696 GLN A C 1
ATOM 5468 O O . GLN A 1 696 ? -6.992 -31.141 -29.266 1 98.62 696 GLN A O 1
ATOM 5473 N N . LYS A 1 697 ? -7.18 -29.297 -28 1 98.5 697 LYS A N 1
ATOM 5474 C CA . LYS A 1 697 ? -8.352 -29.812 -27.297 1 98.5 697 LYS A CA 1
ATOM 5475 C C . LYS A 1 697 ? -9.641 -29.422 -28.016 1 98.5 697 LYS A C 1
ATOM 5477 O O . LYS A 1 697 ? -9.766 -28.297 -28.516 1 98.5 697 LYS A O 1
ATOM 5482 N N . VAL A 1 698 ? -10.641 -30.359 -28.078 1 98.38 698 VAL A N 1
ATOM 5483 C CA . VAL A 1 698 ? -11.891 -30.094 -28.781 1 98.38 698 VAL A CA 1
ATOM 5484 C C . VAL A 1 698 ? -13.062 -30.625 -27.969 1 98.38 698 VAL A C 1
ATOM 5486 O O . VAL A 1 698 ? -12.992 -31.703 -27.391 1 98.38 698 VAL A O 1
ATOM 5489 N N . TYR A 1 699 ? -14.07 -29.812 -27.781 1 98.25 699 TYR A N 1
ATOM 5490 C CA . TYR A 1 699 ? -15.312 -30.188 -27.125 1 98.25 699 TYR A CA 1
ATOM 5491 C C . TYR A 1 699 ? -16.344 -30.688 -28.125 1 98.25 699 TYR A C 1
ATOM 5493 O O . TYR A 1 699 ? -16.516 -30.094 -29.203 1 98.25 699 TYR A O 1
ATOM 5501 N N . LEU A 1 700 ? -17.078 -31.859 -27.812 1 98.62 700 LEU A N 1
ATOM 5502 C CA . LEU A 1 700 ? -18.016 -32.469 -28.75 1 98.62 700 LEU A CA 1
ATOM 5503 C C . LEU A 1 700 ? -19.266 -32.969 -28.016 1 98.62 700 LEU A C 1
ATOM 5505 O O . LEU A 1 700 ? -19.156 -33.531 -26.922 1 98.62 700 LEU A O 1
ATOM 5509 N N . GLN A 1 701 ? -20.359 -32.656 -28.625 1 98.38 701 GLN A N 1
ATOM 5510 C CA . GLN A 1 701 ? -21.609 -33.281 -28.188 1 98.38 701 GLN A CA 1
ATOM 5511 C C . GLN A 1 701 ? -21.656 -34.75 -28.578 1 98.38 701 GLN A C 1
ATOM 5513 O O . GLN A 1 701 ? -20.922 -35.188 -29.469 1 98.38 701 GLN A O 1
ATOM 5518 N N . PRO A 1 702 ? -22.547 -35.562 -27.906 1 98.25 702 PRO A N 1
ATOM 5519 C CA . PRO A 1 702 ? -22.703 -36.938 -28.344 1 98.25 702 PRO A CA 1
ATOM 5520 C C . PRO A 1 702 ? -22.984 -37.062 -29.828 1 98.25 702 PRO A C 1
ATOM 5522 O O . PRO A 1 702 ? -23.875 -36.375 -30.359 1 98.25 702 PRO A O 1
ATOM 5525 N N . GLY A 1 703 ? -22.188 -37.812 -30.516 1 98.25 703 GLY A N 1
ATOM 5526 C CA . GLY A 1 703 ? -22.391 -38.062 -31.922 1 98.25 703 GLY A CA 1
ATOM 5527 C C . GLY A 1 703 ? -21.75 -37.031 -32.812 1 98.25 703 GLY A C 1
ATOM 5528 O O . GLY A 1 703 ? -21.594 -37.219 -34.031 1 98.25 703 GLY A O 1
ATOM 5529 N N . GLU A 1 704 ? -21.312 -35.938 -32.25 1 98.56 704 GLU A N 1
ATOM 5530 C CA . GLU A 1 704 ? -20.719 -34.844 -33.031 1 98.56 704 GLU A CA 1
ATOM 5531 C C . GLU A 1 704 ? -19.312 -35.219 -33.5 1 98.56 704 GLU A C 1
ATOM 5533 O O . GLU A 1 704 ? -18.594 -35.969 -32.844 1 98.56 704 GLU A O 1
ATOM 5538 N N . SER A 1 705 ? -19 -34.812 -34.656 1 98.38 705 SER A N 1
ATOM 5539 C CA . SER A 1 705 ? -17.672 -35 -35.25 1 98.38 705 SER A CA 1
ATOM 5540 C C . SER A 1 705 ? -17.094 -33.656 -35.719 1 98.38 705 SER A C 1
ATOM 5542 O O . SER A 1 705 ? -17.812 -32.812 -36.219 1 98.38 705 SER A O 1
ATOM 5544 N N . LYS A 1 706 ? -15.805 -33.438 -35.5 1 98.56 706 LYS A N 1
ATOM 5545 C CA . LYS A 1 706 ? -15.078 -32.25 -35.938 1 98.56 706 LYS A CA 1
ATOM 5546 C C . LYS A 1 706 ? -13.703 -32.625 -36.5 1 98.56 706 LYS A C 1
ATOM 5548 O O . LYS A 1 706 ? -13.062 -33.531 -36 1 98.56 706 LYS A O 1
ATOM 5553 N N . ASP A 1 707 ? -13.258 -31.922 -37.531 1 98.5 707 ASP A N 1
ATOM 5554 C CA . ASP A 1 707 ? -11.883 -32 -38.031 1 98.5 707 ASP A CA 1
ATOM 5555 C C . ASP A 1 707 ? -10.953 -31.125 -37.188 1 98.5 707 ASP A C 1
ATOM 5557 O O . ASP A 1 707 ? -11.258 -29.953 -36.938 1 98.5 707 ASP A O 1
ATOM 5561 N N . ILE A 1 708 ? -9.906 -31.766 -36.75 1 98.44 708 ILE A N 1
ATOM 5562 C CA . ILE A 1 708 ? -8.859 -31.047 -36.062 1 98.44 708 ILE A CA 1
ATOM 5563 C C . ILE A 1 708 ? -7.59 -31 -36.906 1 98.44 708 ILE A C 1
ATOM 5565 O O . ILE A 1 708 ? -7.102 -32.031 -37.344 1 98.44 708 ILE A O 1
ATOM 5569 N N . SER A 1 709 ? -7.094 -29.766 -37.125 1 98.62 709 SER A N 1
ATOM 5570 C CA . SER A 1 709 ? -5.906 -29.578 -37.938 1 98.62 709 SER A CA 1
ATOM 5571 C C . SER A 1 709 ? -4.75 -29 -37.125 1 98.62 709 SER A C 1
ATOM 5573 O O . SER A 1 709 ? -4.926 -28.031 -36.406 1 98.62 709 SER A O 1
ATOM 5575 N N . ILE A 1 710 ? -3.59 -29.625 -37.219 1 98.44 710 ILE A N 1
ATOM 5576 C CA . ILE A 1 710 ? -2.359 -29.156 -36.594 1 98.44 710 ILE A CA 1
ATOM 5577 C C . ILE A 1 710 ? -1.29 -28.922 -37.656 1 98.44 710 ILE A C 1
ATOM 5579 O O . ILE A 1 710 ? -0.972 -29.828 -38.438 1 98.44 710 ILE A O 1
ATOM 5583 N N . THR A 1 711 ? -0.768 -27.703 -37.719 1 98.5 711 THR A N 1
ATOM 5584 C CA . THR A 1 711 ? 0.244 -27.312 -38.688 1 98.5 711 THR A CA 1
ATOM 5585 C C . THR A 1 711 ? 1.624 -27.25 -38.031 1 98.5 711 THR A C 1
ATOM 5587 O O . THR A 1 711 ? 1.771 -26.734 -36.938 1 98.5 711 THR A O 1
ATOM 5590 N N . ILE A 1 712 ? 2.627 -27.859 -38.719 1 97.81 712 ILE A N 1
ATOM 5591 C CA . ILE A 1 712 ? 3.996 -27.766 -38.219 1 97.81 712 ILE A CA 1
ATOM 5592 C C . ILE A 1 712 ? 4.895 -27.172 -39.312 1 97.81 712 ILE A C 1
ATOM 5594 O O . ILE A 1 712 ? 4.512 -27.109 -40.469 1 97.81 712 ILE A O 1
ATOM 5598 N N . ASN A 1 713 ? 6.008 -26.703 -38.938 1 97.5 713 ASN A N 1
ATOM 5599 C CA . ASN A 1 713 ? 7.074 -26.234 -39.812 1 97.5 713 ASN A CA 1
ATOM 5600 C C . ASN A 1 713 ? 8.414 -26.844 -39.438 1 97.5 713 ASN A C 1
ATOM 5602 O O . ASN A 1 713 ? 8.477 -27.828 -38.688 1 97.5 713 ASN A O 1
ATOM 5606 N N . LYS A 1 714 ? 9.445 -26.297 -39.969 1 95.56 714 LYS A N 1
ATOM 5607 C CA . LYS A 1 714 ? 10.766 -26.891 -39.812 1 95.56 714 LYS A CA 1
ATOM 5608 C C . LYS A 1 714 ? 11.203 -26.938 -38.375 1 95.56 714 LYS A C 1
ATOM 5610 O O . LYS A 1 714 ? 11.984 -27.812 -37.969 1 95.56 714 LYS A O 1
ATOM 5615 N N . GLU A 1 715 ? 10.758 -26.016 -37.562 1 96.19 715 GLU A N 1
ATOM 5616 C CA . GLU A 1 715 ? 11.117 -26 -36.156 1 96.19 715 GLU A CA 1
ATOM 5617 C C . GLU A 1 715 ? 10.711 -27.297 -35.469 1 96.19 715 GLU A C 1
ATOM 5619 O O . GLU A 1 715 ? 11.43 -27.797 -34.594 1 96.19 715 GLU A O 1
ATOM 5624 N N . ALA A 1 716 ? 9.617 -27.844 -35.844 1 96.81 716 ALA A N 1
ATOM 5625 C CA . ALA A 1 716 ? 9.102 -29.078 -35.281 1 96.81 716 ALA A CA 1
ATOM 5626 C C . ALA A 1 716 ? 9.984 -30.266 -35.625 1 96.81 716 ALA A C 1
ATOM 5628 O O . ALA A 1 716 ? 9.906 -31.328 -35 1 96.81 716 ALA A O 1
ATOM 5629 N N . LEU A 1 717 ? 10.836 -30.141 -36.656 1 97.75 717 LEU A N 1
ATOM 5630 C CA . LEU A 1 717 ? 11.648 -31.234 -37.188 1 97.75 717 LEU A CA 1
ATOM 5631 C C . LEU A 1 717 ? 13.109 -31.062 -36.781 1 97.75 717 LEU A C 1
ATOM 5633 O O . LEU A 1 717 ? 13.945 -31.906 -37.094 1 97.75 717 LEU A O 1
ATOM 5637 N N . SER A 1 718 ? 13.391 -30.031 -36.062 1 97 718 SER A N 1
ATOM 5638 C CA . SER A 1 718 ? 14.781 -29.641 -35.844 1 97 718 SER A CA 1
ATOM 5639 C C . SER A 1 718 ? 15.312 -30.25 -34.531 1 97 718 SER A C 1
ATOM 5641 O O . SER A 1 718 ? 14.547 -30.531 -33.625 1 97 718 SER A O 1
ATOM 5643 N N . PHE A 1 719 ? 16.562 -30.5 -34.5 1 97.25 719 PHE A N 1
ATOM 5644 C CA . PHE A 1 719 ? 17.344 -30.75 -33.281 1 97.25 719 PHE A CA 1
ATOM 5645 C C . PHE A 1 719 ? 18.469 -29.734 -33.125 1 97.25 719 PHE A C 1
ATOM 5647 O O . PHE A 1 719 ? 18.797 -29.031 -34.094 1 97.25 719 PHE A O 1
ATOM 5654 N N . TYR A 1 720 ? 18.969 -29.578 -31.953 1 97.12 720 TYR A N 1
ATOM 5655 C CA . TYR A 1 720 ? 20.078 -28.672 -31.719 1 97.12 720 TYR A CA 1
ATOM 5656 C C . TYR A 1 720 ? 21.406 -29.328 -32.062 1 97.12 720 TYR A C 1
ATOM 5658 O O . TYR A 1 720 ? 21.75 -30.359 -31.469 1 97.12 720 TYR A O 1
ATOM 5666 N N . ASP A 1 721 ? 22.125 -28.766 -32.938 1 96.25 721 ASP A N 1
ATOM 5667 C CA . ASP A 1 721 ? 23.438 -29.266 -33.344 1 96.25 721 ASP A CA 1
ATOM 5668 C C . ASP A 1 721 ? 24.547 -28.641 -32.5 1 96.25 721 ASP A C 1
ATOM 5670 O O . ASP A 1 721 ? 24.844 -27.453 -32.656 1 96.25 721 ASP A O 1
ATOM 5674 N N . GLU A 1 722 ? 25.141 -29.406 -31.672 1 94.44 722 GLU A N 1
ATOM 5675 C CA . GLU A 1 722 ? 26.141 -28.906 -30.75 1 94.44 722 GLU A CA 1
ATOM 5676 C C . GLU A 1 722 ? 27.375 -28.406 -31.516 1 94.44 722 GLU A C 1
ATOM 5678 O O . GLU A 1 722 ? 28.062 -27.484 -31.062 1 94.44 722 GLU A O 1
ATOM 5683 N N . THR A 1 723 ? 27.656 -29.016 -32.594 1 94.06 723 THR A N 1
ATOM 5684 C CA . THR A 1 723 ? 28.844 -28.656 -33.375 1 94.06 723 THR A CA 1
ATOM 5685 C C . THR A 1 723 ? 28.688 -27.25 -33.969 1 94.06 723 THR A C 1
ATOM 5687 O O . THR A 1 723 ? 29.609 -26.422 -33.844 1 94.06 723 THR A O 1
ATOM 5690 N N . SER A 1 724 ? 27.578 -26.906 -34.469 1 94.12 724 SER A N 1
ATOM 5691 C CA . SER A 1 724 ? 27.359 -25.609 -35.094 1 94.12 724 SER A CA 1
ATOM 5692 C C . SER A 1 724 ? 26.688 -24.641 -34.094 1 94.12 724 SER A C 1
ATOM 5694 O O . SER A 1 724 ? 26.531 -23.453 -34.406 1 94.12 724 SER A O 1
ATOM 5696 N N . SER A 1 725 ? 26.312 -25.156 -33 1 93.56 725 SER A N 1
ATOM 5697 C CA . SER A 1 725 ? 25.609 -24.359 -32 1 93.56 725 SER A CA 1
ATOM 5698 C C . SER A 1 725 ? 24.375 -23.688 -32.594 1 93.56 725 SER A C 1
ATOM 5700 O O . SER A 1 725 ? 24.188 -22.484 -32.438 1 93.56 725 SER A O 1
ATOM 5702 N N . SER A 1 726 ? 23.625 -24.516 -33.281 1 94.75 726 SER A N 1
ATOM 5703 C CA . SER A 1 726 ? 22.438 -23.984 -33.938 1 94.75 726 SER A CA 1
ATOM 5704 C C . SER A 1 726 ? 21.391 -25.078 -34.188 1 94.75 726 SER A C 1
ATOM 5706 O O . SER A 1 726 ? 21.703 -26.266 -34.062 1 94.75 726 SER A O 1
ATOM 5708 N N . TRP A 1 727 ? 20.203 -24.688 -34.469 1 95.81 727 TRP A N 1
ATOM 5709 C CA . TRP A 1 727 ? 19.125 -25.625 -34.781 1 95.81 727 TRP A CA 1
ATOM 5710 C C . TRP A 1 727 ? 19.203 -26.062 -36.219 1 95.81 727 TRP A C 1
ATOM 5712 O O . TRP A 1 727 ? 19.453 -25.25 -37.125 1 95.81 727 TRP A O 1
ATOM 5722 N N . LYS A 1 728 ? 19 -27.375 -36.375 1 94.81 728 LYS A N 1
ATOM 5723 C CA . LYS A 1 728 ? 19.109 -27.953 -37.719 1 94.81 728 LYS A CA 1
ATOM 5724 C C . LYS A 1 728 ? 17.969 -28.938 -37.969 1 94.81 728 LYS A C 1
ATOM 5726 O O . LYS A 1 728 ? 17.625 -29.734 -37.094 1 94.81 728 LYS A O 1
ATOM 5731 N N . ALA A 1 729 ? 17.328 -28.844 -39.156 1 94.88 729 ALA A N 1
ATOM 5732 C CA . ALA A 1 729 ? 16.438 -29.859 -39.688 1 94.88 729 ALA A CA 1
ATOM 5733 C C . ALA A 1 729 ? 17.047 -30.547 -40.906 1 94.88 729 ALA A C 1
ATOM 5735 O O . ALA A 1 729 ? 17.375 -29.875 -41.906 1 94.88 729 ALA A O 1
ATOM 5736 N N . GLU A 1 730 ? 17.156 -31.828 -40.844 1 96.19 730 GLU A N 1
ATOM 5737 C CA . GLU A 1 730 ? 17.75 -32.594 -41.938 1 96.19 730 GLU A CA 1
ATOM 5738 C C . GLU A 1 730 ? 16.672 -33.094 -42.906 1 96.19 730 GLU A C 1
ATOM 5740 O O . GLU A 1 730 ? 15.586 -33.5 -42.469 1 96.19 730 GLU A O 1
ATOM 5745 N N . ALA A 1 731 ? 17.094 -33.031 -44.156 1 96.94 731 ALA A N 1
ATOM 5746 C CA . ALA A 1 731 ? 16.203 -33.656 -45.125 1 96.94 731 ALA A CA 1
ATOM 5747 C C . ALA A 1 731 ? 16.047 -35.156 -44.875 1 96.94 731 ALA A C 1
ATOM 5749 O O . ALA A 1 731 ? 17 -35.812 -44.469 1 96.94 731 ALA A O 1
ATOM 5750 N N . GLY A 1 732 ? 14.82 -35.625 -45.094 1 96.81 732 GLY A N 1
ATOM 5751 C CA . GLY A 1 732 ? 14.586 -37.031 -44.875 1 96.81 732 GLY A CA 1
ATOM 5752 C C . GLY A 1 732 ? 13.133 -37.344 -44.562 1 96.81 732 GLY A C 1
ATOM 5753 O O . GLY A 1 732 ? 12.25 -36.5 -44.75 1 96.81 732 GLY A O 1
ATOM 5754 N N . LYS A 1 733 ? 12.992 -38.625 -44.188 1 97.31 733 LYS A N 1
ATOM 5755 C CA . LYS A 1 733 ? 11.648 -39.125 -43.938 1 97.31 733 LYS A CA 1
ATOM 5756 C C . LYS A 1 733 ? 11.273 -38.938 -42.469 1 97.31 733 LYS A C 1
ATOM 5758 O O . LYS A 1 733 ? 12.102 -39.156 -41.562 1 97.31 733 LYS A O 1
ATOM 5763 N N . PHE A 1 734 ? 10.109 -38.438 -42.25 1 98.19 734 PHE A N 1
ATOM 5764 C CA . PHE A 1 734 ? 9.492 -38.281 -40.938 1 98.19 734 PHE A CA 1
ATOM 5765 C C . PHE A 1 734 ? 8.148 -39 -40.906 1 98.19 734 PHE A C 1
ATOM 5767 O O . PHE A 1 734 ? 7.586 -39.344 -41.938 1 98.19 734 PHE A O 1
ATOM 5774 N N . GLU A 1 735 ? 7.719 -39.312 -39.719 1 98.31 735 GLU A N 1
ATOM 5775 C CA . GLU A 1 735 ? 6.375 -39.844 -39.469 1 98.31 735 GLU A CA 1
ATOM 5776 C C . GLU A 1 735 ? 5.617 -38.969 -38.5 1 98.31 735 GLU A C 1
ATOM 5778 O O . GLU A 1 735 ? 6.156 -38.594 -37.438 1 98.31 735 GLU A O 1
ATOM 5783 N N . ALA A 1 736 ? 4.418 -38.562 -38.906 1 98.56 736 ALA A N 1
ATOM 5784 C CA . ALA A 1 736 ? 3.475 -37.969 -37.969 1 98.56 736 ALA A CA 1
ATOM 5785 C C . ALA A 1 736 ? 2.646 -39.031 -37.25 1 98.56 736 ALA A C 1
ATOM 5787 O O . ALA A 1 736 ? 2 -39.844 -37.906 1 98.56 736 ALA A O 1
ATOM 5788 N N . LEU A 1 737 ? 2.785 -39.062 -35.969 1 98.75 737 LEU A N 1
ATOM 5789 C CA . LEU A 1 737 ? 2.008 -39.969 -35.125 1 98.75 737 LEU A CA 1
ATOM 5790 C C . LEU A 1 737 ? 0.918 -39.219 -34.375 1 98.75 737 LEU A C 1
ATOM 5792 O O . LEU A 1 737 ? 1.206 -38.25 -33.656 1 98.75 737 LEU A O 1
ATOM 5796 N N . VAL A 1 738 ? -0.358 -39.625 -34.562 1 98.69 738 VAL A N 1
ATOM 5797 C CA . VAL A 1 738 ? -1.457 -38.875 -33.969 1 98.69 738 VAL A CA 1
ATOM 5798 C C . VAL A 1 738 ? -2.311 -39.781 -33.094 1 98.69 738 VAL A C 1
ATOM 5800 O O . VAL A 1 738 ? -2.582 -40.938 -33.469 1 98.69 738 VAL A O 1
ATOM 5803 N N . GLY A 1 739 ? -2.664 -39.344 -31.938 1 98.44 739 GLY A N 1
ATOM 5804 C CA . GLY A 1 739 ? -3.537 -40.031 -30.984 1 98.44 739 GLY A CA 1
ATOM 5805 C C . GLY A 1 739 ? -3.916 -39.156 -29.812 1 98.44 739 GLY A C 1
ATOM 5806 O O . GLY A 1 739 ? -4.168 -37.938 -29.984 1 98.44 739 GLY A O 1
ATOM 5807 N N . ASN A 1 740 ? -4.105 -39.812 -28.672 1 98.19 740 ASN A N 1
ATOM 5808 C CA . ASN A 1 740 ? -4.543 -39 -27.547 1 98.19 740 ASN A CA 1
ATOM 5809 C C . ASN A 1 740 ? -3.75 -39.312 -26.281 1 98.19 740 ASN A C 1
ATOM 5811 O O . ASN A 1 740 ? -4.16 -38.969 -25.172 1 98.19 740 ASN A O 1
ATOM 5815 N N . ALA A 1 741 ? -2.633 -39.969 -26.359 1 98.62 741 ALA A N 1
ATOM 5816 C CA . ALA A 1 741 ? -1.629 -40.219 -25.328 1 98.62 741 ALA A CA 1
ATOM 5817 C C . ALA A 1 741 ? -0.329 -40.719 -25.938 1 98.62 741 ALA A C 1
ATOM 5819 O O . ALA A 1 741 ? -0.326 -41.25 -27.047 1 98.62 741 ALA A O 1
ATOM 5820 N N . ALA A 1 742 ? 0.757 -40.562 -25.203 1 98.56 742 ALA A N 1
ATOM 5821 C CA . ALA A 1 742 ? 2.061 -40.938 -25.734 1 98.56 742 ALA A CA 1
ATOM 5822 C C . ALA A 1 742 ? 2.121 -42.438 -26.047 1 98.56 742 ALA A C 1
ATOM 5824 O O . ALA A 1 742 ? 2.904 -42.875 -26.891 1 98.56 742 ALA A O 1
ATOM 5825 N N . ASP A 1 743 ? 1.265 -43.219 -25.359 1 97.81 743 ASP A N 1
ATOM 5826 C CA . ASP A 1 743 ? 1.281 -44.656 -25.609 1 97.81 743 ASP A CA 1
ATOM 5827 C C . ASP A 1 743 ? 0.058 -45.094 -26.406 1 97.81 743 ASP A C 1
ATOM 5829 O O . ASP A 1 743 ? -0.251 -46.281 -26.484 1 97.81 743 ASP A O 1
ATOM 5833 N N . ASN A 1 744 ? -0.692 -44.156 -26.875 1 97.69 744 ASN A N 1
ATOM 5834 C CA . ASN A 1 744 ? -1.862 -44.438 -27.703 1 97.69 744 ASN A CA 1
ATOM 5835 C C . ASN A 1 744 ? -1.876 -43.562 -28.953 1 97.69 744 ASN A C 1
ATOM 5837 O O . ASN A 1 744 ? -2.695 -42.656 -29.078 1 97.69 744 ASN A O 1
ATOM 5841 N N . LEU A 1 745 ? -1.062 -43.938 -29.938 1 97.81 745 LEU A N 1
ATOM 5842 C CA . LEU A 1 745 ? -0.879 -43.25 -31.203 1 97.81 745 LEU A CA 1
ATOM 5843 C C . LEU A 1 745 ? -1.196 -44.156 -32.375 1 97.81 745 LEU A C 1
ATOM 5845 O O . LEU A 1 745 ? -0.289 -44.625 -33.062 1 97.81 745 LEU A O 1
ATOM 5849 N N . LYS A 1 746 ? -2.432 -44.281 -32.719 1 96.44 746 LYS A N 1
ATOM 5850 C CA . LYS A 1 746 ? -2.863 -45.344 -33.625 1 96.44 746 LYS A CA 1
ATOM 5851 C C . LYS A 1 746 ? -2.75 -44.875 -35.094 1 96.44 746 LYS A C 1
ATOM 5853 O O . LYS A 1 746 ? -2.789 -45.719 -36 1 96.44 746 LYS A O 1
ATOM 5858 N N . LEU A 1 747 ? -2.678 -43.625 -35.25 1 98.56 747 LEU A N 1
ATOM 5859 C CA . LEU A 1 747 ? -2.633 -43.094 -36.625 1 98.56 747 LEU A CA 1
ATOM 5860 C C . LEU A 1 747 ? -1.222 -42.656 -37 1 98.56 747 LEU A C 1
ATOM 5862 O O . LEU A 1 747 ? -0.539 -42.031 -36.188 1 98.56 747 LEU A O 1
ATOM 5866 N N . LYS A 1 748 ? -0.791 -43 -38.188 1 98.12 748 LYS A N 1
ATOM 5867 C CA . LYS A 1 748 ? 0.553 -42.688 -38.656 1 98.12 748 LYS A CA 1
ATOM 5868 C C . LYS A 1 748 ? 0.521 -42.188 -40.094 1 98.12 748 LYS A C 1
ATOM 5870 O O . LYS A 1 748 ? -0.232 -42.719 -40.906 1 98.12 748 LYS A O 1
ATOM 5875 N N . LYS A 1 749 ? 1.257 -41.188 -40.375 1 98.12 749 LYS A N 1
ATOM 5876 C CA . LYS A 1 749 ? 1.412 -40.656 -41.719 1 98.12 749 LYS A CA 1
ATOM 5877 C C . LYS A 1 749 ? 2.863 -40.281 -42 1 98.12 749 LYS A C 1
ATOM 5879 O O . LYS A 1 749 ? 3.447 -39.469 -41.25 1 98.12 749 LYS A O 1
ATOM 5884 N N . ALA A 1 750 ? 3.441 -40.844 -43.031 1 97.88 750 ALA A N 1
ATOM 5885 C CA . ALA A 1 750 ? 4.809 -40.531 -43.406 1 97.88 750 ALA A CA 1
ATOM 5886 C C . ALA A 1 750 ? 4.844 -39.25 -44.281 1 97.88 750 ALA A C 1
ATOM 5888 O O . ALA A 1 750 ? 3.918 -39 -45.062 1 97.88 750 ALA A O 1
ATOM 5889 N N . PHE A 1 751 ? 5.859 -38.5 -44.125 1 97.75 751 PHE A N 1
ATOM 5890 C CA . PHE A 1 751 ? 6.121 -37.344 -44.969 1 97.75 751 PHE A CA 1
ATOM 5891 C C . PHE A 1 751 ? 7.617 -37.062 -45.062 1 97.75 751 PHE A C 1
ATOM 5893 O O . PHE A 1 751 ? 8.414 -37.719 -44.375 1 97.75 751 PHE A O 1
ATOM 5900 N N . GLU A 1 752 ? 8.016 -36.219 -46.031 1 97.75 752 GLU A N 1
ATOM 5901 C CA . GLU A 1 752 ? 9.438 -36 -46.25 1 97.75 752 GLU A CA 1
ATOM 5902 C C . GLU A 1 752 ? 9.75 -34.5 -46.219 1 97.75 752 GLU A C 1
ATOM 5904 O O . GLU A 1 752 ? 8.992 -33.688 -46.781 1 97.75 752 GLU A O 1
ATOM 5909 N N . LEU A 1 753 ? 10.789 -34.188 -45.531 1 97.06 753 LEU A N 1
ATOM 5910 C CA . LEU A 1 753 ? 11.391 -32.875 -45.625 1 97.06 753 LEU A CA 1
ATOM 5911 C C . LEU A 1 753 ? 12.453 -32.844 -46.719 1 97.06 753 LEU A C 1
ATOM 5913 O O . LEU A 1 753 ? 13.328 -33.719 -46.75 1 97.06 753 LEU A O 1
ATOM 5917 N N . PHE A 1 754 ? 12.344 -31.844 -47.625 1 95.25 754 PHE A N 1
ATOM 5918 C CA . PHE A 1 754 ? 13.328 -31.797 -48.688 1 95.25 754 PHE A CA 1
ATOM 5919 C C . PHE A 1 754 ? 13.883 -30.391 -48.844 1 95.25 754 PHE A C 1
ATOM 5921 O O . PHE A 1 754 ? 13.211 -29.406 -48.5 1 95.25 754 PHE A O 1
ATOM 5928 N N . MET B 1 1 ? -21.922 -39.75 -79.375 1 21.2 1 MET B N 1
ATOM 5929 C CA . MET B 1 1 ? -21 -40 -78.25 1 21.2 1 MET B CA 1
ATOM 5930 C C . MET B 1 1 ? -20.688 -38.688 -77.562 1 21.2 1 MET B C 1
ATOM 5932 O O . MET B 1 1 ? -19.641 -38.062 -77.75 1 21.2 1 MET B O 1
ATOM 5936 N N . LYS B 1 2 ? -21.766 -37.875 -77.625 1 26.94 2 LYS B N 1
ATOM 5937 C CA . LYS B 1 2 ? -21.891 -36.469 -77.188 1 26.94 2 LYS B CA 1
ATOM 5938 C C . LYS B 1 2 ? -21.469 -36.281 -75.75 1 26.94 2 LYS B C 1
ATOM 5940 O O . LYS B 1 2 ? -21.969 -36.969 -74.875 1 26.94 2 LYS B O 1
ATOM 5945 N N . GLN B 1 3 ? -20.125 -35.969 -75.562 1 24.73 3 GLN B N 1
ATOM 5946 C CA . GLN B 1 3 ? -19.203 -35.906 -74.438 1 24.73 3 GLN B CA 1
ATOM 5947 C C . GLN B 1 3 ? -19.734 -34.969 -73.375 1 24.73 3 GLN B C 1
ATOM 5949 O O . GLN B 1 3 ? -19.938 -33.781 -73.625 1 24.73 3 GLN B O 1
ATOM 5954 N N . PHE B 1 4 ? -20.734 -35.469 -72.688 1 28.17 4 PHE B N 1
ATOM 5955 C CA . PHE B 1 4 ? -21.438 -34.781 -71.625 1 28.17 4 PHE B CA 1
ATOM 5956 C C . PHE B 1 4 ? -20.484 -34.344 -70.5 1 28.17 4 PHE B C 1
ATOM 5958 O O . PHE B 1 4 ? -19.844 -35.188 -69.875 1 28.17 4 PHE B O 1
ATOM 5965 N N . ILE B 1 5 ? -19.75 -33.281 -70.812 1 29.84 5 ILE B N 1
ATOM 5966 C CA . ILE B 1 5 ? -18.75 -32.656 -69.938 1 29.84 5 ILE B CA 1
ATOM 5967 C C . ILE B 1 5 ? -19.391 -32.25 -68.625 1 29.84 5 ILE B C 1
ATOM 5969 O O . ILE B 1 5 ? -20.266 -31.375 -68.625 1 29.84 5 ILE B O 1
ATOM 5973 N N . LEU B 1 6 ? -19.766 -33.219 -67.875 1 27 6 LEU B N 1
ATOM 5974 C CA . LEU B 1 6 ? -20.453 -32.906 -66.625 1 27 6 LEU B CA 1
ATOM 5975 C C . LEU B 1 6 ? -19.562 -32.062 -65.688 1 27 6 LEU B C 1
ATOM 5977 O O . LEU B 1 6 ? -18.453 -32.469 -65.375 1 27 6 LEU B O 1
ATOM 5981 N N . SER B 1 7 ? -19.609 -30.75 -65.812 1 27.16 7 SER B N 1
ATOM 5982 C CA . SER B 1 7 ? -18.938 -29.688 -65.062 1 27.16 7 SER B CA 1
ATOM 5983 C C . SER B 1 7 ? -19.281 -29.734 -63.594 1 27.16 7 SER B C 1
ATOM 5985 O O . SER B 1 7 ? -20.453 -29.641 -63.188 1 27.16 7 SER B O 1
ATOM 5987 N N . CYS B 1 8 ? -18.734 -30.703 -62.875 1 26.12 8 CYS B N 1
ATOM 5988 C CA . CYS B 1 8 ? -19.062 -30.812 -61.438 1 26.12 8 CYS B CA 1
ATOM 5989 C C . CYS B 1 8 ? -18.609 -29.562 -60.688 1 26.12 8 CYS B C 1
ATOM 5991 O O . CYS B 1 8 ? -17.438 -29.188 -60.719 1 26.12 8 CYS B O 1
ATOM 5993 N N . VAL B 1 9 ? -19.422 -28.562 -60.625 1 27.98 9 VAL B N 1
ATOM 5994 C CA . VAL B 1 9 ? -19.281 -27.312 -59.906 1 27.98 9 VAL B CA 1
ATOM 5995 C C . VAL B 1 9 ? -19.109 -27.578 -58.406 1 27.98 9 VAL B C 1
ATOM 5997 O O . VAL B 1 9 ? -19.984 -28.156 -57.781 1 27.98 9 VAL B O 1
ATOM 6000 N N . LEU B 1 10 ? -17.859 -27.922 -58 1 26.34 10 LEU B N 1
ATOM 6001 C CA . LEU B 1 10 ? -17.5 -28.141 -56.594 1 26.34 10 LEU B CA 1
ATOM 6002 C C . LEU B 1 10 ? -17.828 -26.906 -55.75 1 26.34 10 LEU B C 1
ATOM 6004 O O . LEU B 1 10 ? -17.328 -25.812 -56.031 1 26.34 10 LEU B O 1
ATOM 6008 N N . SER B 1 11 ? -19.016 -26.781 -55.219 1 25.81 11 SER B N 1
ATOM 6009 C CA . SER B 1 11 ? -19.469 -25.719 -54.312 1 25.81 11 SER B CA 1
ATOM 6010 C C . SER B 1 11 ? -18.625 -25.672 -53.031 1 25.81 11 SER B C 1
ATOM 6012 O O . SER B 1 11 ? -18.5 -26.672 -52.344 1 25.81 11 SER B O 1
ATOM 6014 N N . VAL B 1 12 ? -17.531 -24.969 -53.062 1 29.39 12 VAL B N 1
ATOM 6015 C CA . VAL B 1 12 ? -16.703 -24.641 -51.906 1 29.39 12 VAL B CA 1
ATOM 6016 C C . VAL B 1 12 ? -17.562 -24.016 -50.781 1 29.39 12 VAL B C 1
ATOM 6018 O O . VAL B 1 12 ? -18.141 -22.953 -51 1 29.39 12 VAL B O 1
ATOM 6021 N N . ALA B 1 13 ? -18.219 -24.812 -49.938 1 30.12 13 ALA B N 1
ATOM 6022 C CA . ALA B 1 13 ? -18.953 -24.266 -48.812 1 30.12 13 ALA B CA 1
ATOM 6023 C C . ALA B 1 13 ? -18.031 -23.406 -47.938 1 30.12 13 ALA B C 1
ATOM 6025 O O . ALA B 1 13 ? -17.016 -23.891 -47.438 1 30.12 13 ALA B O 1
ATOM 6026 N N . ALA B 1 14 ? -18.016 -22.188 -48.125 1 31.09 14 ALA B N 1
ATOM 6027 C CA . ALA B 1 14 ? -17.422 -21.156 -47.281 1 31.09 14 ALA B CA 1
ATOM 6028 C C . ALA B 1 14 ? -17.844 -21.328 -45.844 1 31.09 14 ALA B C 1
ATOM 6030 O O . ALA B 1 14 ? -19.031 -21.172 -45.5 1 31.09 14 ALA B O 1
ATOM 6031 N N . ILE B 1 15 ? -17.188 -22.297 -45.156 1 30.89 15 ILE B N 1
ATOM 6032 C CA . ILE B 1 15 ? -17.422 -22.328 -43.719 1 30.89 15 ILE B CA 1
ATOM 6033 C C . ILE B 1 15 ? -17.234 -20.922 -43.125 1 30.89 15 ILE B C 1
ATOM 6035 O O . ILE B 1 15 ? -16.156 -20.344 -43.25 1 30.89 15 ILE B O 1
ATOM 6039 N N . ALA B 1 16 ? -18.344 -20.188 -43.062 1 32.53 16 ALA B N 1
ATOM 6040 C CA . ALA B 1 16 ? -18.391 -18.891 -42.375 1 32.53 16 ALA B CA 1
ATOM 6041 C C . ALA B 1 16 ? -17.75 -18.953 -41 1 32.53 16 ALA B C 1
ATOM 6043 O O . ALA B 1 16 ? -18.047 -19.859 -40.219 1 32.53 16 ALA B O 1
ATOM 6044 N N . PRO B 1 17 ? -16.609 -18.344 -40.844 1 29.55 17 PRO B N 1
ATOM 6045 C CA . PRO B 1 17 ? -16.016 -18.25 -39.5 1 29.55 17 PRO B CA 1
ATOM 6046 C C . PRO B 1 17 ? -17.031 -17.875 -38.438 1 29.55 17 PRO B C 1
ATOM 6048 O O . PRO B 1 17 ? -17.906 -17.031 -38.688 1 29.55 17 PRO B O 1
ATOM 6051 N N . SER B 1 18 ? -17.594 -18.859 -37.812 1 30.31 18 SER B N 1
ATOM 6052 C CA . SER B 1 18 ? -18.359 -18.438 -36.625 1 30.31 18 SER B CA 1
ATOM 6053 C C . SER B 1 18 ? -17.703 -17.25 -35.938 1 30.31 18 SER B C 1
ATOM 6055 O O . SER B 1 18 ? -16.531 -17.344 -35.531 1 30.31 18 SER B O 1
ATOM 6057 N N . GLN B 1 19 ? -17.984 -16.078 -36.312 1 27.05 19 GLN B N 1
ATOM 6058 C CA . GLN B 1 19 ? -17.672 -14.906 -35.531 1 27.05 19 GLN B CA 1
ATOM 6059 C C . GLN B 1 19 ? -17.938 -15.172 -34.031 1 27.05 19 GLN B C 1
ATOM 6061 O O . GLN B 1 19 ? -19.078 -15.359 -33.625 1 27.05 19 GLN B O 1
ATOM 6066 N N . ALA B 1 20 ? -17.047 -15.906 -33.469 1 34.56 20 ALA B N 1
ATOM 6067 C CA . ALA B 1 20 ? -17.109 -15.758 -32 1 34.56 20 ALA B CA 1
ATOM 6068 C C . ALA B 1 20 ? -17.484 -14.328 -31.609 1 34.56 20 ALA B C 1
ATOM 6070 O O . ALA B 1 20 ? -16.719 -13.391 -31.906 1 34.56 20 ALA B O 1
ATOM 6071 N N . GLN B 1 21 ? -18.719 -13.984 -31.609 1 29.69 21 GLN B N 1
ATOM 6072 C CA . GLN B 1 21 ? -19.156 -12.75 -30.953 1 29.69 21 GLN B CA 1
ATOM 6073 C C . GLN B 1 21 ? -18.297 -12.445 -29.734 1 29.69 21 GLN B C 1
ATOM 6075 O O . GLN B 1 21 ? -18.344 -13.164 -28.734 1 29.69 21 GLN B O 1
ATOM 6080 N N . GLN B 1 22 ? -17.156 -12.008 -29.828 1 35.41 22 GLN B N 1
ATOM 6081 C CA . GLN B 1 22 ? -16.578 -11.289 -28.703 1 35.41 22 GLN B CA 1
ATOM 6082 C C . GLN B 1 22 ? -17.656 -10.492 -27.953 1 35.41 22 GLN B C 1
ATOM 6084 O O . GLN B 1 22 ? -18.125 -9.469 -28.438 1 35.41 22 GLN B O 1
ATOM 6089 N N . THR B 1 23 ? -18.641 -11.047 -27.391 1 37.94 23 THR B N 1
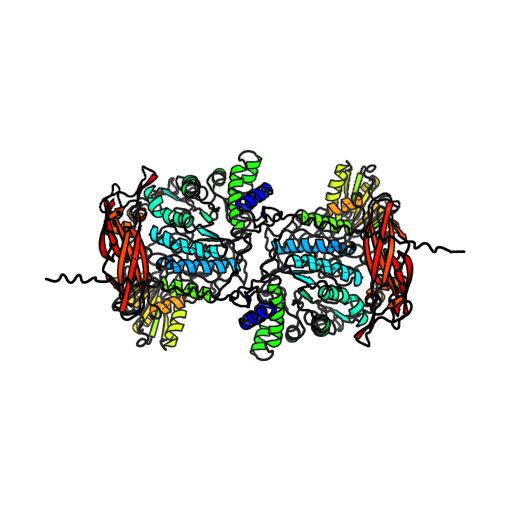ATOM 6090 C CA . THR B 1 23 ? -19.531 -10.203 -26.578 1 37.94 23 THR B CA 1
ATOM 6091 C C . THR B 1 23 ? -18.734 -9.086 -25.906 1 37.94 23 THR B C 1
ATOM 6093 O O . THR B 1 23 ? -17.891 -9.352 -25.047 1 37.94 23 THR B O 1
ATOM 6096 N N . THR B 1 24 ? -18.328 -8.172 -26.547 1 44.38 24 THR B N 1
ATOM 6097 C CA . THR B 1 24 ? -17.844 -6.934 -25.953 1 44.38 24 THR B CA 1
ATOM 6098 C C . THR B 1 24 ? -18.516 -6.684 -24.594 1 44.38 24 THR B C 1
ATOM 6100 O O . THR B 1 24 ? -19.703 -6.34 -24.531 1 44.38 24 THR B O 1
ATOM 6103 N N . ARG B 1 25 ? -18.297 -7.453 -23.719 1 54.12 25 ARG B N 1
ATOM 6104 C CA . ARG B 1 25 ? -18.875 -7.219 -22.391 1 54.12 25 ARG B CA 1
ATOM 6105 C C . ARG B 1 25 ? -18.969 -5.727 -22.094 1 54.12 25 ARG B C 1
ATOM 6107 O O . ARG B 1 25 ? -17.953 -5.023 -22.109 1 54.12 25 ARG B O 1
ATOM 6114 N N . GLN B 1 26 ? -20.078 -5.164 -22.281 1 73.44 26 GLN B N 1
ATOM 6115 C CA . GLN B 1 26 ? -20.406 -3.775 -21.969 1 73.44 26 GLN B CA 1
ATOM 6116 C C . GLN B 1 26 ? -19.922 -3.4 -20.562 1 73.44 26 GLN B C 1
ATOM 6118 O O . GLN B 1 26 ? -20.172 -4.133 -19.594 1 73.44 26 GLN B O 1
ATOM 6123 N N . LEU B 1 27 ? -18.984 -2.533 -20.453 1 86.38 27 LEU B N 1
ATOM 6124 C CA . LEU B 1 27 ? -18.516 -1.978 -19.188 1 86.38 27 LEU B CA 1
ATOM 6125 C C . LEU B 1 27 ? -19.688 -1.545 -18.312 1 86.38 27 LEU B C 1
ATOM 6127 O O . LEU B 1 27 ? -20.562 -0.812 -18.766 1 86.38 27 LEU B O 1
ATOM 6131 N N . PRO B 1 28 ? -19.797 -2.186 -17.203 1 94.31 28 PRO B N 1
ATOM 6132 C CA . PRO B 1 28 ? -20.859 -1.735 -16.312 1 94.31 28 PRO B CA 1
ATOM 6133 C C . PRO B 1 28 ? -20.844 -0.227 -16.078 1 94.31 28 PRO B C 1
ATOM 6135 O O . PRO B 1 28 ? -19.781 0.388 -16.078 1 94.31 28 PRO B O 1
ATOM 6138 N N . VAL B 1 29 ? -21.984 0.386 -15.805 1 97 29 VAL B N 1
ATOM 6139 C CA . VAL B 1 29 ? -22.156 1.83 -15.688 1 97 29 VAL B CA 1
ATOM 6140 C C . VAL B 1 29 ? -21.234 2.381 -14.602 1 97 29 VAL B C 1
ATOM 6142 O O . VAL B 1 29 ? -20.625 3.441 -14.781 1 97 29 VAL B O 1
ATOM 6145 N N . TYR B 1 30 ? -21.078 1.658 -13.492 1 97.56 30 TYR B N 1
ATOM 6146 C CA . TYR B 1 30 ? -20.312 2.193 -12.367 1 97.56 30 TYR B CA 1
ATOM 6147 C C . TYR B 1 30 ? -18.828 2.295 -12.711 1 97.56 30 TYR B C 1
ATOM 6149 O O . TYR B 1 30 ? -18.078 3.002 -12.039 1 97.56 30 TYR B O 1
ATOM 6157 N N . LEU B 1 31 ? -18.375 1.634 -13.797 1 96.12 31 LEU B N 1
ATOM 6158 C CA . LEU B 1 31 ? -16.984 1.705 -14.234 1 96.12 31 LEU B CA 1
ATOM 6159 C C . LEU B 1 31 ? -16.844 2.568 -15.484 1 96.12 31 LEU B C 1
ATOM 6161 O O . LEU B 1 31 ? -15.742 2.795 -15.969 1 96.12 31 LEU B O 1
ATOM 6165 N N . ASP B 1 32 ? -17.984 3.051 -16.125 1 95.56 32 ASP B N 1
ATOM 6166 C CA . ASP B 1 32 ? -18 3.828 -17.359 1 95.56 32 ASP B CA 1
ATOM 6167 C C . ASP B 1 32 ? -17.781 5.312 -17.078 1 95.56 32 ASP B C 1
ATOM 6169 O O . ASP B 1 32 ? -18.719 6.031 -16.719 1 95.56 32 ASP B O 1
ATOM 6173 N N . GLN B 1 33 ? -16.656 5.824 -17.328 1 91.94 33 GLN B N 1
ATOM 6174 C CA . GLN B 1 33 ? -16.25 7.184 -16.984 1 91.94 33 GLN B CA 1
ATOM 6175 C C . GLN B 1 33 ? -17.031 8.211 -17.812 1 91.94 33 GLN B C 1
ATOM 6177 O O . GLN B 1 33 ? -17.016 9.406 -17.484 1 91.94 33 GLN B O 1
ATOM 6182 N N . THR B 1 34 ? -17.688 7.844 -18.875 1 95 34 THR B N 1
ATOM 6183 C CA . THR B 1 34 ? -18.453 8.766 -19.719 1 95 34 THR B CA 1
ATOM 6184 C C . THR B 1 34 ? -19.797 9.086 -19.094 1 95 34 THR B C 1
ATOM 6186 O O . THR B 1 34 ? -20.484 10.008 -19.531 1 95 34 THR B O 1
ATOM 6189 N N . LYS B 1 35 ? -20.172 8.297 -18.031 1 97.12 35 LYS B N 1
ATOM 6190 C CA . LYS B 1 35 ? -21.438 8.516 -17.359 1 97.12 35 LYS B CA 1
ATOM 6191 C C . LYS B 1 35 ? -21.281 9.469 -16.172 1 97.12 35 LYS B C 1
ATOM 6193 O O . LYS B 1 35 ? -20.234 9.508 -15.539 1 97.12 35 LYS B O 1
ATOM 6198 N N . PRO B 1 36 ? -22.406 10.25 -15.875 1 97.38 36 PRO B N 1
ATOM 6199 C CA . PRO B 1 36 ? -22.344 11.117 -14.703 1 97.38 36 PRO B CA 1
ATOM 6200 C C . PRO B 1 36 ? -22.078 10.344 -13.406 1 97.38 36 PRO B C 1
ATOM 6202 O O . PRO B 1 36 ? -22.609 9.242 -13.227 1 97.38 36 PRO B O 1
ATOM 6205 N N . VAL B 1 37 ? -21.422 10.938 -12.539 1 97.38 37 VAL B N 1
ATOM 6206 C CA . VAL B 1 37 ? -20.969 10.289 -11.312 1 97.38 37 VAL B CA 1
ATOM 6207 C C . VAL B 1 37 ? -22.172 9.781 -10.523 1 97.38 37 VAL B C 1
ATOM 6209 O O . VAL B 1 37 ? -22.141 8.688 -9.945 1 97.38 37 VAL B O 1
ATOM 6212 N N . GLU B 1 38 ? -23.297 10.562 -10.5 1 98.12 38 GLU B N 1
ATOM 6213 C CA . GLU B 1 38 ? -24.453 10.164 -9.711 1 98.12 38 GLU B CA 1
ATOM 6214 C C . GLU B 1 38 ? -25.109 8.914 -10.289 1 98.12 38 GLU B C 1
ATOM 6216 O O . GLU B 1 38 ? -25.641 8.086 -9.555 1 98.12 38 GLU B O 1
ATOM 6221 N N . GLN B 1 39 ? -25.016 8.688 -11.586 1 98.44 39 GLN B N 1
ATOM 6222 C CA . GLN B 1 39 ? -25.516 7.465 -12.211 1 98.44 39 GLN B CA 1
ATOM 6223 C C . GLN B 1 39 ? -24.609 6.277 -11.891 1 98.44 39 GLN B C 1
ATOM 6225 O O . GLN B 1 39 ? -25.094 5.16 -11.688 1 98.44 39 GLN B O 1
ATOM 6230 N N . ARG B 1 40 ? -23.375 6.562 -11.922 1 98.44 40 ARG B N 1
ATOM 6231 C CA . ARG B 1 40 ? -22.406 5.523 -11.57 1 98.44 40 ARG B CA 1
ATOM 6232 C C . ARG B 1 40 ? -22.594 5.07 -10.125 1 98.44 40 ARG B C 1
ATOM 6234 O O . ARG B 1 40 ? -22.531 3.873 -9.828 1 98.44 40 ARG B O 1
ATOM 6241 N N . ILE B 1 41 ? -22.906 6.027 -9.258 1 98.69 41 ILE B N 1
ATOM 6242 C CA . ILE B 1 41 ? -23.141 5.742 -7.844 1 98.69 41 ILE B CA 1
ATOM 6243 C C . ILE B 1 41 ? -24.406 4.895 -7.699 1 98.69 41 ILE B C 1
ATOM 6245 O O . ILE B 1 41 ? -24.406 3.895 -6.977 1 98.69 41 ILE B O 1
ATOM 6249 N N . ASP B 1 42 ? -25.484 5.242 -8.391 1 98.62 42 ASP B N 1
ATOM 6250 C CA . ASP B 1 42 ? -26.719 4.484 -8.32 1 98.62 42 ASP B CA 1
ATOM 6251 C C . ASP B 1 42 ? -26.516 3.035 -8.766 1 98.62 42 ASP B C 1
ATOM 6253 O O . ASP B 1 42 ? -27.031 2.107 -8.133 1 98.62 42 ASP B O 1
ATOM 6257 N N . ASP B 1 43 ? -25.766 2.861 -9.812 1 98.62 43 ASP B N 1
ATOM 6258 C CA . ASP B 1 43 ? -25.484 1.522 -10.32 1 98.62 43 ASP B CA 1
ATOM 6259 C C . ASP B 1 43 ? -24.656 0.714 -9.312 1 98.62 43 ASP B C 1
ATOM 6261 O O . ASP B 1 43 ? -24.953 -0.457 -9.062 1 98.62 43 ASP B O 1
ATOM 6265 N N . ALA B 1 44 ? -23.641 1.325 -8.727 1 98.56 44 ALA B N 1
ATOM 6266 C CA . ALA B 1 44 ? -22.812 0.651 -7.73 1 98.56 44 ALA B CA 1
ATOM 6267 C C . ALA B 1 44 ? -23.656 0.214 -6.531 1 98.56 44 ALA B C 1
ATOM 6269 O O . ALA B 1 44 ? -23.562 -0.932 -6.086 1 98.56 44 ALA B O 1
ATOM 6270 N N . ILE B 1 45 ? -24.484 1.138 -6.012 1 98.69 45 ILE B N 1
ATOM 6271 C CA . ILE B 1 45 ? -25.312 0.844 -4.852 1 98.69 45 ILE B CA 1
ATOM 6272 C C . ILE B 1 45 ? -26.219 -0.347 -5.152 1 98.69 45 ILE B C 1
ATOM 6274 O O . ILE B 1 45 ? -26.422 -1.215 -4.297 1 98.69 45 ILE B O 1
ATOM 6278 N N . SER B 1 46 ? -26.734 -0.435 -6.352 1 98.31 46 SER B N 1
ATOM 6279 C CA . SER B 1 46 ? -27.656 -1.5 -6.727 1 98.31 46 SER B CA 1
ATOM 6280 C C . SER B 1 46 ? -26.953 -2.85 -6.789 1 98.31 46 SER B C 1
ATOM 6282 O O . SER B 1 46 ? -27.594 -3.896 -6.672 1 98.31 46 SER B O 1
ATOM 6284 N N . ARG B 1 47 ? -25.672 -2.852 -6.973 1 97.5 47 ARG B N 1
ATOM 6285 C CA . ARG B 1 47 ? -24.906 -4.082 -7.117 1 97.5 47 ARG B CA 1
ATOM 6286 C C . ARG B 1 47 ? -24.344 -4.539 -5.777 1 97.5 47 ARG B C 1
ATOM 6288 O O . ARG B 1 47 ? -23.953 -5.699 -5.621 1 97.5 47 ARG B O 1
ATOM 6295 N N . MET B 1 48 ? -24.234 -3.66 -4.773 1 98.25 48 MET B N 1
ATOM 6296 C CA . MET B 1 48 ? -23.609 -3.955 -3.486 1 98.25 48 MET B CA 1
ATOM 6297 C C . MET B 1 48 ? -24.547 -4.773 -2.604 1 98.25 48 MET B C 1
ATOM 6299 O O . MET B 1 48 ? -25.75 -4.523 -2.566 1 98.25 48 MET B O 1
ATOM 6303 N N . THR B 1 49 ? -23.984 -5.715 -1.887 1 97.5 49 THR B N 1
ATOM 6304 C CA . THR B 1 49 ? -24.688 -6.414 -0.82 1 97.5 49 THR B CA 1
ATOM 6305 C C . THR B 1 49 ? -24.75 -5.559 0.441 1 97.5 49 THR B C 1
ATOM 6307 O O . THR B 1 49 ? -24.062 -4.539 0.541 1 97.5 49 THR B O 1
ATOM 6310 N N . LEU B 1 50 ? -25.609 -5.922 1.399 1 97.94 50 LEU B N 1
ATOM 6311 C CA . LEU B 1 50 ? -25.688 -5.227 2.68 1 97.94 50 LEU B CA 1
ATOM 6312 C C . LEU B 1 50 ? -24.328 -5.207 3.369 1 97.94 50 LEU B C 1
ATOM 6314 O O . LEU B 1 50 ? -23.906 -4.168 3.881 1 97.94 50 LEU B O 1
ATOM 6318 N N . ALA B 1 51 ? -23.609 -6.328 3.355 1 96.69 51 ALA B N 1
ATOM 6319 C CA . ALA B 1 51 ? -22.297 -6.43 3.998 1 96.69 51 ALA B CA 1
ATOM 6320 C C . ALA B 1 51 ? -21.297 -5.492 3.34 1 96.69 51 ALA B C 1
ATOM 6322 O O . ALA B 1 51 ? -20.469 -4.891 4.023 1 96.69 51 ALA B O 1
ATOM 6323 N N . GLU B 1 52 ? -21.344 -5.395 2.021 1 97.69 52 GLU B N 1
ATOM 6324 C CA . GLU B 1 52 ? -20.438 -4.52 1.284 1 97.69 52 GLU B CA 1
ATOM 6325 C C . GLU B 1 52 ? -20.734 -3.049 1.572 1 97.69 52 GLU B C 1
ATOM 6327 O O . GLU B 1 52 ? -19.812 -2.236 1.677 1 97.69 52 GLU B O 1
ATOM 6332 N N . LYS B 1 53 ? -22 -2.697 1.671 1 98.56 53 LYS B N 1
ATOM 6333 C CA . LYS B 1 53 ? -22.391 -1.339 2.051 1 98.56 53 LYS B CA 1
ATOM 6334 C C . LYS B 1 53 ? -21.844 -0.985 3.434 1 98.56 53 LYS B C 1
ATOM 6336 O O . LYS B 1 53 ? -21.328 0.11 3.641 1 98.56 53 LYS B O 1
ATOM 6341 N N . ILE B 1 54 ? -21.938 -1.918 4.352 1 97.69 54 ILE B N 1
ATOM 6342 C CA . ILE B 1 54 ? -21.5 -1.703 5.727 1 97.69 54 ILE B CA 1
ATOM 6343 C C . ILE B 1 54 ? -19.984 -1.572 5.773 1 97.69 54 ILE B C 1
ATOM 6345 O O . ILE B 1 54 ? -19.453 -0.701 6.465 1 97.69 54 ILE B O 1
ATOM 6349 N N . ARG B 1 55 ? -19.266 -2.346 5.031 1 95.81 55 ARG B N 1
ATOM 6350 C CA . ARG B 1 55 ? -17.812 -2.426 5.176 1 95.81 55 ARG B CA 1
ATOM 6351 C C . ARG B 1 55 ? -17.156 -1.129 4.734 1 95.81 55 ARG B C 1
ATOM 6353 O O . ARG B 1 55 ? -16.078 -0.775 5.234 1 95.81 55 ARG B O 1
ATOM 6360 N N . ILE B 1 56 ? -17.75 -0.361 3.766 1 98.06 56 ILE B N 1
ATOM 6361 C CA . ILE B 1 56 ? -17.062 0.812 3.238 1 98.06 56 ILE B CA 1
ATOM 6362 C C . ILE B 1 56 ? -17.297 2.008 4.156 1 98.06 56 ILE B C 1
ATOM 6364 O O . ILE B 1 56 ? -16.672 3.061 3.988 1 98.06 56 ILE B O 1
ATOM 6368 N N . ILE B 1 57 ? -18.156 1.876 5.211 1 98.19 57 ILE B N 1
ATOM 6369 C CA . ILE B 1 57 ? -18.5 3.049 6.008 1 98.19 57 ILE B CA 1
ATOM 6370 C C . ILE B 1 57 ? -17.859 2.938 7.391 1 98.19 57 ILE B C 1
ATOM 6372 O O . ILE B 1 57 ? -18.281 3.615 8.328 1 98.19 57 ILE B O 1
ATOM 6376 N N . HIS B 1 58 ? -16.938 2.049 7.641 1 95.25 58 HIS B N 1
ATOM 6377 C CA . HIS B 1 58 ? -16.172 1.997 8.875 1 95.25 58 HIS B CA 1
ATOM 6378 C C . HIS B 1 58 ? -14.734 1.539 8.617 1 95.25 58 HIS B C 1
ATOM 6380 O O . HIS B 1 58 ? -14.445 0.98 7.555 1 95.25 58 HIS B O 1
ATOM 6386 N N . ALA B 1 59 ? -13.852 1.742 9.562 1 94.75 59 ALA B N 1
ATOM 6387 C CA . ALA B 1 59 ? -12.438 1.404 9.438 1 94.75 59 ALA B CA 1
ATOM 6388 C C . ALA B 1 59 ? -12.234 -0.108 9.406 1 94.75 59 ALA B C 1
ATOM 6390 O O . ALA B 1 59 ? -13.008 -0.856 10.016 1 94.75 59 ALA B O 1
ATOM 6391 N N . GLN B 1 60 ? -11.211 -0.508 8.68 1 93.38 60 GLN B N 1
ATOM 6392 C CA . GLN B 1 60 ? -10.758 -1.895 8.711 1 93.38 60 GLN B CA 1
ATOM 6393 C C . GLN B 1 60 ? -9.352 -2.002 9.305 1 93.38 60 GLN B C 1
ATOM 6395 O O . GLN B 1 60 ? -8.859 -3.104 9.547 1 93.38 60 GLN B O 1
ATOM 6400 N N . SER B 1 61 ? -8.672 -0.976 9.438 1 92.75 61 SER B N 1
ATOM 6401 C CA . SER B 1 61 ? -7.367 -0.812 10.07 1 92.75 61 SER B CA 1
ATOM 6402 C C . SER B 1 61 ? -7.273 0.525 10.797 1 92.75 61 SER B C 1
ATOM 6404 O O . SER B 1 61 ? -8.25 1.27 10.875 1 92.75 61 SER B O 1
ATOM 6406 N N . LYS B 1 62 ? -6.098 0.85 11.297 1 91.44 62 LYS B N 1
ATOM 6407 C CA . LYS B 1 62 ? -5.91 2.102 12.023 1 91.44 62 LYS B CA 1
ATOM 6408 C C . LYS B 1 62 ? -6.211 3.305 11.133 1 91.44 62 LYS B C 1
ATOM 6410 O O . LYS B 1 62 ? -6.688 4.336 11.617 1 91.44 62 LYS B O 1
ATOM 6415 N N . PHE B 1 63 ? -5.973 3.166 9.75 1 94.69 63 PHE B N 1
ATOM 6416 C CA . PHE B 1 63 ? -6.09 4.367 8.93 1 94.69 63 PHE B CA 1
ATOM 6417 C C . PHE B 1 63 ? -6.766 4.055 7.602 1 94.69 63 PHE B C 1
ATOM 6419 O O . PHE B 1 63 ? -6.629 4.812 6.637 1 94.69 63 PHE B O 1
ATOM 6426 N N . SER B 1 64 ? -7.52 2.922 7.516 1 95.88 64 SER B N 1
ATOM 6427 C CA . SER B 1 64 ? -8.141 2.643 6.227 1 95.88 64 SER B CA 1
ATOM 6428 C C . SER B 1 64 ? -9.547 2.082 6.406 1 95.88 64 SER B C 1
ATOM 6430 O O . SER B 1 64 ? -9.883 1.552 7.465 1 95.88 64 SER B O 1
ATOM 6432 N N . SER B 1 65 ? -10.344 2.311 5.441 1 96.5 65 SER B N 1
ATOM 6433 C CA . SER B 1 65 ? -11.609 1.604 5.258 1 96.5 65 SER B CA 1
ATOM 6434 C C . SER B 1 65 ? -11.555 0.693 4.035 1 96.5 65 SER B C 1
ATOM 6436 O O . SER B 1 65 ? -10.773 0.929 3.111 1 96.5 65 SER B O 1
ATOM 6438 N N . ALA B 1 66 ? -12.352 -0.3 4.082 1 96.25 66 ALA B N 1
ATOM 6439 C CA . ALA B 1 66 ? -12.391 -1.267 2.986 1 96.25 66 ALA B CA 1
ATOM 6440 C C . ALA B 1 66 ? -13.047 -0.669 1.746 1 96.25 66 ALA B C 1
ATOM 6442 O O . ALA B 1 66 ? -13.883 0.229 1.853 1 96.25 66 ALA B O 1
ATOM 6443 N N . GLY B 1 67 ? -12.609 -1.112 0.556 1 97.5 67 GLY B N 1
ATOM 6444 C CA . GLY B 1 67 ? -13.383 -0.947 -0.665 1 97.5 67 GLY B CA 1
ATOM 6445 C C . GLY B 1 67 ? -14.383 -2.064 -0.893 1 97.5 67 GLY B C 1
ATOM 6446 O O . GLY B 1 67 ? -14.977 -2.582 0.059 1 97.5 67 GLY B O 1
ATOM 6447 N N . VAL B 1 68 ? -14.695 -2.295 -2.156 1 97.94 68 VAL B N 1
ATOM 6448 C CA . VAL B 1 68 ? -15.516 -3.42 -2.584 1 97.94 68 VAL B CA 1
ATOM 6449 C C . VAL B 1 68 ? -14.75 -4.27 -3.594 1 97.94 68 VAL B C 1
ATOM 6451 O O . VAL B 1 68 ? -14.945 -4.137 -4.805 1 97.94 68 VAL B O 1
ATOM 6454 N N . PRO B 1 69 ? -13.969 -5.23 -3.105 1 96.69 69 PRO B N 1
ATOM 6455 C CA . PRO B 1 69 ? -13.023 -5.969 -3.949 1 96.69 69 PRO B CA 1
ATOM 6456 C C . PRO B 1 69 ? -13.695 -6.605 -5.164 1 96.69 69 PRO B C 1
ATOM 6458 O O . PRO B 1 69 ? -13.172 -6.535 -6.277 1 96.69 69 PRO B O 1
ATOM 6461 N N . ARG B 1 70 ? -14.867 -7.184 -5.035 1 94.62 70 ARG B N 1
ATOM 6462 C CA . ARG B 1 70 ? -15.562 -7.887 -6.105 1 94.62 70 ARG B CA 1
ATOM 6463 C C . ARG B 1 70 ? -15.977 -6.922 -7.215 1 94.62 70 ARG B C 1
ATOM 6465 O O . ARG B 1 70 ? -16.078 -7.316 -8.383 1 94.62 70 ARG B O 1
ATOM 6472 N N . LEU B 1 71 ? -16.141 -5.59 -6.824 1 96.56 71 LEU B N 1
ATOM 6473 C CA . LEU B 1 71 ? -16.594 -4.59 -7.785 1 96.56 71 LEU B CA 1
ATOM 6474 C C . LEU B 1 71 ? -15.438 -3.703 -8.234 1 96.56 71 LEU B C 1
ATOM 6476 O O . LEU B 1 71 ? -15.625 -2.801 -9.055 1 96.56 71 LEU B O 1
ATOM 6480 N N . GLY B 1 72 ? -14.281 -3.916 -7.645 1 96.56 72 GLY B N 1
ATOM 6481 C CA . GLY B 1 72 ? -13.086 -3.227 -8.117 1 96.56 72 GLY B CA 1
ATOM 6482 C C . GLY B 1 72 ? -12.883 -1.875 -7.457 1 96.56 72 GLY B C 1
ATOM 6483 O O . GLY B 1 72 ? -12.109 -1.053 -7.945 1 96.56 72 GLY B O 1
ATOM 6484 N N . PHE B 1 73 ? -13.641 -1.52 -6.371 1 97.88 73 PHE B N 1
ATOM 6485 C CA . PHE B 1 73 ? -13.352 -0.339 -5.566 1 97.88 73 PHE B CA 1
ATOM 6486 C C . PHE B 1 73 ? -12.195 -0.606 -4.609 1 97.88 73 PHE B C 1
ATOM 6488 O O . PHE B 1 73 ? -12.312 -1.439 -3.707 1 97.88 73 PHE B O 1
ATOM 6495 N N . PRO B 1 74 ? -11.117 0.078 -4.75 1 97.31 74 PRO B N 1
ATOM 6496 C CA . PRO B 1 74 ? -9.977 -0.15 -3.855 1 97.31 74 PRO B CA 1
ATOM 6497 C C . PRO B 1 74 ? -10.242 0.312 -2.426 1 97.31 74 PRO B C 1
ATOM 6499 O O . PRO B 1 74 ? -11.195 1.06 -2.184 1 97.31 74 PRO B O 1
ATOM 6502 N N . ASP B 1 75 ? -9.406 -0.187 -1.507 1 97.69 75 ASP B N 1
ATOM 6503 C CA . ASP B 1 75 ? -9.438 0.316 -0.137 1 97.69 75 ASP B CA 1
ATOM 6504 C C . ASP B 1 75 ? -9.156 1.815 -0.096 1 97.69 75 ASP B C 1
ATOM 6506 O O . ASP B 1 75 ? -8.539 2.361 -1.014 1 97.69 75 ASP B O 1
ATOM 6510 N N . PHE B 1 76 ? -9.664 2.441 0.883 1 98.19 76 PHE B N 1
ATOM 6511 C CA . PHE B 1 76 ? -9.492 3.877 1.072 1 98.19 76 PHE B CA 1
ATOM 6512 C C . PHE B 1 76 ? -8.547 4.164 2.236 1 98.19 76 PHE B C 1
ATOM 6514 O O . PHE B 1 76 ? -8.859 3.846 3.387 1 98.19 76 PHE B O 1
ATOM 6521 N N . TRP B 1 77 ? -7.406 4.809 1.95 1 98.31 77 TRP B N 1
ATOM 6522 C CA . TRP B 1 77 ? -6.371 5.016 2.955 1 98.31 77 TRP B CA 1
ATOM 6523 C C . TRP B 1 77 ? -6.324 6.477 3.393 1 98.31 77 TRP B C 1
ATOM 6525 O O . TRP B 1 77 ? -6.129 7.375 2.566 1 98.31 77 TRP B O 1
ATOM 6535 N N . THR B 1 78 ? -6.441 6.684 4.695 1 97.69 78 THR B N 1
ATOM 6536 C CA . THR B 1 78 ? -6.25 7.996 5.293 1 97.69 78 THR B CA 1
ATOM 6537 C C . THR B 1 78 ? -4.906 8.078 6.016 1 97.69 78 THR B C 1
ATOM 6539 O O . THR B 1 78 ? -4.203 7.07 6.137 1 97.69 78 THR B O 1
ATOM 6542 N N . ASP B 1 79 ? -4.52 9.242 6.398 1 96.44 79 ASP B N 1
ATOM 6543 C CA . ASP B 1 79 ? -3.361 9.406 7.27 1 96.44 79 ASP B CA 1
ATOM 6544 C C . ASP B 1 79 ? -3.402 10.75 7.996 1 96.44 79 ASP B C 1
ATOM 6546 O O . ASP B 1 79 ? -4.059 11.688 7.543 1 96.44 79 ASP B O 1
ATOM 6550 N N . ASP B 1 80 ? -2.764 10.688 9.133 1 92.94 80 ASP B N 1
ATOM 6551 C CA . ASP B 1 80 ? -2.562 11.938 9.852 1 92.94 80 ASP B CA 1
ATOM 6552 C C . ASP B 1 80 ? -1.679 12.891 9.055 1 92.94 80 ASP B C 1
ATOM 6554 O O . ASP B 1 80 ? -0.84 12.461 8.258 1 92.94 80 ASP B O 1
ATOM 6558 N N . GLY B 1 81 ? -1.985 14.211 9.172 1 73.44 81 GLY B N 1
ATOM 6559 C CA . GLY B 1 81 ? -1.322 15.328 8.523 1 73.44 81 GLY B CA 1
ATOM 6560 C C . GLY B 1 81 ? -1.656 16.672 9.156 1 73.44 81 GLY B C 1
ATOM 6561 O O . GLY B 1 81 ? -2.688 16.812 9.82 1 73.44 81 GLY B O 1
ATOM 6562 N N . PRO B 1 82 ? -1.293 17.5 9.922 1 75.25 82 PRO B N 1
ATOM 6563 C CA . PRO B 1 82 ? -1.554 18.438 8.828 1 75.25 82 PRO B CA 1
ATOM 6564 C C . PRO B 1 82 ? -0.273 19 8.211 1 75.25 82 PRO B C 1
ATOM 6566 O O . PRO B 1 82 ? -0.327 19.719 7.211 1 75.25 82 PRO B O 1
ATOM 6569 N N . HIS B 1 83 ? 0.823 18.641 8.789 1 90.62 83 HIS B N 1
ATOM 6570 C CA . HIS B 1 83 ? 1.991 19.344 8.281 1 90.62 83 HIS B CA 1
ATOM 6571 C C . HIS B 1 83 ? 2.998 18.391 7.66 1 90.62 83 HIS B C 1
ATOM 6573 O O . HIS B 1 83 ? 4.176 18.719 7.516 1 90.62 83 HIS B O 1
ATOM 6579 N N . GLY B 1 84 ? 2.598 17.234 7.332 1 96.44 84 GLY B N 1
ATOM 6580 C CA . GLY B 1 84 ? 3.301 16.141 6.676 1 96.44 84 GLY B CA 1
ATOM 6581 C C . GLY B 1 84 ? 2.51 14.844 6.664 1 96.44 84 GLY B C 1
ATOM 6582 O O . GLY B 1 84 ? 1.394 14.789 7.184 1 96.44 84 GLY B O 1
ATOM 6583 N N . VAL B 1 85 ? 3.072 13.797 6.105 1 97.62 85 VAL B N 1
ATOM 6584 C CA . VAL B 1 85 ? 2.389 12.508 6.047 1 97.62 85 VAL B CA 1
ATOM 6585 C C . VAL B 1 85 ? 2.953 11.57 7.113 1 97.62 85 VAL B C 1
ATOM 6587 O O . VAL B 1 85 ? 4.141 11.242 7.094 1 97.62 85 VAL B O 1
ATOM 6590 N N . ARG B 1 86 ? 2.184 11.148 8.047 1 96.75 86 ARG B N 1
ATOM 6591 C CA . ARG B 1 86 ? 2.615 10.273 9.125 1 96.75 86 ARG B CA 1
ATOM 6592 C C . ARG B 1 86 ? 3.201 8.977 8.578 1 96.75 86 ARG B C 1
ATOM 6594 O O . ARG B 1 86 ? 2.725 8.453 7.57 1 96.75 86 ARG B O 1
ATOM 6601 N N . PRO B 1 87 ? 4.242 8.414 9.258 1 96.25 87 PRO B N 1
ATOM 6602 C CA . PRO B 1 87 ? 4.734 7.113 8.789 1 96.25 87 PRO B CA 1
ATOM 6603 C C . PRO B 1 87 ? 3.688 6.008 8.906 1 96.25 87 PRO B C 1
ATOM 6605 O O . PRO B 1 87 ? 2.801 6.086 9.766 1 96.25 87 PRO B O 1
ATOM 6608 N N . ASP B 1 88 ? 3.824 5.047 8.047 1 95.62 88 ASP B N 1
ATOM 6609 C CA . ASP B 1 88 ? 2.902 3.916 8.102 1 95.62 88 ASP B CA 1
ATOM 6610 C C . ASP B 1 88 ? 2.992 3.203 9.453 1 95.62 88 ASP B C 1
ATOM 6612 O O . ASP B 1 88 ? 4.078 3.076 10.023 1 95.62 88 ASP B O 1
ATOM 6616 N N . VAL B 1 89 ? 1.869 2.732 9.93 1 93.62 89 VAL B N 1
ATOM 6617 C CA . VAL B 1 89 ? 1.812 2.039 11.211 1 93.62 89 VAL B CA 1
ATOM 6618 C C . VAL B 1 89 ? 1.415 0.58 10.992 1 93.62 89 VAL B C 1
ATOM 6620 O O . VAL B 1 89 ? 1.023 0.196 9.891 1 93.62 89 VAL B O 1
ATOM 6623 N N . LEU B 1 90 ? 1.588 -0.218 12 1 92.56 90 LEU B N 1
ATOM 6624 C CA . LEU B 1 90 ? 1.064 -1.579 11.961 1 92.56 90 LEU B CA 1
ATOM 6625 C C . LEU B 1 90 ? -0.447 -1.576 11.766 1 92.56 90 LEU B C 1
ATOM 6627 O O . LEU B 1 90 ? -1.126 -0.62 12.141 1 92.56 90 LEU B O 1
ATOM 6631 N N . TRP B 1 91 ? -1.041 -2.641 11.188 1 91 91 TRP B N 1
ATOM 6632 C CA . TRP B 1 91 ? -2.408 -2.738 10.688 1 91 91 TRP B CA 1
ATOM 6633 C C . TRP B 1 91 ? -3.41 -2.271 11.734 1 91 91 TRP B C 1
ATOM 6635 O O . TRP B 1 91 ? -4.328 -1.506 11.43 1 91 91 TRP B O 1
ATOM 6645 N N . ASP B 1 92 ? -3.201 -2.695 13.031 1 88.56 92 ASP B N 1
ATOM 6646 C CA . ASP B 1 92 ? -4.164 -2.408 14.086 1 88.56 92 ASP B CA 1
ATOM 6647 C C . ASP B 1 92 ? -3.48 -1.773 15.297 1 88.56 92 ASP B C 1
ATOM 6649 O O . ASP B 1 92 ? -3.957 -1.902 16.422 1 88.56 92 ASP B O 1
ATOM 6653 N N . GLU B 1 93 ? -2.289 -1.154 15.133 1 86.69 93 GLU B N 1
ATOM 6654 C CA . GLU B 1 93 ? -1.544 -0.534 16.219 1 86.69 93 GLU B CA 1
ATOM 6655 C C . GLU B 1 93 ? -1.056 0.859 15.844 1 86.69 93 GLU B C 1
ATOM 6657 O O . GLU B 1 93 ? -0.899 1.161 14.656 1 86.69 93 GLU B O 1
ATOM 6662 N N . TRP B 1 94 ? -0.801 1.659 16.859 1 89.06 94 TRP B N 1
ATOM 6663 C CA . TRP B 1 94 ? -0.248 2.992 16.641 1 89.06 94 TRP B CA 1
ATOM 6664 C C . TRP B 1 94 ? 1.24 2.918 16.312 1 89.06 94 TRP B C 1
ATOM 6666 O O . TRP B 1 94 ? 1.799 3.846 15.727 1 89.06 94 TRP B O 1
ATOM 6676 N N . GLU B 1 95 ? 1.876 1.833 16.703 1 92 95 GLU B N 1
ATOM 6677 C CA . GLU B 1 95 ? 3.307 1.663 16.469 1 92 95 GLU B CA 1
ATOM 6678 C C . GLU B 1 95 ? 3.633 1.694 14.977 1 92 95 GLU B C 1
ATOM 6680 O O . GLU B 1 95 ? 2.906 1.115 14.164 1 92 95 GLU B O 1
ATOM 6685 N N . GLN B 1 96 ? 4.699 2.422 14.602 1 93.75 96 GLN B N 1
ATOM 6686 C CA . GLN B 1 96 ? 5.09 2.492 13.195 1 93.75 96 GLN B CA 1
ATOM 6687 C C . GLN B 1 96 ? 5.398 1.104 12.641 1 93.75 96 GLN B C 1
ATOM 6689 O O . GLN B 1 96 ? 5.855 0.224 13.375 1 93.75 96 GLN B O 1
ATOM 6694 N N . ALA B 1 97 ? 5.293 0.882 11.375 1 94.19 97 ALA B N 1
ATOM 6695 C CA . ALA B 1 97 ? 5.48 -0.405 10.719 1 94.19 97 ALA B CA 1
ATOM 6696 C C . ALA B 1 97 ? 6.957 -0.667 10.43 1 94.19 97 ALA B C 1
ATOM 6698 O O . ALA B 1 97 ? 7.32 -1.731 9.93 1 94.19 97 ALA B O 1
ATOM 6699 N N . GLY B 1 98 ? 7.809 0.253 10.695 1 92.19 98 GLY B N 1
ATOM 6700 C CA . GLY B 1 98 ? 9.242 0.076 10.539 1 92.19 98 GLY B CA 1
ATOM 6701 C C . GLY B 1 98 ? 9.703 0.148 9.094 1 92.19 98 GLY B C 1
ATOM 6702 O O . GLY B 1 98 ? 10.781 -0.338 8.758 1 92.19 98 GLY B O 1
ATOM 6703 N N . GLN B 1 99 ? 8.977 0.726 8.211 1 93.69 99 GLN B N 1
ATOM 6704 C CA . GLN B 1 99 ? 9.336 0.839 6.801 1 93.69 99 GLN B CA 1
ATOM 6705 C C . GLN B 1 99 ? 10.43 1.887 6.598 1 93.69 99 GLN B C 1
ATOM 6707 O O . GLN B 1 99 ? 10.578 2.801 7.41 1 93.69 99 GLN B O 1
ATOM 6712 N N . THR B 1 100 ? 11.188 1.723 5.512 1 92.62 100 THR B N 1
ATOM 6713 C CA . THR B 1 100 ? 12.305 2.627 5.262 1 92.62 100 THR B CA 1
ATOM 6714 C C . THR B 1 100 ? 11.984 3.57 4.105 1 92.62 100 THR B C 1
ATOM 6716 O O . THR B 1 100 ? 12.844 4.348 3.682 1 92.62 100 THR B O 1
ATOM 6719 N N . ASN B 1 101 ? 10.766 3.518 3.553 1 94.75 101 ASN B N 1
ATOM 6720 C CA . ASN B 1 101 ? 10.367 4.324 2.4 1 94.75 101 ASN B CA 1
ATOM 6721 C C . ASN B 1 101 ? 9.32 5.363 2.777 1 94.75 101 ASN B C 1
ATOM 6723 O O . ASN B 1 101 ? 8.648 5.918 1.904 1 94.75 101 ASN B O 1
ATOM 6727 N N . ASP B 1 102 ? 9.109 5.691 4.035 1 96.38 102 ASP B N 1
ATOM 6728 C CA . ASP B 1 102 ? 7.941 6.48 4.41 1 96.38 102 ASP B CA 1
ATOM 6729 C C . ASP B 1 102 ? 8.352 7.742 5.164 1 96.38 102 ASP B C 1
ATOM 6731 O O . ASP B 1 102 ? 7.555 8.312 5.914 1 96.38 102 ASP B O 1
ATOM 6735 N N . SER B 1 103 ? 9.625 8.203 5.082 1 96.62 103 SER B N 1
ATOM 6736 C CA . SER B 1 103 ? 10.016 9.516 5.586 1 96.62 103 SER B CA 1
ATOM 6737 C C . SER B 1 103 ? 9.469 10.633 4.703 1 96.62 103 SER B C 1
ATOM 6739 O O . SER B 1 103 ? 9.461 10.516 3.479 1 96.62 103 SER B O 1
ATOM 6741 N N . CYS B 1 104 ? 9.062 11.75 5.301 1 97.75 104 CYS B N 1
ATOM 6742 C CA . CYS B 1 104 ? 8.414 12.812 4.547 1 97.75 104 CYS B CA 1
ATOM 6743 C C . CYS B 1 104 ? 9.109 14.148 4.773 1 97.75 104 CYS B C 1
ATOM 6745 O O . CYS B 1 104 ? 10.148 14.211 5.441 1 97.75 104 CYS B O 1
ATOM 6747 N N . VAL B 1 105 ? 8.641 15.164 4.051 1 98.44 105 VAL B N 1
ATOM 6748 C CA . VAL B 1 105 ? 8.945 16.562 4.371 1 98.44 105 VAL B CA 1
ATOM 6749 C C . VAL B 1 105 ? 7.969 17.062 5.426 1 98.44 105 VAL B C 1
ATOM 6751 O O . VAL B 1 105 ? 6.758 16.875 5.316 1 98.44 105 VAL B O 1
ATOM 6754 N N . ALA B 1 106 ? 8.547 17.625 6.48 1 98.38 106 ALA B N 1
ATOM 6755 C CA . ALA B 1 106 ? 7.715 18.312 7.453 1 98.38 106 ALA B CA 1
ATOM 6756 C C . ALA B 1 106 ? 7.547 19.781 7.082 1 98.38 106 ALA B C 1
ATOM 6758 O O . ALA B 1 106 ? 8.523 20.531 7.016 1 98.38 106 ALA B O 1
ATOM 6759 N N . PHE B 1 107 ? 6.344 20.188 6.848 1 98.5 107 PHE B N 1
ATOM 6760 C CA . PHE B 1 107 ? 6.031 21.578 6.535 1 98.5 107 PHE B CA 1
ATOM 6761 C C . PHE B 1 107 ? 5.738 22.359 7.805 1 98.5 107 PHE B C 1
ATOM 6763 O O . PHE B 1 107 ? 5.523 21.781 8.867 1 98.5 107 PHE B O 1
ATOM 6770 N N . PRO B 1 108 ? 5.773 23.672 7.711 1 98.5 108 PRO B N 1
ATOM 6771 C CA . PRO B 1 108 ? 5.508 24.484 8.898 1 98.5 108 PRO B CA 1
ATOM 6772 C C . PRO B 1 108 ? 4.105 24.266 9.461 1 98.5 108 PRO B C 1
ATOM 6774 O O . PRO B 1 108 ? 3.158 24.031 8.703 1 98.5 108 PRO B O 1
ATOM 6777 N N . ALA B 1 109 ? 4.027 24.359 10.797 1 97.75 109 ALA B N 1
ATOM 6778 C CA . ALA B 1 109 ? 2.729 24.281 11.461 1 97.75 109 ALA B CA 1
ATOM 6779 C C . ALA B 1 109 ? 1.754 25.297 10.898 1 97.75 109 ALA B C 1
ATOM 6781 O O . ALA B 1 109 ? 2.17 26.297 10.297 1 97.75 109 ALA B O 1
ATOM 6782 N N . LEU B 1 110 ? 0.48 25.062 11.094 1 98.19 110 LEU B N 1
ATOM 6783 C CA . LEU B 1 110 ? -0.544 25.859 10.438 1 98.19 110 LEU B CA 1
ATOM 6784 C C . LEU B 1 110 ? -0.604 27.266 11.055 1 98.19 110 LEU B C 1
ATOM 6786 O O . LEU B 1 110 ? -1.038 28.219 10.398 1 98.19 110 LEU B O 1
ATOM 6790 N N . THR B 1 111 ? -0.159 27.406 12.305 1 98.31 111 THR B N 1
ATOM 6791 C CA . THR B 1 111 ? -0.04 28.75 12.852 1 98.31 111 THR B CA 1
ATOM 6792 C C . THR B 1 111 ? 0.971 29.578 12.062 1 98.31 111 THR B C 1
ATOM 6794 O O . THR B 1 111 ? 0.745 30.75 11.789 1 98.31 111 THR B O 1
ATOM 6797 N N . CYS B 1 112 ? 2.035 28.922 11.711 1 98.69 112 CYS B N 1
ATOM 6798 C CA . CYS B 1 112 ? 3.018 29.594 10.859 1 98.69 112 CYS B CA 1
ATOM 6799 C C . CYS B 1 112 ? 2.432 29.906 9.492 1 98.69 112 CYS B C 1
ATOM 6801 O O . CYS B 1 112 ? 2.635 31 8.961 1 98.69 112 CYS B O 1
ATOM 6803 N N . LEU B 1 113 ? 1.719 28.969 8.938 1 98.75 113 LEU B N 1
ATOM 6804 C CA . LEU B 1 113 ? 1.087 29.203 7.645 1 98.75 113 LEU B CA 1
ATOM 6805 C C . LEU B 1 113 ? 0.145 30.391 7.699 1 98.75 113 LEU B C 1
ATOM 6807 O O . LEU B 1 113 ? 0.195 31.266 6.836 1 98.75 113 LEU B O 1
ATOM 6811 N N . ALA B 1 114 ? -0.673 30.406 8.711 1 98.81 114 ALA B N 1
ATOM 6812 C CA . ALA B 1 114 ? -1.609 31.516 8.875 1 98.81 114 ALA B CA 1
ATOM 6813 C C . ALA B 1 114 ? -0.868 32.844 9.078 1 98.81 114 ALA B C 1
ATOM 6815 O O . ALA B 1 114 ? -1.324 33.906 8.625 1 98.81 114 ALA B O 1
ATOM 6816 N N . ALA B 1 115 ? 0.27 32.781 9.703 1 98.94 115 ALA B N 1
ATOM 6817 C CA . ALA B 1 115 ? 1.062 34 10 1 98.94 115 ALA B CA 1
ATOM 6818 C C . ALA B 1 115 ? 1.641 34.594 8.719 1 98.94 115 ALA B C 1
ATOM 6820 O O . ALA B 1 115 ? 2.086 35.75 8.719 1 98.94 115 ALA B O 1
ATOM 6821 N N . SER B 1 116 ? 1.602 33.844 7.68 1 98.88 116 SER B N 1
ATOM 6822 C CA . SER B 1 116 ? 2.072 34.375 6.406 1 98.88 116 SER B CA 1
ATOM 6823 C C . SER B 1 116 ? 1.091 35.406 5.84 1 98.88 116 SER B C 1
ATOM 6825 O O . SER B 1 116 ? 1.467 36.25 5.027 1 98.88 116 SER B O 1
ATOM 6827 N N . TRP B 1 117 ? -0.208 35.281 6.227 1 98.81 117 TRP B N 1
ATOM 6828 C CA . TRP B 1 117 ? -1.269 36.094 5.68 1 98.81 117 TRP B CA 1
ATOM 6829 C C . TRP B 1 117 ? -1.212 36.125 4.156 1 98.81 117 TRP B C 1
ATOM 6831 O O . TRP B 1 117 ? -1.402 37.188 3.541 1 98.81 117 TRP B O 1
ATOM 6841 N N . ASN B 1 118 ? -0.805 35.094 3.535 1 98.81 118 ASN B N 1
ATOM 6842 C CA . ASN B 1 118 ? -0.637 34.969 2.092 1 98.81 118 ASN B CA 1
ATOM 6843 C C . ASN B 1 118 ? -1.296 33.688 1.56 1 98.81 118 ASN B C 1
ATOM 6845 O O . ASN B 1 118 ? -0.71 32.594 1.623 1 98.81 118 ASN B O 1
ATOM 6849 N N . PRO B 1 119 ? -2.457 33.781 0.96 1 98.75 119 PRO B N 1
ATOM 6850 C CA . PRO B 1 119 ? -3.178 32.625 0.457 1 98.75 119 PRO B CA 1
ATOM 6851 C C . PRO B 1 119 ? -2.352 31.797 -0.533 1 98.75 119 PRO B C 1
ATOM 6853 O O . PRO B 1 119 ? -2.545 30.578 -0.648 1 98.75 119 PRO B O 1
ATOM 6856 N N . GLN B 1 120 ? -1.406 32.406 -1.196 1 98.62 120 GLN B N 1
ATOM 6857 C CA . GLN B 1 120 ? -0.549 31.641 -2.109 1 98.62 120 GLN B CA 1
ATOM 6858 C C . GLN B 1 120 ? 0.297 30.625 -1.354 1 98.62 120 GLN B C 1
ATOM 6860 O O . GLN B 1 120 ? 0.574 29.547 -1.868 1 98.62 120 GLN B O 1
ATOM 6865 N N . MET B 1 121 ? 0.71 30.953 -0.141 1 98.69 121 MET B N 1
ATOM 6866 C CA . MET B 1 121 ? 1.445 30 0.688 1 98.69 121 MET B CA 1
ATOM 6867 C C . MET B 1 121 ? 0.574 28.797 1.038 1 98.69 121 MET B C 1
ATOM 6869 O O . MET B 1 121 ? 1.063 27.672 1.104 1 98.69 121 MET B O 1
ATOM 6873 N N . SER B 1 122 ? -0.717 29.031 1.238 1 98.62 122 SER B N 1
ATOM 6874 C CA . SER B 1 122 ? -1.643 27.938 1.486 1 98.62 122 SER B CA 1
ATOM 6875 C C . SER B 1 122 ? -1.752 27.016 0.272 1 98.62 122 SER B C 1
ATOM 6877 O O . SER B 1 122 ? -1.792 25.797 0.411 1 98.62 122 SER B O 1
ATOM 6879 N N . ARG B 1 123 ? -1.785 27.641 -0.904 1 98.75 123 ARG B N 1
ATOM 6880 C CA . ARG B 1 123 ? -1.889 26.859 -2.137 1 98.75 123 ARG B CA 1
ATOM 6881 C C . ARG B 1 123 ? -0.676 25.953 -2.316 1 98.75 123 ARG B C 1
ATOM 6883 O O . ARG B 1 123 ? -0.823 24.75 -2.582 1 98.75 123 ARG B O 1
ATOM 6890 N N . ILE B 1 124 ? 0.48 26.516 -2.164 1 98.19 124 ILE B N 1
ATOM 6891 C CA . ILE B 1 124 ? 1.694 25.734 -2.373 1 98.19 124 ILE B CA 1
ATOM 6892 C C . ILE B 1 124 ? 1.822 24.672 -1.28 1 98.19 124 ILE B C 1
ATOM 6894 O O . ILE B 1 124 ? 2.312 23.578 -1.531 1 98.19 124 ILE B O 1
ATOM 6898 N N . TYR B 1 125 ? 1.367 25 -0.067 1 98.5 125 TYR B N 1
ATOM 6899 C CA . TYR B 1 125 ? 1.303 24.031 1.02 1 98.5 125 TYR B CA 1
ATOM 6900 C C . TYR B 1 125 ? 0.46 22.828 0.624 1 98.5 125 TYR B C 1
ATOM 6902 O O . TYR B 1 125 ? 0.928 21.688 0.688 1 98.5 125 TYR B O 1
ATOM 6910 N N . GLY B 1 126 ? -0.738 23.094 0.181 1 98.44 126 GLY B N 1
ATOM 6911 C CA . GLY B 1 126 ? -1.658 22.031 -0.205 1 98.44 126 GLY B CA 1
ATOM 6912 C C . GLY B 1 126 ? -1.137 21.172 -1.343 1 98.44 126 GLY B C 1
ATOM 6913 O O . GLY B 1 126 ? -1.241 19.938 -1.299 1 98.44 126 GLY B O 1
ATOM 6914 N N . GLU B 1 127 ? -0.555 21.781 -2.328 1 98.31 127 GLU B N 1
ATOM 6915 C CA . GLU B 1 127 ? -0.038 21.047 -3.484 1 98.31 127 GLU B CA 1
ATOM 6916 C C . GLU B 1 127 ? 1.109 20.125 -3.086 1 98.31 127 GLU B C 1
ATOM 6918 O O . GLU B 1 127 ? 1.133 18.953 -3.473 1 98.31 127 GLU B O 1
ATOM 6923 N N . ALA B 1 128 ? 2.039 20.641 -2.332 1 98.25 128 ALA B N 1
ATOM 6924 C CA . ALA B 1 128 ? 3.197 19.859 -1.915 1 98.25 128 ALA B CA 1
ATOM 6925 C C . ALA B 1 128 ? 2.773 18.672 -1.041 1 98.25 128 ALA B C 1
ATOM 6927 O O . ALA B 1 128 ? 3.213 17.547 -1.257 1 98.25 128 ALA B O 1
ATOM 6928 N N . LEU B 1 129 ? 1.926 18.969 -0.097 1 98.38 129 LEU B N 1
ATOM 6929 C CA . LEU B 1 129 ? 1.444 17.906 0.794 1 98.38 129 LEU B CA 1
ATOM 6930 C C . LEU B 1 129 ? 0.644 16.875 0.023 1 98.38 129 LEU B C 1
ATOM 6932 O O . LEU B 1 129 ? 0.74 15.672 0.306 1 98.38 129 LEU B O 1
ATOM 6936 N N . GLY B 1 130 ? -0.169 17.344 -0.904 1 98.12 130 GLY B N 1
ATOM 6937 C CA . GLY B 1 130 ? -0.922 16.422 -1.742 1 98.12 130 GLY B CA 1
ATOM 6938 C C . GLY B 1 130 ? -0.038 15.477 -2.533 1 98.12 130 GLY B C 1
ATOM 6939 O O . GLY B 1 130 ? -0.338 14.281 -2.646 1 98.12 130 GLY B O 1
ATOM 6940 N N . GLU B 1 131 ? 1.047 15.969 -3.043 1 98 131 GLU B N 1
ATOM 6941 C CA . GLU B 1 131 ? 1.979 15.141 -3.801 1 98 131 GLU B CA 1
ATOM 6942 C C . GLU B 1 131 ? 2.662 14.109 -2.902 1 98 131 GLU B C 1
ATOM 6944 O O . GLU B 1 131 ? 2.83 12.953 -3.289 1 98 131 GLU B O 1
ATOM 6949 N N . GLU B 1 132 ? 3.062 14.594 -1.701 1 98.38 132 GLU B N 1
ATOM 6950 C CA . GLU B 1 132 ? 3.652 13.656 -0.745 1 98.38 132 GLU B CA 1
ATOM 6951 C C . GLU B 1 132 ? 2.688 12.531 -0.407 1 98.38 132 GLU B C 1
ATOM 6953 O O . GLU B 1 132 ? 3.07 11.359 -0.406 1 98.38 132 GLU B O 1
ATOM 6958 N N . ALA B 1 133 ? 1.45 12.898 -0.131 1 98.19 133 ALA B N 1
ATOM 6959 C CA . ALA B 1 133 ? 0.429 11.93 0.258 1 98.19 133 ALA B CA 1
ATOM 6960 C C . ALA B 1 133 ? 0.155 10.938 -0.871 1 98.19 133 ALA B C 1
ATOM 6962 O O . ALA B 1 133 ? 0.049 9.734 -0.635 1 98.19 133 ALA B O 1
ATOM 6963 N N . LEU B 1 134 ? 0.052 11.461 -2.057 1 97.62 134 LEU B N 1
ATOM 6964 C CA . LEU B 1 134 ? -0.227 10.617 -3.211 1 97.62 134 LEU B CA 1
ATOM 6965 C C . LEU B 1 134 ? 0.895 9.609 -3.428 1 97.62 134 LEU B C 1
ATOM 6967 O O . LEU B 1 134 ? 0.635 8.422 -3.666 1 97.62 134 LEU B O 1
ATOM 6971 N N . TYR B 1 135 ? 2.141 10.031 -3.385 1 97.56 135 TYR B N 1
ATOM 6972 C CA . TYR B 1 135 ? 3.273 9.125 -3.537 1 97.56 135 TYR B CA 1
ATOM 6973 C C . TYR B 1 135 ? 3.234 8.023 -2.484 1 97.56 135 TYR B C 1
ATOM 6975 O O . TYR B 1 135 ? 3.592 6.875 -2.764 1 97.56 135 TYR B O 1
ATOM 6983 N N . ARG B 1 136 ? 2.797 8.398 -1.283 1 97.38 136 ARG B N 1
ATOM 6984 C CA . ARG B 1 136 ? 2.742 7.484 -0.145 1 97.38 136 ARG B CA 1
ATOM 6985 C C . ARG B 1 136 ? 1.491 6.613 -0.202 1 97.38 136 ARG B C 1
ATOM 6987 O O . ARG B 1 136 ? 1.24 5.816 0.707 1 97.38 136 ARG B O 1
ATOM 6994 N N . GLY B 1 137 ? 0.633 6.785 -1.195 1 96.44 137 GLY B N 1
ATOM 6995 C CA . GLY B 1 137 ? -0.551 5.965 -1.39 1 96.44 137 GLY B CA 1
ATOM 6996 C C . GLY B 1 137 ? -1.701 6.352 -0.48 1 96.44 137 GLY B C 1
ATOM 6997 O O . GLY B 1 137 ? -2.527 5.508 -0.122 1 96.44 137 GLY B O 1
ATOM 6998 N N . LYS B 1 138 ? -1.754 7.574 -0.052 1 98.12 138 LYS B N 1
ATOM 6999 C CA . LYS B 1 138 ? -2.84 8.039 0.806 1 98.12 138 LYS B CA 1
ATOM 7000 C C . LYS B 1 138 ? -3.912 8.758 -0.006 1 98.12 138 LYS B C 1
ATOM 7002 O O . LYS B 1 138 ? -3.598 9.508 -0.934 1 98.12 138 LYS B O 1
ATOM 7007 N N . ASP B 1 139 ? -5.184 8.539 0.399 1 98.38 139 ASP B N 1
ATOM 7008 C CA . ASP B 1 139 ? -6.32 9.086 -0.331 1 98.38 139 ASP B CA 1
ATOM 7009 C C . ASP B 1 139 ? -6.918 10.281 0.406 1 98.38 139 ASP B C 1
ATOM 7011 O O . ASP B 1 139 ? -7.684 11.055 -0.173 1 98.38 139 ASP B O 1
ATOM 7015 N N . MET B 1 140 ? -6.535 10.43 1.658 1 98.44 140 MET B N 1
ATOM 7016 C CA . MET B 1 140 ? -7.047 11.516 2.49 1 98.44 140 MET B CA 1
ATOM 7017 C C . MET B 1 140 ? -6.02 11.922 3.539 1 98.44 140 MET B C 1
ATOM 7019 O O . MET B 1 140 ? -5.426 11.07 4.203 1 98.44 140 MET B O 1
ATOM 7023 N N . ILE B 1 141 ? -5.816 13.188 3.611 1 98.44 141 ILE B N 1
ATOM 7024 C CA . ILE B 1 141 ? -5.074 13.75 4.734 1 98.44 141 ILE B CA 1
ATOM 7025 C C . ILE B 1 141 ? -6.051 14.273 5.785 1 98.44 141 ILE B C 1
ATOM 7027 O O . ILE B 1 141 ? -6.953 15.055 5.465 1 98.44 141 ILE B O 1
ATOM 7031 N N . LEU B 1 142 ? -5.898 13.836 7.023 1 97.88 142 LEU B N 1
ATOM 7032 C CA . LEU B 1 142 ? -6.758 14.266 8.117 1 97.88 142 LEU B CA 1
ATOM 7033 C C . LEU B 1 142 ? -6.383 15.664 8.594 1 97.88 142 LEU B C 1
ATOM 7035 O O . LEU B 1 142 ? -5.824 15.828 9.68 1 97.88 142 LEU B O 1
ATOM 7039 N N . GLY B 1 143 ? -6.723 16.641 7.926 1 96.19 143 GLY B N 1
ATOM 7040 C CA . GLY B 1 143 ? -6.465 18.062 8.094 1 96.19 143 GLY B CA 1
ATOM 7041 C C . GLY B 1 143 ? -6.906 18.891 6.902 1 96.19 143 GLY B C 1
ATOM 7042 O O . GLY B 1 143 ? -7.367 18.344 5.895 1 96.19 143 GLY B O 1
ATOM 7043 N N . PRO B 1 144 ? -6.848 20.156 6.965 1 97.44 144 PRO B N 1
ATOM 7044 C CA . PRO B 1 144 ? -6.23 20.938 8.031 1 97.44 144 PRO B CA 1
ATOM 7045 C C . PRO B 1 144 ? -7.18 21.188 9.203 1 97.44 144 PRO B C 1
ATOM 7047 O O . PRO B 1 144 ? -8.391 20.984 9.07 1 97.44 144 PRO B O 1
ATOM 7050 N N . GLY B 1 145 ? -6.602 21.562 10.32 1 97.81 145 GLY B N 1
ATOM 7051 C CA . GLY B 1 145 ? -7.375 22.078 11.445 1 97.81 145 GLY B CA 1
ATOM 7052 C C . GLY B 1 145 ? -7.672 23.562 11.336 1 97.81 145 GLY B C 1
ATOM 7053 O O . GLY B 1 145 ? -6.82 24.344 10.898 1 97.81 145 GLY B O 1
ATOM 7054 N N . VAL B 1 146 ? -8.914 23.938 11.828 1 98.31 146 VAL B N 1
ATOM 7055 C CA . VAL B 1 146 ? -9.258 25.344 11.648 1 98.31 146 VAL B CA 1
ATOM 7056 C C . VAL B 1 146 ? -9.992 25.844 12.891 1 98.31 146 VAL B C 1
ATOM 7058 O O . VAL B 1 146 ? -10.695 26.859 12.828 1 98.31 146 VAL B O 1
ATOM 7061 N N . ASN B 1 147 ? -9.938 25.125 13.984 1 98.5 147 ASN B N 1
ATOM 7062 C CA . ASN B 1 147 ? -10.586 25.594 15.203 1 98.5 147 ASN B CA 1
ATOM 7063 C C . ASN B 1 147 ? -9.977 26.906 15.695 1 98.5 147 ASN B C 1
ATOM 7065 O O . ASN B 1 147 ? -8.781 27.141 15.516 1 98.5 147 ASN B O 1
ATOM 7069 N N . ILE B 1 148 ? -10.781 27.688 16.328 1 98.5 148 ILE B N 1
ATOM 7070 C CA . ILE B 1 148 ? -10.445 29.062 16.719 1 98.5 148 ILE B CA 1
ATOM 7071 C C . ILE B 1 148 ? -9.57 29.031 17.969 1 98.5 148 ILE B C 1
ATOM 7073 O O . ILE B 1 148 ? -9.82 28.266 18.891 1 98.5 148 ILE B O 1
ATOM 7077 N N . TYR B 1 149 ? -8.555 29.875 17.938 1 98.12 149 TYR B N 1
ATOM 7078 C CA . TYR B 1 149 ? -7.656 30.094 19.062 1 98.12 149 TYR B CA 1
ATOM 7079 C C . TYR B 1 149 ? -8.375 30.812 20.203 1 98.12 149 TYR B C 1
ATOM 7081 O O . TYR B 1 149 ? -8.242 32.031 20.359 1 98.12 149 TYR B O 1
ATOM 7089 N N . ARG B 1 150 ? -9.062 30.125 21.062 1 97.88 150 ARG B N 1
ATOM 7090 C CA . ARG B 1 150 ? -9.867 30.656 22.156 1 97.88 150 ARG B CA 1
ATOM 7091 C C . ARG B 1 150 ? -9 30.938 23.375 1 97.88 150 ARG B C 1
ATOM 7093 O O . ARG B 1 150 ? -9.227 31.922 24.094 1 97.88 150 ARG B O 1
ATOM 7100 N N . THR B 1 151 ? -8.094 30.078 23.656 1 97.5 151 THR B N 1
ATOM 7101 C CA . THR B 1 151 ? -7.188 30.172 24.797 1 97.5 151 THR B CA 1
ATOM 7102 C C . THR B 1 151 ? -5.789 29.703 24.422 1 97.5 151 THR B C 1
ATOM 7104 O O . THR B 1 151 ? -5.637 28.766 23.625 1 97.5 151 THR B O 1
ATOM 7107 N N . PRO B 1 152 ? -4.758 30.344 24.984 1 97.62 152 PRO B N 1
ATOM 7108 C CA . PRO B 1 152 ? -3.391 29.906 24.719 1 97.62 152 PRO B CA 1
ATOM 7109 C C . PRO B 1 152 ? -3.051 28.578 25.406 1 97.62 152 PRO B C 1
ATOM 7111 O O . PRO B 1 152 ? -1.955 28.047 25.219 1 97.62 152 PRO B O 1
ATOM 7114 N N . LEU B 1 153 ? -3.975 27.984 26.156 1 97.81 153 LEU B N 1
ATOM 7115 C CA . LEU B 1 153 ? -3.689 26.75 26.875 1 97.81 153 LEU B CA 1
ATOM 7116 C C . LEU B 1 153 ? -4.031 25.531 26.031 1 97.81 153 LEU B C 1
ATOM 7118 O O . LEU B 1 153 ? -3.604 24.406 26.344 1 97.81 153 LEU B O 1
ATOM 7122 N N . ASN B 1 154 ? -4.832 25.719 25 1 97.19 154 ASN B N 1
ATOM 7123 C CA . ASN B 1 154 ? -5.184 24.578 24.156 1 97.19 154 ASN B CA 1
ATOM 7124 C C . ASN B 1 154 ? -3.949 23.969 23.516 1 97.19 154 ASN B C 1
ATOM 7126 O O . ASN B 1 154 ? -3.262 24.609 22.719 1 97.19 154 ASN B O 1
ATOM 7130 N N . GLY B 1 155 ? -3.734 22.719 23.75 1 96.31 155 GLY B N 1
ATOM 7131 C CA . GLY B 1 155 ? -2.523 22.047 23.297 1 96.31 155 GLY B CA 1
ATOM 7132 C C . GLY B 1 155 ? -2.449 21.891 21.797 1 96.31 155 GLY B C 1
ATOM 7133 O O . GLY B 1 155 ? -1.363 21.734 21.234 1 96.31 155 GLY B O 1
ATOM 7134 N N . ARG B 1 156 ? -3.492 22 21.047 1 96.44 156 ARG B N 1
ATOM 7135 C CA . ARG B 1 156 ? -3.475 21.703 19.609 1 96.44 156 ARG B CA 1
ATOM 7136 C C . ARG B 1 156 ? -3.576 22.984 18.781 1 96.44 156 ARG B C 1
ATOM 7138 O O . ARG B 1 156 ? -3.66 22.922 17.562 1 96.44 156 ARG B O 1
ATOM 7145 N N . ASN B 1 157 ? -3.469 24.109 19.406 1 97.25 157 ASN B N 1
ATOM 7146 C CA . ASN B 1 157 ? -3.555 25.359 18.672 1 97.25 157 ASN B CA 1
ATOM 7147 C C . ASN B 1 157 ? -2.564 25.406 17.516 1 97.25 157 ASN B C 1
ATOM 7149 O O . ASN B 1 157 ? -2.84 26.031 16.484 1 97.25 157 ASN B O 1
ATOM 7153 N N . PHE B 1 158 ? -1.403 24.766 17.656 1 96.44 158 PHE B N 1
ATOM 7154 C CA . PHE B 1 158 ? -0.373 24.812 16.625 1 96.44 158 PHE B CA 1
ATOM 7155 C C . PHE B 1 158 ? -0.856 24.156 15.336 1 96.44 158 PHE B C 1
ATOM 7157 O O . PHE B 1 158 ? -0.263 24.359 14.273 1 96.44 158 PHE B O 1
ATOM 7164 N N . GLU B 1 159 ? -1.968 23.406 15.391 1 96.06 159 GLU B N 1
ATOM 7165 C CA . GLU B 1 159 ? -2.529 22.734 14.234 1 96.06 159 GLU B CA 1
ATOM 7166 C C . GLU B 1 159 ? -3.65 23.547 13.602 1 96.06 159 GLU B C 1
ATOM 7168 O O . GLU B 1 159 ? -4.324 23.078 12.68 1 96.06 159 GLU B O 1
ATOM 7173 N N . TYR B 1 160 ? -3.881 24.75 14.125 1 97.56 160 TYR B N 1
ATOM 7174 C CA . TYR B 1 160 ? -4.996 25.547 13.641 1 97.56 160 TYR B CA 1
ATOM 7175 C C . TYR B 1 160 ? -4.504 26.844 13.023 1 97.56 160 TYR B C 1
ATOM 7177 O O . TYR B 1 160 ? -3.297 27.031 12.836 1 97.56 160 TYR B O 1
ATOM 7185 N N . MET B 1 161 ? -5.461 27.734 12.602 1 98.25 161 MET B N 1
ATOM 7186 C CA . MET B 1 161 ? -5.086 28.875 11.766 1 98.25 161 MET B CA 1
ATOM 7187 C C . MET B 1 161 ? -5.367 30.188 12.477 1 98.25 161 MET B C 1
ATOM 7189 O O . MET B 1 161 ? -5.656 31.203 11.836 1 98.25 161 MET B O 1
ATOM 7193 N N . GLY B 1 162 ? -5.414 30.188 13.844 1 98.25 162 GLY B N 1
ATOM 7194 C CA . GLY B 1 162 ? -5.426 31.438 14.57 1 98.25 162 GLY B CA 1
ATOM 7195 C C . GLY B 1 162 ? -6.781 31.766 15.172 1 98.25 162 GLY B C 1
ATOM 7196 O O . GLY B 1 162 ? -7.625 30.891 15.336 1 98.25 162 GLY B O 1
ATOM 7197 N N . GLU B 1 163 ? -6.977 33.094 15.586 1 98.69 163 GLU B N 1
ATOM 7198 C CA . GLU B 1 163 ? -8.117 33.469 16.406 1 98.69 163 GLU B CA 1
ATOM 7199 C C . GLU B 1 163 ? -9.219 34.125 15.562 1 98.69 163 GLU B C 1
ATOM 7201 O O . GLU B 1 163 ? -10.352 34.281 16.016 1 98.69 163 GLU B O 1
ATOM 7206 N N . ASP B 1 164 ? -8.898 34.5 14.336 1 98.81 164 ASP B N 1
ATOM 7207 C CA . ASP B 1 164 ? -9.836 35.281 13.555 1 98.81 164 ASP B CA 1
ATOM 7208 C C . ASP B 1 164 ? -10.539 34.438 12.5 1 98.81 164 ASP B C 1
ATOM 7210 O O . ASP B 1 164 ? -9.883 33.812 11.664 1 98.81 164 ASP B O 1
ATOM 7214 N N . PRO B 1 165 ? -11.844 34.438 12.523 1 98.62 165 PRO B N 1
ATOM 7215 C CA . PRO B 1 165 ? -12.586 33.562 11.594 1 98.62 165 PRO B CA 1
ATOM 7216 C C . PRO B 1 165 ? -12.391 33.969 10.133 1 98.62 165 PRO B C 1
ATOM 7218 O O . PRO B 1 165 ? -12.391 33.094 9.25 1 98.62 165 PRO B O 1
ATOM 7221 N N . PHE B 1 166 ? -12.18 35.219 9.852 1 98.62 166 PHE B N 1
ATOM 7222 C CA . PHE B 1 166 ? -11.992 35.656 8.477 1 98.62 166 PHE B CA 1
ATOM 7223 C C . PHE B 1 166 ? -10.641 35.188 7.938 1 98.62 166 PHE B C 1
ATOM 7225 O O . PHE B 1 166 ? -10.562 34.656 6.84 1 98.62 166 PHE B O 1
ATOM 7232 N N . LEU B 1 167 ? -9.594 35.438 8.703 1 98.88 167 LEU B N 1
ATOM 7233 C CA . LEU B 1 167 ? -8.266 35 8.289 1 98.88 167 LEU B CA 1
ATOM 7234 C C . LEU B 1 167 ? -8.258 33.5 8.016 1 98.88 167 LEU B C 1
ATOM 7236 O O . LEU B 1 167 ? -7.785 33.062 6.961 1 98.88 167 LEU B O 1
ATOM 7240 N N . ALA B 1 168 ? -8.789 32.719 8.961 1 98.81 168 ALA B N 1
ATOM 7241 C CA . ALA B 1 168 ? -8.82 31.266 8.797 1 98.81 168 ALA B CA 1
ATOM 7242 C C . ALA B 1 168 ? -9.625 30.859 7.57 1 98.81 168 ALA B C 1
ATOM 7244 O O . ALA B 1 168 ? -9.258 29.922 6.859 1 98.81 168 ALA B O 1
ATOM 7245 N N . SER B 1 169 ? -10.742 31.594 7.312 1 98.88 169 SER B N 1
ATOM 7246 C CA . SER B 1 169 ? -11.602 31.297 6.176 1 98.88 169 SER B CA 1
ATOM 7247 C C . SER B 1 169 ? -10.875 31.516 4.855 1 98.88 169 SER B C 1
ATOM 7249 O O . SER B 1 169 ? -11.078 30.766 3.898 1 98.88 169 SER B O 1
ATOM 7251 N N . ILE B 1 170 ? -10.039 32.531 4.816 1 98.81 170 ILE B N 1
ATOM 7252 C CA . ILE B 1 170 ? -9.328 32.844 3.586 1 98.81 170 ILE B CA 1
ATOM 7253 C C . ILE B 1 170 ? -8.172 31.859 3.387 1 98.81 170 ILE B C 1
ATOM 7255 O O . ILE B 1 170 ? -7.941 31.391 2.275 1 98.81 170 ILE B O 1
ATOM 7259 N N . MET B 1 171 ? -7.523 31.5 4.414 1 98.88 171 MET B N 1
ATOM 7260 C CA . MET B 1 171 ? -6.305 30.703 4.328 1 98.88 171 MET B CA 1
ATOM 7261 C C . MET B 1 171 ? -6.633 29.234 4.078 1 98.88 171 MET B C 1
ATOM 7263 O O . MET B 1 171 ? -5.867 28.516 3.422 1 98.88 171 MET B O 1
ATOM 7267 N N . VAL B 1 172 ? -7.766 28.703 4.523 1 98.81 172 VAL B N 1
ATOM 7268 C CA . VAL B 1 172 ? -8.062 27.281 4.465 1 98.81 172 VAL B CA 1
ATOM 7269 C C . VAL B 1 172 ? -8.422 26.875 3.035 1 98.81 172 VAL B C 1
ATOM 7271 O O . VAL B 1 172 ? -8.133 25.766 2.604 1 98.81 172 VAL B O 1
ATOM 7274 N N . VAL B 1 173 ? -8.969 27.781 2.24 1 98.88 173 VAL B N 1
ATOM 7275 C CA . VAL B 1 173 ? -9.57 27.469 0.946 1 98.88 173 VAL B CA 1
ATOM 7276 C C . VAL B 1 173 ? -8.484 27.047 -0.039 1 98.88 173 VAL B C 1
ATOM 7278 O O . VAL B 1 173 ? -8.547 25.953 -0.607 1 98.88 173 VAL B O 1
ATOM 7281 N N . PRO B 1 174 ? -7.418 27.844 -0.264 1 98.88 174 PRO B N 1
ATOM 7282 C CA . PRO B 1 174 ? -6.406 27.422 -1.229 1 98.88 174 PRO B CA 1
ATOM 7283 C C . PRO B 1 174 ? -5.648 26.172 -0.772 1 98.88 174 PRO B C 1
ATOM 7285 O O . PRO B 1 174 ? -5.191 25.391 -1.604 1 98.88 174 PRO B O 1
ATOM 7288 N N . TYR B 1 175 ? -5.496 25.953 0.558 1 98.56 175 TYR B N 1
ATOM 7289 C CA . TYR B 1 175 ? -4.91 24.719 1.077 1 98.56 175 TYR B CA 1
ATOM 7290 C C . TYR B 1 175 ? -5.668 23.5 0.573 1 98.56 175 TYR B C 1
ATOM 7292 O O . TYR B 1 175 ? -5.07 22.578 0.022 1 98.56 175 TYR B O 1
ATOM 7300 N N . ILE B 1 176 ? -6.977 23.547 0.737 1 98.81 176 ILE B N 1
ATOM 7301 C CA . ILE B 1 176 ? -7.848 22.453 0.345 1 98.81 176 ILE B CA 1
ATOM 7302 C C . ILE B 1 176 ? -7.762 22.234 -1.164 1 98.81 176 ILE B C 1
ATOM 7304 O O . ILE B 1 176 ? -7.586 21.109 -1.628 1 98.81 176 ILE B O 1
ATOM 7308 N N . GLN B 1 177 ? -7.844 23.312 -1.869 1 98.88 177 GLN B N 1
ATOM 7309 C CA . GLN B 1 177 ? -7.828 23.234 -3.326 1 98.88 177 GLN B CA 1
ATOM 7310 C C . GLN B 1 177 ? -6.504 22.672 -3.832 1 98.88 177 GLN B C 1
ATOM 7312 O O . GLN B 1 177 ? -6.477 21.891 -4.773 1 98.88 177 GLN B O 1
ATOM 7317 N N . GLY B 1 178 ? -5.414 23.109 -3.25 1 98.56 178 GLY B N 1
ATOM 7318 C CA . GLY B 1 178 ? -4.113 22.562 -3.611 1 98.56 178 GLY B CA 1
ATOM 7319 C C . GLY B 1 178 ? -3.99 21.078 -3.352 1 98.56 178 GLY B C 1
ATOM 7320 O O . GLY B 1 178 ? -3.576 20.328 -4.23 1 98.56 178 GLY B O 1
ATOM 7321 N N . LEU B 1 179 ? -4.387 20.672 -2.184 1 98.31 179 LEU B N 1
ATOM 7322 C CA . LEU B 1 179 ? -4.312 19.266 -1.79 1 98.31 179 LEU B CA 1
ATOM 7323 C C . LEU B 1 179 ? -5.188 18.406 -2.693 1 98.31 179 LEU B C 1
ATOM 7325 O O . LEU B 1 179 ? -4.73 17.375 -3.209 1 98.31 179 LEU B O 1
ATOM 7329 N N . GLN B 1 180 ? -6.418 18.844 -2.939 1 98.56 180 GLN B N 1
ATOM 7330 C CA . GLN B 1 180 ? -7.391 18.062 -3.686 1 98.56 180 GLN B CA 1
ATOM 7331 C C . GLN B 1 180 ? -7.098 18.094 -5.184 1 98.56 180 GLN B C 1
ATOM 7333 O O . GLN B 1 180 ? -7.539 17.219 -5.93 1 98.56 180 GLN B O 1
ATOM 7338 N N . SER B 1 181 ? -6.297 19.078 -5.664 1 98.38 181 SER B N 1
ATOM 7339 C CA . SER B 1 181 ? -5.859 19.094 -7.059 1 98.38 181 SER B CA 1
ATOM 7340 C C . SER B 1 181 ? -4.957 17.906 -7.371 1 98.38 181 SER B C 1
ATOM 7342 O O . SER B 1 181 ? -4.758 17.562 -8.539 1 98.38 181 SER B O 1
ATOM 7344 N N . LYS B 1 182 ? -4.48 17.219 -6.375 1 97.69 182 LYS B N 1
ATOM 7345 C CA . LYS B 1 182 ? -3.625 16.047 -6.547 1 97.69 182 LYS B CA 1
ATOM 7346 C C . LYS B 1 182 ? -4.422 14.766 -6.375 1 97.69 182 LYS B C 1
ATOM 7348 O O . LYS B 1 182 ? -3.848 13.672 -6.34 1 97.69 182 LYS B O 1
ATOM 7353 N N . GLY B 1 183 ? -5.742 14.875 -6.207 1 97.81 183 GLY B N 1
ATOM 7354 C CA . GLY B 1 183 ? -6.59 13.711 -6.043 1 97.81 183 GLY B CA 1
ATOM 7355 C C . GLY B 1 183 ? -6.57 13.148 -4.637 1 97.81 183 GLY B C 1
ATOM 7356 O O . GLY B 1 183 ? -6.875 11.969 -4.426 1 97.81 183 GLY B O 1
ATOM 7357 N N . VAL B 1 184 ? -6.168 13.898 -3.666 1 98.38 184 VAL B N 1
ATOM 7358 C CA . VAL B 1 184 ? -6.148 13.531 -2.254 1 98.38 184 VAL B CA 1
ATOM 7359 C C . VAL B 1 184 ? -7.156 14.383 -1.484 1 98.38 184 VAL B C 1
ATOM 7361 O O . VAL B 1 184 ? -7.184 15.609 -1.63 1 98.38 184 VAL B O 1
ATOM 7364 N N . SER B 1 185 ? -7.957 13.75 -0.696 1 98.69 185 SER B N 1
ATOM 7365 C CA . SER B 1 185 ? -9.008 14.453 0.033 1 98.69 185 SER B CA 1
ATOM 7366 C C . SER B 1 185 ? -8.438 15.203 1.232 1 98.69 185 SER B C 1
ATOM 7368 O O . SER B 1 185 ? -7.598 14.672 1.964 1 98.69 185 SER B O 1
ATOM 7370 N N . ALA B 1 186 ? -8.906 16.422 1.393 1 98.56 186 ALA B N 1
ATOM 7371 C CA . ALA B 1 186 ? -8.797 17.062 2.695 1 98.56 186 ALA B CA 1
ATOM 7372 C C . ALA B 1 186 ? -9.875 16.562 3.65 1 98.56 186 ALA B C 1
ATOM 7374 O O . ALA B 1 186 ? -10.945 16.141 3.217 1 98.56 186 ALA B O 1
ATOM 7375 N N . CYS B 1 187 ? -9.586 16.531 4.836 1 98.56 187 CYS B N 1
ATOM 7376 C CA . CYS B 1 187 ? -10.539 16.266 5.91 1 98.56 187 CYS B CA 1
ATOM 7377 C C . CYS B 1 187 ? -10.453 17.328 6.992 1 98.56 187 CYS B C 1
ATOM 7379 O O . CYS B 1 187 ? -9.805 17.141 8.016 1 98.56 187 CYS B O 1
ATOM 7381 N N . VAL B 1 188 ? -11.172 18.406 6.75 1 98.69 188 VAL B N 1
ATOM 7382 C CA . VAL B 1 188 ? -11.086 19.578 7.598 1 98.69 188 VAL B CA 1
ATOM 7383 C C . VAL B 1 188 ? -11.602 19.266 8.992 1 98.69 188 VAL B C 1
ATOM 7385 O O . VAL B 1 188 ? -12.625 18.594 9.148 1 98.69 188 VAL B O 1
ATOM 7388 N N . LYS B 1 189 ? -10.93 19.734 10.023 1 97.62 189 LYS B N 1
ATOM 7389 C CA . LYS B 1 189 ? -11.234 19.297 11.383 1 97.62 189 LYS B CA 1
ATOM 7390 C C . LYS B 1 189 ? -10.867 20.375 12.406 1 97.62 189 LYS B C 1
ATOM 7392 O O . LYS B 1 189 ? -10.188 21.344 12.078 1 97.62 189 LYS B O 1
ATOM 7397 N N . HIS B 1 190 ? -11.359 20.172 13.617 1 97.56 190 HIS B N 1
ATOM 7398 C CA . HIS B 1 190 ? -12.367 19.234 14.117 1 97.56 190 HIS B CA 1
ATOM 7399 C C . HIS B 1 190 ? -13.742 19.891 14.172 1 97.56 190 HIS B C 1
ATOM 7401 O O . HIS B 1 190 ? -13.953 20.828 14.945 1 97.56 190 HIS B O 1
ATOM 7407 N N . TYR B 1 191 ? -14.672 19.406 13.43 1 98.5 191 TYR B N 1
ATOM 7408 C CA . TYR B 1 191 ? -15.969 20.047 13.242 1 98.5 191 TYR B CA 1
ATOM 7409 C C . TYR B 1 191 ? -16.922 19.703 14.383 1 98.5 191 TYR B C 1
ATOM 7411 O O . TYR B 1 191 ? -17.391 18.562 14.484 1 98.5 191 TYR B O 1
ATOM 7419 N N . CYS B 1 192 ? -17.25 20.609 15.32 1 97.56 192 CYS B N 1
ATOM 7420 C CA . CYS B 1 192 ? -16.719 21.953 15.57 1 97.56 192 CYS B CA 1
ATOM 7421 C C . CYS B 1 192 ? -16.562 22.219 17.062 1 97.56 192 CYS B C 1
ATOM 7423 O O . CYS B 1 192 ? -16.828 21.328 17.875 1 97.56 192 CYS B O 1
ATOM 7425 N N . LEU B 1 193 ? -16.062 23.203 17.375 1 98.12 193 LEU B N 1
ATOM 7426 C CA . LEU B 1 193 ? -15.992 23.688 18.734 1 98.12 193 LEU B CA 1
ATOM 7427 C C . LEU B 1 193 ? -14.977 22.891 19.562 1 98.12 193 LEU B C 1
ATOM 7429 O O . LEU B 1 193 ? -15.188 22.656 20.75 1 98.12 193 LEU B O 1
ATOM 7433 N N . ASN B 1 194 ? -13.984 22.328 18.859 1 96.31 194 ASN B N 1
ATOM 7434 C CA . ASN B 1 194 ? -12.891 21.656 19.547 1 96.31 194 ASN B CA 1
ATOM 7435 C C . ASN B 1 194 ? -11.805 22.656 19.969 1 96.31 194 ASN B C 1
ATOM 7437 O O . ASN B 1 194 ? -10.781 22.781 19.297 1 96.31 194 ASN B O 1
ATOM 7441 N N . ASN B 1 195 ? -11.953 23.281 21.109 1 95.5 195 ASN B N 1
ATOM 7442 C CA . ASN B 1 195 ? -11.055 24.359 21.5 1 95.5 195 ASN B CA 1
ATOM 7443 C C . ASN B 1 195 ? -10.305 24.031 22.781 1 95.5 195 ASN B C 1
ATOM 7445 O O . ASN B 1 195 ? -9.664 24.891 23.375 1 95.5 195 ASN B O 1
ATOM 7449 N N . ASP B 1 196 ? -10.5 22.75 23.234 1 90.88 196 ASP B N 1
ATOM 7450 C CA . ASP B 1 196 ? -9.766 22.188 24.375 1 90.88 196 ASP B CA 1
ATOM 7451 C C . ASP B 1 196 ? -9.367 20.75 24.094 1 90.88 196 ASP B C 1
ATOM 7453 O O . ASP B 1 196 ? -10.055 20.031 23.359 1 90.88 196 ASP B O 1
ATOM 7457 N N . GLU B 1 197 ? -8.25 20.344 24.703 1 93.31 197 GLU B N 1
ATOM 7458 C CA . GLU B 1 197 ? -7.852 18.953 24.609 1 93.31 197 GLU B CA 1
ATOM 7459 C C . GLU B 1 197 ? -8.195 18.203 25.891 1 93.31 197 GLU B C 1
ATOM 7461 O O . GLU B 1 197 ? -8.562 17.016 25.859 1 93.31 197 GLU B O 1
ATOM 7466 N N . GLU B 1 198 ? -8.047 18.969 26.984 1 91.94 198 GLU B N 1
ATOM 7467 C CA . GLU B 1 198 ? -8.375 18.312 28.25 1 91.94 198 GLU B CA 1
ATOM 7468 C C . GLU B 1 198 ? -9.852 17.953 28.312 1 91.94 198 GLU B C 1
ATOM 7470 O O . GLU B 1 198 ? -10.719 18.766 28.016 1 91.94 198 GLU B O 1
ATOM 7475 N N . TYR B 1 199 ? -10.234 16.75 28.672 1 92.81 199 TYR B N 1
ATOM 7476 C CA . TYR B 1 199 ? -11.586 16.234 28.828 1 92.81 199 TYR B CA 1
ATOM 7477 C C . TYR B 1 199 ? -12.352 16.297 27.516 1 92.81 199 TYR B C 1
ATOM 7479 O O . TYR B 1 199 ? -13.578 16.469 27.516 1 92.81 199 TYR B O 1
ATOM 7487 N N . ARG B 1 200 ? -11.656 16.234 26.391 1 92.38 200 ARG B N 1
ATOM 7488 C CA . ARG B 1 200 ? -12.211 16.5 25.062 1 92.38 200 ARG B CA 1
ATOM 7489 C C . ARG B 1 200 ? -13.383 15.57 24.766 1 92.38 200 ARG B C 1
ATOM 7491 O O . ARG B 1 200 ? -14.258 15.906 23.969 1 92.38 200 ARG B O 1
ATOM 7498 N N . HIS B 1 201 ? -13.547 14.438 25.453 1 91.31 201 HIS B N 1
ATOM 7499 C CA . HIS B 1 201 ? -14.656 13.516 25.203 1 91.31 201 HIS B CA 1
ATOM 7500 C C . HIS B 1 201 ? -15.844 13.836 26.109 1 91.31 201 HIS B C 1
ATOM 7502 O O . HIS B 1 201 ? -16.953 13.336 25.891 1 91.31 201 HIS B O 1
ATOM 7508 N N . GLN B 1 202 ? -15.625 14.664 27.141 1 94.88 202 GLN B N 1
ATOM 7509 C CA . GLN B 1 202 ? -16.641 14.914 28.172 1 94.88 202 GLN B CA 1
ATOM 7510 C C . GLN B 1 202 ? -17.141 16.359 28.094 1 94.88 202 GLN B C 1
ATOM 7512 O O . GLN B 1 202 ? -18.172 16.688 28.688 1 94.88 202 GLN B O 1
ATOM 7517 N N . VAL B 1 203 ? -16.531 17.188 27.344 1 96.88 203 VAL B N 1
ATOM 7518 C CA . VAL B 1 203 ? -16.859 18.609 27.281 1 96.88 203 VAL B CA 1
ATOM 7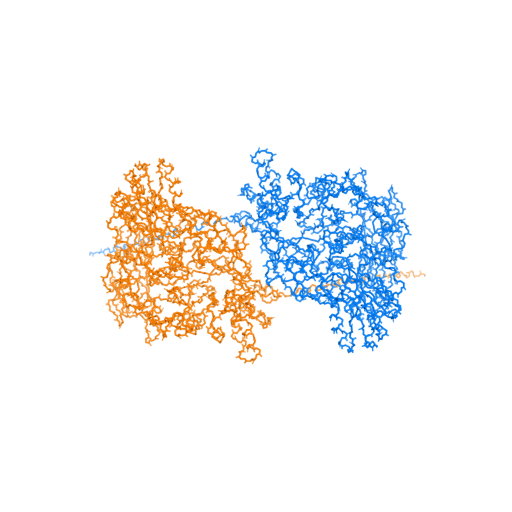519 C C . VAL B 1 203 ? -18.141 18.812 26.484 1 96.88 203 VAL B C 1
ATOM 7521 O O . VAL B 1 203 ? -18.281 18.328 25.359 1 96.88 203 VAL B O 1
ATOM 7524 N N . ASN B 1 204 ? -19.141 19.422 27.078 1 98.12 204 ASN B N 1
ATOM 7525 C CA . ASN B 1 204 ? -20.312 19.938 26.391 1 98.12 204 ASN B CA 1
ATOM 7526 C C . ASN B 1 204 ? -20.266 21.453 26.219 1 98.12 204 ASN B C 1
ATOM 7528 O O . ASN B 1 204 ? -20.406 22.188 27.203 1 98.12 204 ASN B O 1
ATOM 7532 N N . VAL B 1 205 ? -20.078 21.906 25.062 1 98.38 205 VAL B N 1
ATOM 7533 C CA . VAL B 1 205 ? -19.922 23.344 24.812 1 98.38 205 VAL B CA 1
ATOM 7534 C C . VAL B 1 205 ? -21.281 24.016 24.781 1 98.38 205 VAL B C 1
ATOM 7536 O O . VAL B 1 205 ? -22.203 23.562 24.109 1 98.38 205 VAL B O 1
ATOM 7539 N N . ILE B 1 206 ? -21.453 25 25.547 1 98.5 206 ILE B N 1
ATOM 7540 C CA . ILE B 1 206 ? -22.609 25.891 25.562 1 98.5 206 ILE B CA 1
ATOM 7541 C C . ILE B 1 206 ? -22.234 27.234 24.953 1 98.5 206 ILE B C 1
ATOM 7543 O O . ILE B 1 206 ? -21.422 27.984 25.516 1 98.5 206 ILE B O 1
ATOM 7547 N N . VAL B 1 207 ? -22.797 27.578 23.859 1 98.31 207 VAL B N 1
ATOM 7548 C CA . VAL B 1 207 ? -22.406 28.75 23.078 1 98.31 207 VAL B CA 1
ATOM 7549 C C . VAL B 1 207 ? -23.625 29.359 22.406 1 98.31 207 VAL B C 1
ATOM 7551 O O . VAL B 1 207 ? -24.562 28.656 22.047 1 98.31 207 VAL B O 1
ATOM 7554 N N . SER B 1 208 ? -23.672 30.703 22.281 1 97.75 208 SER B N 1
ATOM 7555 C CA . SER B 1 208 ? -24.766 31.375 21.578 1 97.75 208 SER B CA 1
ATOM 7556 C C . SER B 1 208 ? -24.734 31.078 20.094 1 97.75 208 SER B C 1
ATOM 7558 O O . SER B 1 208 ? -23.672 30.781 19.531 1 97.75 208 SER B O 1
ATOM 7560 N N . ASP B 1 209 ? -25.859 31.219 19.438 1 97.62 209 ASP B N 1
ATOM 7561 C CA . ASP B 1 209 ? -25.922 31.062 17.984 1 97.62 209 ASP B CA 1
ATOM 7562 C C . ASP B 1 209 ? -25.047 32.094 17.281 1 97.62 209 ASP B C 1
ATOM 7564 O O . ASP B 1 209 ? -24.438 31.812 16.25 1 97.62 209 ASP B O 1
ATOM 7568 N N . ARG B 1 210 ? -25.016 33.281 17.797 1 97.44 210 ARG B N 1
ATOM 7569 C CA . ARG B 1 210 ? -24.172 34.312 17.219 1 97.44 210 ARG B CA 1
ATOM 7570 C C . ARG B 1 210 ? -22.703 33.906 17.234 1 97.44 210 ARG B C 1
ATOM 7572 O O . ARG B 1 210 ? -22.016 34 16.219 1 97.44 210 ARG B O 1
ATOM 7579 N N . ALA B 1 211 ? -22.234 33.531 18.391 1 98.25 211 ALA B N 1
ATOM 7580 C CA . ALA B 1 211 ? -20.844 33.125 18.5 1 98.25 211 ALA B CA 1
ATOM 7581 C C . ALA B 1 211 ? -20.547 31.906 17.625 1 98.25 211 ALA B C 1
ATOM 7583 O O . ALA B 1 211 ? -19.5 31.844 16.969 1 98.25 211 ALA B O 1
ATOM 7584 N N . LEU B 1 212 ? -21.453 30.938 17.594 1 98.56 212 LEU B N 1
ATOM 7585 C CA . LEU B 1 212 ? -21.297 29.75 16.766 1 98.56 212 LEU B CA 1
ATOM 7586 C C . LEU B 1 212 ? -21.094 30.141 15.305 1 98.56 212 LEU B C 1
ATOM 7588 O O . LEU B 1 212 ? -20.141 29.688 14.656 1 98.56 212 LEU B O 1
ATOM 7592 N N . HIS B 1 213 ? -21.922 31 14.781 1 98.38 213 HIS B N 1
ATOM 7593 C CA . HIS B 1 213 ? -21.969 31.297 13.352 1 98.38 213 HIS B CA 1
ATOM 7594 C C . HIS B 1 213 ? -20.953 32.375 12.969 1 98.38 213 HIS B C 1
ATOM 7596 O O . HIS B 1 213 ? -20.422 32.344 11.852 1 98.38 213 HIS B O 1
ATOM 7602 N N . GLU B 1 214 ? -20.625 33.25 13.875 1 98.5 214 GLU B N 1
ATOM 7603 C CA . GLU B 1 214 ? -19.75 34.375 13.539 1 98.5 214 GLU B CA 1
ATOM 7604 C C . GLU B 1 214 ? -18.297 34.031 13.797 1 98.5 214 GLU B C 1
ATOM 7606 O O . GLU B 1 214 ? -17.391 34.594 13.148 1 98.5 214 GLU B O 1
ATOM 7611 N N . ILE B 1 215 ? -18.062 33.125 14.734 1 98.62 215 ILE B N 1
ATOM 7612 C CA . ILE B 1 215 ? -16.688 32.906 15.188 1 98.62 215 ILE B CA 1
ATOM 7613 C C . ILE B 1 215 ? -16.25 31.5 14.859 1 98.62 215 ILE B C 1
ATOM 7615 O O . ILE B 1 215 ? -15.195 31.297 14.242 1 98.62 215 ILE B O 1
ATOM 7619 N N . TYR B 1 216 ? -17.031 30.484 15.133 1 98.75 216 TYR B N 1
ATOM 7620 C CA . TYR B 1 216 ? -16.484 29.141 15.234 1 98.75 216 TYR B CA 1
ATOM 7621 C C . TYR B 1 216 ? -16.797 28.344 13.969 1 98.75 216 TYR B C 1
ATOM 7623 O O . TYR B 1 216 ? -16.125 27.344 13.68 1 98.75 216 TYR B O 1
ATOM 7631 N N . LEU B 1 217 ? -17.719 28.75 13.078 1 98.75 217 LEU B N 1
ATOM 7632 C CA . LEU B 1 217 ? -18.109 27.953 11.93 1 98.75 217 LEU B CA 1
ATOM 7633 C C . LEU B 1 217 ? -17.562 28.547 10.633 1 98.75 217 LEU B C 1
ATOM 7635 O O . LEU B 1 217 ? -17.469 27.859 9.617 1 98.75 217 LEU B O 1
ATOM 7639 N N . PRO B 1 218 ? -17.203 29.844 10.57 1 98.75 218 PRO B N 1
ATOM 7640 C CA . PRO B 1 218 ? -16.922 30.484 9.281 1 98.75 218 PRO B CA 1
ATOM 7641 C C . PRO B 1 218 ? -15.852 29.766 8.484 1 98.75 218 PRO B C 1
ATOM 7643 O O . PRO B 1 218 ? -15.984 29.594 7.266 1 98.75 218 PRO B O 1
ATOM 7646 N N . ALA B 1 219 ? -14.773 29.375 9.102 1 98.81 219 ALA B N 1
ATOM 7647 C CA . ALA B 1 219 ? -13.711 28.688 8.367 1 98.81 219 ALA B CA 1
ATOM 7648 C C . ALA B 1 219 ? -14.203 27.359 7.801 1 98.81 219 ALA B C 1
ATOM 7650 O O . ALA B 1 219 ? -13.82 26.969 6.699 1 98.81 219 ALA B O 1
ATOM 7651 N N . PHE B 1 220 ? -15 26.609 8.539 1 98.88 220 PHE B N 1
ATOM 7652 C CA . PHE B 1 220 ? -15.609 25.375 8.039 1 98.88 220 PHE B CA 1
ATOM 7653 C C . PHE B 1 220 ? -16.547 25.672 6.875 1 98.88 220 PHE B C 1
ATOM 7655 O O . PHE B 1 220 ? -16.562 24.938 5.883 1 98.88 220 PHE B O 1
ATOM 7662 N N . LYS B 1 221 ? -17.328 26.703 7.062 1 98.88 221 LYS B N 1
ATOM 7663 C CA . LYS B 1 221 ? -18.234 27.094 5.984 1 98.88 221 LYS B CA 1
ATOM 7664 C C . LYS B 1 221 ? -17.469 27.406 4.703 1 98.88 221 LYS B C 1
ATOM 7666 O O . LYS B 1 221 ? -17.859 26.984 3.617 1 98.88 221 LYS B O 1
ATOM 7671 N N . ALA B 1 222 ? -16.375 28.172 4.836 1 98.88 222 ALA B N 1
ATOM 7672 C CA . ALA B 1 222 ? -15.531 28.484 3.688 1 98.88 222 ALA B CA 1
ATOM 7673 C C . ALA B 1 222 ? -14.938 27.219 3.078 1 98.88 222 ALA B C 1
ATOM 7675 O O . ALA B 1 222 ? -14.844 27.094 1.854 1 98.88 222 ALA B O 1
ATOM 7676 N N . ALA B 1 223 ? -14.508 26.281 3.895 1 98.88 223 ALA B N 1
ATOM 7677 C CA . ALA B 1 223 ? -13.969 25 3.432 1 98.88 223 ALA B CA 1
ATOM 7678 C C . ALA B 1 223 ? -14.992 24.266 2.576 1 98.88 223 ALA B C 1
ATOM 7680 O O . ALA B 1 223 ? -14.641 23.656 1.562 1 98.88 223 ALA B O 1
ATOM 7681 N N . VAL B 1 224 ? -16.234 24.281 2.969 1 98.88 224 VAL B N 1
ATOM 7682 C CA . VAL B 1 224 ? -17.297 23.562 2.287 1 98.88 224 VAL B CA 1
ATOM 7683 C C . VAL B 1 224 ? -17.703 24.312 1.015 1 98.88 224 VAL B C 1
ATOM 7685 O O . VAL B 1 224 ? -17.672 23.734 -0.078 1 98.88 224 VAL B O 1
ATOM 7688 N N . GLU B 1 225 ? -17.984 25.578 1.128 1 98.75 225 GLU B N 1
ATOM 7689 C CA . GLU B 1 225 ? -18.625 26.312 0.042 1 98.75 225 GLU B CA 1
ATOM 7690 C C . GLU B 1 225 ? -17.609 26.766 -1 1 98.75 225 GLU B C 1
ATOM 7692 O O . GLU B 1 225 ? -17.906 26.781 -2.197 1 98.75 225 GLU B O 1
ATOM 7697 N N . LYS B 1 226 ? -16.438 27.172 -0.534 1 98.69 226 LYS B N 1
ATOM 7698 C CA . LYS B 1 226 ? -15.414 27.703 -1.444 1 98.69 226 LYS B CA 1
ATOM 7699 C C . LYS B 1 226 ? -14.312 26.672 -1.676 1 98.69 226 LYS B C 1
ATOM 7701 O O . LYS B 1 226 ? -13.883 26.453 -2.812 1 98.69 226 LYS B O 1
ATOM 7706 N N . GLY B 1 227 ? -13.867 26.016 -0.607 1 98.81 227 GLY B N 1
ATOM 7707 C CA . GLY B 1 227 ? -12.828 25.016 -0.723 1 98.81 227 GLY B CA 1
ATOM 7708 C C . GLY B 1 227 ? -13.32 23.719 -1.353 1 98.81 227 GLY B C 1
ATOM 7709 O O . GLY B 1 227 ? -12.539 22.984 -1.959 1 98.81 227 GLY B O 1
ATOM 7710 N N . LYS B 1 228 ? -14.625 23.469 -1.167 1 98.81 228 LYS B N 1
ATOM 7711 C CA . LYS B 1 228 ? -15.266 22.25 -1.646 1 98.81 228 LYS B CA 1
ATOM 7712 C C . LYS B 1 228 ? -14.57 21.016 -1.079 1 98.81 228 LYS B C 1
ATOM 7714 O O . LYS B 1 228 ? -14.266 20.078 -1.816 1 98.81 228 LYS B O 1
ATOM 7719 N N . THR B 1 229 ? -14.336 21.062 0.164 1 98.88 229 THR B N 1
ATOM 7720 C CA . THR B 1 229 ? -13.648 19.953 0.823 1 98.88 229 THR B CA 1
ATOM 7721 C C . THR B 1 229 ? -14.422 18.641 0.639 1 98.88 229 THR B C 1
ATOM 7723 O O . THR B 1 229 ? -15.656 18.641 0.644 1 98.88 229 THR B O 1
ATOM 7726 N N . TRP B 1 230 ? -13.688 17.547 0.487 1 98.88 230 TRP B N 1
ATOM 7727 C CA . TRP B 1 230 ? -14.312 16.25 0.253 1 98.88 230 TRP B CA 1
ATOM 7728 C C . TRP B 1 230 ? -14.578 15.523 1.569 1 98.88 230 TRP B C 1
ATOM 7730 O O . TRP B 1 230 ? -15.367 14.578 1.619 1 98.88 230 TRP B O 1
ATOM 7740 N N . GLY B 1 231 ? -13.898 15.938 2.641 1 98.81 231 GLY B N 1
ATOM 7741 C CA . GLY B 1 231 ? -14.078 15.328 3.949 1 98.81 231 GLY B CA 1
ATOM 7742 C C . GLY B 1 231 ? -14.109 16.344 5.078 1 98.81 231 GLY B C 1
ATOM 7743 O O . GLY B 1 231 ? -13.438 17.375 5.008 1 98.81 231 GLY B O 1
ATOM 7744 N N . ILE B 1 232 ? -14.828 16.078 6.09 1 98.81 232 ILE B N 1
ATOM 7745 C CA . ILE B 1 232 ? -14.883 16.797 7.359 1 98.81 232 ILE B CA 1
ATOM 7746 C C . ILE B 1 232 ? -14.836 15.797 8.516 1 98.81 232 ILE B C 1
ATOM 7748 O O . ILE B 1 232 ? -15.469 14.742 8.461 1 98.81 232 ILE B O 1
ATOM 7752 N N . MET B 1 233 ? -14.07 16.109 9.492 1 98.44 233 MET B N 1
ATOM 7753 C CA . MET B 1 233 ? -13.984 15.227 10.664 1 98.44 233 MET B CA 1
ATOM 7754 C C . MET B 1 233 ? -14.719 15.836 11.852 1 98.44 233 MET B C 1
ATOM 7756 O O . MET B 1 233 ? -14.484 16.984 12.211 1 98.44 233 MET B O 1
ATOM 7760 N N . GLY B 1 234 ? -15.539 15.039 12.477 1 98.12 234 GLY B N 1
ATOM 7761 C CA . GLY B 1 234 ? -16.234 15.492 13.672 1 98.12 234 GLY B CA 1
ATOM 7762 C C . GLY B 1 234 ? -15.32 15.641 14.875 1 98.12 234 GLY B C 1
ATOM 7763 O O . GLY B 1 234 ? -14.344 14.898 15.016 1 98.12 234 GLY B O 1
ATOM 7764 N N . ALA B 1 235 ? -15.719 16.578 15.711 1 97.62 235 ALA B N 1
ATOM 7765 C CA . ALA B 1 235 ? -14.969 16.812 16.953 1 97.62 235 ALA B CA 1
ATOM 7766 C C . ALA B 1 235 ? -15.414 15.836 18.031 1 97.62 235 ALA B C 1
ATOM 7768 O O . ALA B 1 235 ? -16.5 15.242 17.953 1 97.62 235 ALA B O 1
ATOM 7769 N N . TYR B 1 236 ? -14.664 15.734 19.094 1 95.19 236 TYR B N 1
ATOM 7770 C CA . TYR B 1 236 ? -14.922 14.82 20.188 1 95.19 236 TYR B CA 1
ATOM 7771 C C . TYR B 1 236 ? -16.016 15.359 21.109 1 95.19 236 TYR B C 1
ATOM 7773 O O . TYR B 1 236 ? -16.844 14.594 21.625 1 95.19 236 TYR B O 1
ATOM 7781 N N . ASN B 1 237 ? -16.031 16.609 21.312 1 96.94 237 ASN B N 1
ATOM 7782 C CA . ASN B 1 237 ? -16.859 17.25 22.312 1 96.94 237 ASN B CA 1
ATOM 7783 C C . ASN B 1 237 ? -18.344 17.188 21.953 1 96.94 237 ASN B C 1
ATOM 7785 O O . ASN B 1 237 ? -18.688 16.75 20.859 1 96.94 237 ASN B O 1
ATOM 7789 N N . LEU B 1 238 ? -19.125 17.547 22.938 1 97.75 238 LEU B N 1
ATOM 7790 C CA . LEU B 1 238 ? -20.578 17.609 22.75 1 97.75 238 LEU B CA 1
ATOM 7791 C C . LEU B 1 238 ? -21.031 19.031 22.438 1 97.75 238 LEU B C 1
ATOM 7793 O O . LEU B 1 238 ? -20.391 20 22.891 1 97.75 238 LEU B O 1
ATOM 7797 N N . TYR B 1 239 ? -22.109 19.188 21.688 1 98.31 239 TYR B N 1
ATOM 7798 C CA . TYR B 1 239 ? -22.922 20.375 21.484 1 98.31 239 TYR B CA 1
ATOM 7799 C C . TYR B 1 239 ? -24.406 20.031 21.562 1 98.31 239 TYR B C 1
ATOM 7801 O O . TYR B 1 239 ? -24.891 19.141 20.875 1 98.31 239 TYR B O 1
ATOM 7809 N N . LYS B 1 240 ? -25.078 20.719 22.484 1 98.12 240 LYS B N 1
ATOM 7810 C CA . LYS B 1 240 ? -26.469 20.438 22.797 1 98.12 240 LYS B CA 1
ATOM 7811 C C . LYS B 1 240 ? -26.672 18.969 23.203 1 98.12 240 LYS B C 1
ATOM 7813 O O . LYS B 1 240 ? -27.578 18.312 22.703 1 98.12 240 LYS B O 1
ATOM 7818 N N . ASN B 1 241 ? -25.688 18.484 23.891 1 97.44 241 ASN B N 1
ATOM 7819 C CA . ASN B 1 241 ? -25.719 17.188 24.594 1 97.44 241 ASN B CA 1
ATOM 7820 C C . ASN B 1 241 ? -25.578 16.031 23.609 1 97.44 241 ASN B C 1
ATOM 7822 O O . ASN B 1 241 ? -25.938 14.898 23.938 1 97.44 241 ASN B O 1
ATOM 7826 N N . GLU B 1 242 ? -25.125 16.281 22.391 1 97.69 242 GLU B N 1
ATOM 7827 C CA . GLU B 1 242 ? -24.766 15.25 21.422 1 97.69 242 GLU B CA 1
ATOM 7828 C C . GLU B 1 242 ? -23.297 15.383 21 1 97.69 242 GLU B C 1
ATOM 7830 O O . GLU B 1 242 ? -22.812 16.5 20.797 1 97.69 242 GLU B O 1
ATOM 7835 N N . HIS B 1 243 ? -22.609 14.219 20.906 1 96.88 243 HIS B N 1
ATOM 7836 C CA . HIS B 1 243 ? -21.234 14.297 20.438 1 96.88 243 HIS B CA 1
ATOM 7837 C C . HIS B 1 243 ? -21.172 14.781 18.984 1 96.88 243 HIS B C 1
ATOM 7839 O O . HIS B 1 243 ? -22.016 14.406 18.172 1 96.88 243 HIS B O 1
ATOM 7845 N N . ASN B 1 244 ? -20.156 15.523 18.656 1 98.19 244 ASN B N 1
ATOM 7846 C CA . ASN B 1 244 ? -20.094 16.219 17.375 1 98.19 244 ASN B CA 1
ATOM 7847 C C . ASN B 1 244 ? -19.797 15.266 16.219 1 98.19 244 ASN B C 1
ATOM 7849 O O . ASN B 1 244 ? -20.031 15.594 15.062 1 98.19 244 ASN B O 1
ATOM 7853 N N . CYS B 1 245 ? -19.344 14.07 16.5 1 97.06 245 CYS B N 1
ATOM 7854 C CA . CYS B 1 245 ? -19.156 13.078 15.445 1 97.06 245 CYS B CA 1
ATOM 7855 C C . CYS B 1 245 ? -20.5 12.547 14.953 1 97.06 245 CYS B C 1
ATOM 7857 O O . CYS B 1 245 ? -20.578 11.945 13.875 1 97.06 245 CYS B O 1
ATOM 7859 N N . HIS B 1 246 ? -21.516 12.641 15.711 1 97.25 246 HIS B N 1
ATOM 7860 C CA . HIS B 1 246 ? -22.891 12.273 15.383 1 97.25 246 HIS B CA 1
ATOM 7861 C C . HIS B 1 246 ? -23.875 13.242 16.016 1 97.25 246 HIS B C 1
ATOM 7863 O O . HIS B 1 246 ? -24.656 12.852 16.891 1 97.25 246 HIS B O 1
ATOM 7869 N N . ASN B 1 247 ? -23.953 14.406 15.453 1 98.69 247 ASN B N 1
ATOM 7870 C CA . ASN B 1 247 ? -24.734 15.516 16.016 1 98.69 247 ASN B CA 1
ATOM 7871 C C . ASN B 1 247 ? -25.766 16.031 15.023 1 98.69 247 ASN B C 1
ATOM 7873 O O . ASN B 1 247 ? -25.406 16.578 13.969 1 98.69 247 ASN B O 1
ATOM 7877 N N . GLN B 1 248 ? -27.047 16.031 15.422 1 98.31 248 GLN B N 1
ATOM 7878 C CA . GLN B 1 248 ? -28.141 16.391 14.523 1 98.31 248 GLN B CA 1
ATOM 7879 C C . GLN B 1 248 ? -28.109 17.875 14.172 1 98.31 248 GLN B C 1
ATOM 7881 O O . GLN B 1 248 ? -28.469 18.266 13.062 1 98.31 248 GLN B O 1
ATOM 7886 N N . TRP B 1 249 ? -27.625 18.688 15 1 98.12 249 TRP B N 1
ATOM 7887 C CA . TRP B 1 249 ? -27.656 20.141 14.805 1 98.12 249 TRP B CA 1
ATOM 7888 C C . TRP B 1 249 ? -26.516 20.609 13.922 1 98.12 249 TRP B C 1
ATOM 7890 O O . TRP B 1 249 ? -26.719 21.344 12.961 1 98.12 249 TRP B O 1
ATOM 7900 N N . THR B 1 250 ? -25.312 20.156 14.18 1 98.56 250 THR B N 1
ATOM 7901 C CA . THR B 1 250 ? -24.156 20.625 13.438 1 98.56 250 THR B CA 1
ATOM 7902 C C . THR B 1 250 ? -24 19.859 12.125 1 98.56 250 THR B C 1
ATOM 7904 O O . THR B 1 250 ? -23.672 20.453 11.094 1 98.56 250 THR B O 1
ATOM 7907 N N . LEU B 1 251 ? -24.297 18.562 12.086 1 98.75 251 LEU B N 1
ATOM 7908 C CA . LEU B 1 251 ? -24.062 17.766 10.891 1 98.75 251 LEU B CA 1
ATOM 7909 C C . LEU B 1 251 ? -25.266 17.797 9.961 1 98.75 251 LEU B C 1
ATOM 7911 O O . LEU B 1 251 ? -25.188 18.297 8.844 1 98.75 251 LEU B O 1
ATOM 7915 N N . ASN B 1 252 ? -26.422 17.359 10.406 1 98.38 252 ASN B N 1
ATOM 7916 C CA . ASN B 1 252 ? -27.594 17.281 9.531 1 98.38 252 ASN B CA 1
ATOM 7917 C C . ASN B 1 252 ? -28.141 18.672 9.211 1 98.38 252 ASN B C 1
ATOM 7919 O O . ASN B 1 252 ? -28.344 19.016 8.047 1 98.38 252 ASN B O 1
ATOM 7923 N N . LYS B 1 253 ? -28.344 19.453 10.227 1 98.12 253 LYS B N 1
ATOM 7924 C CA . LYS B 1 253 ? -29 20.734 10.023 1 98.12 253 LYS B CA 1
ATOM 7925 C C . LYS B 1 253 ? -28.078 21.719 9.312 1 98.12 253 LYS B C 1
ATOM 7927 O O . LYS B 1 253 ? -28.422 22.25 8.258 1 98.12 253 LYS B O 1
ATOM 7932 N N . ILE B 1 254 ? -26.922 21.953 9.828 1 98.5 254 ILE B N 1
ATOM 7933 C CA . ILE B 1 254 ? -26.078 23.016 9.312 1 98.5 254 ILE B CA 1
ATOM 7934 C C . ILE B 1 254 ? -25.234 22.5 8.148 1 98.5 254 ILE B C 1
ATOM 7936 O O . ILE B 1 254 ? -25.406 22.922 7.008 1 98.5 254 ILE B O 1
ATOM 7940 N N . LEU B 1 255 ? -24.359 21.562 8.352 1 98.81 255 LEU B N 1
ATOM 7941 C CA . LEU B 1 255 ? -23.391 21.094 7.359 1 98.81 255 LEU B CA 1
ATOM 7942 C C . LEU B 1 255 ? -24.094 20.531 6.129 1 98.81 255 LEU B C 1
ATOM 7944 O O . LEU B 1 255 ? -23.938 21.062 5.023 1 98.81 255 LEU B O 1
ATOM 7948 N N . LYS B 1 256 ? -24.922 19.547 6.312 1 98.56 256 LYS B N 1
ATOM 7949 C CA . LYS B 1 256 ? -25.547 18.875 5.18 1 98.56 256 LYS B CA 1
ATOM 7950 C C . LYS B 1 256 ? -26.797 19.609 4.727 1 98.56 256 LYS B C 1
ATOM 7952 O O . LYS B 1 256 ? -27.125 19.625 3.539 1 98.56 256 LYS B O 1
ATOM 7957 N N . GLY B 1 257 ? -27.531 20.203 5.621 1 98.38 257 GLY B N 1
ATOM 7958 C CA . GLY B 1 257 ? -28.75 20.922 5.289 1 98.38 257 GLY B CA 1
ATOM 7959 C C . GLY B 1 257 ? -28.5 22.312 4.738 1 98.38 257 GLY B C 1
ATOM 7960 O O . GLY B 1 257 ? -28.625 22.531 3.535 1 98.38 257 GLY B O 1
ATOM 7961 N N . ASP B 1 258 ? -28.016 23.172 5.629 1 97.75 258 ASP B N 1
ATOM 7962 C CA . ASP B 1 258 ? -27.859 24.578 5.281 1 97.75 258 ASP B CA 1
ATOM 7963 C C . ASP B 1 258 ? -26.75 24.781 4.258 1 97.75 258 ASP B C 1
ATOM 7965 O O . ASP B 1 258 ? -26.891 25.547 3.309 1 97.75 258 ASP B O 1
ATOM 7969 N N . TRP B 1 259 ? -25.609 24.078 4.418 1 98.5 259 TRP B N 1
ATOM 7970 C CA . TRP B 1 259 ? -24.453 24.312 3.553 1 98.5 259 TRP B CA 1
ATOM 7971 C C . TRP B 1 259 ? -24.469 23.344 2.369 1 98.5 259 TRP B C 1
ATOM 7973 O O . TRP B 1 259 ? -23.625 23.438 1.477 1 98.5 259 TRP B O 1
ATOM 7983 N N . LYS B 1 260 ? -25.375 22.375 2.318 1 98.38 260 LYS B N 1
ATOM 7984 C CA . LYS B 1 260 ? -25.547 21.422 1.226 1 98.38 260 LYS B CA 1
ATOM 7985 C C . LYS B 1 260 ? -24.266 20.641 0.966 1 98.38 260 LYS B C 1
ATOM 7987 O O . LYS B 1 260 ? -23.844 20.484 -0.183 1 98.38 260 LYS B O 1
ATOM 7992 N N . TYR B 1 261 ? -23.719 20.219 1.989 1 98.38 261 TYR B N 1
ATOM 7993 C CA . TYR B 1 261 ? -22.453 19.5 1.922 1 98.38 261 TYR B CA 1
ATOM 7994 C C . TYR B 1 261 ? -22.625 18.156 1.249 1 98.38 261 TYR B C 1
ATOM 7996 O O . TYR B 1 261 ? -23.484 17.359 1.643 1 98.38 261 TYR B O 1
ATOM 8004 N N . ASP B 1 262 ? -21.734 17.844 0.276 1 97.94 262 ASP B N 1
ATOM 8005 C CA . ASP B 1 262 ? -21.875 16.609 -0.481 1 97.94 262 ASP B CA 1
ATOM 8006 C C . ASP B 1 262 ? -20.719 15.656 -0.204 1 97.94 262 ASP B C 1
ATOM 8008 O O . ASP B 1 262 ? -20.625 14.594 -0.824 1 97.94 262 ASP B O 1
ATOM 8012 N N . GLY B 1 263 ? -19.812 16.078 0.71 1 98.69 263 GLY B N 1
ATOM 8013 C CA . GLY B 1 263 ? -18.703 15.211 1.06 1 98.69 263 GLY B CA 1
ATOM 8014 C C . GLY B 1 263 ? -19.031 14.234 2.174 1 98.69 263 GLY B C 1
ATOM 8015 O O . GLY B 1 263 ? -20.188 13.914 2.4 1 98.69 263 GLY B O 1
ATOM 8016 N N . VAL B 1 264 ? -17.984 13.727 2.82 1 98.81 264 VAL B N 1
ATOM 8017 C CA . VAL B 1 264 ? -18.141 12.688 3.832 1 98.81 264 VAL B CA 1
ATOM 8018 C C . VAL B 1 264 ? -17.781 13.242 5.207 1 98.81 264 VAL B C 1
ATOM 8020 O O . VAL B 1 264 ? -16.812 14.016 5.336 1 98.81 264 VAL B O 1
ATOM 8023 N N . VAL B 1 265 ? -18.547 12.852 6.176 1 98.88 265 VAL B N 1
ATOM 8024 C CA . VAL B 1 265 ? -18.203 13.109 7.57 1 98.88 265 VAL B CA 1
ATOM 8025 C C . VAL B 1 265 ? -17.516 11.883 8.164 1 98.88 265 VAL B C 1
ATOM 8027 O O . VAL B 1 265 ? -18.078 10.789 8.172 1 98.88 265 VAL B O 1
ATOM 8030 N N . VAL B 1 266 ? -16.359 12.062 8.656 1 98.44 266 VAL B N 1
ATOM 8031 C CA . VAL B 1 266 ? -15.547 11.023 9.289 1 98.44 266 VAL B CA 1
ATOM 8032 C C . VAL B 1 266 ? -15.477 11.266 10.797 1 98.44 266 VAL B C 1
ATOM 8034 O O . VAL B 1 266 ? -15.305 12.398 11.242 1 98.44 266 VAL B O 1
ATOM 8037 N N . SER B 1 267 ? -15.656 10.188 11.555 1 96.62 267 SER B N 1
ATOM 8038 C CA . SER B 1 267 ? -15.438 10.367 12.992 1 96.62 267 SER B CA 1
ATOM 8039 C C . SER B 1 267 ? -13.961 10.562 13.305 1 96.62 267 SER B C 1
ATOM 8041 O O . SER B 1 267 ? -13.094 10.078 12.578 1 96.62 267 SER B O 1
ATOM 8043 N N . ASP B 1 268 ? -13.703 11.312 14.305 1 94.38 268 ASP B N 1
ATOM 8044 C CA . ASP B 1 268 ? -12.367 11.211 14.898 1 94.38 268 ASP B CA 1
ATOM 8045 C C . ASP B 1 268 ? -12.188 9.891 15.633 1 94.38 268 ASP B C 1
ATOM 8047 O O . ASP B 1 268 ? -13.164 9.164 15.859 1 94.38 268 ASP B O 1
ATOM 8051 N N . TRP B 1 269 ? -10.977 9.469 15.82 1 91.5 269 TRP B N 1
ATOM 8052 C CA . TRP B 1 269 ? -10.656 8.188 16.438 1 91.5 269 TRP B CA 1
ATOM 8053 C C . TRP B 1 269 ? -11.188 8.117 17.859 1 91.5 269 TRP B C 1
ATOM 8055 O O . TRP B 1 269 ? -10.68 8.797 18.75 1 91.5 269 TRP B O 1
ATOM 8065 N N . GLY B 1 270 ? -12.242 7.34 18.047 1 87.88 270 GLY B N 1
ATOM 8066 C CA . GLY B 1 270 ? -12.914 7.227 19.328 1 87.88 270 GLY B CA 1
ATOM 8067 C C . GLY B 1 270 ? -14 8.266 19.531 1 87.88 270 GLY B C 1
ATOM 8068 O O . GLY B 1 270 ? -14.5 8.445 20.641 1 87.88 270 GLY B O 1
ATOM 8069 N N . GLY B 1 271 ? -14.43 8.875 18.438 1 92.31 271 GLY B N 1
ATOM 8070 C CA . GLY B 1 271 ? -15.352 9.992 18.578 1 92.31 271 GLY B CA 1
ATOM 8071 C C . GLY B 1 271 ? -16.797 9.578 18.469 1 92.31 271 GLY B C 1
ATOM 8072 O O . GLY B 1 271 ? -17.703 10.383 18.734 1 92.31 271 GLY B O 1
ATOM 8073 N N . ALA B 1 272 ? -17.109 8.336 18.031 1 92.62 272 ALA B N 1
ATOM 8074 C CA . ALA B 1 272 ? -18.484 7.84 17.984 1 92.62 272 ALA B CA 1
ATOM 8075 C C . ALA B 1 272 ? -18.859 7.141 19.281 1 92.62 272 ALA B C 1
ATOM 8077 O O . ALA B 1 272 ? -18.062 6.371 19.828 1 92.62 272 ALA B O 1
ATOM 8078 N N . HIS B 1 273 ? -20.172 7.375 19.781 1 90.94 273 HIS B N 1
ATOM 8079 C CA . HIS B 1 273 ? -20.5 6.934 21.141 1 90.94 273 HIS B CA 1
ATOM 8080 C C . HIS B 1 273 ? -21.875 6.277 21.188 1 90.94 273 HIS B C 1
ATOM 8082 O O . HIS B 1 273 ? -22.266 5.738 22.219 1 90.94 273 HIS B O 1
ATOM 8088 N N . ASP B 1 274 ? -22.562 6.305 20.047 1 92.44 274 ASP B N 1
ATOM 8089 C CA . ASP B 1 274 ? -23.969 5.875 20.094 1 92.44 274 ASP B CA 1
ATOM 8090 C C . ASP B 1 274 ? -24.406 5.328 18.734 1 92.44 274 ASP B C 1
ATOM 8092 O O . ASP B 1 274 ? -24.156 5.949 17.703 1 92.44 274 ASP B O 1
ATOM 8096 N N . LEU B 1 275 ? -25.094 4.16 18.734 1 94.38 275 LEU B N 1
ATOM 8097 C CA . LEU B 1 275 ? -25.516 3.527 17.5 1 94.38 275 LEU B CA 1
ATOM 8098 C C . LEU B 1 275 ? -26.578 4.367 16.797 1 94.38 275 LEU B C 1
ATOM 8100 O O . LEU B 1 275 ? -26.438 4.695 15.609 1 94.38 275 LEU B O 1
ATOM 8104 N N . GLU B 1 276 ? -27.625 4.691 17.484 1 97 276 GLU B N 1
ATOM 8105 C CA . GLU B 1 276 ? -28.75 5.402 16.875 1 97 276 GLU B CA 1
ATOM 8106 C C . GLU B 1 276 ? -28.297 6.746 16.312 1 97 276 GLU B C 1
ATOM 8108 O O . GLU B 1 276 ? -28.641 7.094 15.18 1 97 276 GLU B O 1
ATOM 8113 N N . GLN B 1 277 ? -27.531 7.5 17.109 1 97.19 277 GLN B N 1
ATOM 8114 C CA . GLN B 1 277 ? -27.062 8.805 16.656 1 97.19 277 GLN B CA 1
ATOM 8115 C C . GLN B 1 277 ? -26.078 8.656 15.5 1 97.19 277 GLN B C 1
ATOM 8117 O O . GLN B 1 277 ? -26.062 9.477 14.578 1 97.19 277 GLN B O 1
ATOM 8122 N N . SER B 1 278 ? -25.188 7.672 15.57 1 96.94 278 SER B N 1
ATOM 8123 C CA . SER B 1 278 ? -24.266 7.449 14.469 1 96.94 278 SER B CA 1
ATOM 8124 C C . SER B 1 278 ? -25 7.156 13.164 1 96.94 278 SER B C 1
ATOM 8126 O O . SER B 1 278 ? -24.531 7.535 12.086 1 96.94 278 SER B O 1
ATOM 8128 N N . VAL B 1 279 ? -26.109 6.465 13.266 1 98.06 279 VAL B N 1
ATOM 8129 C CA . VAL B 1 279 ? -26.891 6.09 12.094 1 98.06 279 VAL B CA 1
ATOM 8130 C C . VAL B 1 279 ? -27.672 7.301 11.586 1 98.06 279 VAL B C 1
ATOM 8132 O O . VAL B 1 279 ? -27.688 7.574 10.383 1 98.06 279 VAL B O 1
ATOM 8135 N N . LYS B 1 280 ? -28.203 8.078 12.523 1 98.25 280 LYS B N 1
ATOM 8136 C CA . LYS B 1 280 ? -29.219 9.031 12.109 1 98.25 280 LYS B CA 1
ATOM 8137 C C . LYS B 1 280 ? -28.672 10.453 12.07 1 98.25 280 LYS B C 1
ATOM 8139 O O . LYS B 1 280 ? -29.234 11.32 11.398 1 98.25 280 LYS B O 1
ATOM 8144 N N . ASN B 1 281 ? -27.578 10.719 12.859 1 98.44 281 ASN B N 1
ATOM 8145 C CA . ASN B 1 281 ? -27.203 12.109 13.086 1 98.44 281 ASN B CA 1
ATOM 8146 C C . ASN B 1 281 ? -25.984 12.5 12.25 1 98.44 281 ASN B C 1
ATOM 8148 O O . ASN B 1 281 ? -25.078 13.172 12.742 1 98.44 281 ASN B O 1
ATOM 8152 N N . GLY B 1 282 ? -25.844 12.039 11.086 1 98.25 282 GLY B N 1
ATOM 8153 C CA . GLY B 1 282 ? -25.047 12.672 10.039 1 98.25 282 GLY B CA 1
ATOM 8154 C C . GLY B 1 282 ? -23.688 12.047 9.867 1 98.25 282 GLY B C 1
ATOM 8155 O O . GLY B 1 282 ? -22.969 12.344 8.898 1 98.25 282 GLY B O 1
ATOM 8156 N N . LEU B 1 283 ? -23.203 11.07 10.742 1 98.44 283 LEU B N 1
ATOM 8157 C CA . LEU B 1 283 ? -21.922 10.391 10.547 1 98.44 283 LEU B CA 1
ATOM 8158 C C . LEU B 1 283 ? -21.953 9.508 9.305 1 98.44 283 LEU B C 1
ATOM 8160 O O . LEU B 1 283 ? -22.938 8.812 9.055 1 98.44 283 LEU B O 1
ATOM 8164 N N . ASP B 1 284 ? -20.875 9.547 8.484 1 98.75 284 ASP B N 1
ATOM 8165 C CA . ASP B 1 284 ? -20.844 8.766 7.25 1 98.75 284 ASP B CA 1
ATOM 8166 C C . ASP B 1 284 ? -19.859 7.602 7.363 1 98.75 284 ASP B C 1
ATOM 8168 O O . ASP B 1 284 ? -20.141 6.496 6.891 1 98.75 284 ASP B O 1
ATOM 8172 N N . MET B 1 285 ? -18.703 7.84 7.922 1 98.06 285 MET B N 1
ATOM 8173 C CA . MET B 1 285 ? -17.672 6.832 8.117 1 98.06 285 MET B CA 1
ATOM 8174 C C . MET B 1 285 ? -17.172 6.84 9.562 1 98.06 285 MET B C 1
ATOM 8176 O O . MET B 1 285 ? -16.781 7.883 10.078 1 98.06 285 MET B O 1
ATOM 8180 N N . GLU B 1 286 ? -17.141 5.68 10.148 1 95.88 286 GLU B N 1
ATOM 8181 C CA . GLU B 1 286 ? -16.641 5.57 11.516 1 95.88 286 GLU B CA 1
ATOM 8182 C C . GLU B 1 286 ? -15.211 5.047 11.547 1 95.88 286 GLU B C 1
ATOM 8184 O O . GLU B 1 286 ? -14.938 3.953 11.055 1 95.88 286 GLU B O 1
ATOM 8189 N N . PHE B 1 287 ? -14.297 5.832 12.055 1 92.12 287 PHE B N 1
ATOM 8190 C CA . PHE B 1 287 ? -12.922 5.426 12.312 1 92.12 287 PHE B CA 1
ATOM 8191 C C . PHE B 1 287 ? -12.648 5.355 13.812 1 92.12 287 PHE B C 1
ATOM 8193 O O . PHE B 1 287 ? -13.453 5.836 14.617 1 92.12 287 PHE B O 1
ATOM 8200 N N . GLY B 1 288 ? -11.609 4.598 14.195 1 77.94 288 GLY B N 1
ATOM 8201 C CA . GLY B 1 288 ? -11.328 4.461 15.617 1 77.94 288 GLY B CA 1
ATOM 8202 C C . GLY B 1 288 ? -10.195 3.49 15.906 1 77.94 288 GLY B C 1
ATOM 8203 O O . GLY B 1 288 ? -9.555 2.982 14.992 1 77.94 288 GLY B O 1
ATOM 8204 N N . THR B 1 289 ? -9.555 3.391 17.156 1 58.69 289 THR B N 1
ATOM 8205 C CA . THR B 1 289 ? -8.406 2.588 17.547 1 58.69 289 THR B CA 1
ATOM 8206 C C . THR B 1 289 ? -8.844 1.43 18.453 1 58.69 289 THR B C 1
ATOM 8208 O O . THR B 1 289 ? -9.82 1.55 19.188 1 58.69 289 THR B O 1
ATOM 8211 N N . TRP B 1 290 ? -7.973 0.274 18.328 1 53.91 290 TRP B N 1
ATOM 8212 C CA . TRP B 1 290 ? -7.781 -0.913 19.156 1 53.91 290 TRP B CA 1
ATOM 8213 C C . TRP B 1 290 ? -8.953 -1.108 20.109 1 53.91 290 TRP B C 1
ATOM 8215 O O . TRP B 1 290 ? -8.758 -1.399 21.281 1 53.91 290 TRP B O 1
ATOM 8225 N N . THR B 1 291 ? -10.109 -0.593 19.984 1 50.69 291 THR B N 1
ATOM 8226 C CA . THR B 1 291 ? -11.188 -0.688 20.969 1 50.69 291 THR B CA 1
ATOM 8227 C C . THR B 1 291 ? -12.359 -1.481 20.406 1 50.69 291 THR B C 1
ATOM 8229 O O . THR B 1 291 ? -12.43 -1.729 19.188 1 50.69 291 THR B O 1
ATOM 8232 N N . ASP B 1 292 ? -12.984 -2.359 21.188 1 44.53 292 ASP B N 1
ATOM 8233 C CA . ASP B 1 292 ? -14.359 -2.773 20.953 1 44.53 292 ASP B CA 1
ATOM 8234 C C . ASP B 1 292 ? -15.203 -1.611 20.422 1 44.53 292 ASP B C 1
ATOM 8236 O O . ASP B 1 292 ? -16.438 -1.687 20.406 1 44.53 292 ASP B O 1
ATOM 8240 N N . GLY B 1 293 ? -14.531 -0.752 19.766 1 42.28 293 GLY B N 1
ATOM 8241 C CA . GLY B 1 293 ? -15.125 0.508 19.344 1 42.28 293 GLY B CA 1
ATOM 8242 C C . GLY B 1 293 ? -15.18 1.543 20.453 1 42.28 293 GLY B C 1
ATOM 8243 O O . GLY B 1 293 ? -15.406 2.727 20.188 1 42.28 293 GLY B O 1
ATOM 8244 N N . LEU B 1 294 ? -15.227 1.092 21.781 1 44.69 294 LEU B N 1
ATOM 8245 C CA . LEU B 1 294 ? -15.492 1.851 23 1 44.69 294 LEU B CA 1
ATOM 8246 C C . LEU B 1 294 ? -14.336 1.72 23.984 1 44.69 294 LEU B C 1
ATOM 8248 O O . LEU B 1 294 ? -14.023 2.668 24.703 1 44.69 294 LEU B O 1
ATOM 8252 N N . THR B 1 295 ? -13.742 0.404 24.031 1 49.19 295 THR B N 1
ATOM 8253 C CA . THR B 1 295 ? -12.688 0.074 24.984 1 49.19 295 THR B CA 1
ATOM 8254 C C . THR B 1 295 ? -11.414 -0.365 24.25 1 49.19 295 THR B C 1
ATOM 8256 O O . THR B 1 295 ? -11.484 -0.992 23.203 1 49.19 295 THR B O 1
ATOM 8259 N N . MET B 1 296 ? -10.211 0.066 24.625 1 52.47 296 MET B N 1
ATOM 8260 C CA . MET B 1 296 ? -8.867 -0.314 24.203 1 52.47 296 MET B CA 1
ATOM 8261 C C . MET B 1 296 ? -8.641 -1.81 24.391 1 52.47 296 MET B C 1
ATOM 8263 O O . MET B 1 296 ? -9.141 -2.402 25.359 1 52.47 296 MET B O 1
ATOM 8267 N N . GLY B 1 297 ? -8.156 -2.75 23.359 1 51.72 297 GLY B N 1
ATOM 8268 C CA . GLY B 1 297 ? -7.473 -4.008 23.625 1 51.72 297 GLY B CA 1
ATOM 8269 C C . GLY B 1 297 ? -7.941 -5.141 22.734 1 51.72 297 GLY B C 1
ATOM 8270 O O . GLY B 1 297 ? -7.371 -6.234 22.75 1 51.72 297 GLY B O 1
ATOM 8271 N N . ALA B 1 298 ? -9.055 -4.922 21.969 1 61.06 298 ALA B N 1
ATOM 8272 C CA . ALA B 1 298 ? -9.352 -6.109 21.172 1 61.06 298 ALA B CA 1
ATOM 8273 C C . ALA B 1 298 ? -8.797 -5.965 19.75 1 61.06 298 ALA B C 1
ATOM 8275 O O . ALA B 1 298 ? -9.07 -4.973 19.078 1 61.06 298 ALA B O 1
ATOM 8276 N N . THR B 1 299 ? -8.008 -6.949 19.406 1 62.22 299 THR B N 1
ATOM 8277 C CA . THR B 1 299 ? -7.363 -6.953 18.094 1 62.22 299 THR B CA 1
ATOM 8278 C C . THR B 1 299 ? -8.398 -7.094 16.984 1 62.22 299 THR B C 1
ATOM 8280 O O . THR B 1 299 ? -9.328 -7.895 17.094 1 62.22 299 THR B O 1
ATOM 8283 N N . ASN B 1 300 ? -8.336 -6.168 16.031 1 66 300 ASN B N 1
ATOM 8284 C CA . ASN B 1 300 ? -9.156 -6.176 14.82 1 66 300 ASN B CA 1
ATOM 8285 C C . ASN B 1 300 ? -10.641 -6.156 15.156 1 66 300 ASN B C 1
ATOM 8287 O O . ASN B 1 300 ? -11.422 -6.914 14.57 1 66 300 ASN B O 1
ATOM 8291 N N . ALA B 1 301 ? -10.93 -5.324 16.094 1 80.62 301 ALA B N 1
ATOM 8292 C CA . ALA B 1 301 ? -12.305 -5.297 16.594 1 80.62 301 ALA B CA 1
ATOM 8293 C C . ALA B 1 301 ? -13.148 -4.273 15.844 1 80.62 301 ALA B C 1
ATOM 8295 O O . ALA B 1 301 ? -14.125 -3.754 16.375 1 80.62 301 ALA B O 1
ATOM 8296 N N . TYR B 1 302 ? -12.82 -3.939 14.688 1 87.38 302 TYR B N 1
ATOM 8297 C CA . TYR B 1 302 ? -13.5 -2.926 13.883 1 87.38 302 TYR B CA 1
ATOM 8298 C C . TYR B 1 302 ? -14.938 -3.332 13.602 1 87.38 302 TYR B C 1
ATOM 8300 O O . TYR B 1 302 ? -15.812 -2.475 13.438 1 87.38 302 TYR B O 1
ATOM 8308 N N . ASP B 1 303 ? -15.234 -4.613 13.625 1 85.81 303 ASP B N 1
ATOM 8309 C CA . ASP B 1 303 ? -16.578 -5.121 13.398 1 85.81 303 ASP B CA 1
ATOM 8310 C C . ASP B 1 303 ? -17.516 -4.727 14.539 1 85.81 303 ASP B C 1
ATOM 8312 O O . ASP B 1 303 ? -18.734 -4.781 14.398 1 85.81 303 ASP B O 1
ATOM 8316 N N . ASN B 1 304 ? -16.938 -4.328 15.664 1 86.06 304 ASN B N 1
ATOM 8317 C CA . ASN B 1 304 ? -17.734 -3.943 16.828 1 86.06 304 ASN B CA 1
ATOM 8318 C C . ASN B 1 304 ? -18.125 -2.469 16.781 1 86.06 304 ASN B C 1
ATOM 8320 O O . ASN B 1 304 ? -18.875 -1.992 17.625 1 86.06 304 ASN B O 1
ATOM 8324 N N . TYR B 1 305 ? -17.703 -1.689 15.82 1 90.44 305 TYR B N 1
ATOM 8325 C CA . TYR B 1 305 ? -18.047 -0.277 15.703 1 90.44 305 TYR B CA 1
ATOM 8326 C C . TYR B 1 305 ? -19.547 -0.1 15.484 1 90.44 305 TYR B C 1
ATOM 8328 O O . TYR B 1 305 ? -20.219 -1.006 14.984 1 90.44 305 TYR B O 1
ATOM 8336 N N . TYR B 1 306 ? -20.047 1.065 15.812 1 92.81 306 TYR B N 1
ATOM 8337 C CA . TYR B 1 306 ? -21.469 1.346 15.727 1 92.81 306 TYR B CA 1
ATOM 8338 C C . TYR B 1 306 ? -21.969 1.223 14.289 1 92.81 306 TYR B C 1
ATOM 8340 O O . TYR B 1 306 ? -23.031 0.662 14.039 1 92.81 306 TYR B O 1
ATOM 8348 N N . LEU B 1 307 ? -21.141 1.636 13.312 1 95.06 307 LEU B N 1
ATOM 8349 C CA . LEU B 1 307 ? -21.562 1.607 11.914 1 95.06 307 LEU B CA 1
ATOM 8350 C C . LEU B 1 307 ? -21.094 0.321 11.234 1 95.06 307 LEU B C 1
ATOM 8352 O O . LEU B 1 307 ? -21.031 0.252 10.008 1 95.06 307 LEU B O 1
ATOM 8356 N N . SER B 1 308 ? -20.781 -0.718 12.016 1 92.94 308 SER B N 1
ATOM 8357 C CA . SER B 1 308 ? -20.375 -2.012 11.469 1 92.94 308 SER B CA 1
ATOM 8358 C C . SER B 1 308 ? -21.406 -3.094 11.805 1 92.94 308 SER B C 1
ATOM 8360 O O . SER B 1 308 ? -22.562 -3.006 11.391 1 92.94 308 SER B O 1
ATOM 8362 N N . MET B 1 309 ? -21.078 -4.117 12.594 1 91.69 309 MET B N 1
ATOM 8363 C CA . MET B 1 309 ? -21.938 -5.266 12.852 1 91.69 309 MET B CA 1
ATOM 8364 C C . MET B 1 309 ? -23.188 -4.84 13.617 1 91.69 309 MET B C 1
ATOM 8366 O O . MET B 1 309 ? -24.281 -5.336 13.352 1 91.69 309 MET B O 1
ATOM 8370 N N . PRO B 1 310 ? -23.031 -3.914 14.641 1 92.19 310 PRO B N 1
ATOM 8371 C CA . PRO B 1 310 ? -24.25 -3.467 15.32 1 92.19 310 PRO B CA 1
ATOM 8372 C C . PRO B 1 310 ? -25.266 -2.854 14.359 1 92.19 310 PRO B C 1
ATOM 8374 O O . PRO B 1 310 ? -26.469 -3.111 14.484 1 92.19 310 PRO B O 1
ATOM 8377 N N . TYR B 1 311 ? -24.891 -1.988 13.453 1 96.31 311 TYR B N 1
ATOM 8378 C CA . TYR B 1 311 ? -25.781 -1.386 12.469 1 96.31 311 TYR B CA 1
ATOM 8379 C C . TYR B 1 311 ? -26.375 -2.445 11.547 1 96.31 311 TYR B C 1
ATOM 8381 O O . TYR B 1 311 ? -27.578 -2.447 11.281 1 96.31 311 TYR B O 1
ATOM 8389 N N . MET B 1 312 ? -25.5 -3.369 11.047 1 95.62 312 MET B N 1
ATOM 8390 C CA . MET B 1 312 ? -25.969 -4.453 10.18 1 95.62 312 MET B CA 1
ATOM 8391 C C . MET B 1 312 ? -27.047 -5.273 10.875 1 95.62 312 MET B C 1
ATOM 8393 O O . MET B 1 312 ? -28.094 -5.551 10.281 1 95.62 312 MET B O 1
ATOM 8397 N N . LYS B 1 313 ? -26.781 -5.688 12.094 1 95.75 313 LYS B N 1
ATOM 8398 C CA . LYS B 1 313 ? -27.734 -6.461 12.875 1 95.75 313 LYS B CA 1
ATOM 8399 C C . LYS B 1 313 ? -29.047 -5.691 13.062 1 95.75 313 LYS B C 1
ATOM 8401 O O . LYS B 1 313 ? -30.125 -6.27 12.961 1 95.75 313 LYS B O 1
ATOM 8406 N N . ALA B 1 314 ? -28.906 -4.441 13.344 1 97.31 314 ALA B N 1
ATOM 8407 C CA . ALA B 1 314 ? -30.094 -3.609 13.562 1 97.31 314 ALA B CA 1
ATOM 8408 C C . ALA B 1 314 ? -30.938 -3.514 12.305 1 97.31 314 ALA B C 1
ATOM 8410 O O . ALA B 1 314 ? -32.188 -3.453 12.375 1 97.31 314 ALA B O 1
ATOM 8411 N N . ILE B 1 315 ? -30.328 -3.422 11.156 1 98 315 ILE B N 1
ATOM 8412 C CA . ILE B 1 315 ? -31.062 -3.428 9.891 1 98 315 ILE B CA 1
ATOM 8413 C C . ILE B 1 315 ? -31.766 -4.773 9.711 1 98 315 ILE B C 1
ATOM 8415 O O . ILE B 1 315 ? -32.938 -4.828 9.352 1 98 315 ILE B O 1
ATOM 8419 N N . GLN B 1 316 ? -31.078 -5.824 9.938 1 97.06 316 GLN B N 1
ATOM 8420 C CA . GLN B 1 316 ? -31.609 -7.172 9.766 1 97.06 316 GLN B CA 1
ATOM 8421 C C . GLN B 1 316 ? -32.781 -7.418 10.703 1 97.06 316 GLN B C 1
ATOM 8423 O O . GLN B 1 316 ? -33.719 -8.141 10.359 1 97.06 316 GLN B O 1
ATOM 8428 N N . GLU B 1 317 ? -32.75 -6.805 11.812 1 97.5 317 GLU B N 1
ATOM 8429 C CA . GLU B 1 317 ? -33.781 -6.941 12.805 1 97.5 317 GLU B CA 1
ATOM 8430 C C . GLU B 1 317 ? -34.938 -5.965 12.539 1 97.5 317 GLU B C 1
ATOM 8432 O O . GLU B 1 317 ? -35.969 -5.984 13.234 1 97.5 317 GLU B O 1
ATOM 8437 N N . GLY B 1 318 ? -34.781 -5.109 11.594 1 97.06 318 GLY B N 1
ATOM 8438 C CA . GLY B 1 318 ? -35.844 -4.203 11.188 1 97.06 318 GLY B CA 1
ATOM 8439 C C . GLY B 1 318 ? -35.875 -2.912 11.977 1 97.06 318 GLY B C 1
ATOM 8440 O O . GLY B 1 318 ? -36.781 -2.115 11.859 1 97.06 318 GLY B O 1
ATOM 8441 N N . LYS B 1 319 ? -34.812 -2.703 12.836 1 97.12 319 LYS B N 1
ATOM 8442 C CA . LYS B 1 319 ? -34.75 -1.47 13.609 1 97.12 319 LYS B CA 1
ATOM 8443 C C . LYS B 1 319 ? -34.438 -0.274 12.719 1 97.12 319 LYS B C 1
ATOM 8445 O O . LYS B 1 319 ? -34.812 0.855 13.023 1 97.12 319 LYS B O 1
ATOM 8450 N N . PHE B 1 320 ? -33.625 -0.438 11.727 1 97.5 320 PHE B N 1
ATOM 8451 C CA . PHE B 1 320 ? -33.312 0.567 10.719 1 97.5 320 PHE B CA 1
ATOM 8452 C C . PHE B 1 320 ? -33.625 0.035 9.32 1 97.5 320 PHE B C 1
ATOM 8454 O O . PHE B 1 320 ? -33.594 -1.176 9.094 1 97.5 320 PHE B O 1
ATOM 8461 N N . THR B 1 321 ? -33.969 0.911 8.453 1 96.38 321 THR B N 1
ATOM 8462 C CA . THR B 1 321 ? -33.969 0.576 7.035 1 96.38 321 THR B CA 1
ATOM 8463 C C . THR B 1 321 ? -32.625 0.833 6.406 1 96.38 321 THR B C 1
ATOM 8465 O O . THR B 1 321 ? -31.672 1.264 7.086 1 96.38 321 THR B O 1
ATOM 8468 N N . GLN B 1 322 ? -32.531 0.644 5.09 1 96.81 322 GLN B N 1
ATOM 8469 C CA . GLN B 1 322 ? -31.281 0.886 4.402 1 96.81 322 GLN B CA 1
ATOM 8470 C C . GLN B 1 322 ? -31.219 2.312 3.861 1 96.81 322 GLN B C 1
ATOM 8472 O O . GLN B 1 322 ? -30.203 2.709 3.266 1 96.81 322 GLN B O 1
ATOM 8477 N N . LYS B 1 323 ? -32.219 3.082 4.125 1 96.94 323 LYS B N 1
ATOM 8478 C CA . LYS B 1 323 ? -32.25 4.438 3.582 1 96.94 323 LYS B CA 1
ATOM 8479 C C . LYS B 1 323 ? -31.062 5.262 4.055 1 96.94 323 LYS B C 1
ATOM 8481 O O . LYS B 1 323 ? -30.359 5.855 3.242 1 96.94 323 LYS B O 1
ATOM 8486 N N . GLU B 1 324 ? -30.828 5.324 5.402 1 97.25 324 GLU B N 1
ATOM 8487 C CA . GLU B 1 324 ? -29.688 6.059 5.945 1 97.25 324 GLU B CA 1
ATOM 8488 C C . GLU B 1 324 ? -28.375 5.445 5.488 1 97.25 324 GLU B C 1
ATOM 8490 O O . GLU B 1 324 ? -27.406 6.168 5.223 1 97.25 324 GLU B O 1
ATOM 8495 N N . LEU B 1 325 ? -28.406 4.164 5.43 1 98.5 325 LEU B N 1
ATOM 8496 C CA . LEU B 1 325 ? -27.203 3.473 4.969 1 98.5 325 LEU B CA 1
ATOM 8497 C C . LEU B 1 325 ? -26.859 3.869 3.533 1 98.5 325 LEU B C 1
ATOM 8499 O O . LEU B 1 325 ? -25.719 4.199 3.229 1 98.5 325 LEU B O 1
ATOM 8503 N N . ASP B 1 326 ? -27.844 3.824 2.66 1 98.62 326 ASP B N 1
ATOM 8504 C CA . ASP B 1 326 ? -27.609 4.156 1.258 1 98.62 326 ASP B CA 1
ATOM 8505 C C . ASP B 1 326 ? -27.141 5.602 1.104 1 98.62 326 ASP B C 1
ATOM 8507 O O . ASP B 1 326 ? -26.344 5.914 0.214 1 98.62 326 ASP B O 1
ATOM 8511 N N . ASP B 1 327 ? -27.625 6.449 1.933 1 98.25 327 ASP B N 1
ATOM 8512 C CA . ASP B 1 327 ? -27.188 7.844 1.897 1 98.25 327 ASP B CA 1
ATOM 8513 C C . ASP B 1 327 ? -25.703 7.961 2.248 1 98.25 327 ASP B C 1
ATOM 8515 O O . ASP B 1 327 ? -24.953 8.703 1.599 1 98.25 327 ASP B O 1
ATOM 8519 N N . LYS B 1 328 ? -25.297 7.246 3.291 1 98.56 328 LYS B N 1
ATOM 8520 C CA . LYS B 1 328 ? -23.875 7.199 3.656 1 98.56 328 LYS B CA 1
ATOM 8521 C C . LYS B 1 328 ? -23.031 6.617 2.525 1 98.56 328 LYS B C 1
ATOM 8523 O O . LYS B 1 328 ? -22 7.168 2.17 1 98.56 328 LYS B O 1
ATOM 8528 N N . VAL B 1 329 ? -23.5 5.512 2.014 1 98.81 329 VAL B N 1
ATOM 8529 C CA . VAL B 1 329 ? -22.781 4.797 0.96 1 98.81 329 VAL B CA 1
ATOM 8530 C C . VAL B 1 329 ? -22.625 5.699 -0.26 1 98.81 329 VAL B C 1
ATOM 8532 O O . VAL B 1 329 ? -21.562 5.727 -0.884 1 98.81 329 VAL B O 1
ATOM 8535 N N . ARG B 1 330 ? -23.688 6.422 -0.636 1 98.75 330 ARG B N 1
ATOM 8536 C CA . ARG B 1 330 ? -23.641 7.348 -1.762 1 98.75 330 ARG B CA 1
ATOM 8537 C C . ARG B 1 330 ? -22.5 8.359 -1.588 1 98.75 330 ARG B C 1
ATOM 8539 O O . ARG B 1 330 ? -21.75 8.609 -2.523 1 98.75 330 ARG B O 1
ATOM 8546 N N . ARG B 1 331 ? -22.359 8.914 -0.46 1 98.81 331 ARG B N 1
ATOM 8547 C CA . ARG B 1 331 ? -21.328 9.914 -0.18 1 98.81 331 ARG B CA 1
ATOM 8548 C C . ARG B 1 331 ? -19.938 9.289 -0.22 1 98.81 331 ARG B C 1
ATOM 8550 O O . ARG B 1 331 ? -19 9.891 -0.75 1 98.81 331 ARG B O 1
ATOM 8557 N N . VAL B 1 332 ? -19.781 8.117 0.336 1 98.88 332 VAL B N 1
ATOM 8558 C CA . VAL B 1 332 ? -18.5 7.422 0.352 1 98.88 332 VAL B CA 1
ATOM 8559 C C . VAL B 1 332 ? -18.109 7.043 -1.072 1 98.88 332 VAL B C 1
ATOM 8561 O O . VAL B 1 332 ? -16.938 7.176 -1.453 1 98.88 332 VAL B O 1
ATOM 8564 N N . LEU B 1 333 ? -19.047 6.555 -1.886 1 98.88 333 LEU B N 1
ATOM 8565 C CA . LEU B 1 333 ? -18.766 6.23 -3.277 1 98.88 333 LEU B CA 1
ATOM 8566 C C . LEU B 1 333 ? -18.344 7.48 -4.047 1 98.88 333 LEU B C 1
ATOM 8568 O O . LEU B 1 333 ? -17.453 7.426 -4.895 1 98.88 333 LEU B O 1
ATOM 8572 N N . ARG B 1 334 ? -19.031 8.625 -3.789 1 98.75 334 ARG B N 1
ATOM 8573 C CA . ARG B 1 334 ? -18.625 9.883 -4.406 1 98.75 334 ARG B CA 1
ATOM 8574 C C . ARG B 1 334 ? -17.172 10.211 -4.062 1 98.75 334 ARG B C 1
ATOM 8576 O O . ARG B 1 334 ? -16.406 10.664 -4.922 1 98.75 334 ARG B O 1
ATOM 8583 N N . LEU B 1 335 ? -16.812 9.992 -2.816 1 98.81 335 LEU B N 1
ATOM 8584 C CA . LEU B 1 335 ? -15.438 10.172 -2.383 1 98.81 335 LEU B CA 1
ATOM 8585 C C . LEU B 1 335 ? -14.5 9.242 -3.154 1 98.81 335 LEU B C 1
ATOM 8587 O O . LEU B 1 335 ? -13.422 9.656 -3.576 1 98.81 335 LEU B O 1
ATOM 8591 N N . PHE B 1 336 ? -14.891 7.945 -3.342 1 98.62 336 PHE B N 1
ATOM 8592 C CA . PHE B 1 336 ? -14.094 7 -4.113 1 98.62 336 PHE B CA 1
ATOM 8593 C C . PHE B 1 336 ? -13.875 7.512 -5.531 1 98.62 336 PHE B C 1
ATOM 8595 O O . PHE B 1 336 ? -12.75 7.496 -6.035 1 98.62 336 PHE B O 1
ATOM 8602 N N . TYR B 1 337 ? -14.875 8.023 -6.176 1 98.25 337 TYR B N 1
ATOM 8603 C CA . TYR B 1 337 ? -14.781 8.484 -7.555 1 98.25 337 TYR B CA 1
ATOM 8604 C C . TYR B 1 337 ? -13.914 9.734 -7.656 1 98.25 337 TYR B C 1
ATOM 8606 O O . TYR B 1 337 ? -13.281 9.977 -8.68 1 98.25 337 TYR B O 1
ATOM 8614 N N . ARG B 1 338 ? -13.844 10.5 -6.547 1 98.12 338 ARG B N 1
ATOM 8615 C CA . ARG B 1 338 ? -13.008 11.695 -6.508 1 98.12 338 ARG B CA 1
ATOM 8616 C C . ARG B 1 338 ? -11.547 11.336 -6.27 1 98.12 338 ARG B C 1
ATOM 8618 O O . ARG B 1 338 ? -10.648 12.117 -6.59 1 98.12 338 ARG B O 1
ATOM 8625 N N . THR B 1 339 ? -11.297 10.117 -5.754 1 98.06 339 THR B N 1
ATOM 8626 C CA . THR B 1 339 ? -9.953 9.742 -5.332 1 98.06 339 THR B CA 1
ATOM 8627 C C . THR B 1 339 ? -9.539 8.414 -5.957 1 98.06 339 THR B C 1
ATOM 8629 O O . THR B 1 339 ? -9.141 8.375 -7.125 1 98.06 339 THR B O 1
ATOM 8632 N N . THR B 1 340 ? -9.828 7.273 -5.332 1 96.94 340 THR B N 1
ATOM 8633 C CA . THR B 1 340 ? -9.289 5.957 -5.672 1 96.94 340 THR B CA 1
ATOM 8634 C C . THR B 1 340 ? -9.766 5.523 -7.055 1 96.94 340 THR B C 1
ATOM 8636 O O . THR B 1 340 ? -9.078 4.773 -7.746 1 96.94 340 THR B O 1
ATOM 8639 N N . MET B 1 341 ? -10.945 5.969 -7.488 1 96.5 341 MET B N 1
ATOM 8640 C CA . MET B 1 341 ? -11.523 5.547 -8.758 1 96.5 341 MET B CA 1
ATOM 8641 C C . MET B 1 341 ? -11.328 6.617 -9.828 1 96.5 341 MET B C 1
ATOM 8643 O O . MET B 1 341 ? -11.859 6.5 -10.938 1 96.5 341 MET B O 1
ATOM 8647 N N . ASN B 1 342 ? -10.57 7.695 -9.461 1 94.56 342 ASN B N 1
ATOM 8648 C CA . ASN B 1 342 ? -10.25 8.727 -10.445 1 94.56 342 ASN B CA 1
ATOM 8649 C C . ASN B 1 342 ? -9.117 8.297 -11.375 1 94.56 342 ASN B C 1
ATOM 8651 O O . ASN B 1 342 ? -7.969 8.188 -10.945 1 94.56 342 ASN B O 1
ATOM 8655 N N . PRO B 1 343 ? -9.383 8.109 -12.625 1 88.56 343 PRO B N 1
ATOM 8656 C CA . PRO B 1 343 ? -8.344 7.621 -13.531 1 88.56 343 PRO B CA 1
ATOM 8657 C C . PRO B 1 343 ? -7.312 8.688 -13.891 1 88.56 343 PRO B C 1
ATOM 8659 O O . PRO B 1 343 ? -6.273 8.383 -14.477 1 88.56 343 PRO B O 1
ATOM 8662 N N . ASN B 1 344 ? -7.504 9.875 -13.469 1 88.31 344 ASN B N 1
ATOM 8663 C CA . ASN B 1 344 ? -6.668 10.992 -13.898 1 88.31 344 ASN B CA 1
ATOM 8664 C C . ASN B 1 344 ? -5.848 11.555 -12.742 1 88.31 344 ASN B C 1
ATOM 8666 O O . ASN B 1 344 ? -5.418 12.711 -12.781 1 88.31 344 ASN B O 1
ATOM 8670 N N . ARG B 1 345 ? -5.672 10.852 -11.719 1 89.5 345 ARG B N 1
ATOM 8671 C CA . ARG B 1 345 ? -4.809 11.352 -10.656 1 89.5 345 ARG B CA 1
ATOM 8672 C C . ARG B 1 345 ? -3.387 11.57 -11.156 1 89.5 345 ARG B C 1
ATOM 8674 O O . ARG B 1 345 ? -2.867 10.773 -11.938 1 89.5 345 ARG B O 1
ATOM 8681 N N . PRO B 1 346 ? -2.787 12.648 -10.82 1 91.5 346 PRO B N 1
ATOM 8682 C CA . PRO B 1 346 ? -1.422 12.922 -11.273 1 91.5 346 PRO B CA 1
ATOM 8683 C C . PRO B 1 346 ? -0.381 12.062 -10.562 1 91.5 346 PRO B C 1
ATOM 8685 O O . PRO B 1 346 ? -0.737 11.125 -9.844 1 91.5 346 PRO B O 1
ATOM 8688 N N . HIS B 1 347 ? 0.887 12.391 -10.852 1 90.31 347 HIS B N 1
ATOM 8689 C CA . HIS B 1 347 ? 1.986 11.719 -10.164 1 90.31 347 HIS B CA 1
ATOM 8690 C C . HIS B 1 347 ? 2.254 12.352 -8.805 1 90.31 347 HIS B C 1
ATOM 8692 O O . HIS B 1 347 ? 2.148 13.57 -8.648 1 90.31 347 HIS B O 1
ATOM 8698 N N . GLY B 1 348 ? 2.498 11.453 -7.867 1 95.31 348 GLY B N 1
ATOM 8699 C CA . GLY B 1 348 ? 2.998 11.938 -6.59 1 95.31 348 GLY B CA 1
ATOM 8700 C C . GLY B 1 348 ? 4.512 12.031 -6.535 1 95.31 348 GLY B C 1
ATOM 8701 O O . GLY B 1 348 ? 5.203 11.391 -7.332 1 95.31 348 GLY B O 1
ATOM 8702 N N . PHE B 1 349 ? 5.008 12.836 -5.688 1 97.5 349 PHE B N 1
ATOM 8703 C CA . PHE B 1 349 ? 6.426 12.992 -5.387 1 97.5 349 PHE B CA 1
ATOM 8704 C C . PHE B 1 349 ? 6.668 12.969 -3.881 1 97.5 349 PHE B C 1
ATOM 8706 O O . PHE B 1 349 ? 5.75 13.227 -3.096 1 97.5 349 PHE B O 1
ATOM 8713 N N . LEU B 1 350 ? 7.812 12.617 -3.479 1 97.75 350 LEU B N 1
ATOM 8714 C CA . LEU B 1 350 ? 8.18 12.578 -2.066 1 97.75 350 LEU B CA 1
ATOM 8715 C C . LEU B 1 350 ? 9.586 13.133 -1.854 1 97.75 350 LEU B C 1
ATOM 8717 O O . LEU B 1 350 ? 10.516 12.773 -2.586 1 97.75 350 LEU B O 1
ATOM 8721 N N . CYS B 1 351 ? 9.711 14.078 -0.911 1 97.56 351 CYS B N 1
ATOM 8722 C CA . CYS B 1 351 ? 10.984 14.672 -0.51 1 97.56 351 CYS B CA 1
ATOM 8723 C C . CYS B 1 351 ? 11.695 15.289 -1.705 1 97.56 351 CYS B C 1
ATOM 8725 O O . CYS B 1 351 ? 12.898 15.102 -1.878 1 97.56 351 CYS B O 1
ATOM 8727 N N . SER B 1 352 ? 10.961 15.945 -2.549 1 96.5 352 SER B N 1
ATOM 8728 C CA . SER B 1 352 ? 11.539 16.625 -3.707 1 96.5 352 SER B CA 1
ATOM 8729 C C . SER B 1 352 ? 12.133 17.969 -3.322 1 96.5 352 SER B C 1
ATOM 8731 O O . SER B 1 352 ? 11.789 18.531 -2.275 1 96.5 352 SER B O 1
ATOM 8733 N N . GLU B 1 353 ? 12.969 18.5 -4.223 1 96.19 353 GLU B N 1
ATOM 8734 C CA . GLU B 1 353 ? 13.539 19.828 -4.004 1 96.19 353 GLU B CA 1
ATOM 8735 C C . GLU B 1 353 ? 12.445 20.891 -3.934 1 96.19 353 GLU B C 1
ATOM 8737 O O . GLU B 1 353 ? 12.539 21.828 -3.139 1 96.19 353 GLU B O 1
ATOM 8742 N N . SER B 1 354 ? 11.461 20.656 -4.719 1 97 354 SER B N 1
ATOM 8743 C CA . SER B 1 354 ? 10.367 21.609 -4.73 1 97 354 SER B CA 1
ATOM 8744 C C . SER B 1 354 ? 9.609 21.609 -3.406 1 97 354 SER B C 1
ATOM 8746 O O . SER B 1 354 ? 9.117 22.641 -2.959 1 97 354 SER B O 1
ATOM 8748 N N . HIS B 1 355 ? 9.477 20.453 -2.783 1 98.38 355 HIS B N 1
ATOM 8749 C CA . HIS B 1 355 ? 8.789 20.375 -1.5 1 98.38 355 HIS B CA 1
ATOM 8750 C C . HIS B 1 355 ? 9.586 21.078 -0.404 1 98.38 355 HIS B C 1
ATOM 8752 O O . HIS B 1 355 ? 9.008 21.797 0.42 1 98.38 355 HIS B O 1
ATOM 8758 N N . TYR B 1 356 ? 10.906 20.906 -0.381 1 98.44 356 TYR B N 1
ATOM 8759 C CA . TYR B 1 356 ? 11.742 21.594 0.594 1 98.44 356 TYR B CA 1
ATOM 8760 C C . TYR B 1 356 ? 11.734 23.094 0.356 1 98.44 356 TYR B C 1
ATOM 8762 O O . TYR B 1 356 ? 11.734 23.875 1.308 1 98.44 356 TYR B O 1
ATOM 8770 N N . ALA B 1 357 ? 11.727 23.484 -0.892 1 98.56 357 ALA B N 1
ATOM 8771 C CA . ALA B 1 357 ? 11.633 24.906 -1.225 1 98.56 357 ALA B CA 1
ATOM 8772 C C . ALA B 1 357 ? 10.32 25.5 -0.729 1 98.56 357 ALA B C 1
ATOM 8774 O O . ALA B 1 357 ? 10.297 26.625 -0.224 1 98.56 357 ALA B O 1
ATOM 8775 N N . ALA B 1 358 ? 9.258 24.781 -0.912 1 98.5 358 ALA B N 1
ATOM 8776 C CA . ALA B 1 358 ? 7.961 25.234 -0.403 1 98.5 358 ALA B CA 1
ATOM 8777 C C . ALA B 1 358 ? 7.992 25.375 1.115 1 98.5 358 ALA B C 1
ATOM 8779 O O . ALA B 1 358 ? 7.523 26.391 1.654 1 98.5 358 ALA B O 1
ATOM 8780 N N . ALA B 1 359 ? 8.531 24.375 1.79 1 98.69 359 ALA B N 1
ATOM 8781 C CA . ALA B 1 359 ? 8.633 24.422 3.246 1 98.69 359 ALA B CA 1
ATOM 8782 C C . ALA B 1 359 ? 9.422 25.656 3.705 1 98.69 359 ALA B C 1
ATOM 8784 O O . ALA B 1 359 ? 9.016 26.344 4.641 1 98.69 359 ALA B O 1
ATOM 8785 N N . ARG B 1 360 ? 10.5 25.938 3.043 1 98.69 360 ARG B N 1
ATOM 8786 C CA . ARG B 1 360 ? 11.359 27.062 3.396 1 98.69 360 ARG B CA 1
ATOM 8787 C C . ARG B 1 360 ? 10.648 28.391 3.145 1 98.69 360 ARG B C 1
ATOM 8789 O O . ARG B 1 360 ? 10.664 29.281 3.996 1 98.69 360 ARG B O 1
ATOM 8796 N N . GLN B 1 361 ? 10.031 28.453 2.025 1 98.75 361 GLN B N 1
ATOM 8797 C CA . GLN B 1 361 ? 9.344 29.688 1.664 1 98.75 361 GLN B CA 1
ATOM 8798 C C . GLN B 1 361 ? 8.211 30 2.637 1 98.75 361 GLN B C 1
ATOM 8800 O O . GLN B 1 361 ? 8.055 31.141 3.078 1 98.75 361 GLN B O 1
ATOM 8805 N N . ILE B 1 362 ? 7.438 29.031 2.939 1 98.75 362 ILE B N 1
ATOM 8806 C CA . ILE B 1 362 ? 6.312 29.203 3.857 1 98.75 362 ILE B CA 1
ATOM 8807 C C . ILE B 1 362 ? 6.832 29.609 5.234 1 98.75 362 ILE B C 1
ATOM 8809 O O . ILE B 1 362 ? 6.27 30.5 5.875 1 98.75 362 ILE B O 1
ATOM 8813 N N . ALA B 1 363 ? 7.906 28.953 5.66 1 98.88 363 ALA B N 1
ATOM 8814 C CA . ALA B 1 363 ? 8.508 29.281 6.949 1 98.88 363 ALA B CA 1
ATOM 8815 C C . ALA B 1 363 ? 8.984 30.719 6.977 1 98.88 363 ALA B C 1
ATOM 8817 O O . ALA B 1 363 ? 8.664 31.469 7.906 1 98.88 363 ALA B O 1
ATOM 8818 N N . GLU B 1 364 ? 9.703 31.156 5.984 1 98.81 364 GLU B N 1
ATOM 8819 C CA . GLU B 1 364 ? 10.258 32.5 5.922 1 98.81 364 GLU B CA 1
ATOM 8820 C C . GLU B 1 364 ? 9.148 33.562 5.883 1 98.81 364 GLU B C 1
ATOM 8822 O O . GLU B 1 364 ? 9.273 34.625 6.484 1 98.81 364 GLU B O 1
ATOM 8827 N N . GLU B 1 365 ? 8.07 33.188 5.262 1 98.69 365 GLU B N 1
ATOM 8828 C CA . GLU B 1 365 ? 6.961 34.156 5.152 1 98.69 365 GLU B CA 1
ATOM 8829 C C . GLU B 1 365 ? 6.152 34.188 6.449 1 98.69 365 GLU B C 1
ATOM 8831 O O . GLU B 1 365 ? 5.441 35.156 6.699 1 98.69 365 GLU B O 1
ATOM 8836 N N . GLY B 1 366 ? 6.258 33.125 7.25 1 98.81 366 GLY B N 1
ATOM 8837 C CA . GLY B 1 366 ? 5.41 33.031 8.43 1 98.81 366 GLY B CA 1
ATOM 8838 C C . GLY B 1 366 ? 6.113 33.438 9.703 1 98.81 366 GLY B C 1
ATOM 8839 O O . GLY B 1 366 ? 5.465 33.812 10.688 1 98.81 366 GLY B O 1
ATOM 8840 N N . ILE B 1 367 ? 7.445 33.406 9.766 1 98.94 367 ILE B N 1
ATOM 8841 C CA . ILE B 1 367 ? 8.195 33.812 10.945 1 98.94 367 ILE B CA 1
ATOM 8842 C C . ILE B 1 367 ? 7.906 35.312 11.234 1 98.94 367 ILE B C 1
ATOM 8844 O O . ILE B 1 367 ? 7.855 36.125 10.312 1 98.94 367 ILE B O 1
ATOM 8848 N N . VAL B 1 368 ? 7.723 35.688 12.531 1 98.94 368 VAL B N 1
ATOM 8849 C CA . VAL B 1 368 ? 7.297 37.031 12.898 1 98.94 368 VAL B CA 1
ATOM 8850 C C . VAL B 1 368 ? 8.375 37.688 13.75 1 98.94 368 VAL B C 1
ATOM 8852 O O . VAL B 1 368 ? 8.766 37.156 14.789 1 98.94 368 VAL B O 1
ATOM 8855 N N . LEU B 1 369 ? 8.883 38.812 13.281 1 98.94 369 LEU B N 1
ATOM 8856 C CA . LEU B 1 369 ? 9.695 39.656 14.141 1 98.94 369 LEU B CA 1
ATOM 8857 C C . LEU B 1 369 ? 8.812 40.469 15.086 1 98.94 369 LEU B C 1
ATOM 8859 O O . LEU B 1 369 ? 8.094 41.375 14.664 1 98.94 369 LEU B O 1
ATOM 8863 N N . LEU B 1 370 ? 8.914 40.156 16.359 1 98.88 370 LEU B N 1
ATOM 8864 C CA . LEU B 1 370 ? 8 40.719 17.344 1 98.88 370 LEU B CA 1
ATOM 8865 C C . LEU B 1 370 ? 8.555 42.031 17.906 1 98.88 370 LEU B C 1
ATOM 8867 O O . LEU B 1 370 ? 7.805 42.969 18.156 1 98.88 370 LEU B O 1
ATOM 8871 N N . GLN B 1 371 ? 9.852 42.031 18.172 1 98.81 371 GLN B N 1
ATOM 8872 C CA . GLN B 1 371 ? 10.547 43.156 18.781 1 98.81 371 GLN B CA 1
ATOM 8873 C C . GLN B 1 371 ? 11.969 43.281 18.25 1 98.81 371 GLN B C 1
ATOM 8875 O O . GLN B 1 371 ? 12.648 42.281 18.031 1 98.81 371 GLN B O 1
ATOM 8880 N N . ASN B 1 372 ? 12.344 44.5 18.016 1 98.69 372 ASN B N 1
ATOM 8881 C CA . ASN B 1 372 ? 13.688 44.719 17.5 1 98.69 372 ASN B CA 1
ATOM 8882 C C . ASN B 1 372 ? 14.258 46.031 18 1 98.69 372 ASN B C 1
ATOM 8884 O O . ASN B 1 372 ? 14.562 46.938 17.219 1 98.69 372 ASN B O 1
ATOM 8888 N N . ARG B 1 373 ? 14.602 46.125 19.203 1 98 373 ARG B N 1
ATOM 8889 C CA . ARG B 1 373 ? 15.141 47.312 19.812 1 98 373 ARG B CA 1
ATOM 8890 C C . ARG B 1 373 ? 16.562 47.594 19.328 1 98 373 ARG B C 1
ATOM 8892 O O . ARG B 1 373 ? 17.359 46.656 19.156 1 98 373 ARG B O 1
ATOM 8899 N N . ASN B 1 374 ? 16.844 48.875 19.078 1 95.94 374 ASN B N 1
ATOM 8900 C CA . ASN B 1 374 ? 18.141 49.344 18.625 1 95.94 374 ASN B CA 1
ATOM 8901 C C . ASN B 1 374 ? 18.578 48.625 17.359 1 95.94 374 ASN B C 1
ATOM 8903 O O . ASN B 1 374 ? 19.781 48.438 17.109 1 95.94 374 ASN B O 1
ATOM 8907 N N . ASN B 1 375 ? 17.609 48.125 16.625 1 97.06 375 ASN B N 1
ATOM 8908 C CA . ASN B 1 375 ? 17.922 47.406 15.391 1 97.06 375 ASN B CA 1
ATOM 8909 C C . ASN B 1 375 ? 18.984 46.312 15.609 1 97.06 375 ASN B C 1
ATOM 8911 O O . ASN B 1 375 ? 19.953 46.25 14.852 1 97.06 375 ASN B O 1
ATOM 8915 N N . VAL B 1 376 ? 18.75 45.625 16.703 1 98.25 376 VAL B N 1
ATOM 8916 C CA . VAL B 1 376 ? 19.703 44.594 17.031 1 98.25 376 VAL B CA 1
ATOM 8917 C C . VAL B 1 376 ? 19.766 43.562 15.906 1 98.25 376 VAL B C 1
ATOM 8919 O O . VAL B 1 376 ? 20.828 42.969 15.648 1 98.25 376 VAL B O 1
ATOM 8922 N N . LEU B 1 377 ? 18.641 43.25 15.234 1 98.5 377 LEU B N 1
ATOM 8923 C CA . LEU B 1 377 ? 18.578 42.375 14.062 1 98.5 377 LEU B CA 1
ATOM 8924 C C . LEU B 1 377 ? 18.391 43.219 12.789 1 98.5 377 LEU B C 1
ATOM 8926 O O . LEU B 1 377 ? 17.812 44.312 12.82 1 98.5 377 LEU B O 1
ATOM 8930 N N . PRO B 1 378 ? 18.844 42.688 11.688 1 98.44 378 PRO B N 1
ATOM 8931 C CA . PRO B 1 378 ? 19.547 41.406 11.508 1 98.44 378 PRO B CA 1
ATOM 8932 C C . PRO B 1 378 ? 20.969 41.438 12.039 1 98.44 378 PRO B C 1
ATOM 8934 O O . PRO B 1 378 ? 21.531 42.5 12.242 1 98.44 378 PRO B O 1
ATOM 8937 N N . ILE B 1 379 ? 21.453 40.25 12.258 1 98.38 379 ILE B N 1
ATOM 8938 C CA . ILE B 1 379 ? 22.844 40.156 12.688 1 98.38 379 ILE B CA 1
ATOM 8939 C C . ILE B 1 379 ? 23.75 40.812 11.664 1 98.38 379 ILE B C 1
ATOM 8941 O O . ILE B 1 379 ? 23.641 40.562 10.461 1 98.38 379 ILE B O 1
ATOM 8945 N N . ASN B 1 380 ? 24.594 41.719 12.109 1 96.94 380 ASN B N 1
ATOM 8946 C CA . ASN B 1 380 ? 25.594 42.344 11.242 1 96.94 380 ASN B CA 1
ATOM 8947 C C . ASN B 1 380 ? 26.781 41.406 11.008 1 96.94 380 ASN B C 1
ATOM 8949 O O . ASN B 1 380 ? 27.75 41.438 11.766 1 96.94 380 ASN B O 1
ATOM 8953 N N . THR B 1 381 ? 26.719 40.688 9.945 1 96.19 381 THR B N 1
ATOM 8954 C CA . THR B 1 381 ? 27.703 39.625 9.695 1 96.19 381 THR B CA 1
ATOM 8955 C C . THR B 1 381 ? 29.047 40.25 9.305 1 96.19 381 THR B C 1
ATOM 8957 O O . THR B 1 381 ? 30.062 39.531 9.305 1 96.19 381 THR B O 1
ATOM 8960 N N . GLN B 1 382 ? 29.094 41.5 9.023 1 95.31 382 GLN B N 1
ATOM 8961 C CA . GLN B 1 382 ? 30.344 42.156 8.703 1 95.31 382 GLN B CA 1
ATOM 8962 C C . GLN B 1 382 ? 31.125 42.531 9.969 1 95.31 382 GLN B C 1
ATOM 8964 O O . GLN B 1 382 ? 32.344 42.625 9.945 1 95.31 382 GLN B O 1
ATOM 8969 N N . LYS B 1 383 ? 30.406 42.656 11.102 1 95.62 383 LYS B N 1
ATOM 8970 C CA . LYS B 1 383 ? 31.031 43.125 12.328 1 95.62 383 LYS B CA 1
ATOM 8971 C C . LYS B 1 383 ? 31.156 42 13.344 1 95.62 383 LYS B C 1
ATOM 8973 O O . LYS B 1 383 ? 32.125 41.938 14.117 1 95.62 383 LYS B O 1
ATOM 8978 N N . ALA B 1 384 ? 30.219 41.156 13.344 1 96.88 384 ALA B N 1
ATOM 8979 C CA . ALA B 1 384 ? 30.188 40.094 14.352 1 96.88 384 ALA B CA 1
ATOM 8980 C C . ALA B 1 384 ? 31.328 39.094 14.148 1 96.88 384 ALA B C 1
ATOM 8982 O O . ALA B 1 384 ? 31.672 38.781 13.016 1 96.88 384 ALA B O 1
ATOM 8983 N N . LYS B 1 385 ? 31.922 38.625 15.227 1 97.25 385 LYS B N 1
ATOM 8984 C CA . LYS B 1 385 ? 32.938 37.594 15.188 1 97.25 385 LYS B CA 1
ATOM 8985 C C . LYS B 1 385 ? 32.5 36.312 15.914 1 97.25 385 LYS B C 1
ATOM 8987 O O . LYS B 1 385 ? 32.938 35.219 15.57 1 97.25 385 LYS B O 1
ATOM 8992 N N . ARG B 1 386 ? 31.734 36.531 16.906 1 98.12 386 ARG B N 1
ATOM 8993 C CA . ARG B 1 386 ? 31.312 35.406 17.734 1 98.12 386 ARG B CA 1
ATOM 8994 C C . ARG B 1 386 ? 29.828 35.5 18.078 1 98.12 386 ARG B C 1
ATOM 8996 O O . ARG B 1 386 ? 29.391 36.531 18.609 1 98.12 386 ARG B O 1
ATOM 9003 N N . VAL B 1 387 ? 29.109 34.5 17.797 1 98.75 387 VAL B N 1
ATOM 9004 C CA . VAL B 1 387 ? 27.703 34.406 18.156 1 98.75 387 VAL B CA 1
ATOM 9005 C C . VAL B 1 387 ? 27.484 33.219 19.094 1 98.75 387 VAL B C 1
ATOM 9007 O O . VAL B 1 387 ? 27.953 32.094 18.828 1 98.75 387 VAL B O 1
ATOM 9010 N N . LEU B 1 388 ? 26.875 33.469 20.25 1 98.88 388 LEU B N 1
ATOM 9011 C CA . LEU B 1 388 ? 26.5 32.375 21.156 1 98.88 388 LEU B CA 1
ATOM 9012 C C . LEU B 1 388 ? 25.047 31.969 20.953 1 98.88 388 LEU B C 1
ATOM 9014 O O . LEU B 1 388 ? 24.141 32.812 20.984 1 98.88 388 LEU B O 1
ATOM 9018 N N . VAL B 1 389 ? 24.828 30.688 20.625 1 98.94 389 VAL B N 1
ATOM 9019 C CA . VAL B 1 389 ? 23.5 30.109 20.562 1 98.94 389 VAL B CA 1
ATOM 9020 C C . VAL B 1 389 ? 23.203 29.375 21.875 1 98.94 389 VAL B C 1
ATOM 9022 O O . VAL B 1 389 ? 24.031 28.625 22.391 1 98.94 389 VAL B O 1
ATOM 9025 N N . VAL B 1 390 ? 22.016 29.641 22.469 1 98.88 390 VAL B N 1
ATOM 9026 C CA . VAL B 1 390 ? 21.641 29.062 23.75 1 98.88 390 VAL B CA 1
ATOM 9027 C C . VAL B 1 390 ? 20.281 28.391 23.641 1 98.88 390 VAL B C 1
ATOM 9029 O O . VAL B 1 390 ? 19.422 28.828 22.875 1 98.88 390 VAL B O 1
ATOM 9032 N N . GLY B 1 391 ? 20.047 27.312 24.328 1 98.75 391 GLY B N 1
ATOM 9033 C CA . GLY B 1 391 ? 18.734 26.719 24.516 1 98.75 391 GLY B CA 1
ATOM 9034 C C . GLY B 1 391 ? 18.609 25.344 23.891 1 98.75 391 GLY B C 1
ATOM 9035 O O . GLY B 1 391 ? 19.156 25.078 22.828 1 98.75 391 GLY B O 1
ATOM 9036 N N . GLU B 1 392 ? 17.875 24.469 24.5 1 98.25 392 GLU B N 1
ATOM 9037 C CA . GLU B 1 392 ? 17.656 23.109 24 1 98.25 392 GLU B CA 1
ATOM 9038 C C . GLU B 1 392 ? 16.938 23.109 22.656 1 98.25 392 GLU B C 1
ATOM 9040 O O . GLU B 1 392 ? 17.234 22.281 21.797 1 98.25 392 GLU B O 1
ATOM 9045 N N . ASN B 1 393 ? 16.047 24.062 22.5 1 98.56 393 ASN B N 1
ATOM 9046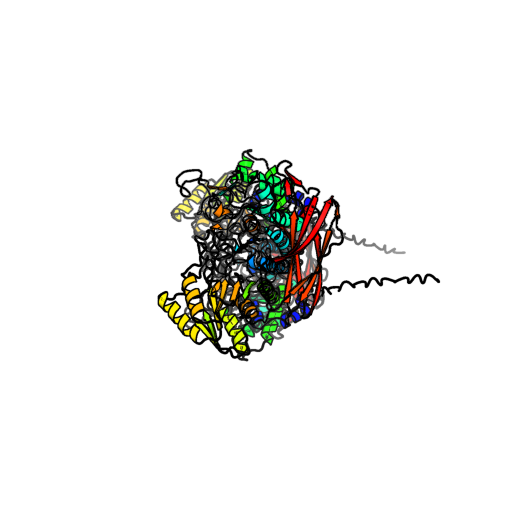 C CA . ASN B 1 393 ? 15.266 24.109 21.266 1 98.56 393 ASN B CA 1
ATOM 9047 C C . ASN B 1 393 ? 16.141 24.453 20.062 1 98.56 393 ASN B C 1
ATOM 9049 O O . ASN B 1 393 ? 15.703 24.344 18.922 1 98.56 393 ASN B O 1
ATOM 9053 N N . ALA B 1 394 ? 17.359 24.812 20.281 1 98.69 394 ALA B N 1
ATOM 9054 C CA . ALA B 1 394 ? 18.312 25.047 19.188 1 98.69 394 ALA B CA 1
ATOM 9055 C C . ALA B 1 394 ? 18.766 23.719 18.578 1 98.69 394 ALA B C 1
ATOM 9057 O O . ALA B 1 394 ? 19.281 23.703 17.453 1 98.69 394 ALA B O 1
ATOM 9058 N N . ILE B 1 395 ? 18.641 22.625 19.344 1 98.12 395 ILE B N 1
ATOM 9059 C CA . ILE B 1 395 ? 19.203 21.359 18.875 1 98.12 395 ILE B CA 1
ATOM 9060 C C . ILE B 1 395 ? 18.125 20.281 18.844 1 98.12 395 ILE B C 1
ATOM 9062 O O . ILE B 1 395 ? 18.281 19.266 18.172 1 98.12 395 ILE B O 1
ATOM 9066 N N . LYS B 1 396 ? 17.031 20.5 19.484 1 97.31 396 LYS B N 1
ATOM 9067 C CA . LYS B 1 396 ? 15.992 19.484 19.609 1 97.31 396 LYS B CA 1
ATOM 9068 C C . LYS B 1 396 ? 15.195 19.344 18.328 1 97.31 396 LYS B C 1
ATOM 9070 O O . LYS B 1 396 ? 14.75 20.328 17.75 1 97.31 396 LYS B O 1
ATOM 9075 N N . MET B 1 397 ? 15.023 18.062 17.906 1 96.12 397 MET B N 1
ATOM 9076 C CA . MET B 1 397 ? 14.102 17.781 16.812 1 96.12 397 MET B CA 1
ATOM 9077 C C . MET B 1 397 ? 12.648 17.953 17.266 1 96.12 397 MET B C 1
ATOM 9079 O O . MET B 1 397 ? 12.266 17.453 18.328 1 96.12 397 MET B O 1
ATOM 9083 N N . MET B 1 398 ? 11.867 18.641 16.469 1 96.25 398 MET B N 1
ATOM 9084 C CA . MET B 1 398 ? 10.508 18.984 16.859 1 96.25 398 MET B CA 1
ATOM 9085 C C . MET B 1 398 ? 9.484 18.25 16 1 96.25 398 MET B C 1
ATOM 908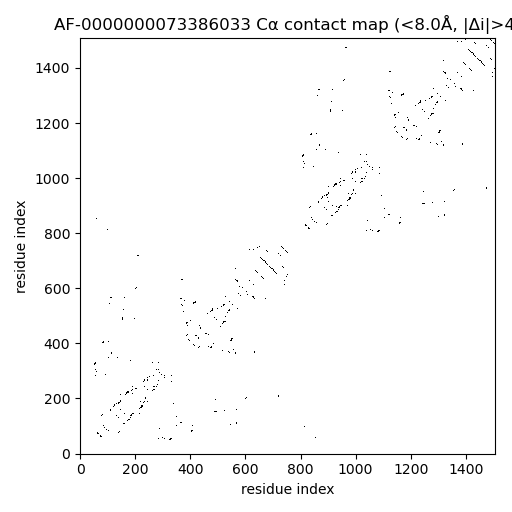7 O O . MET B 1 398 ? 8.289 18.531 16.062 1 96.25 398 MET B O 1
ATOM 9091 N N . THR B 1 399 ? 9.875 17.219 15.156 1 95.44 399 THR B N 1
ATOM 9092 C CA . THR B 1 399 ? 8.961 16.562 14.227 1 95.44 399 THR B CA 1
ATOM 9093 C C . THR B 1 399 ? 8.438 15.258 14.82 1 95.44 399 THR B C 1
ATOM 9095 O O . THR B 1 399 ? 7.469 14.688 14.32 1 95.44 399 THR B O 1
ATOM 9098 N N . VAL B 1 400 ? 9.039 14.758 15.914 1 93.75 400 VAL B N 1
ATOM 9099 C CA . VAL B 1 400 ? 8.578 13.539 16.578 1 93.75 400 VAL B CA 1
ATOM 9100 C C . VAL B 1 400 ? 7.793 13.906 17.844 1 93.75 400 VAL B C 1
ATOM 9102 O O . VAL B 1 400 ? 8.297 14.625 18.703 1 93.75 400 VAL B O 1
ATOM 9105 N N . GLY B 1 401 ? 6.555 13.492 17.859 1 88.81 401 GLY B N 1
ATOM 9106 C CA . GLY B 1 401 ? 5.691 13.82 18.984 1 88.81 401 GLY B CA 1
ATOM 9107 C C . GLY B 1 401 ? 4.547 14.742 18.609 1 88.81 401 GLY B C 1
ATOM 9108 O O . GLY B 1 401 ? 4.418 15.141 17.453 1 88.81 401 GLY B O 1
ATOM 9109 N N . GLY B 1 402 ? 3.674 14.969 19.609 1 89.19 402 GLY B N 1
ATOM 9110 C CA . GLY B 1 402 ? 2.566 15.891 19.438 1 89.19 402 GLY B CA 1
ATOM 9111 C C . GLY B 1 402 ? 1.297 15.219 18.953 1 89.19 402 GLY B C 1
ATOM 9112 O O . GLY B 1 402 ? 0.375 15.883 18.469 1 89.19 402 GLY B O 1
ATOM 9113 N N . GLY B 1 403 ? 1.258 13.891 19 1 90.12 403 GLY B N 1
ATOM 9114 C CA . GLY B 1 403 ? 0.062 13.164 18.594 1 90.12 403 GLY B CA 1
ATOM 9115 C C . GLY B 1 403 ? -0.034 12.961 17.094 1 90.12 403 GLY B C 1
ATOM 9116 O O . GLY B 1 403 ? 0.901 12.461 16.469 1 90.12 403 GLY B O 1
ATOM 9117 N N . SER B 1 404 ? -1.087 13.414 16.516 1 88.56 404 SER B N 1
ATOM 9118 C CA . SER B 1 404 ? -1.352 13.219 15.094 1 88.56 404 SER B CA 1
ATOM 9119 C C . SER B 1 404 ? -0.37 14.016 14.234 1 88.56 404 SER B C 1
ATOM 9121 O O . SER B 1 404 ? -0.248 13.773 13.031 1 88.56 404 SER B O 1
ATOM 9123 N N . SER B 1 405 ? 0.394 14.875 14.844 1 90.12 405 SER B N 1
ATOM 9124 C CA . SER B 1 405 ? 1.355 15.703 14.125 1 90.12 405 SER B CA 1
ATOM 9125 C C . SER B 1 405 ? 2.732 15.047 14.094 1 90.12 405 SER B C 1
ATOM 9127 O O . SER B 1 405 ? 3.66 15.578 13.477 1 90.12 405 SER B O 1
ATOM 9129 N N . SER B 1 406 ? 2.922 13.906 14.742 1 93.06 406 SER B N 1
ATOM 9130 C CA . SER B 1 406 ? 4.219 13.242 14.758 1 93.06 406 SER B CA 1
ATOM 9131 C C . SER B 1 406 ? 4.598 12.727 13.375 1 93.06 406 SER B C 1
ATOM 9133 O O . SER B 1 406 ? 3.793 12.078 12.703 1 93.06 406 SER B O 1
ATOM 9135 N N . LEU B 1 407 ? 5.879 12.977 13.016 1 96.5 407 LEU B N 1
ATOM 9136 C CA . LEU B 1 407 ? 6.336 12.633 11.672 1 96.5 407 LEU B CA 1
ATOM 9137 C C . LEU B 1 407 ? 7.688 11.93 11.719 1 96.5 407 LEU B C 1
ATOM 9139 O O . LEU B 1 407 ? 8.477 12.156 12.641 1 96.5 407 LEU B O 1
ATOM 9143 N N . LYS B 1 408 ? 7.898 11.078 10.812 1 96.44 408 LYS B N 1
ATOM 9144 C CA . LYS B 1 408 ? 9.211 10.594 10.391 1 96.44 408 LYS B CA 1
ATOM 9145 C C . LYS B 1 408 ? 9.711 11.367 9.18 1 96.44 408 LYS B C 1
ATOM 9147 O O . LYS B 1 408 ? 9.109 11.297 8.102 1 96.44 408 LYS B O 1
ATOM 9152 N N . VAL B 1 409 ? 10.812 12.125 9.383 1 97.19 409 VAL B N 1
ATOM 9153 C CA . VAL B 1 409 ? 11.227 13.016 8.297 1 97.19 409 VAL B CA 1
ATOM 9154 C C . VAL B 1 409 ? 12.555 12.539 7.719 1 97.19 409 VAL B C 1
ATOM 9156 O O . VAL B 1 409 ? 13.344 11.875 8.406 1 97.19 409 VAL B O 1
ATOM 9159 N N . GLN B 1 410 ? 12.75 12.812 6.391 1 96.25 410 GLN B N 1
ATOM 9160 C CA . GLN B 1 410 ? 14.047 12.562 5.773 1 96.25 410 GLN B CA 1
ATOM 9161 C C . GLN B 1 410 ? 15.133 13.43 6.402 1 96.25 410 GLN B C 1
ATOM 9163 O O . GLN B 1 410 ? 16.281 12.984 6.566 1 96.25 410 GLN B O 1
ATOM 9168 N N . ARG B 1 411 ? 14.727 14.742 6.746 1 95.69 411 ARG B N 1
ATOM 9169 C CA . ARG B 1 411 ? 15.664 15.602 7.453 1 95.69 411 ARG B CA 1
ATOM 9170 C C . ARG B 1 411 ? 14.93 16.719 8.188 1 95.69 411 ARG B C 1
ATOM 9172 O O . ARG B 1 411 ? 13.812 17.094 7.812 1 95.69 411 ARG B O 1
ATOM 9179 N N . GLU B 1 412 ? 15.57 17.172 9.172 1 97.12 412 GLU B N 1
ATOM 9180 C CA . GLU B 1 412 ? 15.258 18.391 9.906 1 97.12 412 GLU B CA 1
ATOM 9181 C C . GLU B 1 412 ? 16.531 19.141 10.289 1 97.12 412 GLU B C 1
ATOM 9183 O O . GLU B 1 412 ? 17.359 18.625 11.039 1 97.12 412 GLU B O 1
ATOM 9188 N N . ILE B 1 413 ? 16.703 20.297 9.734 1 98.5 413 ILE B N 1
ATOM 9189 C CA . ILE B 1 413 ? 17.859 21.109 10.07 1 98.5 413 ILE B CA 1
ATOM 9190 C C . ILE B 1 413 ? 17.594 21.906 11.344 1 98.5 413 ILE B C 1
ATOM 9192 O O . ILE B 1 413 ? 16.656 22.719 11.383 1 98.5 413 ILE B O 1
ATOM 9196 N N . SER B 1 414 ? 18.375 21.688 12.367 1 98.44 414 SER B N 1
ATOM 9197 C CA . SER B 1 414 ? 18.172 22.391 13.633 1 98.44 414 SER B CA 1
ATOM 9198 C C . SER B 1 414 ? 18.547 23.859 13.5 1 98.44 414 SER B C 1
ATOM 9200 O O . SER B 1 414 ? 19.359 24.234 12.641 1 98.44 414 SER B O 1
ATOM 9202 N N . PRO B 1 415 ? 18.016 24.719 14.375 1 98.81 415 PRO B N 1
ATOM 9203 C CA . PRO B 1 415 ? 18.406 26.125 14.375 1 98.81 415 PRO B CA 1
ATOM 9204 C C . PRO B 1 415 ? 19.906 26.312 14.547 1 98.81 415 PRO B C 1
ATOM 9206 O O . PRO B 1 415 ? 20.516 27.156 13.867 1 98.81 415 PRO B O 1
ATOM 9209 N N . LEU B 1 416 ? 20.516 25.531 15.445 1 98.81 416 LEU B N 1
ATOM 9210 C CA . LEU B 1 416 ? 21.953 25.625 15.648 1 98.81 416 LEU B CA 1
ATOM 9211 C C . LEU B 1 416 ? 22.719 25.297 14.367 1 98.81 416 LEU B C 1
ATOM 9213 O O . LEU B 1 416 ? 23.625 26.031 13.977 1 98.81 416 LEU B O 1
ATOM 9217 N N . ASP B 1 417 ? 22.344 24.203 13.742 1 98.62 417 ASP B N 1
ATOM 9218 C CA . ASP B 1 417 ? 23.047 23.781 12.523 1 98.62 417 ASP B CA 1
ATOM 9219 C C . ASP B 1 417 ? 22.828 24.781 11.398 1 98.62 417 ASP B C 1
ATOM 9221 O O . ASP B 1 417 ? 23.75 25.047 10.609 1 98.62 417 ASP B O 1
ATOM 9225 N N . GLY B 1 418 ? 21.594 25.312 11.281 1 98.75 418 GLY B N 1
ATOM 9226 C CA . GLY B 1 418 ? 21.344 26.344 10.289 1 98.75 418 GLY B CA 1
ATOM 9227 C C . GLY B 1 418 ? 22.219 27.578 10.477 1 98.75 418 GLY B C 1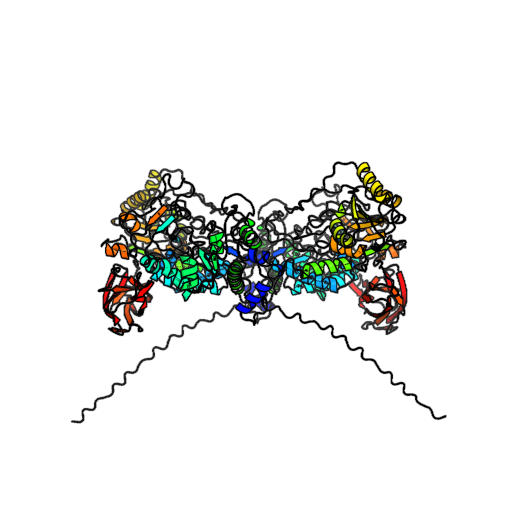
ATOM 9228 O O . GLY B 1 418 ? 22.781 28.094 9.508 1 98.75 418 GLY B O 1
ATOM 9229 N N . LEU B 1 419 ? 22.391 28.047 11.703 1 98.81 419 LEU B N 1
ATOM 9230 C CA . LEU B 1 419 ? 23.188 29.219 12 1 98.81 419 LEU B CA 1
ATOM 9231 C C . LEU B 1 419 ? 24.672 28.953 11.773 1 98.81 419 LEU B C 1
ATOM 9233 O O . LEU B 1 419 ? 25.375 29.797 11.242 1 98.81 419 LEU B O 1
ATOM 9237 N N . LYS B 1 420 ? 25.109 27.734 12.273 1 98.75 420 LYS B N 1
ATOM 9238 C CA . LYS B 1 420 ? 26.5 27.359 12.047 1 98.75 420 LYS B CA 1
ATOM 9239 C C . LYS B 1 420 ? 26.844 27.391 10.562 1 98.75 420 LYS B C 1
ATOM 9241 O O . LYS B 1 420 ? 27.875 27.938 10.164 1 98.75 420 LYS B O 1
ATOM 9246 N N . THR B 1 421 ? 25.984 26.797 9.773 1 98.31 421 THR B N 1
ATOM 9247 C CA . THR B 1 421 ? 26.219 26.719 8.336 1 98.31 421 THR B CA 1
ATOM 9248 C C . THR B 1 421 ? 26.203 28.109 7.711 1 98.31 421 THR B C 1
ATOM 9250 O O . THR B 1 421 ? 27.109 28.453 6.945 1 98.31 421 THR B O 1
ATOM 9253 N N . ARG B 1 422 ? 25.234 28.922 8.008 1 98.19 422 ARG B N 1
ATOM 9254 C CA . ARG B 1 422 ? 25.078 30.219 7.359 1 98.19 422 ARG B CA 1
ATOM 9255 C C . ARG B 1 422 ? 26.156 31.188 7.816 1 98.19 422 ARG B C 1
ATOM 9257 O O . ARG B 1 422 ? 26.734 31.906 6.996 1 98.19 422 ARG B O 1
ATOM 9264 N N . LEU B 1 423 ? 26.484 31.328 9.109 1 98.44 423 LEU B N 1
ATOM 9265 C CA . LEU B 1 423 ? 27.453 32.281 9.656 1 98.44 423 LEU B CA 1
ATOM 9266 C C . LEU B 1 423 ? 28.875 31.797 9.375 1 98.44 423 LEU B C 1
ATOM 9268 O O . LEU B 1 423 ? 29.781 32.625 9.25 1 98.44 423 LEU B O 1
ATOM 9272 N N . GLY B 1 424 ? 28.984 30.516 9.328 1 97.69 424 GLY B N 1
ATOM 9273 C CA . GLY B 1 424 ? 30.281 29.969 8.961 1 97.69 424 GLY B CA 1
ATOM 9274 C C . GLY B 1 424 ? 30.781 30.469 7.621 1 97.69 424 GLY B C 1
ATOM 9275 O O . GLY B 1 424 ? 31.984 30.625 7.426 1 97.69 424 GLY B O 1
ATOM 9276 N N . LYS B 1 425 ? 29.906 30.656 6.715 1 96.38 425 LYS B N 1
ATOM 9277 C CA . LYS B 1 425 ? 30.281 31.172 5.398 1 96.38 425 LYS B CA 1
ATOM 9278 C C . LYS B 1 425 ? 30.938 32.562 5.504 1 96.38 425 LYS B C 1
ATOM 9280 O O . LYS B 1 425 ? 31.719 32.938 4.637 1 96.38 425 LYS B O 1
ATOM 9285 N N . ASP B 1 426 ? 30.719 33.281 6.605 1 95.94 426 ASP B N 1
ATOM 9286 C CA . ASP B 1 426 ? 31.25 34.625 6.812 1 95.94 426 ASP B CA 1
ATOM 9287 C C . ASP B 1 426 ? 32.406 34.625 7.82 1 95.94 426 ASP B C 1
ATOM 9289 O O . ASP B 1 426 ? 32.844 35.656 8.281 1 95.94 426 ASP B O 1
ATOM 9293 N N . GLY B 1 427 ? 32.812 33.438 8.203 1 96.88 427 GLY B N 1
ATOM 9294 C CA . GLY B 1 427 ? 33.906 33.281 9.117 1 96.88 427 GLY B CA 1
ATOM 9295 C C . GLY B 1 427 ? 33.562 33.625 10.555 1 96.88 427 GLY B C 1
ATOM 9296 O O . GLY B 1 427 ? 34.438 33.875 11.383 1 96.88 427 GLY B O 1
ATOM 9297 N N . ILE B 1 428 ? 32.312 33.625 10.914 1 98.25 428 ILE B N 1
ATOM 9298 C CA . ILE B 1 428 ? 31.828 33.938 12.258 1 98.25 428 ILE B CA 1
ATOM 9299 C C . ILE B 1 428 ? 31.766 32.656 13.094 1 98.25 428 ILE B C 1
ATOM 9301 O O . ILE B 1 428 ? 31.203 31.656 12.648 1 98.25 428 ILE B O 1
ATOM 9305 N N . GLU B 1 429 ? 32.312 32.625 14.242 1 98.06 429 GLU B N 1
ATOM 9306 C CA . GLU B 1 429 ? 32.281 31.5 15.148 1 98.06 429 GLU B CA 1
ATOM 9307 C C . GLU B 1 429 ? 30.938 31.391 15.859 1 98.06 429 GLU B C 1
ATOM 9309 O O . GLU B 1 429 ? 30.406 32.375 16.344 1 98.06 429 GLU B O 1
ATOM 9314 N N . VAL B 1 430 ? 30.406 30.203 15.867 1 98.69 430 VAL B N 1
ATOM 9315 C CA . VAL B 1 430 ? 29.156 29.953 16.578 1 98.69 430 VAL B CA 1
ATOM 9316 C C . VAL B 1 430 ? 29.422 29.016 17.75 1 98.69 430 VAL B C 1
ATOM 9318 O O . VAL B 1 430 ? 29.844 27.875 17.562 1 98.69 430 VAL B O 1
ATOM 9321 N N . ASP B 1 431 ? 29.203 29.453 18.938 1 98.44 431 ASP B N 1
ATOM 9322 C CA . ASP B 1 431 ? 29.281 28.656 20.156 1 98.44 431 ASP B CA 1
ATOM 9323 C C . ASP B 1 431 ? 27.891 28.25 20.625 1 98.44 431 ASP B C 1
ATOM 9325 O O . ASP B 1 431 ? 26.891 28.781 20.156 1 98.44 431 ASP B O 1
ATOM 9329 N N . TYR B 1 432 ? 27.859 27.234 21.5 1 98.69 432 TYR B N 1
ATOM 9330 C CA . TYR B 1 432 ? 26.594 26.734 21.984 1 98.69 432 TYR B CA 1
ATOM 9331 C C . TYR B 1 432 ? 26.625 26.516 23.5 1 98.69 432 TYR B C 1
ATOM 9333 O O . TYR B 1 432 ? 27.641 26.094 24.047 1 98.69 432 TYR B O 1
ATOM 9341 N N . ALA B 1 433 ? 25.562 26.875 24.156 1 98.75 433 ALA B N 1
ATOM 9342 C CA . ALA B 1 433 ? 25.297 26.5 25.531 1 98.75 433 ALA B CA 1
ATOM 9343 C C . ALA B 1 433 ? 23.891 25.938 25.703 1 98.75 433 ALA B C 1
ATOM 9345 O O . ALA B 1 433 ? 22.922 26.484 25.156 1 98.75 433 ALA B O 1
ATOM 9346 N N . ARG B 1 434 ? 23.75 24.906 26.531 1 98.12 434 ARG B N 1
ATOM 9347 C CA . ARG B 1 434 ? 22.484 24.188 26.688 1 98.12 434 ARG B CA 1
ATOM 9348 C C . ARG B 1 434 ? 21.422 25.078 27.328 1 98.12 434 ARG B C 1
ATOM 9350 O O . ARG B 1 434 ? 20.266 25.047 26.938 1 98.12 434 ARG B O 1
ATOM 9357 N N . GLY B 1 435 ? 21.859 25.797 28.344 1 98.5 435 GLY B N 1
ATOM 9358 C CA . GLY B 1 435 ? 21.016 26.781 29.016 1 98.5 435 GLY B CA 1
ATOM 9359 C C . GLY B 1 435 ? 19.984 26.156 29.938 1 98.5 435 GLY B C 1
ATOM 9360 O O . GLY B 1 435 ? 19.859 26.547 31.094 1 98.5 435 GLY B O 1
ATOM 9361 N N . TYR B 1 436 ? 19.156 25.078 29.453 1 98.25 436 TYR B N 1
ATOM 9362 C CA . TYR B 1 436 ? 18.156 24.375 30.234 1 98.25 436 TYR B CA 1
ATOM 9363 C C . TYR B 1 436 ? 17.969 22.953 29.719 1 98.25 436 TYR B C 1
ATOM 9365 O O . TYR B 1 436 ? 18.438 22.609 28.625 1 98.25 436 TYR B O 1
ATOM 9373 N N . VAL B 1 437 ? 17.375 22.109 30.531 1 97.88 437 VAL B N 1
ATOM 9374 C CA . VAL B 1 437 ? 16.984 20.766 30.125 1 97.88 437 VAL B CA 1
ATOM 9375 C C . VAL B 1 437 ? 15.469 20.656 30.078 1 97.88 437 VAL B C 1
ATOM 9377 O O . VAL B 1 437 ? 14.797 20.906 31.078 1 97.88 437 VAL B O 1
ATOM 9380 N N . GLY B 1 438 ? 14.969 20.422 28.906 1 96.38 438 GLY B N 1
ATOM 9381 C CA . GLY B 1 438 ? 13.547 20.203 28.75 1 96.38 438 GLY B CA 1
ATOM 9382 C C . GLY B 1 438 ? 13.164 18.734 28.781 1 96.38 438 GLY B C 1
ATOM 9383 O O . GLY B 1 438 ? 13.703 17.969 29.578 1 96.38 438 GLY B O 1
ATOM 9384 N N . ASP B 1 439 ? 12.164 18.359 27.938 1 94.94 439 ASP B N 1
ATOM 9385 C CA . ASP B 1 439 ? 11.797 16.969 27.781 1 94.94 439 ASP B CA 1
ATOM 9386 C C . ASP B 1 439 ? 12.805 16.219 26.906 1 94.94 439 ASP B C 1
ATOM 9388 O O . ASP B 1 439 ? 12.859 16.453 25.703 1 94.94 439 ASP B O 1
ATOM 9392 N N . VAL B 1 440 ? 13.477 15.281 27.438 1 94.12 440 VAL B N 1
ATOM 9393 C CA . VAL B 1 440 ? 14.594 14.656 26.734 1 94.12 440 VAL B CA 1
ATOM 9394 C C . VAL B 1 440 ? 14.102 13.453 25.938 1 94.12 440 VAL B C 1
ATOM 9396 O O . VAL B 1 440 ? 14.891 12.773 25.266 1 94.12 440 VAL B O 1
ATOM 9399 N N . THR B 1 441 ? 12.773 13.266 25.969 1 88.44 441 THR B N 1
ATOM 9400 C CA . THR B 1 441 ? 12.219 12.141 25.219 1 88.44 441 THR B CA 1
ATOM 9401 C C . THR B 1 441 ? 12.289 12.398 23.719 1 88.44 441 THR B C 1
ATOM 9403 O O . THR B 1 441 ? 12.047 13.516 23.266 1 88.44 441 THR B O 1
ATOM 9406 N N . GLY B 1 442 ? 12.656 11.359 22.984 1 89.12 442 GLY B N 1
ATOM 9407 C CA . GLY B 1 442 ? 12.758 11.477 21.547 1 89.12 442 GLY B CA 1
ATOM 9408 C C . GLY B 1 442 ? 12.109 10.32 20.812 1 89.12 442 GLY B C 1
ATOM 9409 O O . GLY B 1 442 ? 12.57 9.914 19.734 1 89.12 442 GLY B O 1
ATOM 9410 N N . ASN B 1 443 ? 11.102 9.711 21.391 1 92.38 443 ASN B N 1
ATOM 9411 C CA . ASN B 1 443 ? 10.383 8.586 20.812 1 92.38 443 ASN B CA 1
ATOM 9412 C C . ASN B 1 443 ? 8.875 8.789 20.859 1 92.38 443 ASN B C 1
ATOM 9414 O O . ASN B 1 443 ? 8.344 9.258 21.875 1 92.38 443 ASN B O 1
ATOM 9418 N N . TYR B 1 444 ? 8.242 8.469 19.766 1 92.69 444 TYR B N 1
ATOM 9419 C CA . TYR B 1 444 ? 6.781 8.484 19.703 1 92.69 444 TYR B CA 1
ATOM 9420 C C . TYR B 1 444 ? 6.266 7.422 18.75 1 92.69 444 TYR B C 1
ATOM 9422 O O . TYR B 1 444 ? 6.5 7.5 17.547 1 92.69 444 TYR B O 1
ATOM 9430 N N . ASN B 1 445 ? 5.5 6.398 19.188 1 91.5 445 ASN B N 1
ATOM 9431 C CA . ASN B 1 445 ? 4.93 5.312 18.406 1 91.5 445 ASN B CA 1
ATOM 9432 C C . ASN B 1 445 ? 5.992 4.629 17.547 1 91.5 445 ASN B C 1
ATOM 9434 O O . ASN B 1 445 ? 5.762 4.359 16.359 1 91.5 445 ASN B O 1
ATOM 9438 N N . GLY B 1 446 ? 7.18 4.496 18.078 1 93.38 446 GLY B N 1
ATOM 9439 C CA . GLY B 1 446 ? 8.234 3.75 17.422 1 93.38 446 GLY B CA 1
ATOM 9440 C C . GLY B 1 446 ? 9.148 4.625 16.578 1 93.38 446 GLY B C 1
ATOM 9441 O O . GLY B 1 446 ? 10.234 4.195 16.172 1 93.38 446 GLY B O 1
ATOM 9442 N N . VAL B 1 447 ? 8.789 5.812 16.266 1 93.44 447 VAL B N 1
ATOM 9443 C CA . VAL B 1 447 ? 9.656 6.746 15.562 1 93.44 447 VAL B CA 1
ATOM 9444 C C . VAL B 1 447 ? 10.625 7.398 16.547 1 93.44 447 VAL B C 1
ATOM 9446 O O . VAL B 1 447 ? 10.203 7.93 17.578 1 93.44 447 VAL B O 1
ATOM 9449 N N . THR B 1 448 ? 11.875 7.379 16.266 1 94.38 448 THR B N 1
ATOM 9450 C CA . THR B 1 448 ? 12.891 7.914 17.172 1 94.38 448 THR B CA 1
ATOM 9451 C C . THR B 1 448 ? 13.695 9.016 16.484 1 94.38 448 THR B C 1
ATOM 9453 O O . THR B 1 448 ? 13.961 8.938 15.289 1 94.38 448 THR B O 1
ATOM 9456 N N . THR B 1 449 ? 14.086 10 17.266 1 93.31 449 THR B N 1
ATOM 9457 C CA . THR B 1 449 ? 14.922 11.07 16.734 1 93.31 449 THR B CA 1
ATOM 9458 C C . THR B 1 449 ? 16.375 10.633 16.656 1 93.31 449 THR B C 1
ATOM 9460 O O . THR B 1 449 ? 17.172 11.211 15.914 1 93.31 449 THR B O 1
ATOM 9463 N N . GLY B 1 450 ? 16.75 9.734 17.531 1 93.12 450 GLY B N 1
ATOM 9464 C CA . GLY B 1 450 ? 18.141 9.289 17.641 1 93.12 450 GLY B CA 1
ATOM 9465 C C . GLY B 1 450 ? 19.016 10.258 18.406 1 93.12 450 GLY B C 1
ATOM 9466 O O . GLY B 1 450 ? 20.234 10.055 18.516 1 93.12 450 GLY B O 1
ATOM 9467 N N . GLN B 1 451 ? 18.422 11.312 18.984 1 94.38 451 GLN B N 1
ATOM 9468 C CA . GLN B 1 451 ? 19.188 12.312 19.734 1 94.38 451 GLN B CA 1
ATOM 9469 C C . GLN B 1 451 ? 19.297 11.938 21.203 1 94.38 451 GLN B C 1
ATOM 9471 O O . GLN B 1 451 ? 18.359 11.367 21.781 1 94.38 451 GLN B O 1
ATOM 9476 N N . ASN B 1 452 ? 20.438 12.148 21.812 1 95.38 452 ASN B N 1
ATOM 9477 C CA . ASN B 1 452 ? 20.609 12.102 23.266 1 95.38 452 ASN B CA 1
ATOM 9478 C C . ASN B 1 452 ? 20.641 13.508 23.859 1 95.38 452 ASN B C 1
ATOM 9480 O O . ASN B 1 452 ? 21.641 14.203 23.766 1 95.38 452 ASN B O 1
ATOM 9484 N N . LEU B 1 453 ? 19.594 13.898 24.516 1 96.56 453 LEU B N 1
ATOM 9485 C CA . LEU B 1 453 ? 19.453 15.25 25.062 1 96.56 453 LEU B CA 1
ATOM 9486 C C . LEU B 1 453 ? 19.641 15.25 26.578 1 96.56 453 LEU B C 1
ATOM 9488 O O . LEU B 1 453 ? 19.328 16.25 27.234 1 96.56 453 LEU B O 1
ATOM 9492 N N . GLU B 1 454 ? 20.094 14.164 27.141 1 96.19 454 GLU B N 1
ATOM 9493 C CA . GLU B 1 454 ? 20.328 14.117 28.578 1 96.19 454 GLU B CA 1
ATOM 9494 C C . GLU B 1 454 ? 21.469 15.039 28.984 1 96.19 454 GLU B C 1
ATOM 9496 O O . GLU B 1 454 ? 22.438 15.195 28.25 1 96.19 454 GLU B O 1
ATOM 9501 N N . ASP B 1 455 ? 21.203 15.711 30.047 1 97 455 ASP B N 1
ATOM 9502 C CA . ASP B 1 455 ? 22.203 16.547 30.688 1 97 455 ASP B CA 1
ATOM 9503 C C . ASP B 1 455 ? 22.047 16.531 32.219 1 97 455 ASP B C 1
ATOM 9505 O O . ASP B 1 455 ? 21.016 16.984 32.75 1 97 455 ASP B O 1
ATOM 9509 N N . LYS B 1 456 ? 23.078 16.016 32.938 1 96 456 LYS B N 1
ATOM 9510 C CA . LYS B 1 456 ? 22.969 15.773 34.375 1 96 456 LYS B CA 1
ATOM 9511 C C . LYS B 1 456 ? 23.344 17.016 35.188 1 96 456 LYS B C 1
ATOM 9513 O O . LYS B 1 456 ? 23.203 17.047 36.406 1 96 456 LYS B O 1
ATOM 9518 N N . ARG B 1 457 ? 23.875 17.969 34.562 1 95.12 457 ARG B N 1
ATOM 9519 C CA . ARG B 1 457 ? 24.234 19.203 35.281 1 95.12 457 ARG B CA 1
ATOM 9520 C C . ARG B 1 457 ? 23.016 19.859 35.906 1 95.12 457 ARG B C 1
ATOM 9522 O O . ARG B 1 457 ? 21.891 19.719 35.375 1 95.12 457 ARG B O 1
ATOM 9529 N N . SER B 1 458 ? 23.125 20.781 36.969 1 97.31 458 SER B N 1
ATOM 9530 C CA . SER B 1 458 ? 22.047 21.5 37.625 1 97.31 458 SER B CA 1
ATOM 9531 C C . SER B 1 458 ? 21.625 22.719 36.812 1 97.31 458 SER B C 1
ATOM 9533 O O . SER B 1 458 ? 22.375 23.188 35.969 1 97.31 458 SER B O 1
ATOM 9535 N N . GLU B 1 459 ? 20.438 23.219 37.125 1 97.38 459 GLU B N 1
ATOM 9536 C CA . GLU B 1 459 ? 19.953 24.453 36.531 1 97.38 459 GLU B CA 1
ATOM 9537 C C . GLU B 1 459 ? 20.953 25.594 36.688 1 97.38 459 GLU B C 1
ATOM 9539 O O . GLU B 1 459 ? 21.219 26.312 35.75 1 97.38 459 GLU B O 1
ATOM 9544 N N . ALA B 1 460 ? 21.5 25.719 37.875 1 97.75 460 ALA B N 1
ATOM 9545 C CA . ALA B 1 460 ? 22.438 26.797 38.188 1 97.75 460 ALA B CA 1
ATOM 9546 C C . ALA B 1 460 ? 23.703 26.672 37.344 1 97.75 460 ALA B C 1
ATOM 9548 O O . ALA B 1 460 ? 24.234 27.672 36.875 1 97.75 460 ALA B O 1
ATOM 9549 N N . GLU B 1 461 ? 24.156 25.5 37.188 1 98.44 461 GLU B N 1
ATOM 9550 C CA . GLU B 1 461 ? 25.359 25.266 36.375 1 98.44 461 GLU B CA 1
ATOM 9551 C C . GLU B 1 461 ? 25.125 25.609 34.906 1 98.44 461 GLU B C 1
ATOM 9553 O O . GLU B 1 461 ? 25.984 26.203 34.25 1 98.44 461 GLU B O 1
ATOM 9558 N N . LEU B 1 462 ? 24 25.219 34.406 1 98.62 462 LEU B N 1
ATOM 9559 C CA . LEU B 1 462 ? 23.656 25.469 33 1 98.62 462 LEU B CA 1
ATOM 9560 C C . LEU B 1 462 ? 23.531 26.969 32.719 1 98.62 462 LEU B C 1
ATOM 9562 O O . LEU B 1 462 ? 24.031 27.469 31.719 1 98.62 462 LEU B O 1
ATOM 9566 N N . ILE B 1 463 ? 22.906 27.688 33.656 1 98.56 463 ILE B N 1
ATOM 9567 C CA . ILE B 1 463 ? 22.734 29.141 33.5 1 98.56 463 ILE B CA 1
ATOM 9568 C C . ILE B 1 463 ? 24.094 29.828 33.625 1 98.56 463 ILE B C 1
ATOM 9570 O O . ILE B 1 463 ? 24.391 30.75 32.844 1 98.56 463 ILE B O 1
ATOM 9574 N N . ALA B 1 464 ? 24.953 29.375 34.531 1 98.44 464 ALA B N 1
ATOM 9575 C CA . ALA B 1 464 ? 26.266 29.969 34.719 1 98.44 464 ALA B CA 1
ATOM 9576 C C . ALA B 1 464 ? 27.125 29.844 33.469 1 98.44 464 ALA B C 1
ATOM 9578 O O . ALA B 1 464 ? 27.812 30.781 33.062 1 98.44 464 ALA B O 1
ATOM 9579 N N . GLU B 1 465 ? 27.109 28.734 32.906 1 98.62 465 GLU B N 1
ATOM 9580 C CA . GLU B 1 465 ? 27.859 28.531 31.672 1 98.62 465 GLU B CA 1
ATOM 9581 C C . GLU B 1 465 ? 27.391 29.469 30.562 1 98.62 465 GLU B C 1
ATOM 9583 O O . GLU B 1 465 ? 28.203 30.094 29.875 1 98.62 465 GLU B O 1
ATOM 9588 N N . ALA B 1 466 ? 26.078 29.469 30.375 1 98.88 466 ALA B N 1
ATOM 9589 C CA . ALA B 1 466 ? 25.5 30.312 29.328 1 98.88 466 ALA B CA 1
ATOM 9590 C C . ALA B 1 466 ? 25.875 31.781 29.547 1 98.88 466 ALA B C 1
ATOM 9592 O O . ALA B 1 466 ? 26.234 32.469 28.594 1 98.88 466 ALA B O 1
ATOM 9593 N N . VAL B 1 467 ? 25.844 32.25 30.781 1 98.81 467 VAL B N 1
ATOM 9594 C CA . VAL B 1 467 ? 26.125 33.625 31.125 1 98.81 467 VAL B CA 1
ATOM 9595 C C . VAL B 1 467 ? 27.594 33.938 30.875 1 98.81 467 VAL B C 1
ATOM 9597 O O . VAL B 1 467 ? 27.938 35 30.328 1 98.81 467 VAL B O 1
ATOM 9600 N N . GLU B 1 468 ? 28.438 33.094 31.281 1 98.69 468 GLU B N 1
ATOM 9601 C CA . GLU B 1 468 ? 29.875 33.281 31.078 1 98.69 468 GLU B CA 1
ATOM 9602 C C . GLU B 1 468 ? 30.219 33.406 29.609 1 98.69 468 GLU B C 1
ATOM 9604 O O . GLU B 1 468 ? 30.969 34.312 29.203 1 98.69 468 GLU B O 1
ATOM 9609 N N . LYS B 1 469 ? 29.641 32.594 28.797 1 98.75 469 LYS B N 1
ATOM 9610 C CA . LYS B 1 469 ? 29.875 32.625 27.359 1 98.75 469 LYS B CA 1
ATOM 9611 C C . LYS B 1 469 ? 29.25 33.875 26.734 1 98.75 469 LYS B C 1
ATOM 9613 O O . LYS B 1 469 ? 29.797 34.438 25.781 1 98.75 469 LYS B O 1
ATOM 9618 N N . ALA B 1 470 ? 28.141 34.312 27.297 1 98.81 470 ALA B N 1
ATOM 9619 C CA . ALA B 1 470 ? 27.406 35.438 26.766 1 98.81 470 ALA B CA 1
ATOM 9620 C C . ALA B 1 470 ? 28.203 36.719 26.922 1 98.81 470 ALA B C 1
ATOM 9622 O O . ALA B 1 470 ? 28.125 37.625 26.078 1 98.81 470 ALA B O 1
ATOM 9623 N N . LYS B 1 471 ? 29.016 36.844 27.906 1 98.38 471 LYS B N 1
ATOM 9624 C CA . LYS B 1 471 ? 29.766 38.062 28.219 1 98.38 471 LYS B CA 1
ATOM 9625 C C . LYS B 1 471 ? 30.75 38.406 27.109 1 98.38 471 LYS B C 1
ATOM 9627 O O . LYS B 1 471 ? 31.062 39.594 26.906 1 98.38 471 LYS B O 1
ATOM 9632 N N . THR B 1 472 ? 31.188 37.469 26.406 1 97.12 472 THR B N 1
ATOM 9633 C CA . THR B 1 472 ? 32.25 37.719 25.422 1 97.12 472 THR B CA 1
ATOM 9634 C C . THR B 1 472 ? 31.703 37.562 24 1 97.12 472 THR B C 1
ATOM 9636 O O . THR B 1 472 ? 32.469 37.688 23.031 1 97.12 472 THR B O 1
ATOM 9639 N N . ALA B 1 473 ? 30.484 37.25 23.844 1 98.62 473 ALA B N 1
ATOM 9640 C CA . ALA B 1 473 ? 29.875 37.094 22.516 1 98.62 473 ALA B CA 1
ATOM 9641 C C . ALA B 1 473 ? 29.422 38.438 21.953 1 98.62 473 ALA B C 1
ATOM 9643 O O . ALA B 1 473 ? 29.031 39.344 22.703 1 98.62 473 ALA B O 1
ATOM 9644 N N . ASP B 1 474 ? 29.469 38.594 20.625 1 98.44 474 ASP B N 1
ATOM 9645 C CA . ASP B 1 474 ? 28.938 39.812 19.984 1 98.44 474 ASP B CA 1
ATOM 9646 C C . ASP B 1 474 ? 27.406 39.781 19.984 1 98.44 474 ASP B C 1
ATOM 9648 O O . ASP B 1 474 ? 26.781 40.844 20.078 1 98.44 474 ASP B O 1
ATOM 9652 N N . TYR B 1 475 ? 26.812 38.594 19.797 1 98.44 475 TYR B N 1
ATOM 9653 C CA . TYR B 1 475 ? 25.375 38.344 19.875 1 98.44 475 TYR B CA 1
ATOM 9654 C C . TYR B 1 475 ? 25.078 37.125 20.703 1 98.44 475 TYR B C 1
ATOM 9656 O O . TYR B 1 475 ? 25.859 36.156 20.688 1 98.44 475 TYR B O 1
ATOM 9664 N N . VAL B 1 476 ? 24.016 37.156 21.438 1 98.88 476 VAL B N 1
ATOM 9665 C CA . VAL B 1 476 ? 23.453 35.969 22.078 1 98.88 476 VAL B CA 1
ATOM 9666 C C . VAL B 1 476 ? 22.062 35.688 21.516 1 98.88 476 VAL B C 1
ATOM 9668 O O . VAL B 1 476 ? 21.188 36.562 21.547 1 98.88 476 VAL B O 1
ATOM 9671 N N . ILE B 1 477 ? 21.859 34.531 20.906 1 98.94 477 ILE B N 1
ATOM 9672 C CA . ILE B 1 477 ? 20.562 34.125 20.391 1 98.94 477 ILE B CA 1
ATOM 9673 C C . ILE B 1 477 ? 20.078 32.875 21.172 1 98.94 477 ILE B C 1
ATOM 9675 O O . ILE B 1 477 ? 20.688 31.812 21.094 1 98.94 477 ILE B O 1
ATOM 9679 N N . MET B 1 478 ? 19 32.969 21.859 1 98.94 478 MET B N 1
ATOM 9680 C CA . MET B 1 478 ? 18.438 31.844 22.578 1 98.94 478 MET B CA 1
ATOM 9681 C C . MET B 1 478 ? 17.203 31.312 21.859 1 98.94 478 MET B C 1
ATOM 9683 O O . MET B 1 478 ? 16.297 32.062 21.516 1 98.94 478 MET B O 1
ATOM 9687 N N . PHE B 1 479 ? 17.234 30.062 21.594 1 98.88 479 PHE B N 1
ATOM 9688 C CA . PHE B 1 479 ? 16.047 29.344 21.141 1 98.88 479 PHE B CA 1
ATOM 9689 C C . PHE B 1 479 ? 15.359 28.656 22.312 1 98.88 479 PHE B C 1
ATOM 9691 O O . PHE B 1 479 ? 15.898 27.688 22.859 1 98.88 479 PHE B O 1
ATOM 9698 N N . GLY B 1 480 ? 14.219 29.203 22.734 1 98.69 480 GLY B N 1
ATOM 9699 C CA . GLY B 1 480 ? 13.406 28.625 23.781 1 98.69 480 GLY B CA 1
ATOM 9700 C C . GLY B 1 480 ? 11.953 28.438 23.391 1 98.69 480 GLY B C 1
ATOM 9701 O O . GLY B 1 480 ? 11.641 28.281 22.203 1 98.69 480 GLY B O 1
ATOM 9702 N N . GLY B 1 481 ? 11.07 28.359 24.344 1 98.44 481 GLY B N 1
ATOM 9703 C CA . GLY B 1 481 ? 9.648 28.203 24.078 1 98.44 481 GLY B CA 1
ATOM 9704 C C . GLY B 1 481 ? 9.094 26.891 24.578 1 98.44 481 GLY B C 1
ATOM 9705 O O . GLY B 1 481 ? 9.344 26.484 25.719 1 98.44 481 GLY B O 1
ATOM 9706 N N . LEU B 1 482 ? 8.234 26.328 23.734 1 98.31 482 LEU B N 1
ATOM 9707 C CA . LEU B 1 482 ? 7.559 25.078 24.047 1 98.31 482 LEU B CA 1
ATOM 9708 C C . LEU B 1 482 ? 8.086 23.953 23.156 1 98.31 482 LEU B C 1
ATOM 9710 O O . LEU B 1 482 ? 9.07 24.125 22.438 1 98.31 482 LEU B O 1
ATOM 9714 N N . ASN B 1 483 ? 7.59 22.797 23.406 1 96.5 483 ASN B N 1
ATOM 9715 C CA . ASN B 1 483 ? 7.816 21.641 22.547 1 96.5 483 ASN B CA 1
ATOM 9716 C C . ASN B 1 483 ? 6.559 20.781 22.406 1 96.5 483 ASN B C 1
ATOM 9718 O O . ASN B 1 483 ? 5.453 21.25 22.688 1 96.5 483 ASN B O 1
ATOM 9722 N N . LYS B 1 484 ? 6.672 19.609 21.875 1 93.88 484 LYS B N 1
ATOM 9723 C CA . LYS B 1 484 ? 5.5 18.797 21.547 1 93.88 484 LYS B CA 1
ATOM 9724 C C . LYS B 1 484 ? 5.23 17.75 22.625 1 93.88 484 LYS B C 1
ATOM 9726 O O . LYS B 1 484 ? 4.578 16.734 22.359 1 93.88 484 LYS B O 1
ATOM 9731 N N . SER B 1 485 ? 5.711 17.938 23.812 1 93.75 485 SER B N 1
ATOM 9732 C CA . SER B 1 485 ? 5.531 17.016 24.922 1 93.75 485 SER B CA 1
ATOM 9733 C C . SER B 1 485 ? 4.191 17.234 25.625 1 93.75 485 SER B C 1
ATOM 9735 O O . SER B 1 485 ? 3.525 18.25 25.391 1 93.75 485 SER B O 1
ATOM 9737 N N . ASP B 1 486 ? 3.824 16.375 26.531 1 93.56 486 ASP B N 1
ATOM 9738 C CA . ASP B 1 486 ? 2.57 16.453 27.266 1 93.56 486 ASP B CA 1
ATOM 9739 C C . ASP B 1 486 ? 2.477 17.781 28.031 1 93.56 486 ASP B C 1
ATOM 9741 O O . ASP B 1 486 ? 3.471 18.25 28.578 1 93.56 486 ASP B O 1
ATOM 9745 N N . PHE B 1 487 ? 1.308 18.391 27.938 1 95.62 487 PHE B N 1
ATOM 9746 C CA . PHE B 1 487 ? 0.946 19.609 28.641 1 95.62 487 PHE B CA 1
ATOM 9747 C C . PHE B 1 487 ? 1.675 20.812 28.062 1 95.62 487 PHE B C 1
ATOM 9749 O O . PHE B 1 487 ? 1.872 21.828 28.734 1 95.62 487 PHE B O 1
ATOM 9756 N N . GLN B 1 488 ? 2.129 20.688 26.859 1 96.19 488 GLN B N 1
ATOM 9757 C CA . GLN B 1 488 ? 2.617 21.797 26.031 1 96.19 488 GLN B CA 1
ATOM 9758 C C . GLN B 1 488 ? 1.85 21.875 24.719 1 96.19 488 GLN B C 1
ATOM 9760 O O . GLN B 1 488 ? 0.617 21.906 24.719 1 96.19 488 GLN B O 1
ATOM 9765 N N . ASP B 1 489 ? 2.562 22.016 23.562 1 96.12 489 ASP B N 1
ATOM 9766 C CA . ASP B 1 489 ? 1.871 22 22.281 1 96.12 489 ASP B CA 1
ATOM 9767 C C . ASP B 1 489 ? 1.713 20.562 21.766 1 96.12 489 ASP B C 1
ATOM 9769 O O . ASP B 1 489 ? 2.514 20.094 20.953 1 96.12 489 ASP B O 1
ATOM 9773 N N . CYS B 1 490 ? 0.603 19.906 22.219 1 94.19 490 CYS B N 1
ATOM 9774 C CA . CYS B 1 490 ? 0.419 18.5 21.891 1 94.19 490 CYS B CA 1
ATOM 9775 C C . CYS B 1 490 ? -1.061 18.141 21.859 1 94.19 490 CYS B C 1
ATOM 9777 O O . CYS B 1 490 ? -1.893 18.859 22.406 1 94.19 490 CYS B O 1
ATOM 9779 N N . GLU B 1 491 ? -1.323 17.094 21.219 1 93.12 491 GLU B N 1
ATOM 9780 C CA . GLU B 1 491 ? -2.629 16.438 21.281 1 93.12 491 GLU B CA 1
ATOM 9781 C C . GLU B 1 491 ? -2.816 15.711 22.609 1 93.12 491 GLU B C 1
ATOM 9783 O O . GLU B 1 491 ? -1.877 15.102 23.141 1 93.12 491 GLU B O 1
ATOM 9788 N N . GLY B 1 492 ? -4.02 15.828 23.188 1 91.62 492 GLY B N 1
ATOM 9789 C CA . GLY B 1 492 ? -4.371 15.023 24.344 1 91.62 492 GLY B CA 1
ATOM 9790 C C . GLY B 1 492 ? -4.379 15.812 25.641 1 91.62 492 GLY B C 1
ATOM 9791 O O . GLY B 1 492 ? -5.086 15.453 26.594 1 91.62 492 GLY B O 1
ATOM 9792 N N . HIS B 1 493 ? -3.564 16.906 25.672 1 95.38 493 HIS B N 1
ATOM 9793 C CA . HIS B 1 493 ? -3.475 17.688 26.906 1 95.38 493 HIS B CA 1
ATOM 9794 C C . HIS B 1 493 ? -3.43 19.172 26.625 1 95.38 493 HIS B C 1
ATOM 9796 O O . HIS B 1 493 ? -2.885 19.594 25.594 1 95.38 493 HIS B O 1
ATOM 9802 N N . ASP B 1 494 ? -3.963 19.891 27.547 1 96.94 494 ASP B N 1
ATOM 9803 C CA . ASP B 1 494 ? -3.77 21.344 27.562 1 96.94 494 ASP B CA 1
ATOM 9804 C C . ASP B 1 494 ? -2.592 21.734 28.453 1 96.94 494 ASP B C 1
ATOM 9806 O O . ASP B 1 494 ? -2.213 20.969 29.359 1 96.94 494 ASP B O 1
ATOM 9810 N N . ARG B 1 495 ? -2.066 22.875 28.094 1 97.44 495 ARG B N 1
ATOM 9811 C CA . ARG B 1 495 ? -1.049 23.422 28.984 1 97.44 495 ARG B CA 1
ATOM 9812 C C . ARG B 1 495 ? -1.625 23.703 30.359 1 97.44 495 ARG B C 1
ATOM 9814 O O . ARG B 1 495 ? -2.799 24.062 30.484 1 97.44 495 ARG B O 1
ATOM 9821 N N . LYS B 1 496 ? -0.77 23.641 31.422 1 95.38 496 LYS B N 1
ATOM 9822 C CA . LYS B 1 496 ? -1.203 23.891 32.781 1 95.38 496 LYS B CA 1
ATOM 9823 C C . LYS B 1 496 ? -0.959 25.344 33.188 1 95.38 496 LYS B C 1
ATOM 9825 O O . LYS B 1 496 ? -1.628 25.859 34.094 1 95.38 496 LYS B O 1
ATOM 9830 N N . HIS B 1 497 ? 0.039 25.906 32.5 1 95.12 497 HIS B N 1
ATOM 9831 C CA . HIS B 1 497 ? 0.445 27.281 32.844 1 95.12 497 HIS B CA 1
ATOM 9832 C C . HIS B 1 497 ? 0.763 28.078 31.594 1 95.12 497 HIS B C 1
ATOM 9834 O O . HIS B 1 497 ? 1.122 27.516 30.547 1 95.12 497 HIS B O 1
ATOM 9840 N N . TYR B 1 498 ? 0.574 29.438 31.797 1 97.25 498 TYR B N 1
ATOM 9841 C CA . TYR B 1 498 ? 0.84 30.328 30.688 1 97.25 498 TYR B CA 1
ATOM 9842 C C . TYR B 1 498 ? 2.332 30.609 30.562 1 97.25 498 TYR B C 1
ATOM 9844 O O . TYR B 1 498 ? 2.824 30.906 29.469 1 97.25 498 TYR B O 1
ATOM 9852 N N . GLU B 1 499 ? 3.098 30.453 31.578 1 97.25 499 GLU B N 1
ATOM 9853 C CA . GLU B 1 499 ? 4.523 30.766 31.641 1 97.25 499 GLU B CA 1
ATOM 9854 C C . GLU B 1 499 ? 5.344 29.734 30.875 1 97.25 499 GLU B C 1
ATOM 9856 O O . GLU B 1 499 ? 4.852 28.656 30.547 1 97.25 499 GLU B O 1
ATOM 9861 N N . LEU B 1 500 ? 6.566 30.094 30.609 1 98.12 500 LEU B N 1
ATOM 9862 C CA . LEU B 1 500 ? 7.492 29.172 29.953 1 98.12 500 LEU B CA 1
ATOM 9863 C C . LEU B 1 500 ? 7.887 28.031 30.891 1 98.12 500 LEU B C 1
ATOM 9865 O O . LEU B 1 500 ? 8.078 28.25 32.094 1 98.12 500 LEU B O 1
ATOM 9869 N N . PRO B 1 501 ? 7.969 26.828 30.344 1 97.56 501 PRO B N 1
ATOM 9870 C CA . PRO B 1 501 ? 8.43 25.688 31.156 1 97.56 501 PRO B CA 1
ATOM 9871 C C . PRO B 1 501 ? 9.945 25.656 31.328 1 97.56 501 PRO B C 1
ATOM 9873 O O . PRO B 1 501 ? 10.656 26.438 30.688 1 97.56 501 PRO B O 1
ATOM 9876 N N . TYR B 1 502 ? 10.445 24.859 32.344 1 97 502 TYR B N 1
ATOM 9877 C CA . TYR B 1 502 ? 11.836 24.484 32.5 1 97 502 TYR B CA 1
ATOM 9878 C C . TYR B 1 502 ? 12.672 25.656 33 1 97 502 TYR B C 1
ATOM 9880 O O . TYR B 1 502 ? 13.844 25.797 32.625 1 97 502 TYR B O 1
ATOM 9888 N N . HIS B 1 503 ? 12.102 26.672 33.594 1 96.25 503 HIS B N 1
ATOM 9889 C CA . HIS B 1 503 ? 12.742 27.828 34.219 1 96.25 503 HIS B CA 1
ATOM 9890 C C . HIS B 1 503 ? 13.43 28.688 33.188 1 96.25 503 HIS B C 1
ATOM 9892 O O . HIS B 1 503 ? 14.492 29.266 33.438 1 96.25 503 HIS B O 1
ATOM 9898 N N . GLN B 1 504 ? 12.891 28.719 32 1 98.44 504 GLN B N 1
ATOM 9899 C CA . GLN B 1 504 ? 13.469 29.516 30.922 1 98.44 504 GLN B CA 1
ATOM 9900 C C . GLN B 1 504 ? 13.445 31 31.25 1 98.44 504 GLN B C 1
ATOM 9902 O O . GLN B 1 504 ? 14.344 31.75 30.844 1 98.44 504 GLN B O 1
ATOM 9907 N N . ASP B 1 505 ? 12.43 31.484 32.031 1 98.44 505 ASP B N 1
ATOM 9908 C CA . ASP B 1 505 ? 12.336 32.906 32.375 1 98.44 505 ASP B CA 1
ATOM 9909 C C . ASP B 1 505 ? 13.578 33.375 33.125 1 98.44 505 ASP B C 1
ATOM 9911 O O . ASP B 1 505 ? 14.094 34.438 32.875 1 98.44 505 ASP B O 1
ATOM 9915 N N . LYS B 1 506 ? 14.016 32.531 34 1 98.19 506 LYS B N 1
ATOM 9916 C CA . LYS B 1 506 ? 15.227 32.844 34.781 1 98.19 506 LYS B CA 1
ATOM 9917 C C . LYS B 1 506 ? 16.438 32.938 33.875 1 98.19 506 LYS B C 1
ATOM 9919 O O . LYS B 1 506 ? 17.281 33.812 34.031 1 98.19 506 LYS B O 1
ATOM 9924 N N . LEU B 1 507 ? 16.562 32 33 1 98.75 507 LEU B N 1
ATOM 9925 C CA . LEU B 1 507 ? 17.656 31.984 32.031 1 98.75 507 LEU B CA 1
ATOM 9926 C C . LEU B 1 507 ? 17.625 33.219 31.156 1 98.75 507 LEU B C 1
ATOM 9928 O O . LEU B 1 507 ? 18.672 33.844 30.922 1 98.75 507 LEU B O 1
ATOM 9932 N N . ILE B 1 508 ? 16.484 33.594 30.641 1 98.81 508 ILE B N 1
ATOM 9933 C CA . ILE B 1 508 ? 16.312 34.75 29.766 1 98.81 508 ILE B CA 1
ATOM 9934 C C . ILE B 1 508 ? 16.75 36.031 30.5 1 98.81 508 ILE B C 1
ATOM 9936 O O . ILE B 1 508 ? 17.469 36.844 29.938 1 98.81 508 ILE B O 1
ATOM 9940 N N . GLU B 1 509 ? 16.344 36.219 31.719 1 98.5 509 GLU B N 1
ATOM 9941 C CA . GLU B 1 509 ? 16.719 37.375 32.5 1 98.5 509 GLU B CA 1
ATOM 9942 C C . GLU B 1 509 ? 18.234 37.469 32.719 1 98.5 509 GLU B C 1
ATOM 9944 O O . GLU B 1 509 ? 18.828 38.531 32.625 1 98.5 509 GLU B O 1
ATOM 9949 N N . ALA B 1 510 ? 18.828 36.312 32.969 1 98.69 510 ALA B N 1
ATOM 9950 C CA . ALA B 1 510 ? 20.266 36.25 33.188 1 98.69 510 ALA B CA 1
ATOM 9951 C C . ALA B 1 510 ? 21.031 36.625 31.938 1 98.69 510 ALA B C 1
ATOM 9953 O O . ALA B 1 510 ? 22.016 37.375 32 1 98.69 510 ALA B O 1
ATOM 9954 N N . LEU B 1 511 ? 20.578 36.125 30.844 1 98.88 511 LEU B N 1
ATOM 9955 C CA . LEU B 1 511 ? 21.25 36.406 29.578 1 98.88 511 LEU B CA 1
ATOM 9956 C C . LEU B 1 511 ? 21.062 37.875 29.172 1 98.88 511 LEU B C 1
ATOM 9958 O O . LEU B 1 511 ? 21.984 38.5 28.625 1 98.88 511 LEU B O 1
ATOM 9962 N N . ALA B 1 512 ? 19.844 38.438 29.391 1 98.56 512 ALA B N 1
ATOM 9963 C CA . ALA B 1 512 ? 19.578 39.844 29.094 1 98.56 512 ALA B CA 1
ATOM 9964 C C . ALA B 1 512 ? 20.516 40.75 29.859 1 98.56 512 ALA B C 1
ATOM 9966 O O . ALA B 1 512 ? 20.906 41.812 29.359 1 98.56 512 ALA B O 1
ATOM 9967 N N . LYS B 1 513 ? 20.859 40.375 31.031 1 98.12 513 LYS B N 1
ATOM 9968 C CA . LYS B 1 513 ? 21.781 41.156 31.859 1 98.12 513 LYS B CA 1
ATOM 9969 C C . LYS B 1 513 ? 23.219 41 31.359 1 98.12 513 LYS B C 1
ATOM 9971 O O . LYS B 1 513 ? 24 41.938 31.453 1 98.12 513 LYS B O 1
ATOM 9976 N N . ALA B 1 514 ? 23.5 39.938 30.828 1 98.5 514 ALA B N 1
ATOM 9977 C CA . ALA B 1 514 ? 24.891 39.594 30.484 1 98.5 514 ALA B CA 1
ATOM 9978 C C . ALA B 1 514 ? 25.281 40.188 29.125 1 98.5 514 ALA B C 1
ATOM 9980 O O . ALA B 1 514 ? 26.453 40.438 28.875 1 98.5 514 ALA B O 1
ATOM 9981 N N . ASN B 1 515 ? 24.359 40.406 28.281 1 98.38 515 ASN B N 1
ATOM 9982 C CA . ASN B 1 515 ? 24.672 40.844 26.922 1 98.38 515 ASN B CA 1
ATOM 9983 C C . ASN B 1 515 ? 23.578 41.75 26.359 1 98.38 515 ASN B C 1
ATOM 9985 O O . ASN B 1 515 ? 22.422 41.344 26.25 1 98.38 515 ASN B O 1
ATOM 9989 N N . ARG B 1 516 ? 23.859 42.938 25.812 1 96.56 516 ARG B N 1
ATOM 9990 C CA . ARG B 1 516 ? 22.906 43.938 25.344 1 96.56 516 ARG B CA 1
ATOM 9991 C C . ARG B 1 516 ? 22.344 43.531 23.984 1 96.56 516 ARG B C 1
ATOM 9993 O O . ARG B 1 516 ? 21.281 44 23.578 1 96.56 516 ARG B O 1
ATOM 10000 N N . ASN B 1 517 ? 23.094 42.719 23.25 1 98.31 517 ASN B N 1
ATOM 10001 C CA . ASN B 1 517 ? 22.625 42.219 21.953 1 98.31 517 ASN B CA 1
ATOM 10002 C C . ASN B 1 517 ? 22 40.812 22.094 1 98.31 517 ASN B C 1
ATOM 10004 O O . ASN B 1 517 ? 22.312 39.906 21.328 1 98.31 517 ASN B O 1
ATOM 10008 N N . PHE B 1 518 ? 21.172 40.688 23.062 1 98.38 518 PHE B N 1
ATOM 10009 C CA . PHE B 1 518 ? 20.469 39.438 23.328 1 98.38 518 PHE B CA 1
ATOM 10010 C C . PHE B 1 518 ? 19.172 39.375 22.547 1 98.38 518 PHE B C 1
ATOM 10012 O O . PHE B 1 518 ? 18.344 40.281 22.609 1 98.38 518 PHE B O 1
ATOM 10019 N N . VAL B 1 519 ? 18.984 38.25 21.719 1 98.81 519 VAL B N 1
ATOM 10020 C CA . VAL B 1 519 ? 17.797 37.969 20.922 1 98.81 519 VAL B CA 1
ATOM 10021 C C . VAL B 1 519 ? 17.141 36.656 21.438 1 98.81 519 VAL B C 1
ATOM 10023 O O . VAL B 1 519 ? 17.812 35.656 21.578 1 98.81 519 VAL B O 1
ATOM 10026 N N . TYR B 1 520 ? 15.852 36.656 21.75 1 98.75 520 TYR B N 1
ATOM 10027 C CA . TYR B 1 520 ? 15.07 35.5 22.125 1 98.75 520 TYR B CA 1
ATOM 10028 C C . TYR B 1 520 ? 14.211 35 20.953 1 98.75 520 TYR B C 1
ATOM 10030 O O . TYR B 1 520 ? 13.406 35.781 20.422 1 98.75 520 TYR B O 1
ATOM 10038 N N . VAL B 1 521 ? 14.375 33.812 20.484 1 98.94 521 VAL B N 1
ATOM 10039 C CA . VAL B 1 521 ? 13.531 33.188 19.484 1 98.94 521 VAL B CA 1
ATOM 10040 C C . VAL B 1 521 ? 12.602 32.188 20.156 1 98.94 521 VAL B C 1
ATOM 10042 O O . VAL B 1 521 ? 13.055 31.188 20.719 1 98.94 521 VAL B O 1
ATOM 10045 N N . ASN B 1 522 ? 11.328 32.406 20.047 1 98.88 522 ASN B N 1
ATOM 10046 C CA . ASN B 1 522 ? 10.32 31.547 20.672 1 98.88 522 ASN B CA 1
ATOM 10047 C C . ASN B 1 522 ? 9.844 30.469 19.719 1 98.88 522 ASN B C 1
ATOM 10049 O O . ASN B 1 522 ? 9.305 30.75 18.641 1 98.88 522 ASN B O 1
ATOM 10053 N N . ILE B 1 523 ? 10.086 29.266 20.062 1 98.69 523 ILE B N 1
ATOM 10054 C CA . ILE B 1 523 ? 9.547 28.125 19.312 1 98.69 523 ILE B CA 1
ATOM 10055 C C . ILE B 1 523 ? 8.281 27.625 20 1 98.69 523 ILE B C 1
ATOM 10057 O O . ILE B 1 523 ? 8.352 26.969 21.047 1 98.69 523 ILE B O 1
ATOM 10061 N N . SER B 1 524 ? 7.152 27.828 19.391 1 98.44 524 SER B N 1
ATOM 10062 C CA . SER B 1 524 ? 5.867 27.422 19.953 1 98.44 524 SER B CA 1
ATOM 10063 C C . SER B 1 524 ? 4.742 27.594 18.938 1 98.44 524 SER B C 1
ATOM 10065 O O . SER B 1 524 ? 4.914 28.281 17.922 1 98.44 524 SER B O 1
ATOM 10067 N N . GLY B 1 525 ? 3.656 26.875 19.172 1 96.94 525 GLY B N 1
ATOM 10068 C CA . GLY B 1 525 ? 2.41 27.109 18.469 1 96.94 525 GLY B CA 1
ATOM 10069 C C . GLY B 1 525 ? 1.428 27.953 19.25 1 96.94 525 GLY B C 1
ATOM 10070 O O . GLY B 1 525 ? 0.356 28.297 18.75 1 96.94 525 GLY B O 1
ATOM 10071 N N . ASN B 1 526 ? 1.779 28.375 20.453 1 97.44 526 ASN B N 1
ATOM 10072 C CA . ASN B 1 526 ? 0.956 29.156 21.375 1 97.44 526 ASN B CA 1
ATOM 10073 C C . ASN B 1 526 ? 1.713 30.359 21.922 1 97.44 526 ASN B C 1
ATOM 10075 O O . ASN B 1 526 ? 2.943 30.359 21.969 1 97.44 526 ASN B O 1
ATOM 10079 N N . ALA B 1 527 ? 0.948 31.391 22.359 1 98.25 527 ALA B N 1
ATOM 10080 C CA . ALA B 1 527 ? 1.532 32.5 23.109 1 98.25 527 ALA B CA 1
ATOM 10081 C C . ALA B 1 527 ? 2.049 32 24.469 1 98.25 527 ALA B C 1
ATOM 10083 O O . ALA B 1 527 ? 1.564 31.016 25.016 1 98.25 527 ALA B O 1
ATOM 10084 N N . VAL B 1 528 ? 3.055 32.688 24.969 1 98.56 528 VAL B N 1
ATOM 10085 C CA . VAL B 1 528 ? 3.633 32.438 26.281 1 98.56 528 VAL B CA 1
ATOM 10086 C C . VAL B 1 528 ? 3.801 33.781 27.031 1 98.56 528 VAL B C 1
ATOM 10088 O O . VAL B 1 528 ? 3.902 34.844 26.406 1 98.56 528 VAL B O 1
ATOM 10091 N N . ALA B 1 529 ? 3.814 33.688 28.359 1 98.38 529 ALA B N 1
ATOM 10092 C CA . ALA B 1 529 ? 4.105 34.875 29.141 1 98.38 529 ALA B CA 1
ATOM 10093 C C . ALA B 1 529 ? 5.531 35.375 28.906 1 98.38 529 ALA B C 1
ATOM 10095 O O . ALA B 1 529 ? 6.453 34.562 28.781 1 98.38 529 ALA B O 1
ATOM 10096 N N . MET B 1 530 ? 5.688 36.688 28.797 1 98.25 530 MET B N 1
ATOM 10097 C CA . MET B 1 530 ? 7.008 37.281 28.594 1 98.25 530 MET B CA 1
ATOM 10098 C C . MET B 1 530 ? 7.27 38.406 29.578 1 98.25 530 MET B C 1
ATOM 10100 O O . MET B 1 530 ? 7.461 39.562 29.188 1 98.25 530 MET B O 1
ATOM 10104 N N . PRO B 1 531 ? 7.438 38.062 30.859 1 97.69 531 PRO B N 1
ATOM 10105 C CA . PRO B 1 531 ? 7.637 39.125 31.859 1 97.69 531 PRO B CA 1
ATOM 10106 C C . PRO B 1 531 ? 8.945 39.875 31.656 1 97.69 531 PRO B C 1
ATOM 10108 O O . PRO B 1 531 ? 9.109 41 32.188 1 97.69 531 PRO B O 1
ATOM 10111 N N . TRP B 1 532 ? 9.844 39.406 30.906 1 97.94 532 TRP B N 1
ATOM 10112 C CA . TRP B 1 532 ? 11.18 39.938 30.672 1 97.94 532 TRP B CA 1
ATOM 10113 C C . TRP B 1 532 ? 11.227 40.75 29.375 1 97.94 532 TRP B C 1
ATOM 10115 O O . TRP B 1 532 ? 12.297 41.156 28.938 1 97.94 532 TRP B O 1
ATOM 10125 N N . LYS B 1 533 ? 10.148 40.969 28.703 1 98.06 533 LYS B N 1
ATOM 10126 C CA . LYS B 1 533 ? 10.062 41.594 27.391 1 98.06 533 LYS B CA 1
ATOM 10127 C C . LYS B 1 533 ? 10.852 42.875 27.328 1 98.06 533 LYS B C 1
ATOM 10129 O O . LYS B 1 533 ? 11.555 43.156 26.359 1 98.06 533 LYS B O 1
ATOM 10134 N N . ALA B 1 534 ? 10.781 43.688 28.312 1 97.38 534 ALA B N 1
ATOM 10135 C CA . ALA B 1 534 ? 11.391 45.031 28.344 1 97.38 534 ALA B CA 1
ATOM 10136 C C . ALA B 1 534 ? 12.914 44.906 28.406 1 97.38 534 ALA B C 1
ATOM 10138 O O . ALA B 1 534 ? 13.617 45.875 28.109 1 97.38 534 ALA B O 1
ATOM 10139 N N . LYS B 1 535 ? 13.43 43.781 28.75 1 97.56 535 LYS B N 1
ATOM 10140 C CA . LYS B 1 535 ? 14.859 43.625 29 1 97.56 535 LYS B CA 1
ATOM 10141 C C . LYS B 1 535 ? 15.555 42.969 27.781 1 97.56 535 LYS B C 1
ATOM 10143 O O . LYS B 1 535 ? 16.781 42.906 27.734 1 97.56 535 LYS B O 1
ATOM 10148 N N . VAL B 1 536 ? 14.797 42.594 26.891 1 98.12 536 VAL B N 1
ATOM 10149 C CA . VAL B 1 536 ? 15.328 41.844 25.75 1 98.12 536 VAL B CA 1
ATOM 10150 C C . VAL B 1 536 ? 15.344 42.75 24.5 1 98.12 536 VAL B C 1
ATOM 10152 O O . VAL B 1 536 ? 14.367 43.438 24.219 1 98.12 536 VAL B O 1
ATOM 10155 N N . ALA B 1 537 ? 16.406 42.719 23.719 1 98.19 537 ALA B N 1
ATOM 10156 C CA . ALA B 1 537 ? 16.562 43.594 22.562 1 98.19 537 ALA B CA 1
ATOM 10157 C C . ALA B 1 537 ? 15.727 43.125 21.391 1 98.19 537 ALA B C 1
ATOM 10159 O O . ALA B 1 537 ? 15.047 43.906 20.734 1 98.19 537 ALA B O 1
ATOM 10160 N N . GLY B 1 538 ? 15.812 41.875 21.078 1 98.62 538 GLY B N 1
ATOM 10161 C CA . GLY B 1 538 ? 15.047 41.281 19.984 1 98.62 538 GLY B CA 1
ATOM 10162 C C . GLY B 1 538 ? 14.219 40.094 20.391 1 98.62 538 GLY B C 1
ATOM 10163 O O . GLY B 1 538 ? 14.664 39.281 21.203 1 98.62 538 GLY B O 1
ATOM 10164 N N . ILE B 1 539 ? 12.984 39.938 19.891 1 98.94 539 ILE B N 1
ATOM 10165 C CA . ILE B 1 539 ? 12.125 38.781 20.078 1 98.94 539 ILE B CA 1
ATOM 10166 C C . ILE B 1 539 ? 11.562 38.344 18.734 1 98.94 539 ILE B C 1
ATOM 10168 O O . ILE B 1 539 ? 11 39.156 17.984 1 98.94 539 ILE B O 1
ATOM 10172 N N . VAL B 1 540 ? 11.75 37.031 18.375 1 98.94 540 VAL B N 1
ATOM 10173 C CA . VAL B 1 540 ? 11.266 36.438 17.125 1 98.94 540 VAL B CA 1
ATOM 10174 C C . VAL B 1 540 ? 10.367 35.25 17.438 1 98.94 540 VAL B C 1
ATOM 10176 O O . VAL B 1 540 ? 10.695 34.438 18.297 1 98.94 540 VAL B O 1
ATOM 10179 N N . GLN B 1 541 ? 9.203 35.25 16.828 1 98.94 541 GLN B N 1
ATOM 10180 C CA . GLN B 1 541 ? 8.375 34.031 16.859 1 98.94 541 GLN B CA 1
ATOM 10181 C C . GLN B 1 541 ? 8.773 33.062 15.734 1 98.94 541 GLN B C 1
ATOM 10183 O O . GLN B 1 541 ? 8.555 33.375 14.555 1 98.94 541 GLN B O 1
ATOM 10188 N N . GLY B 1 542 ? 9.297 31.891 16.156 1 98.75 542 GLY B N 1
ATOM 10189 C CA . GLY B 1 542 ? 9.914 31 15.195 1 98.75 542 GLY B CA 1
ATOM 10190 C C . GLY B 1 542 ? 9.031 29.812 14.836 1 98.75 542 GLY B C 1
ATOM 10191 O O . GLY B 1 542 ? 9.281 29.125 13.844 1 98.75 542 GLY B O 1
ATOM 10192 N N . TRP B 1 543 ? 7.965 29.516 15.586 1 98.62 543 TRP B N 1
ATOM 10193 C CA . TRP B 1 543 ? 6.988 28.469 15.305 1 98.62 543 TRP B CA 1
ATOM 10194 C C . TRP B 1 543 ? 7.656 27.094 15.258 1 98.62 543 TRP B C 1
ATOM 10196 O O . TRP B 1 543 ? 8.852 26.969 15.539 1 98.62 543 TRP B O 1
ATOM 10206 N N . PHE B 1 544 ? 6.844 26 15.031 1 98.12 544 PHE B N 1
ATOM 10207 C CA . PHE B 1 544 ? 7.305 24.688 14.57 1 98.12 544 PHE B CA 1
ATOM 10208 C C . PHE B 1 544 ? 7.363 24.641 13.047 1 98.12 544 PHE B C 1
ATOM 10210 O O . PHE B 1 544 ? 6.34 24.469 12.383 1 98.12 544 PHE B O 1
ATOM 10217 N N . ILE B 1 545 ? 8.586 24.688 12.492 1 97.94 545 ILE B N 1
ATOM 10218 C CA . ILE B 1 545 ? 8.578 24.953 11.055 1 97.94 545 ILE B CA 1
ATOM 10219 C C . ILE B 1 545 ? 9.266 23.812 10.32 1 97.94 545 ILE B C 1
ATOM 10221 O O . ILE B 1 545 ? 9.602 23.938 9.141 1 97.94 545 ILE B O 1
ATOM 10225 N N . GLY B 1 546 ? 9.445 22.719 10.938 1 97.56 546 GLY B N 1
ATOM 10226 C CA . GLY B 1 546 ? 9.664 21.438 10.289 1 97.56 546 GLY B CA 1
ATOM 10227 C C . GLY B 1 546 ? 11.062 21.297 9.711 1 97.56 546 GLY B C 1
ATOM 10228 O O . GLY B 1 546 ? 12.039 21.719 10.328 1 97.56 546 GLY B O 1
ATOM 10229 N N . SER B 1 547 ? 11.148 20.672 8.516 1 98.5 547 SER B N 1
ATOM 10230 C CA . SER B 1 547 ? 12.367 20.156 7.906 1 98.5 547 SER B CA 1
ATOM 10231 C C . SER B 1 547 ? 13.375 21.266 7.641 1 98.5 547 SER B C 1
ATOM 10233 O O . SER B 1 547 ? 14.586 21.047 7.73 1 98.5 547 SER B O 1
ATOM 10235 N N . GLU B 1 548 ? 12.859 22.438 7.359 1 98.62 548 GLU B N 1
ATOM 10236 C CA . GLU B 1 548 ? 13.75 23.531 6.957 1 98.62 548 GLU B CA 1
ATOM 10237 C C . GLU B 1 548 ? 13.898 24.562 8.07 1 98.62 548 GLU B C 1
ATOM 10239 O O . GLU B 1 548 ? 14.195 25.719 7.812 1 98.62 548 GLU B O 1
ATOM 10244 N N . SER B 1 549 ? 13.711 24.141 9.266 1 98.44 549 SER B N 1
ATOM 10245 C CA . SER B 1 549 ? 13.711 25.031 10.414 1 98.44 549 SER B CA 1
ATOM 10246 C C . SER B 1 549 ? 15.016 25.812 10.5 1 98.44 549 SER B C 1
ATOM 10248 O O . SER B 1 549 ? 15.008 27.047 10.57 1 98.44 549 SER B O 1
ATOM 10250 N N . GLY B 1 550 ? 16.141 25.109 10.492 1 98.75 550 GLY B N 1
ATOM 10251 C CA . GLY B 1 550 ? 17.438 25.766 10.625 1 98.75 550 GLY B CA 1
ATOM 10252 C C . GLY B 1 550 ? 17.719 26.766 9.516 1 98.75 550 GLY B C 1
ATOM 10253 O O . GLY B 1 550 ? 18.188 27.875 9.773 1 98.75 550 GLY B O 1
ATOM 10254 N N . GLU B 1 551 ? 17.375 26.391 8.312 1 98.44 551 GLU B N 1
ATOM 10255 C CA . GLU B 1 551 ? 17.625 27.25 7.16 1 98.44 551 GLU B CA 1
ATOM 10256 C C . GLU B 1 551 ? 16.766 28.516 7.211 1 98.44 551 GLU B C 1
ATOM 10258 O O . GLU B 1 551 ? 17.266 29.609 6.957 1 98.44 551 GLU B O 1
ATOM 10263 N N . ALA B 1 552 ? 15.555 28.344 7.504 1 98.81 552 ALA B N 1
ATOM 10264 C CA . ALA B 1 552 ? 14.633 29.484 7.504 1 98.81 552 ALA B CA 1
ATOM 10265 C C . ALA B 1 552 ? 14.969 30.469 8.625 1 98.81 552 ALA B C 1
ATOM 10267 O O . ALA B 1 552 ? 14.984 31.672 8.406 1 98.81 552 ALA B O 1
ATOM 10268 N N . LEU B 1 553 ? 15.25 29.984 9.805 1 98.88 553 LEU B N 1
ATOM 10269 C CA . LEU B 1 553 ? 15.555 30.859 10.938 1 98.88 553 LEU B CA 1
ATOM 10270 C C . LEU B 1 553 ? 16.891 31.578 10.734 1 98.88 553 LEU B C 1
ATOM 10272 O O . LEU B 1 553 ? 17 32.75 11.047 1 98.88 553 LEU B O 1
ATOM 10276 N N . ALA B 1 554 ? 17.859 30.828 10.242 1 98.88 554 ALA B N 1
ATOM 10277 C CA . ALA B 1 554 ? 19.141 31.469 9.938 1 98.88 554 ALA B CA 1
ATOM 10278 C C . ALA B 1 554 ? 18.969 32.594 8.906 1 98.88 554 ALA B C 1
ATOM 10280 O O . ALA B 1 554 ? 19.547 33.656 9.039 1 98.88 554 ALA B O 1
ATOM 10281 N N . SER B 1 555 ? 18.172 32.312 7.902 1 98.69 555 SER B N 1
ATOM 10282 C CA . SER B 1 555 ? 17.906 33.281 6.852 1 98.69 555 SER B CA 1
ATOM 10283 C C . SER B 1 555 ? 17.281 34.562 7.422 1 98.69 555 SER B C 1
ATOM 10285 O O . SER B 1 555 ? 17.703 35.656 7.07 1 98.69 555 SER B O 1
ATOM 10287 N N . ILE B 1 556 ? 16.344 34.438 8.289 1 98.88 556 ILE B N 1
ATOM 10288 C CA . ILE B 1 556 ? 15.656 35.562 8.891 1 98.88 556 ILE B CA 1
ATOM 10289 C C . ILE B 1 556 ? 16.609 36.312 9.82 1 98.88 556 ILE B C 1
ATOM 10291 O O . ILE B 1 556 ? 16.719 37.562 9.742 1 98.88 556 ILE B O 1
ATOM 10295 N N . LEU B 1 557 ? 17.344 35.656 10.672 1 98.88 557 LEU B N 1
ATOM 10296 C CA . LEU B 1 557 ? 18.172 36.25 11.703 1 98.88 557 LEU B CA 1
ATOM 10297 C C . LEU B 1 557 ? 19.344 37 11.086 1 98.88 557 LEU B C 1
ATOM 10299 O O . LEU B 1 557 ? 19.812 38 11.633 1 98.88 557 LEU B O 1
ATOM 10303 N N . THR B 1 558 ? 19.828 36.531 9.945 1 98.5 558 THR B N 1
ATOM 10304 C CA . THR B 1 558 ? 20.984 37.156 9.297 1 98.5 558 THR B CA 1
ATOM 10305 C C . THR B 1 558 ? 20.531 38.219 8.297 1 98.5 558 THR B C 1
ATOM 10307 O O . THR B 1 558 ? 21.344 39 7.812 1 98.5 558 THR B O 1
ATOM 10310 N N . GLY B 1 559 ? 19.219 38.188 7.941 1 98.31 559 GLY B N 1
ATOM 10311 C CA . GLY B 1 559 ? 18.688 39.188 7.023 1 98.31 559 GLY B CA 1
ATOM 10312 C C . GLY B 1 559 ? 18.734 38.75 5.57 1 98.31 559 GLY B C 1
ATOM 10313 O O . GLY B 1 559 ? 18.469 39.531 4.668 1 98.31 559 GLY B O 1
ATOM 10314 N N . ASP B 1 560 ? 19.156 37.5 5.348 1 97.94 560 ASP B N 1
ATOM 10315 C CA . ASP B 1 560 ? 19.047 36.969 3.988 1 97.94 560 ASP B CA 1
ATOM 10316 C C . ASP B 1 560 ? 17.594 37.031 3.496 1 97.94 560 ASP B C 1
ATOM 10318 O O . ASP B 1 560 ? 17.344 37.219 2.307 1 97.94 560 ASP B O 1
ATOM 10322 N N . ALA B 1 561 ? 16.703 36.812 4.355 1 98.31 561 ALA B N 1
ATOM 10323 C CA . ALA B 1 561 ? 15.273 37.062 4.137 1 98.31 561 ALA B CA 1
ATOM 10324 C C . ALA B 1 561 ? 14.742 38.125 5.098 1 98.31 561 ALA B C 1
ATOM 10326 O O . ALA B 1 561 ? 15.133 38.156 6.266 1 98.31 561 ALA B O 1
ATOM 10327 N N . ASN B 1 562 ? 13.906 39 4.57 1 98.75 562 ASN B N 1
ATOM 10328 C CA . ASN B 1 562 ? 13.242 40.031 5.383 1 98.75 562 ASN B CA 1
ATOM 10329 C C . ASN B 1 562 ? 11.969 39.469 6.027 1 98.75 562 ASN B C 1
ATOM 10331 O O . ASN B 1 562 ? 11.055 39.031 5.328 1 98.75 562 ASN B O 1
ATOM 10335 N N . PRO B 1 563 ? 11.938 39.438 7.402 1 98.69 563 PRO B N 1
ATOM 10336 C CA . PRO B 1 563 ? 10.695 38.938 8.023 1 98.69 563 PRO B CA 1
ATOM 10337 C C . PRO B 1 563 ? 9.469 39.719 7.578 1 98.69 563 PRO B C 1
ATOM 10339 O O . PRO B 1 563 ? 9.547 40.938 7.402 1 98.69 563 PRO B O 1
ATOM 10342 N N . SER B 1 564 ? 8.398 39.062 7.367 1 98.75 564 SER B N 1
ATOM 10343 C CA . SER B 1 564 ? 7.164 39.688 6.895 1 98.75 564 SER B CA 1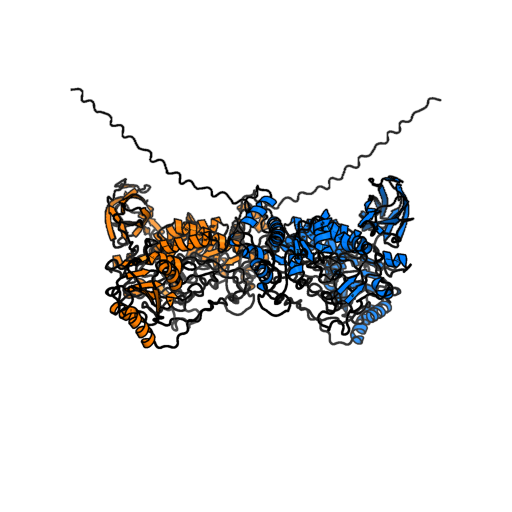
ATOM 10344 C C . SER B 1 564 ? 5.941 39.031 7.527 1 98.75 564 SER B C 1
ATOM 10346 O O . SER B 1 564 ? 4.805 39.312 7.148 1 98.75 564 SER B O 1
ATOM 10348 N N . GLY B 1 565 ? 6.102 38.031 8.414 1 98.88 565 GLY B N 1
ATOM 10349 C CA . GLY B 1 565 ? 4.988 37.375 9.078 1 98.88 565 GLY B CA 1
ATOM 10350 C C . GLY B 1 565 ? 4.203 38.312 9.984 1 98.88 565 GLY B C 1
ATOM 10351 O O . GLY B 1 565 ? 4.75 39.281 10.508 1 98.88 565 GLY B O 1
ATOM 10352 N N . LYS B 1 566 ? 2.938 38.062 10.117 1 98.94 566 LYS B N 1
ATOM 10353 C CA . LYS B 1 566 ? 2.041 38.75 11.039 1 98.94 566 LYS B CA 1
ATOM 10354 C C . LYS B 1 566 ? 1.351 37.781 11.984 1 98.94 566 LYS B C 1
ATOM 10356 O O . LYS B 1 566 ? 0.957 36.688 11.57 1 98.94 566 LYS B O 1
ATOM 10361 N N . LEU B 1 567 ? 1.185 38.156 13.203 1 98.94 567 LEU B N 1
ATOM 10362 C CA . LEU B 1 567 ? 0.605 37.25 14.203 1 98.94 567 LEU B CA 1
ATOM 10363 C C . LEU B 1 567 ? -0.833 36.906 13.844 1 98.94 567 LEU B C 1
ATOM 10365 O O . LEU B 1 567 ? -1.65 37.781 13.578 1 98.94 567 LEU B O 1
ATOM 10369 N N . PRO B 1 568 ? -1.138 35.594 13.883 1 98.88 568 PRO B N 1
ATOM 10370 C CA . PRO B 1 568 ? -2.516 35.188 13.633 1 98.88 568 PRO B CA 1
ATOM 10371 C C . PRO B 1 568 ? -3.354 35.094 14.906 1 98.88 568 PRO B C 1
ATOM 10373 O O . PRO B 1 568 ? -4.5 34.656 14.867 1 98.88 568 PRO B O 1
ATOM 10376 N N . PHE B 1 569 ? -2.82 35.5 16.031 1 98.81 569 PHE B N 1
ATOM 10377 C CA . PHE B 1 569 ? -3.551 35.562 17.281 1 98.81 569 PHE B CA 1
ATOM 10378 C C . PHE B 1 569 ? -2.947 36.625 18.203 1 98.81 569 PHE B C 1
ATOM 10380 O O . PHE B 1 569 ? -1.787 37 18.031 1 98.81 569 PHE B O 1
ATOM 10387 N N . THR B 1 570 ? -3.754 37.094 19.125 1 98.75 570 THR B N 1
ATOM 10388 C CA . THR B 1 570 ? -3.355 38.094 20.094 1 98.75 570 THR B CA 1
ATOM 10389 C C . THR B 1 570 ? -2.484 37.5 21.188 1 98.75 570 THR B C 1
ATOM 10391 O O . THR B 1 570 ? -2.828 36.438 21.75 1 98.75 570 THR B O 1
ATOM 10394 N N . TRP B 1 571 ? -1.322 38.156 21.391 1 98.5 571 TRP B N 1
ATOM 10395 C CA . TRP B 1 571 ? -0.425 37.75 22.469 1 98.5 571 TRP B CA 1
ATOM 10396 C C . TRP B 1 571 ? -0.718 38.562 23.734 1 98.5 571 TRP B C 1
ATOM 10398 O O . TRP B 1 571 ? -0.325 39.719 23.844 1 98.5 571 TRP B O 1
ATOM 10408 N N . VAL B 1 572 ? -1.32 37.938 24.75 1 98.19 572 VAL B N 1
ATOM 10409 C CA . VAL B 1 572 ? -1.743 38.656 25.938 1 98.19 572 VAL B CA 1
ATOM 10410 C C . VAL B 1 572 ? -0.63 38.625 26.984 1 98.19 572 VAL B C 1
ATOM 10412 O O . VAL B 1 572 ? 0.285 37.812 26.906 1 98.19 572 VAL B O 1
ATOM 10415 N N . ASN B 1 573 ? -0.753 39.531 27.984 1 97.62 573 ASN B N 1
ATOM 10416 C CA . ASN B 1 573 ? 0.237 39.594 29.047 1 97.62 573 ASN B CA 1
ATOM 10417 C C . ASN B 1 573 ? 0.029 38.469 30.062 1 97.62 573 ASN B C 1
ATOM 10419 O O . ASN B 1 573 ? 0.991 37.969 30.656 1 97.62 573 ASN B O 1
ATOM 10423 N N . SER B 1 574 ? -1.22 38.125 30.297 1 97.31 574 SER B N 1
ATOM 10424 C CA . SER B 1 574 ? -1.592 37.094 31.25 1 97.31 574 SER B CA 1
ATOM 10425 C C . SER B 1 574 ? -2.898 36.406 30.859 1 97.31 574 SER B C 1
ATOM 10427 O O . SER B 1 574 ? -3.658 36.938 30.047 1 97.31 574 SER B O 1
ATOM 10429 N N . LEU B 1 575 ? -3.154 35.312 31.484 1 96.5 575 LEU B N 1
ATOM 10430 C CA . LEU B 1 575 ? -4.348 34.531 31.172 1 96.5 575 LEU B CA 1
ATOM 10431 C C . LEU B 1 575 ? -5.613 35.312 31.516 1 96.5 575 LEU B C 1
ATOM 10433 O O . LEU B 1 575 ? -6.648 35.125 30.875 1 96.5 575 LEU B O 1
ATOM 10437 N N . LYS B 1 576 ? -5.488 36.156 32.469 1 96.5 576 LYS B N 1
ATOM 10438 C CA . LYS B 1 576 ? -6.641 36.938 32.906 1 96.5 576 LYS B CA 1
ATOM 10439 C C . LYS B 1 576 ? -7.121 37.906 31.844 1 96.5 576 LYS B C 1
ATOM 10441 O O . LYS B 1 576 ? -8.234 38.406 31.922 1 96.5 576 LYS B O 1
ATOM 10446 N N . GLU B 1 577 ? -6.297 38.062 30.859 1 97.69 577 GLU B N 1
ATOM 10447 C CA . GLU B 1 577 ? -6.629 39 29.781 1 97.69 577 GLU B CA 1
ATOM 10448 C C . GLU B 1 577 ? -7.285 38.25 28.609 1 97.69 577 GLU B C 1
ATOM 10450 O O . GLU B 1 577 ? -7.574 38.844 27.578 1 97.69 577 GLU B O 1
ATOM 10455 N N . THR B 1 578 ? -7.543 37 28.797 1 97.25 578 THR B N 1
ATOM 10456 C CA . THR B 1 578 ? -8.273 36.188 27.828 1 97.25 578 THR B CA 1
ATOM 10457 C C . THR B 1 578 ? -9.727 36 28.266 1 97.25 578 THR B C 1
ATOM 10459 O O . THR B 1 578 ? -9.992 35.656 29.406 1 97.25 578 THR B O 1
ATOM 10462 N N . GLY B 1 579 ? -10.633 36.188 27.328 1 97.06 579 GLY B N 1
ATOM 10463 C CA . GLY B 1 579 ? -12.047 36.156 27.641 1 97.06 579 GLY B CA 1
ATOM 10464 C C . GLY B 1 579 ? -12.461 34.906 28.422 1 97.06 579 GLY B C 1
ATOM 10465 O O . GLY B 1 579 ? -13.109 35.031 29.469 1 97.06 579 GLY B O 1
ATOM 10466 N N . ALA B 1 580 ? -12.078 33.75 28 1 96.5 580 ALA B N 1
ATOM 10467 C CA . ALA B 1 580 ? -12.453 32.469 28.609 1 96.5 580 ALA B CA 1
ATOM 10468 C C . ALA B 1 580 ? -12 32.406 30.062 1 96.5 580 ALA B C 1
ATOM 10470 O O . ALA B 1 580 ? -12.695 31.844 30.906 1 96.5 580 ALA B O 1
ATOM 10471 N N . HIS B 1 581 ? -10.844 32.938 30.359 1 97 581 HIS B N 1
ATOM 10472 C CA . HIS B 1 581 ? -10.281 32.906 31.703 1 97 581 HIS B CA 1
ATOM 10473 C C . HIS B 1 581 ? -10.805 34.062 32.562 1 97 581 HIS B C 1
ATOM 10475 O O . HIS B 1 581 ? -11.094 33.875 33.75 1 97 581 HIS B O 1
ATOM 10481 N N . ALA B 1 582 ? -10.906 35.188 31.953 1 97.81 582 ALA B N 1
ATOM 10482 C CA . ALA B 1 582 ? -11.43 36.344 32.656 1 97.81 582 ALA B CA 1
ATOM 10483 C C . ALA B 1 582 ? -12.836 36.094 33.188 1 97.81 582 ALA B C 1
ATOM 10485 O O . ALA B 1 582 ? -13.211 36.594 34.25 1 97.81 582 ALA B O 1
ATOM 10486 N N . LEU B 1 583 ? -13.586 35.375 32.469 1 97.5 583 LEU B N 1
ATOM 10487 C CA . LEU B 1 583 ? -14.984 35.094 32.812 1 97.5 583 LEU B CA 1
ATOM 10488 C C . LEU B 1 583 ? -15.117 33.781 33.562 1 97.5 583 LEU B C 1
ATOM 10490 O O . LEU B 1 583 ? -16.234 33.344 33.844 1 97.5 583 LEU B O 1
ATOM 10494 N N . ASN B 1 584 ? -14.062 33.156 33.875 1 95.69 584 ASN B N 1
ATOM 10495 C CA . ASN B 1 584 ? -13.992 31.938 34.656 1 95.69 584 ASN B CA 1
ATOM 10496 C C . ASN B 1 584 ? -14.828 30.812 34.031 1 95.69 584 ASN B C 1
ATOM 10498 O O . ASN B 1 584 ? -15.641 30.188 34.719 1 95.69 584 ASN B O 1
ATOM 10502 N N . THR B 1 585 ? -14.664 30.578 32.781 1 94.25 585 THR B N 1
ATOM 10503 C CA . THR B 1 585 ? -15.461 29.547 32.094 1 94.25 585 THR B CA 1
ATOM 10504 C C . THR B 1 585 ? -14.562 28.469 31.516 1 94.25 585 THR B C 1
ATOM 10506 O O . THR B 1 585 ? -15.023 27.625 30.734 1 94.25 585 THR B O 1
ATOM 10509 N N . TYR B 1 586 ? -13.352 28.422 31.781 1 92.44 586 TYR B N 1
ATOM 10510 C CA . TYR B 1 586 ? -12.398 27.391 31.406 1 92.44 586 TYR B CA 1
ATOM 10511 C C . TYR B 1 586 ? -11.875 26.641 32.625 1 92.44 586 TYR B C 1
ATOM 10513 O O . TYR B 1 586 ? -11.406 27.266 33.594 1 92.44 586 TYR B O 1
ATOM 10521 N N . PRO B 1 587 ? -11.883 25.328 32.75 1 91.88 587 PRO B N 1
ATOM 10522 C CA . PRO B 1 587 ? -12.281 24.406 31.688 1 91.88 587 PRO B CA 1
ATOM 10523 C C . PRO B 1 587 ? -13.797 24.188 31.641 1 91.88 587 PRO B C 1
ATOM 10525 O O . PRO B 1 587 ? -14.305 23.594 30.688 1 91.88 587 PRO B O 1
ATOM 10528 N N . GLY B 1 588 ? -14.516 24.641 32.656 1 94.62 588 GLY B N 1
ATOM 10529 C CA . GLY B 1 588 ? -15.961 24.469 32.719 1 94.62 588 GLY B CA 1
ATOM 10530 C C . GLY B 1 588 ? -16.438 23.969 34.062 1 94.62 588 GLY B C 1
ATOM 10531 O O . GLY B 1 588 ? -15.703 24.047 35.062 1 94.62 588 GLY B O 1
ATOM 10532 N N . THR B 1 589 ? -17.672 23.578 34.094 1 96.69 589 THR B N 1
ATOM 10533 C CA . THR B 1 589 ? -18.281 23.109 35.344 1 96.69 589 THR B CA 1
ATOM 10534 C C . THR B 1 589 ? -18.812 21.688 35.188 1 96.69 589 THR B C 1
ATOM 10536 O O . THR B 1 589 ? -19.656 21.438 34.312 1 96.69 589 THR B O 1
ATOM 10539 N N . TRP B 1 590 ? -18.344 20.844 36.062 1 97.25 590 TRP B N 1
ATOM 10540 C CA . TRP B 1 590 ? -18.812 19.453 36.031 1 97.25 590 TRP B CA 1
ATOM 10541 C C . TRP B 1 590 ? -20.266 19.359 36.438 1 97.25 590 TRP B C 1
ATOM 10543 O O . TRP B 1 590 ? -20.703 20.047 37.375 1 97.25 590 TRP B O 1
ATOM 10553 N N . ARG B 1 591 ? -20.969 18.516 35.75 1 97.31 591 ARG B N 1
ATOM 10554 C CA . ARG B 1 591 ? -22.391 18.328 36.094 1 97.31 591 ARG B CA 1
ATOM 10555 C C . ARG B 1 591 ? -22.547 17.516 37.344 1 97.31 591 ARG B C 1
ATOM 10557 O O . ARG B 1 591 ? -23.531 17.703 38.094 1 97.31 591 ARG B O 1
ATOM 10564 N N . GLN B 1 592 ? -21.672 16.625 37.562 1 96.19 592 GLN B N 1
ATOM 10565 C CA . GLN B 1 592 ? -21.719 15.766 38.75 1 96.19 592 GLN B CA 1
ATOM 10566 C C . GLN B 1 592 ? -20.422 15.859 39.531 1 96.19 592 GLN B C 1
ATOM 10568 O O . GLN B 1 592 ? -19.375 16.219 39 1 96.19 592 GLN B O 1
ATOM 10573 N N . GLU B 1 593 ? -20.578 15.453 40.875 1 93.75 593 GLU B N 1
ATOM 10574 C CA . GLU B 1 593 ? -19.391 15.414 41.719 1 93.75 593 GLU B CA 1
ATOM 10575 C C . GLU B 1 593 ? -18.406 14.344 41.219 1 93.75 593 GLU B C 1
ATOM 10577 O O . GLU B 1 593 ? -18.797 13.422 40.5 1 93.75 593 GLU B O 1
ATOM 10582 N N . GLY B 1 594 ? -17.156 14.516 41.562 1 94 594 GLY B N 1
ATOM 10583 C CA . GLY B 1 594 ? -16.156 13.523 41.188 1 94 594 GLY B CA 1
ATOM 10584 C C . GLY B 1 594 ? -15.359 13.906 39.969 1 94 594 GLY B C 1
ATOM 10585 O O . GLY B 1 594 ? -14.312 13.328 39.688 1 94 594 GLY B O 1
ATOM 10586 N N . GLY B 1 595 ? -15.898 14.773 39.281 1 93.5 595 GLY B N 1
ATOM 10587 C CA . GLY B 1 595 ? -15.156 15.289 38.156 1 93.5 595 GLY B CA 1
ATOM 10588 C C . GLY B 1 595 ? -14.969 14.273 37.031 1 93.5 595 GLY B C 1
ATOM 10589 O O . GLY B 1 595 ? -15.914 13.555 36.688 1 93.5 595 GLY B O 1
ATOM 10590 N N . ALA B 1 596 ? -13.742 14.234 36.406 1 89.56 596 ALA B N 1
ATOM 10591 C CA . ALA B 1 596 ? -13.438 13.414 35.219 1 89.56 596 ALA B CA 1
ATOM 10592 C C . ALA B 1 596 ? -13.516 11.93 35.562 1 89.56 596 ALA B C 1
ATOM 10594 O O . ALA B 1 596 ? -13.727 11.094 34.688 1 89.56 596 ALA B O 1
ATOM 10595 N N . SER B 1 597 ? -13.375 11.555 36.812 1 90.94 597 SER B N 1
ATOM 10596 C CA . SER B 1 597 ? -13.312 10.164 37.25 1 90.94 597 SER B CA 1
ATOM 10597 C C . SER B 1 597 ? -14.711 9.547 37.312 1 90.94 597 SER B C 1
ATOM 10599 O O . SER B 1 597 ? -14.852 8.328 37.344 1 90.94 597 SER B O 1
ATOM 10601 N N . THR B 1 598 ? -15.719 10.422 37.375 1 91.12 598 THR B N 1
ATOM 10602 C CA . THR B 1 598 ? -17.094 9.914 37.375 1 91.12 598 THR B CA 1
ATOM 10603 C C . THR B 1 598 ? -17.516 9.477 36 1 91.12 598 THR B C 1
ATOM 10605 O O . THR B 1 598 ? -17.531 10.289 35.062 1 91.12 598 THR B O 1
ATOM 10608 N N . LYS B 1 599 ? -17.812 8.141 35.938 1 87.69 599 LYS B N 1
ATOM 10609 C CA . LYS B 1 599 ? -18.188 7.566 34.625 1 87.69 599 LYS B CA 1
ATOM 10610 C C . LYS B 1 599 ? -19.375 8.297 34.031 1 87.69 599 LYS B C 1
ATOM 10612 O O . LYS B 1 599 ? -20.406 8.469 34.688 1 87.69 599 LYS B O 1
ATOM 10617 N N . GLY B 1 600 ? -19.188 8.727 32.812 1 88.81 600 GLY B N 1
ATOM 10618 C CA . GLY B 1 600 ? -20.266 9.359 32.094 1 88.81 600 GLY B CA 1
ATOM 10619 C C . GLY B 1 600 ? -20.484 10.812 32.469 1 88.81 600 GLY B C 1
ATOM 10620 O O . GLY B 1 600 ? -21.422 11.453 31.984 1 88.81 600 GLY B O 1
ATOM 10621 N N . ASN B 1 601 ? -19.609 11.328 33.375 1 94.75 601 ASN B N 1
ATOM 10622 C CA . ASN B 1 601 ? -19.75 12.727 33.781 1 94.75 601 ASN B CA 1
ATOM 10623 C C . ASN B 1 601 ? -19.484 13.68 32.625 1 94.75 601 ASN B C 1
ATOM 10625 O O . ASN B 1 601 ? -18.75 13.344 31.703 1 94.75 601 ASN B O 1
ATOM 10629 N N . ILE B 1 602 ? -20.172 14.797 32.594 1 97.19 602 ILE B N 1
ATOM 10630 C CA . ILE B 1 602 ? -20.078 15.82 31.562 1 97.19 602 ILE B CA 1
ATOM 10631 C C . ILE B 1 602 ? -19.625 17.141 32.188 1 97.19 602 ILE B C 1
ATOM 10633 O O . ILE B 1 602 ? -20.062 17.5 33.281 1 97.19 602 ILE B O 1
ATOM 10637 N N . ILE B 1 603 ? -18.703 17.797 31.578 1 97.69 603 ILE B N 1
ATOM 10638 C CA . ILE B 1 603 ? -18.281 19.125 31.969 1 97.69 603 ILE B CA 1
ATOM 10639 C C . ILE B 1 603 ? -18.875 20.156 31.016 1 97.69 603 ILE B C 1
ATOM 10641 O O . ILE B 1 603 ? -18.609 20.125 29.812 1 97.69 603 ILE B O 1
ATOM 10645 N N . ASP B 1 604 ? -19.75 21.031 31.516 1 97.94 604 ASP B N 1
ATOM 10646 C CA . ASP B 1 604 ? -20.312 22.109 30.719 1 97.94 604 ASP B CA 1
ATOM 10647 C C . ASP B 1 604 ? -19.344 23.281 30.594 1 97.94 604 ASP B C 1
ATOM 10649 O O . ASP B 1 604 ? -18.906 23.828 31.609 1 97.94 604 ASP B O 1
ATOM 10653 N N . GLU B 1 605 ? -18.984 23.609 29.422 1 97.81 605 GLU B N 1
ATOM 10654 C CA . GLU B 1 605 ? -18.109 24.734 29.156 1 97.81 605 GLU B CA 1
ATOM 10655 C C . GLU B 1 605 ? -18.844 25.844 28.406 1 97.81 605 GLU B C 1
ATOM 10657 O O . GLU B 1 605 ? -19.062 25.734 27.188 1 97.81 605 GLU B O 1
ATOM 10662 N N . GLU B 1 606 ? -19.125 26.875 29.109 1 98 606 GLU B N 1
ATOM 10663 C CA . GLU B 1 606 ? -19.844 28 28.516 1 98 606 GLU B CA 1
ATOM 10664 C C . GLU B 1 606 ? -18.891 28.984 27.859 1 98 606 GLU B C 1
ATOM 10666 O O . GLU B 1 606 ? -17.938 29.453 28.5 1 98 606 GLU B O 1
ATOM 10671 N N . TYR B 1 607 ? -19.094 29.203 26.625 1 98.06 607 TYR B N 1
ATOM 10672 C CA . TYR B 1 607 ? -18.359 30.25 25.922 1 98.06 607 TYR B CA 1
ATOM 10673 C C . TYR B 1 607 ? -18.984 31.625 26.188 1 98.06 607 TYR B C 1
ATOM 10675 O O . TYR B 1 607 ? -19.5 32.25 25.281 1 98.06 607 TYR B O 1
ATOM 10683 N N . LYS B 1 608 ? -18.734 32.125 27.328 1 97.5 608 LYS B N 1
ATOM 10684 C CA . LYS B 1 608 ? -19.406 33.312 27.812 1 97.5 608 LYS B CA 1
ATOM 10685 C C . LYS B 1 608 ? -18.859 34.562 27.109 1 97.5 608 LYS B C 1
ATOM 10687 O O . LYS B 1 608 ? -19.547 35.594 27.047 1 97.5 608 LYS B O 1
ATOM 10692 N N . GLU B 1 609 ? -17.625 34.5 26.625 1 97.44 609 GLU B N 1
ATOM 10693 C CA . GLU B 1 609 ? -17.062 35.656 25.906 1 97.44 609 GLU B CA 1
ATOM 10694 C C . GLU B 1 609 ? -17.781 35.875 24.578 1 97.44 609 GLU B C 1
ATOM 10696 O O . GLU B 1 609 ? -17.625 36.938 23.969 1 97.44 609 GLU B O 1
ATOM 10701 N N . GLY B 1 610 ? -18.578 34.875 24.109 1 97.81 610 GLY B N 1
ATOM 10702 C CA . GLY B 1 610 ? -19.391 35.031 22.906 1 97.81 610 GLY B CA 1
ATOM 10703 C C . GLY B 1 610 ? -18.562 35.344 21.672 1 97.81 610 GLY B C 1
ATOM 10704 O O . GLY B 1 610 ? -17.641 34.594 21.344 1 97.81 610 GLY B O 1
ATOM 10705 N N . ILE B 1 611 ? -18.844 36.5 21.078 1 98.31 611 ILE B N 1
ATOM 10706 C CA . ILE B 1 611 ? -18.188 36.844 19.812 1 98.31 611 ILE B CA 1
ATOM 10707 C C . ILE B 1 611 ? -16.875 37.562 20.109 1 98.31 611 ILE B C 1
ATOM 10709 O O . ILE B 1 611 ? -16.156 37.938 19.172 1 98.31 611 ILE B O 1
ATOM 10713 N N . TYR B 1 612 ? -16.531 37.75 21.328 1 98.5 612 TYR B N 1
ATOM 10714 C CA . TYR B 1 612 ? -15.336 38.5 21.719 1 98.5 612 TYR B CA 1
ATOM 10715 C C . TYR B 1 612 ? -14.18 37.531 22.016 1 98.5 612 TYR B C 1
ATOM 10717 O O . TYR B 1 612 ? -13.891 37.25 23.172 1 98.5 612 TYR B O 1
ATOM 10725 N N . VAL B 1 613 ? -13.484 37.156 21 1 97.69 613 VAL B N 1
ATOM 10726 C CA . VAL B 1 613 ? -12.305 36.312 21.062 1 97.69 613 VAL B CA 1
ATOM 10727 C C . VAL B 1 613 ? -11.094 37.062 20.531 1 97.69 613 VAL B C 1
ATOM 10729 O O . VAL B 1 613 ? -11.195 37.781 19.531 1 97.69 613 VAL B O 1
ATOM 10732 N N . GLY B 1 614 ? -9.898 36.875 21.172 1 98 614 GLY B N 1
ATOM 10733 C CA . GLY B 1 614 ? -8.68 37.531 20.703 1 98 614 GLY B CA 1
ATOM 10734 C C . GLY B 1 614 ? -8.719 39.031 20.797 1 98 614 GLY B C 1
ATOM 10735 O O . GLY B 1 614 ? -9.055 39.594 21.844 1 98 614 GLY B O 1
ATOM 10736 N N . TYR B 1 615 ? -8.414 39.688 19.656 1 98.62 615 TYR B N 1
ATOM 10737 C CA . TYR B 1 615 ? -8.336 41.156 19.641 1 98.62 615 TYR B CA 1
ATOM 10738 C C . TYR B 1 615 ? -9.703 41.781 19.875 1 98.62 615 TYR B C 1
ATOM 10740 O O . TYR B 1 615 ? -9.805 42.906 20.391 1 98.62 615 TYR B O 1
ATOM 10748 N N . ARG B 1 616 ? -10.789 41.031 19.531 1 98.62 616 ARG B N 1
ATOM 10749 C CA . ARG B 1 616 ? -12.133 41.531 19.797 1 98.62 616 ARG B CA 1
ATOM 10750 C C . ARG B 1 616 ? -12.352 41.719 21.297 1 98.62 616 ARG B C 1
ATOM 10752 O O . ARG B 1 616 ? -13 42.656 21.719 1 98.62 616 ARG B O 1
ATOM 10759 N N . TRP B 1 617 ? -11.875 40.781 22.078 1 98.5 617 TRP B N 1
ATOM 10760 C CA . TRP B 1 617 ? -11.992 40.875 23.531 1 98.5 617 TRP B CA 1
ATOM 10761 C C . TRP B 1 617 ? -11.094 41.969 24.094 1 98.5 617 TRP B C 1
ATOM 10763 O O . TRP B 1 617 ? -11.531 42.781 24.906 1 98.5 617 TRP B O 1
ATOM 10773 N N . THR B 1 618 ? -9.797 42 23.641 1 98.31 618 THR B N 1
ATOM 10774 C CA . THR B 1 618 ? -8.875 42.969 24.188 1 98.31 618 THR B CA 1
ATOM 10775 C C . THR B 1 618 ? -9.32 44.406 23.828 1 98.31 618 THR B C 1
ATOM 10777 O O . THR B 1 618 ? -9.148 45.312 24.625 1 98.31 618 THR B O 1
ATOM 10780 N N . ASP B 1 619 ? -9.898 44.562 22.703 1 98.06 619 ASP B N 1
ATOM 10781 C CA . ASP B 1 619 ? -10.477 45.875 22.344 1 98.06 619 ASP B CA 1
ATOM 10782 C C . ASP B 1 619 ? -11.625 46.219 23.266 1 98.06 619 ASP B C 1
ATOM 10784 O O . ASP B 1 619 ? -11.688 47.344 23.781 1 98.06 619 ASP B O 1
ATOM 10788 N N . LYS B 1 620 ? -12.523 45.281 23.375 1 97.75 620 LYS B N 1
ATOM 10789 C CA . LYS B 1 620 ? -13.703 45.531 24.203 1 97.75 620 LYS B CA 1
ATOM 10790 C C . LYS B 1 620 ? -13.305 45.938 25.625 1 97.75 620 LYS B C 1
ATOM 10792 O O . LYS B 1 620 ? -13.875 46.844 26.203 1 97.75 620 LYS B O 1
ATOM 10797 N N . GLU B 1 621 ? -12.312 45.281 26.141 1 97.88 621 GLU B N 1
ATOM 10798 C CA . GLU B 1 621 ? -11.914 45.469 27.531 1 97.88 621 GLU B CA 1
ATOM 10799 C C . GLU B 1 621 ? -10.781 46.5 27.641 1 97.88 621 GLU B C 1
ATOM 10801 O O . GLU B 1 621 ? -10.25 46.719 28.734 1 97.88 621 GLU B O 1
ATOM 10806 N N . ARG B 1 622 ? -10.375 47.062 26.578 1 97.44 622 ARG B N 1
ATOM 10807 C CA . ARG B 1 622 ? -9.336 48.094 26.516 1 97.44 622 ARG B CA 1
ATOM 10808 C C . ARG B 1 622 ? -8.031 47.594 27.141 1 97.44 622 ARG B C 1
ATOM 10810 O O . ARG B 1 622 ? -7.422 48.281 27.953 1 97.44 622 ARG B O 1
ATOM 10817 N N . ILE B 1 623 ? -7.711 46.375 26.766 1 98 623 ILE B N 1
ATOM 10818 C CA . ILE B 1 623 ? -6.465 45.75 27.203 1 98 623 ILE B CA 1
ATOM 10819 C C . ILE B 1 623 ? -5.398 45.938 26.125 1 98 623 ILE B C 1
ATOM 10821 O O . ILE B 1 623 ? -5.652 45.688 24.938 1 98 623 ILE B O 1
ATOM 10825 N N . LYS B 1 624 ? -4.273 46.469 26.547 1 97.62 624 LYS B N 1
ATOM 10826 C CA . LYS B 1 624 ? -3.127 46.5 25.641 1 97.62 624 LYS B CA 1
ATOM 10827 C C . LYS B 1 624 ? -2.369 45.156 25.672 1 97.62 624 LYS B C 1
ATOM 10829 O O . LYS B 1 624 ? -1.715 44.844 26.672 1 97.62 624 LYS B O 1
ATOM 10834 N N . PRO B 1 625 ? -2.473 44.375 24.625 1 98.12 625 PRO B N 1
ATOM 10835 C CA . PRO B 1 625 ? -1.777 43.094 24.641 1 98.12 625 PRO B CA 1
ATOM 10836 C C . PRO B 1 625 ? -0.261 43.25 24.531 1 98.12 625 PRO B C 1
ATOM 10838 O O . PRO B 1 625 ? 0.236 44.344 24.219 1 98.12 625 PRO B O 1
ATOM 10841 N N . THR B 1 626 ? 0.478 42.156 24.906 1 98.38 626 THR B N 1
ATOM 10842 C CA . THR B 1 626 ? 1.919 42.156 24.688 1 98.38 626 THR B CA 1
ATOM 10843 C C . THR B 1 626 ? 2.246 42.375 23.203 1 98.38 626 THR B C 1
ATOM 10845 O O . THR B 1 626 ? 3.123 43.188 22.891 1 98.38 626 THR B O 1
ATOM 10848 N N . PHE B 1 627 ? 1.622 41.719 22.297 1 98.75 627 PHE B N 1
ATOM 10849 C CA . PHE B 1 627 ? 1.638 41.906 20.859 1 98.75 627 PHE B CA 1
ATOM 10850 C C . PHE B 1 627 ? 0.244 41.719 20.266 1 98.75 627 PHE B C 1
ATOM 10852 O O . PHE B 1 627 ? -0.443 40.75 20.578 1 98.75 627 PHE B O 1
ATOM 10859 N N . ALA B 1 628 ? -0.165 42.625 19.391 1 98.75 628 ALA B N 1
ATOM 10860 C CA . ALA B 1 628 ? -1.52 42.625 18.844 1 98.75 628 ALA B CA 1
ATOM 10861 C C . ALA B 1 628 ? -1.661 41.625 17.703 1 98.75 628 ALA B C 1
ATOM 10863 O O . ALA B 1 628 ? -0.669 41.25 17.078 1 98.75 628 ALA B O 1
ATOM 10864 N N . PHE B 1 629 ? -2.92 41.219 17.484 1 98.62 629 PHE B N 1
ATOM 10865 C CA . PHE B 1 629 ? -3.268 40.5 16.25 1 98.62 629 PHE B CA 1
ATOM 10866 C C . PHE B 1 629 ? -2.816 41.281 15.023 1 98.62 629 PHE B C 1
ATOM 10868 O O . PHE B 1 629 ? -2.996 42.5 14.961 1 98.62 629 PHE B O 1
ATOM 10875 N N . GLY B 1 630 ? -2.061 40.531 14.141 1 98.81 630 GLY B N 1
ATOM 10876 C CA . GLY B 1 630 ? -1.591 41.156 12.914 1 98.81 630 GLY B CA 1
ATOM 10877 C C . GLY B 1 630 ? -0.253 41.875 13.078 1 98.81 630 GLY B C 1
ATOM 10878 O O . GLY B 1 630 ? 0.299 42.375 12.109 1 98.81 630 GLY B O 1
ATOM 10879 N N . HIS B 1 631 ? 0.282 41.875 14.25 1 98.81 631 HIS B N 1
ATOM 10880 C CA . HIS B 1 631 ? 1.574 42.5 14.516 1 98.81 631 HIS B CA 1
ATOM 10881 C C . HIS B 1 631 ? 2.709 41.719 13.875 1 98.81 631 HIS B C 1
ATOM 10883 O O . HIS B 1 631 ? 2.68 40.469 13.852 1 98.81 631 HIS B O 1
ATOM 10889 N N . GLY B 1 632 ? 3.725 42.344 13.414 1 98.81 632 GLY B N 1
ATOM 10890 C CA . GLY B 1 632 ? 4.969 41.812 12.875 1 98.81 632 GLY B CA 1
ATOM 10891 C C . GLY B 1 632 ? 5.84 42.906 12.234 1 98.81 632 GLY B C 1
ATOM 10892 O O . GLY B 1 632 ? 5.359 43.688 11.43 1 98.81 632 GLY B O 1
ATOM 10893 N N . LEU B 1 633 ? 7.066 42.875 12.625 1 98.62 633 LEU B N 1
ATOM 10894 C CA . LEU B 1 633 ? 7.996 43.906 12.148 1 98.62 633 LEU B CA 1
ATOM 10895 C C . LEU B 1 633 ? 8.734 43.438 10.898 1 98.62 633 LEU B C 1
ATOM 10897 O O . LEU B 1 633 ? 8.469 42.344 10.391 1 98.62 633 LEU B O 1
ATOM 10901 N N . SER B 1 634 ? 9.5 44.312 10.328 1 98.56 634 SER B N 1
ATOM 10902 C CA . SER B 1 634 ? 10.336 44.094 9.148 1 98.56 634 SER B CA 1
ATOM 10903 C C . SER B 1 634 ? 11.688 44.781 9.305 1 98.56 634 SER B C 1
ATOM 10905 O O . SER B 1 634 ? 11.875 45.625 10.18 1 98.56 634 SER B O 1
ATOM 10907 N N . TYR B 1 635 ? 12.68 44.375 8.555 1 98.5 635 TYR B N 1
ATOM 10908 C CA . TYR B 1 635 ? 13.977 45.031 8.539 1 98.5 635 TYR B CA 1
ATOM 10909 C C . TYR B 1 635 ? 13.953 46.25 7.621 1 98.5 635 TYR B C 1
ATOM 10911 O O . TYR B 1 635 ? 14.992 46.875 7.387 1 98.5 635 TYR B O 1
ATOM 10919 N N . THR B 1 636 ? 12.773 46.5 7.094 1 98.12 636 THR B N 1
ATOM 10920 C CA . THR B 1 636 ? 12.516 47.75 6.375 1 98.12 636 THR B CA 1
ATOM 10921 C C . THR B 1 636 ? 11.273 48.438 6.926 1 98.12 636 THR B C 1
ATOM 10923 O O . THR B 1 636 ? 10.773 48.062 7.992 1 98.12 636 THR B O 1
ATOM 10926 N N . GLN B 1 637 ? 10.938 49.562 6.312 1 97.38 637 GLN B N 1
ATOM 10927 C CA . GLN B 1 637 ? 9.789 50.344 6.77 1 97.38 637 GLN B CA 1
ATOM 10928 C C . GLN B 1 637 ? 8.812 50.625 5.629 1 97.38 637 GLN B C 1
ATOM 10930 O O . GLN B 1 637 ? 9.227 50.781 4.48 1 97.38 637 GLN B O 1
ATOM 10935 N N . PHE B 1 638 ? 7.594 50.656 5.973 1 98.19 638 PHE B N 1
ATOM 10936 C CA . PHE B 1 638 ? 6.551 50.906 4.984 1 98.19 638 PHE B CA 1
ATOM 10937 C C . PHE B 1 638 ? 5.652 52.031 5.426 1 98.19 638 PHE B C 1
ATOM 10939 O O . PHE B 1 638 ? 5.355 52.188 6.613 1 98.19 638 PHE B O 1
ATOM 10946 N N . ALA B 1 639 ? 5.25 52.812 4.523 1 98.31 639 ALA B N 1
ATOM 10947 C CA . ALA B 1 639 ? 4.207 53.812 4.734 1 98.31 639 ALA B CA 1
ATOM 10948 C C . ALA B 1 639 ? 2.906 53.406 4.055 1 98.31 639 ALA B C 1
ATOM 10950 O O . ALA B 1 639 ? 2.91 53 2.887 1 98.31 639 ALA B O 1
ATOM 10951 N N . ILE B 1 640 ? 1.867 53.375 4.762 1 98.56 640 ILE B N 1
ATOM 10952 C CA . ILE B 1 640 ? 0.52 53.156 4.246 1 98.56 640 ILE B CA 1
ATOM 10953 C C . ILE B 1 640 ? -0.269 54.469 4.309 1 98.56 640 ILE B C 1
ATOM 10955 O O . ILE B 1 640 ? -0.425 55.031 5.383 1 98.56 640 ILE B O 1
ATOM 10959 N N . SER B 1 641 ? -0.73 54.906 3.156 1 98.38 641 SER B N 1
ATOM 10960 C CA . SER B 1 641 ? -1.328 56.25 3.119 1 98.38 641 SER B CA 1
ATOM 10961 C C . SER B 1 641 ? -2.4 56.344 2.039 1 98.38 641 SER B C 1
ATOM 10963 O O . SER B 1 641 ? -2.609 55.375 1.279 1 98.38 641 SER B O 1
ATOM 10965 N N . ASN B 1 642 ? -3.125 57.438 2.014 1 98.06 642 ASN B N 1
ATOM 10966 C CA . ASN B 1 642 ? -4.043 57.812 0.953 1 98.06 642 ASN B CA 1
ATOM 10967 C C . ASN B 1 642 ? -5.211 56.844 0.831 1 98.06 642 ASN B C 1
ATOM 10969 O O . ASN B 1 642 ? -5.469 56.312 -0.249 1 98.06 642 ASN B O 1
ATOM 10973 N N . LEU B 1 643 ? -5.789 56.562 1.993 1 98.62 643 LEU B N 1
ATOM 10974 C CA . LEU B 1 643 ? -6.988 55.719 1.971 1 98.62 643 LEU B CA 1
ATOM 10975 C C . LEU B 1 643 ? -8.117 56.438 1.228 1 98.62 643 LEU B C 1
ATOM 10977 O O . LEU B 1 643 ? -8.484 57.562 1.563 1 98.62 643 LEU B O 1
ATOM 10981 N N . ARG B 1 644 ? -8.562 55.812 0.175 1 98.31 644 ARG B N 1
ATOM 10982 C CA . ARG B 1 644 ? -9.703 56.281 -0.596 1 98.31 644 ARG B CA 1
ATOM 10983 C C . ARG B 1 644 ? -10.672 55.125 -0.898 1 98.31 644 ARG B C 1
ATOM 10985 O O . ARG B 1 644 ? -10.305 53.969 -0.777 1 98.31 644 ARG B O 1
ATOM 10992 N N . SER B 1 645 ? -11.867 55.469 -1.181 1 98.19 645 SER B N 1
ATOM 10993 C CA . SER B 1 645 ? -12.883 54.5 -1.602 1 98.19 645 SER B CA 1
ATOM 10994 C C . SER B 1 645 ? -13.5 54.906 -2.938 1 98.19 645 SER B C 1
ATOM 10996 O O . SER B 1 645 ? -13.484 56.062 -3.311 1 98.19 645 SER B O 1
ATOM 10998 N N . ASP B 1 646 ? -13.977 53.938 -3.703 1 97 646 ASP B N 1
ATOM 10999 C CA . ASP B 1 646 ? -14.578 54.219 -5.004 1 97 646 ASP B CA 1
ATOM 11000 C C . ASP B 1 646 ? -15.961 54.844 -4.848 1 97 646 ASP B C 1
ATOM 11002 O O . ASP B 1 646 ? -16.469 55.469 -5.773 1 97 646 ASP B O 1
ATOM 11006 N N . LYS B 1 647 ? -16.562 54.531 -3.611 1 95.5 647 LYS B N 1
ATOM 11007 C CA . LYS B 1 647 ? -17.859 55.094 -3.262 1 95.5 647 LYS B CA 1
ATOM 11008 C C . LYS B 1 647 ? -17.922 55.469 -1.777 1 95.5 647 LYS B C 1
ATOM 11010 O O . LYS B 1 647 ? -17.078 55.031 -0.995 1 95.5 647 LYS B O 1
ATOM 11015 N N . ILE B 1 648 ? -18.906 56.281 -1.513 1 94.69 648 ILE B N 1
ATOM 11016 C CA . ILE B 1 648 ? -19.109 56.625 -0.108 1 94.69 648 ILE B CA 1
ATOM 11017 C C . ILE B 1 648 ? -20.391 55.969 0.404 1 94.69 648 ILE B C 1
ATOM 11019 O O . ILE B 1 648 ? -20.625 55.938 1.613 1 94.69 648 ILE B O 1
ATOM 11023 N N . GLN B 1 649 ? -21.141 55.469 -0.518 1 96.38 649 GLN B N 1
ATOM 11024 C CA . GLN B 1 649 ? -22.359 54.719 -0.187 1 96.38 649 GLN B CA 1
ATOM 11025 C C . GLN B 1 649 ? -22.406 53.375 -0.913 1 96.38 649 GLN B C 1
ATOM 11027 O O . GLN B 1 649 ? -22.062 53.312 -2.094 1 96.38 649 GLN B O 1
ATOM 11032 N N . MET B 1 650 ? -22.766 52.375 -0.13 1 96.25 650 MET B N 1
ATOM 11033 C CA . MET B 1 650 ? -22.875 51.031 -0.668 1 96.25 650 MET B CA 1
ATOM 11034 C C . MET B 1 650 ? -24.312 50.531 -0.603 1 96.25 650 MET B C 1
ATOM 11036 O O . MET B 1 650 ? -24.969 50.656 0.434 1 96.25 650 MET B O 1
ATOM 11040 N N . LYS B 1 651 ? -24.828 50 -1.769 1 96.06 651 LYS B N 1
ATOM 11041 C CA . LYS B 1 651 ? -26.141 49.344 -1.772 1 96.06 651 LYS B CA 1
ATOM 11042 C C . LYS B 1 651 ? -26.062 47.969 -1.113 1 96.06 651 LYS B C 1
ATOM 11044 O O . LYS B 1 651 ? -24.984 47.375 -1.011 1 96.06 651 LYS B O 1
ATOM 11049 N N . GLN B 1 652 ? -27.219 47.531 -0.745 1 94.44 652 GLN B N 1
ATOM 11050 C CA . GLN B 1 652 ? -27.312 46.25 -0.092 1 94.44 652 GLN B CA 1
ATOM 11051 C C . GLN B 1 652 ? -26.703 45.156 -0.968 1 94.44 652 GLN B C 1
ATOM 11053 O O . GLN B 1 652 ? -26.125 44.188 -0.459 1 94.44 652 GLN B O 1
ATOM 11058 N N . ASP B 1 653 ? -26.875 45.312 -2.197 1 94.44 653 ASP B N 1
ATOM 11059 C CA . ASP B 1 653 ? -26.375 44.281 -3.107 1 94.44 653 ASP B CA 1
ATOM 11060 C C . ASP B 1 653 ? -25.094 44.75 -3.807 1 94.44 653 ASP B C 1
ATOM 11062 O O . ASP B 1 653 ? -24.672 44.156 -4.793 1 94.44 653 ASP B O 1
ATOM 11066 N N . GLY B 1 654 ? -24.531 45.781 -3.32 1 96.12 654 GLY B N 1
ATOM 11067 C CA . GLY B 1 654 ? -23.375 46.344 -3.971 1 96.12 654 GLY B CA 1
ATOM 11068 C C . GLY B 1 654 ? -22.062 45.969 -3.289 1 96.12 654 GLY B C 1
ATOM 11069 O O . GLY B 1 654 ? -22.031 45.125 -2.406 1 96.12 654 GLY B O 1
ATOM 11070 N N . THR B 1 655 ? -21 46.594 -3.83 1 98.06 655 THR B N 1
ATOM 11071 C CA . THR B 1 655 ? -19.656 46.469 -3.281 1 98.06 655 THR B CA 1
ATOM 11072 C C . THR B 1 655 ? -19.016 47.844 -3.094 1 98.06 655 THR B C 1
ATOM 11074 O O . THR B 1 655 ? -19.484 48.812 -3.656 1 98.06 655 THR B O 1
ATOM 11077 N N . ILE B 1 656 ? -18.047 47.906 -2.27 1 98.25 656 ILE B N 1
ATOM 11078 C CA . ILE B 1 656 ? -17.203 49.094 -2.102 1 98.25 656 ILE B CA 1
ATOM 11079 C C . ILE B 1 656 ? -15.742 48.656 -2.045 1 98.25 656 ILE B C 1
ATOM 11081 O O . ILE B 1 656 ? -15.406 47.625 -1.456 1 98.25 656 ILE B O 1
ATOM 11085 N N . THR B 1 657 ? -14.945 49.344 -2.787 1 98.62 657 THR B N 1
ATOM 11086 C CA . THR B 1 657 ? -13.516 49.062 -2.852 1 98.62 657 THR B CA 1
ATOM 11087 C C . THR B 1 657 ? -12.711 50.156 -2.135 1 98.62 657 THR B C 1
ATOM 11089 O O . THR B 1 657 ? -12.867 51.344 -2.422 1 98.62 657 THR B O 1
ATOM 11092 N N . PHE B 1 658 ? -11.914 49.75 -1.191 1 98.75 658 PHE B N 1
ATOM 11093 C CA . PHE B 1 658 ? -10.984 50.625 -0.498 1 98.75 658 PHE B CA 1
ATOM 11094 C C . PHE B 1 658 ? -9.57 50.469 -1.031 1 98.75 658 PHE B C 1
ATOM 11096 O O . PHE B 1 658 ? -9.102 49.344 -1.229 1 98.75 658 PHE B O 1
ATOM 11103 N N . THR B 1 659 ? -8.914 51.562 -1.316 1 98.69 659 THR B N 1
ATOM 11104 C CA . THR B 1 659 ? -7.566 51.531 -1.87 1 98.69 659 THR B CA 1
ATOM 11105 C C . THR B 1 659 ? -6.609 52.375 -1.009 1 98.69 659 THR B C 1
ATOM 11107 O O . THR B 1 659 ? -6.953 53.469 -0.566 1 98.69 659 THR B O 1
ATOM 11110 N N . VAL B 1 660 ? -5.445 51.844 -0.722 1 98.69 660 VAL B N 1
ATOM 11111 C CA . VAL B 1 660 ? -4.367 52.562 -0.056 1 98.69 660 VAL B CA 1
ATOM 11112 C C . VAL B 1 660 ? -3.094 52.469 -0.891 1 98.69 660 VAL B C 1
ATOM 11114 O O . VAL B 1 660 ? -2.947 51.562 -1.72 1 98.69 660 VAL B O 1
ATOM 11117 N N . ASN B 1 661 ? -2.268 53.5 -0.701 1 98.5 661 ASN B N 1
ATOM 11118 C CA . ASN B 1 661 ? -0.913 53.406 -1.238 1 98.5 661 ASN B CA 1
ATOM 11119 C C . ASN B 1 661 ? 0.069 52.875 -0.211 1 98.5 661 ASN B C 1
ATOM 11121 O O . ASN B 1 661 ? 0.077 53.281 0.943 1 98.5 661 ASN B O 1
ATOM 11125 N N . VAL B 1 662 ? 0.816 51.844 -0.549 1 98.75 662 VAL B N 1
ATOM 11126 C CA . VAL B 1 662 ? 1.873 51.281 0.293 1 98.75 662 VAL B CA 1
ATOM 11127 C C . VAL B 1 662 ? 3.236 51.594 -0.323 1 98.75 662 VAL B C 1
ATOM 11129 O O . VAL B 1 662 ? 3.49 51.25 -1.481 1 98.75 662 VAL B O 1
ATOM 11132 N N . LYS B 1 663 ? 4.09 52.219 0.402 1 98.69 663 LYS B N 1
ATOM 11133 C CA . LYS B 1 663 ? 5.43 52.562 -0.066 1 98.69 663 LYS B CA 1
ATOM 11134 C C . LYS B 1 663 ? 6.496 52 0.866 1 98.69 663 LYS B C 1
ATOM 11136 O O . LYS B 1 663 ? 6.395 52.125 2.088 1 98.69 663 LYS B O 1
ATOM 11141 N N . ASN B 1 664 ? 7.473 51.281 0.309 1 98.69 664 ASN B N 1
ATOM 11142 C CA . ASN B 1 664 ? 8.656 50.906 1.07 1 98.69 664 ASN B CA 1
ATOM 11143 C C . ASN B 1 664 ? 9.602 52.094 1.265 1 98.69 664 ASN B C 1
ATOM 11145 O O . ASN B 1 664 ? 10.266 52.531 0.32 1 98.69 664 ASN B O 1
ATOM 11149 N N . THR B 1 665 ? 9.672 52.562 2.432 1 98.5 665 THR B N 1
ATOM 11150 C CA . THR B 1 665 ? 10.445 53.781 2.703 1 98.5 665 THR B CA 1
ATOM 11151 C C . THR B 1 665 ? 11.828 53.406 3.238 1 98.5 665 THR B C 1
ATOM 11153 O O . THR B 1 665 ? 12.617 54.312 3.564 1 98.5 665 THR B O 1
ATOM 11156 N N . GLY B 1 666 ? 12.039 52.156 3.371 1 97.75 666 GLY B N 1
ATOM 11157 C CA . GLY B 1 666 ? 13.328 51.719 3.877 1 97.75 666 GLY B CA 1
ATOM 11158 C C . GLY B 1 666 ? 14.312 51.375 2.777 1 97.75 666 GLY B C 1
ATOM 11159 O O . GLY B 1 666 ? 14.109 51.719 1.614 1 97.75 666 GLY B O 1
ATOM 11160 N N . LYS B 1 667 ? 15.43 50.719 3.123 1 96.5 667 LYS B N 1
ATOM 11161 C CA . LYS B 1 667 ? 16.547 50.469 2.219 1 96.5 667 LYS B CA 1
ATOM 11162 C C . LYS B 1 667 ? 16.625 49 1.782 1 96.5 667 LYS B C 1
ATOM 11164 O O . LYS B 1 667 ? 17.453 48.656 0.957 1 96.5 667 LYS B O 1
ATOM 11169 N N . ARG B 1 668 ? 15.734 48.188 2.287 1 97.69 668 ARG B N 1
ATOM 11170 C CA . ARG B 1 668 ? 15.695 46.781 1.936 1 97.69 668 ARG B CA 1
ATOM 11171 C C . ARG B 1 668 ? 14.352 46.406 1.314 1 97.69 668 ARG B C 1
ATOM 11173 O O . ARG B 1 668 ? 13.328 47.031 1.63 1 97.69 668 ARG B O 1
ATOM 11180 N N . ALA B 1 669 ? 14.438 45.438 0.356 1 98.12 669 ALA B N 1
ATOM 11181 C CA . ALA B 1 669 ? 13.18 44.906 -0.151 1 98.12 669 ALA B CA 1
ATOM 11182 C C . ALA B 1 669 ? 12.438 44.125 0.939 1 98.12 669 ALA B C 1
ATOM 11184 O O . ALA B 1 669 ? 13.055 43.625 1.874 1 98.12 669 ALA B O 1
ATOM 11185 N N . GLY B 1 670 ? 11.188 44.094 0.884 1 98.31 670 GLY B N 1
ATOM 11186 C CA . GLY B 1 670 ? 10.375 43.375 1.863 1 98.31 670 GLY B CA 1
ATOM 11187 C C . GLY B 1 670 ? 8.898 43.344 1.515 1 98.31 670 GLY B C 1
ATOM 11188 O O . GLY B 1 670 ? 8.5 43.875 0.469 1 98.31 670 GLY B O 1
ATOM 11189 N N . ALA B 1 671 ? 8.195 42.719 2.355 1 98.69 671 ALA B N 1
ATOM 11190 C CA . ALA B 1 671 ? 6.75 42.594 2.152 1 98.69 671 ALA B CA 1
ATOM 11191 C C . ALA B 1 671 ? 5.98 43.125 3.352 1 98.69 671 ALA B C 1
ATOM 11193 O O . ALA B 1 671 ? 6.441 43.031 4.492 1 98.69 671 ALA B O 1
ATOM 11194 N N . GLU B 1 672 ? 4.836 43.75 3.062 1 98.38 672 GLU B N 1
ATOM 11195 C CA . GLU B 1 672 ? 3.904 44.219 4.074 1 98.38 672 GLU B CA 1
ATOM 11196 C C . GLU B 1 672 ? 2.492 43.719 3.824 1 98.38 672 GLU B C 1
ATOM 11198 O O . GLU B 1 672 ? 2.17 43.281 2.711 1 98.38 672 GLU B O 1
ATOM 11203 N N . THR B 1 673 ? 1.735 43.625 4.887 1 98.75 673 THR B N 1
ATOM 11204 C CA . THR B 1 673 ? 0.348 43.156 4.797 1 98.75 673 THR B CA 1
ATOM 11205 C C . THR B 1 673 ? -0.605 44.312 5.145 1 98.75 673 THR B C 1
ATOM 11207 O O . THR B 1 673 ? -0.62 44.781 6.281 1 98.75 673 THR B O 1
ATOM 11210 N N . VAL B 1 674 ? -1.376 44.719 4.141 1 98.81 674 VAL B N 1
ATOM 11211 C CA . VAL B 1 674 ? -2.451 45.656 4.387 1 98.81 674 VAL B CA 1
ATOM 11212 C C . VAL B 1 674 ? -3.652 44.938 4.996 1 98.81 674 VAL B C 1
ATOM 11214 O O . VAL B 1 674 ? -4.105 43.938 4.473 1 98.81 674 VAL B O 1
ATOM 11217 N N . GLN B 1 675 ? -4.117 45.438 6.152 1 98.88 675 GLN B N 1
ATOM 11218 C CA . GLN B 1 675 ? -5.25 44.875 6.875 1 98.88 675 GLN B CA 1
ATOM 11219 C C . GLN B 1 675 ? -6.422 45.844 6.914 1 98.88 675 GLN B C 1
ATOM 11221 O O . GLN B 1 675 ? -6.258 47 7.273 1 98.88 675 GLN B O 1
ATOM 11226 N N . LEU B 1 676 ? -7.578 45.406 6.504 1 98.88 676 LEU B N 1
ATOM 11227 C CA . LEU B 1 676 ? -8.805 46.188 6.523 1 98.88 676 LEU B CA 1
ATOM 11228 C C . LEU B 1 676 ? -9.773 45.656 7.574 1 98.88 676 LEU B C 1
ATOM 11230 O O . LEU B 1 676 ? -10.18 44.5 7.523 1 98.88 676 LEU B O 1
ATOM 11234 N N . TYR B 1 677 ? -10.109 46.5 8.523 1 98.75 677 TYR B N 1
ATOM 11235 C CA . TYR B 1 677 ? -11.109 46.219 9.547 1 98.75 677 TYR B CA 1
ATOM 11236 C C . TYR B 1 677 ? -12.352 47.094 9.344 1 98.75 677 TYR B C 1
ATOM 11238 O O . TYR B 1 677 ? -12.266 48.219 8.844 1 98.75 677 TYR B O 1
ATOM 11246 N N . ILE B 1 678 ? -13.5 46.562 9.766 1 98.56 678 ILE B N 1
ATOM 11247 C CA . ILE B 1 678 ? -14.75 47.312 9.68 1 98.56 678 ILE B CA 1
ATOM 11248 C C . ILE B 1 678 ? -15.297 47.594 11.086 1 98.56 678 ILE B C 1
ATOM 11250 O O . ILE B 1 678 ? -15.336 46.688 11.922 1 98.56 678 ILE B O 1
ATOM 11254 N N . HIS B 1 679 ? -15.625 48.781 11.328 1 98.12 679 HIS B N 1
ATOM 11255 C CA . HIS B 1 679 ? -16.344 49.219 12.531 1 98.12 679 HIS B CA 1
ATOM 11256 C C . HIS B 1 679 ? -17.781 49.594 12.211 1 98.12 679 HIS B C 1
ATOM 11258 O O . HIS B 1 679 ? -18.031 50.438 11.352 1 98.12 679 HIS B O 1
ATOM 11264 N N . ASP B 1 680 ? -18.688 48.875 12.797 1 97.5 680 ASP B N 1
ATOM 11265 C CA . ASP B 1 680 ? -20.094 49.25 12.734 1 97.5 680 ASP B CA 1
ATOM 11266 C C . ASP B 1 680 ? -20.422 50.344 13.758 1 97.5 680 ASP B C 1
ATOM 11268 O O . ASP B 1 680 ? -20.453 50.062 14.961 1 97.5 680 ASP B O 1
ATOM 11272 N N . VAL B 1 681 ? -20.719 51.562 13.305 1 96.94 681 VAL B N 1
ATOM 11273 C CA . VAL B 1 681 ? -20.844 52.75 14.18 1 96.94 681 VAL B CA 1
ATOM 11274 C C . VAL B 1 681 ? -22.047 52.562 15.102 1 96.94 681 VAL B C 1
ATOM 11276 O O . VAL B 1 681 ? -22 52.906 16.281 1 96.94 681 VAL B O 1
ATOM 11279 N N . LYS B 1 682 ? -23.141 52.094 14.57 1 94.75 682 LYS B N 1
ATOM 11280 C CA . LYS B 1 682 ? -24.359 51.844 15.336 1 94.75 682 LYS B CA 1
ATOM 11281 C C . LYS B 1 682 ? -25.062 50.594 14.812 1 94.75 682 LYS B C 1
ATOM 11283 O O . LYS B 1 682 ? -25.328 50.469 13.617 1 94.75 682 LYS B O 1
ATOM 11288 N N . ALA B 1 683 ? -25.297 49.688 15.742 1 94 683 ALA B N 1
ATOM 11289 C CA . ALA B 1 683 ? -25.969 48.438 15.391 1 94 683 ALA B CA 1
ATOM 11290 C C . ALA B 1 683 ? -27.062 48.094 16.406 1 94 683 ALA B C 1
ATOM 11292 O O . ALA B 1 683 ? -27.031 48.594 17.547 1 94 683 ALA B O 1
ATOM 11293 N N . SER B 1 684 ? -28 47.25 16 1 95.25 684 SER B N 1
ATOM 11294 C CA . SER B 1 684 ? -29.094 46.844 16.875 1 95.25 684 SER B CA 1
ATOM 11295 C C . SER B 1 684 ? -28.625 45.812 17.891 1 95.25 684 SER B C 1
ATOM 11297 O O . SER B 1 684 ? -29.328 45.531 18.859 1 95.25 684 SER B O 1
ATOM 11299 N N . VAL B 1 685 ? -27.484 45.25 17.656 1 95.56 685 VAL B N 1
ATOM 11300 C CA . VAL B 1 685 ? -26.891 44.281 18.562 1 95.56 685 VAL B CA 1
ATOM 11301 C C . VAL B 1 685 ? -25.484 44.719 18.969 1 95.56 685 VAL B C 1
ATOM 11303 O O . VAL B 1 685 ? -24.922 45.656 18.375 1 95.56 685 VAL B O 1
ATOM 11306 N N . ASP B 1 686 ? -25.031 44.094 20.062 1 94.94 686 ASP B N 1
ATOM 11307 C CA . ASP B 1 686 ? -23.641 44.344 20.484 1 94.94 686 ASP B CA 1
ATOM 11308 C C . ASP B 1 686 ? -22.672 43.812 19.438 1 94.94 686 ASP B C 1
ATOM 11310 O O . ASP B 1 686 ? -22.781 42.656 19 1 94.94 686 ASP B O 1
ATOM 11314 N N . ARG B 1 687 ? -21.75 44.625 18.969 1 96.56 687 ARG B N 1
ATOM 11315 C CA . ARG B 1 687 ? -20.766 44.219 17.969 1 96.56 687 ARG B CA 1
ATOM 11316 C C . ARG B 1 687 ? -19.344 44.531 18.422 1 96.56 687 ARG B C 1
ATOM 11318 O O . ARG B 1 687 ? -19.141 45.469 19.203 1 96.56 687 ARG B O 1
ATOM 11325 N N . PRO B 1 688 ? -18.344 43.812 17.953 1 97.69 688 PRO B N 1
ATOM 11326 C CA . PRO B 1 688 ? -16.953 44.188 18.25 1 97.69 688 PRO B CA 1
ATOM 11327 C C . PRO B 1 688 ? -16.609 45.594 17.734 1 97.69 688 PRO B C 1
ATOM 11329 O O . PRO B 1 688 ? -17.203 46.062 16.766 1 97.69 688 PRO B O 1
ATOM 11332 N N . GLN B 1 689 ? -15.586 46.219 18.391 1 97.69 689 GLN B N 1
ATOM 11333 C CA . GLN B 1 689 ? -15.125 47.531 17.969 1 97.69 689 GLN B CA 1
ATOM 11334 C C . GLN B 1 689 ? -14.695 47.531 16.5 1 97.69 689 GLN B C 1
ATOM 11336 O O . GLN B 1 689 ? -14.891 48.5 15.789 1 97.69 689 GLN B O 1
ATOM 11341 N N . LYS B 1 690 ? -14.133 46.5 16.109 1 98.25 690 LYS B N 1
ATOM 11342 C CA . LYS B 1 690 ? -13.68 46.281 14.727 1 98.25 690 LYS B CA 1
ATOM 11343 C C . LYS B 1 690 ? -13.547 44.812 14.414 1 98.25 690 LYS B C 1
ATOM 11345 O O . LYS B 1 690 ? -13.336 44 15.312 1 98.25 690 LYS B O 1
ATOM 11350 N N . GLU B 1 691 ? -13.68 44.438 13.148 1 98.44 691 GLU B N 1
ATOM 11351 C CA . GLU B 1 691 ? -13.5 43.094 12.664 1 98.44 691 GLU B CA 1
ATOM 11352 C C . GLU B 1 691 ? -12.711 43.062 11.359 1 98.44 691 GLU B C 1
ATOM 11354 O O . GLU B 1 691 ? -12.977 43.844 10.453 1 98.44 691 GLU B O 1
ATOM 11359 N N . LEU B 1 692 ? -11.695 42.125 11.273 1 98.88 692 LEU B N 1
ATOM 11360 C CA . LEU B 1 692 ? -10.961 41.969 10.023 1 98.88 692 LEU B CA 1
ATOM 11361 C C . LEU B 1 692 ? -11.883 41.469 8.914 1 98.88 692 LEU B C 1
ATOM 11363 O O . LEU B 1 692 ? -12.609 40.5 9.07 1 98.88 692 LEU B O 1
ATOM 11367 N N . LYS B 1 693 ? -11.898 42.219 7.781 1 98.75 693 LYS B N 1
ATOM 11368 C CA . LYS B 1 693 ? -12.781 41.844 6.676 1 98.75 693 LYS B CA 1
ATOM 11369 C C . LYS B 1 693 ? -12.031 41.844 5.348 1 98.75 693 LYS B C 1
ATOM 11371 O O . LYS B 1 693 ? -12.625 41.625 4.293 1 98.75 693 LYS B O 1
ATOM 11376 N N . GLY B 1 694 ? -10.719 42 5.395 1 98.62 694 GLY B N 1
ATOM 11377 C CA . GLY B 1 694 ? -9.883 41.969 4.211 1 98.62 694 GLY B CA 1
ATOM 11378 C C . GLY B 1 694 ? -8.398 42.094 4.516 1 98.62 694 GLY B C 1
ATOM 11379 O O . GLY B 1 694 ? -8.031 42.75 5.512 1 98.62 694 GLY B O 1
ATOM 11380 N N . PHE B 1 695 ? -7.566 41.594 3.652 1 98.81 695 PHE B N 1
ATOM 11381 C CA . PHE B 1 695 ? -6.129 41.812 3.738 1 98.81 695 PHE B CA 1
ATOM 11382 C C . PHE B 1 695 ? -5.445 41.438 2.424 1 98.81 695 PHE B C 1
ATOM 11384 O O . PHE B 1 695 ? -6.012 40.719 1.608 1 98.81 695 PHE B O 1
ATOM 11391 N N . GLN B 1 696 ? -4.285 42 2.227 1 98.62 696 GLN B N 1
ATOM 11392 C CA . GLN B 1 696 ? -3.455 41.688 1.07 1 98.62 696 GLN B CA 1
ATOM 11393 C C . GLN B 1 696 ? -1.978 41.938 1.371 1 98.62 696 GLN B C 1
ATOM 11395 O O . GLN B 1 696 ? -1.602 43 1.844 1 98.62 696 GLN B O 1
ATOM 11400 N N . LYS B 1 697 ? -1.222 40.906 1.171 1 98.5 697 LYS B N 1
ATOM 11401 C CA . LYS B 1 697 ? 0.228 41.031 1.285 1 98.5 697 LYS B CA 1
ATOM 11402 C C . LYS B 1 697 ? 0.835 41.562 -0.016 1 98.5 697 LYS B C 1
ATOM 11404 O O . LYS B 1 697 ? 0.429 41.156 -1.104 1 98.5 697 LYS B O 1
ATOM 11409 N N . VAL B 1 698 ? 1.841 42.469 0.072 1 98.38 698 VAL B N 1
ATOM 11410 C CA . VAL B 1 698 ? 2.461 43.062 -1.111 1 98.38 698 VAL B CA 1
ATOM 11411 C C . VAL B 1 698 ? 3.973 43.156 -0.919 1 98.38 698 VAL B C 1
ATOM 11413 O O . VAL B 1 698 ? 4.453 43.5 0.165 1 98.38 698 VAL B O 1
ATOM 11416 N N . TYR B 1 699 ? 4.723 42.688 -1.892 1 98.25 699 TYR B N 1
ATOM 11417 C CA . TYR B 1 699 ? 6.176 42.781 -1.918 1 98.25 699 TYR B CA 1
ATOM 11418 C C . TYR B 1 699 ? 6.625 44.062 -2.633 1 98.25 699 TYR B C 1
ATOM 11420 O O . TYR B 1 699 ? 6.086 44.406 -3.686 1 98.25 699 TYR B O 1
ATOM 11428 N N . LEU B 1 700 ? 7.66 44.812 -2.041 1 98.62 700 LEU B N 1
ATOM 11429 C CA . LEU B 1 700 ? 8.109 46.094 -2.602 1 98.62 700 LEU B CA 1
ATOM 11430 C C . LEU B 1 700 ? 9.625 46.219 -2.514 1 98.62 700 LEU B C 1
ATOM 11432 O O . LEU B 1 700 ? 10.219 45.875 -1.496 1 98.62 700 LEU B O 1
ATOM 11436 N N . GLN B 1 701 ? 10.164 46.688 -3.59 1 98.38 701 GLN B N 1
ATOM 11437 C CA . GLN B 1 701 ? 11.562 47.125 -3.57 1 98.38 701 GLN B CA 1
ATOM 11438 C C . GLN B 1 701 ? 11.734 48.406 -2.803 1 98.38 701 GLN B C 1
ATOM 11440 O O . GLN B 1 701 ? 10.766 49.156 -2.598 1 98.38 701 GLN B O 1
ATOM 11445 N N . PRO B 1 702 ? 12.992 48.719 -2.371 1 98.25 702 PRO B N 1
ATOM 11446 C CA . PRO B 1 702 ? 13.211 50 -1.734 1 98.25 702 PRO B CA 1
ATOM 11447 C C . PRO B 1 702 ? 12.711 51.188 -2.584 1 98.25 702 PRO B C 1
ATOM 11449 O O . PRO B 1 702 ? 13.023 51.25 -3.773 1 98.25 702 PRO B O 1
ATOM 11452 N N . GLY B 1 703 ? 11.875 51.969 -2.021 1 98.25 703 GLY B N 1
ATOM 11453 C CA . GLY B 1 703 ? 11.375 53.156 -2.709 1 98.25 703 GLY B CA 1
ATOM 11454 C C . GLY B 1 703 ? 10.148 52.875 -3.553 1 98.25 703 GLY B C 1
ATOM 11455 O O . GLY B 1 703 ? 9.453 53.812 -3.969 1 98.25 703 GLY B O 1
ATOM 11456 N N . GLU B 1 704 ? 9.836 51.656 -3.771 1 98.56 704 GLU B N 1
ATOM 11457 C CA . GLU B 1 704 ? 8.703 51.281 -4.617 1 98.56 704 GLU B CA 1
ATOM 11458 C C . GLU B 1 704 ? 7.375 51.562 -3.908 1 98.56 704 GLU B C 1
ATOM 11460 O O . GLU B 1 704 ? 7.293 51.469 -2.682 1 98.56 704 GLU B O 1
ATOM 11465 N N . SER B 1 705 ? 6.434 51.969 -4.633 1 98.38 705 SER B N 1
ATOM 11466 C CA . SER B 1 705 ? 5.078 52.188 -4.141 1 98.38 705 SER B CA 1
ATOM 11467 C C . SER B 1 705 ? 4.055 51.438 -4.992 1 98.38 705 SER B C 1
ATOM 11469 O O . SER B 1 705 ? 4.191 51.375 -6.215 1 98.38 705 SER B O 1
ATOM 11471 N N . LYS B 1 706 ? 3.049 50.844 -4.383 1 98.56 706 LYS B N 1
ATOM 11472 C CA . LYS B 1 706 ? 1.952 50.156 -5.055 1 98.56 706 LYS B CA 1
ATOM 11473 C C . LYS B 1 706 ? 0.614 50.469 -4.395 1 98.56 706 LYS B C 1
ATOM 11475 O O . LYS B 1 706 ? 0.542 50.625 -3.174 1 98.56 706 LYS B O 1
ATOM 11480 N N . ASP B 1 707 ? -0.444 50.594 -5.195 1 98.5 707 ASP B N 1
ATOM 11481 C CA . ASP B 1 707 ? -1.81 50.656 -4.684 1 98.5 707 ASP B CA 1
ATOM 11482 C C . ASP B 1 707 ? -2.365 49.281 -4.383 1 98.5 707 ASP B C 1
ATOM 11484 O O . ASP B 1 707 ? -2.236 48.375 -5.195 1 98.5 707 ASP B O 1
ATOM 11488 N N . ILE B 1 708 ? -2.871 49.188 -3.178 1 98.44 708 ILE B N 1
ATOM 11489 C CA . ILE B 1 708 ? -3.537 47.969 -2.758 1 98.44 708 ILE B CA 1
ATOM 11490 C C . ILE B 1 708 ? -5.031 48.219 -2.586 1 98.44 708 ILE B C 1
ATOM 11492 O O . ILE B 1 708 ? -5.43 49.156 -1.876 1 98.44 708 ILE B O 1
ATOM 11496 N N . SER B 1 709 ? -5.844 47.406 -3.293 1 98.62 709 SER B N 1
ATOM 11497 C CA . SER B 1 709 ? -7.297 47.562 -3.25 1 98.62 709 SER B CA 1
ATOM 11498 C C . SER B 1 709 ? -7.961 46.344 -2.613 1 98.62 709 SER B C 1
ATOM 11500 O O . SER B 1 709 ? -7.656 45.188 -2.971 1 98.62 709 SER B O 1
ATOM 11502 N N . ILE B 1 710 ? -8.828 46.562 -1.648 1 98.5 710 ILE B N 1
ATOM 11503 C CA . ILE B 1 710 ? -9.625 45.5 -1.002 1 98.5 710 ILE B CA 1
ATOM 11504 C C . ILE B 1 710 ? -11.109 45.812 -1.179 1 98.5 710 ILE B C 1
ATOM 11506 O O . ILE B 1 710 ? -11.57 46.906 -0.825 1 98.5 710 ILE B O 1
ATOM 11510 N N . THR B 1 711 ? -11.852 44.906 -1.768 1 98.5 711 THR B N 1
ATOM 11511 C CA . THR B 1 711 ? -13.281 45.062 -2.031 1 98.5 711 THR B CA 1
ATOM 11512 C C . THR B 1 711 ? -14.109 44.25 -1.028 1 98.5 711 THR B C 1
ATOM 11514 O O . THR B 1 711 ? -13.773 43.125 -0.717 1 98.5 711 THR B O 1
ATOM 11517 N N . ILE B 1 712 ? -15.141 44.906 -0.469 1 97.81 712 ILE B N 1
ATOM 11518 C CA . ILE B 1 712 ? -16.047 44.188 0.426 1 97.81 712 ILE B CA 1
ATOM 11519 C C . ILE B 1 712 ? -17.484 44.312 -0.091 1 97.81 712 ILE B C 1
ATOM 11521 O O . ILE B 1 712 ? -17.766 45.125 -0.952 1 97.81 712 ILE B O 1
ATOM 11525 N N . ASN B 1 713 ? -18.328 43.469 0.363 1 97.5 713 ASN B N 1
ATOM 11526 C CA . ASN B 1 713 ? -19.766 43.5 0.116 1 97.5 713 ASN B CA 1
ATOM 11527 C C . ASN B 1 713 ? -20.547 43.406 1.414 1 97.5 713 ASN B C 1
ATOM 11529 O O . ASN B 1 713 ? -20 43.562 2.502 1 97.5 713 ASN B O 1
ATOM 11533 N N . LYS B 1 714 ? -21.797 43.125 1.275 1 95.56 714 LYS B N 1
ATOM 11534 C CA . LYS B 1 714 ? -22.688 43.156 2.43 1 95.56 714 LYS B CA 1
ATOM 11535 C C . LYS B 1 714 ? -22.297 42.094 3.455 1 95.56 714 LYS B C 1
ATOM 11537 O O . LYS B 1 714 ? -22.547 42.25 4.652 1 95.56 714 LYS B O 1
ATOM 11542 N N . GLU B 1 715 ? -21.734 41 3.031 1 96.12 715 GLU B N 1
ATOM 11543 C CA . GLU B 1 715 ? -21.297 39.938 3.953 1 96.12 715 GLU B CA 1
ATOM 11544 C C . GLU B 1 715 ? -20.328 40.469 4.992 1 96.12 715 GLU B C 1
ATOM 11546 O O . GLU B 1 715 ? -20.359 40.062 6.156 1 96.12 715 GLU B O 1
ATOM 11551 N N . ALA B 1 716 ? -19.484 41.375 4.59 1 96.88 716 ALA B N 1
ATOM 11552 C CA . ALA B 1 716 ? -18.484 41.969 5.473 1 96.88 716 ALA B CA 1
ATOM 11553 C C . ALA B 1 716 ? -19.141 42.844 6.535 1 96.88 716 ALA B C 1
ATOM 11555 O O . ALA B 1 716 ? -18.516 43.156 7.547 1 96.88 716 ALA B O 1
ATOM 11556 N N . LEU B 1 717 ? -20.391 43.25 6.344 1 97.75 717 LEU B N 1
ATOM 11557 C CA . LEU B 1 717 ? -21.078 44.188 7.227 1 97.75 717 LEU B CA 1
ATOM 11558 C C . LEU B 1 717 ? -22.141 43.469 8.062 1 97.75 717 LEU B C 1
ATOM 11560 O O . LEU B 1 717 ? -22.797 44.062 8.898 1 97.75 717 LEU B O 1
ATOM 11564 N N . SER B 1 718 ? -22.234 42.188 7.898 1 97 718 SER B N 1
ATOM 11565 C CA . SER B 1 718 ? -23.359 41.438 8.461 1 97 718 SER B CA 1
ATOM 11566 C C . SER B 1 718 ? -23 40.844 9.82 1 97 718 SER B C 1
ATOM 11568 O O . SER B 1 718 ? -21.828 40.625 10.109 1 97 718 SER B O 1
ATOM 11570 N N . PHE B 1 719 ? -23.953 40.719 10.648 1 97.25 719 PHE B N 1
ATOM 11571 C CA . PHE B 1 719 ? -23.922 39.906 11.859 1 97.25 719 PHE B CA 1
ATOM 11572 C C . PHE B 1 719 ? -25.016 38.844 11.82 1 97.25 719 PHE B C 1
ATOM 11574 O O . PHE B 1 719 ? -25.938 38.938 11.016 1 97.25 719 PHE B O 1
ATOM 11581 N N . TYR B 1 720 ? -24.859 37.812 12.586 1 97.06 720 TYR B N 1
ATOM 11582 C CA . TYR B 1 720 ? -25.859 36.75 12.672 1 97.06 720 TYR B CA 1
ATOM 11583 C C . TYR B 1 720 ? -26.984 37.156 13.625 1 97.06 720 TYR B C 1
ATOM 11585 O O . TYR B 1 720 ? -26.734 37.406 14.812 1 97.06 720 TYR B O 1
ATOM 11593 N N . ASP B 1 721 ? -28.156 37.219 13.133 1 96.19 721 ASP B N 1
ATOM 11594 C CA . ASP B 1 721 ? -29.328 37.531 13.938 1 96.19 721 ASP B CA 1
ATOM 11595 C C . ASP B 1 721 ? -29.984 36.281 14.516 1 96.19 721 ASP B C 1
ATOM 11597 O O . ASP B 1 721 ? -30.562 35.5 13.781 1 96.19 721 ASP B O 1
ATOM 11601 N N . GLU B 1 722 ? -29.859 36.125 15.789 1 94.38 722 GLU B N 1
ATOM 11602 C CA . GLU B 1 722 ? -30.344 34.906 16.453 1 94.38 722 GLU B CA 1
ATOM 11603 C C . GLU B 1 722 ? -31.875 34.781 16.344 1 94.38 722 GLU B C 1
ATOM 11605 O O . GLU B 1 722 ? -32.406 33.688 16.297 1 94.38 722 GLU B O 1
ATOM 11610 N N . THR B 1 723 ? -32.531 35.906 16.328 1 94.06 723 THR B N 1
ATOM 11611 C CA . THR B 1 723 ? -33.969 35.938 16.281 1 94.06 723 THR B CA 1
ATOM 11612 C C . THR B 1 723 ? -34.469 35.375 14.945 1 94.06 723 THR B C 1
ATOM 11614 O O . THR B 1 723 ? -35.375 34.5 14.922 1 94.06 723 THR B O 1
ATOM 11617 N N . SER B 1 724 ? -33.906 35.719 13.875 1 94.06 724 SER B N 1
ATOM 11618 C CA . SER B 1 724 ? -34.344 35.281 12.555 1 94.06 724 SER B CA 1
ATOM 11619 C C . SER B 1 724 ? -33.5 34.094 12.07 1 94.06 724 SER B C 1
ATOM 11621 O O . SER B 1 724 ? -33.781 33.5 11.023 1 94.06 724 SER B O 1
ATOM 11623 N N . SER B 1 725 ? -32.5 33.781 12.797 1 93.5 725 SER B N 1
ATOM 11624 C CA . SER B 1 725 ? -31.594 32.719 12.438 1 93.5 725 SER B CA 1
ATOM 11625 C C . SER B 1 725 ? -31.031 32.906 11.031 1 93.5 725 SER B C 1
ATOM 11627 O O . SER B 1 725 ? -31.062 32 10.203 1 93.5 725 SER B O 1
ATOM 11629 N N . SER B 1 726 ? -30.547 34.125 10.844 1 94.69 726 SER B N 1
ATOM 11630 C CA . SER B 1 726 ? -30.031 34.469 9.523 1 94.69 726 SER B CA 1
ATOM 11631 C C . SER B 1 726 ? -29.031 35.625 9.609 1 94.69 726 SER B C 1
ATOM 11633 O O . SER B 1 726 ? -28.969 36.312 10.625 1 94.69 726 SER B O 1
ATOM 11635 N N . TRP B 1 727 ? -28.281 35.812 8.602 1 95.75 727 TRP B N 1
ATOM 11636 C CA . TRP B 1 727 ? -27.328 36.906 8.508 1 95.75 727 TRP B CA 1
ATOM 11637 C C . TRP B 1 727 ? -28.031 38.188 8.078 1 95.75 727 TRP B C 1
ATOM 11639 O O . TRP B 1 727 ? -28.891 38.156 7.18 1 95.75 727 TRP B O 1
ATOM 11649 N N . LYS B 1 728 ? -27.656 39.281 8.773 1 94.81 728 LYS B N 1
ATOM 11650 C CA . LYS B 1 728 ? -28.297 40.562 8.508 1 94.81 728 LYS B CA 1
ATOM 11651 C C . LYS B 1 728 ? -27.266 41.688 8.477 1 94.81 728 LYS B C 1
ATOM 11653 O O . LYS B 1 728 ? -26.344 41.719 9.289 1 94.81 728 LYS B O 1
ATOM 11658 N N . ALA B 1 729 ? -27.344 42.562 7.461 1 94.88 729 ALA B N 1
ATOM 11659 C CA . ALA B 1 729 ? -26.641 43.844 7.418 1 94.88 729 ALA B CA 1
ATOM 11660 C C . ALA B 1 729 ? -27.625 45 7.543 1 94.88 729 ALA B C 1
ATOM 11662 O O . ALA B 1 729 ? -28.562 45.125 6.742 1 94.88 729 ALA B O 1
ATOM 11663 N N . GLU B 1 730 ? -27.391 45.812 8.523 1 96.19 730 GLU B N 1
ATOM 11664 C CA . GLU B 1 730 ? -28.281 46.969 8.742 1 96.19 730 GLU B CA 1
ATOM 11665 C C . GLU B 1 730 ? -27.75 48.219 8.031 1 96.19 730 GLU B C 1
ATOM 11667 O O . GLU B 1 730 ? -26.547 48.438 7.98 1 96.19 730 GLU B O 1
ATOM 11672 N N . ALA B 1 731 ? -28.766 48.938 7.543 1 96.94 731 ALA B N 1
ATOM 11673 C CA . ALA B 1 731 ? -28.391 50.219 6.992 1 96.94 731 ALA B CA 1
ATOM 11674 C C . ALA B 1 731 ? -27.781 51.125 8.07 1 96.94 731 ALA B C 1
ATOM 11676 O O . ALA B 1 731 ? -28.219 51.094 9.227 1 96.94 731 ALA B O 1
ATOM 11677 N N . GLY B 1 732 ? -26.781 51.875 7.637 1 96.88 732 GLY B N 1
ATOM 11678 C CA . GLY B 1 732 ? -26.156 52.781 8.594 1 96.88 732 GLY B CA 1
ATOM 11679 C C . GLY B 1 732 ? -24.703 53.094 8.25 1 96.88 732 GLY B C 1
ATOM 11680 O O . GLY B 1 732 ? -24.266 52.844 7.129 1 96.88 732 GLY B O 1
ATOM 11681 N N . LYS B 1 733 ? -24.125 53.781 9.203 1 97.31 733 LYS B N 1
ATOM 11682 C CA . LYS B 1 733 ? -22.766 54.281 9.008 1 97.31 733 LYS B CA 1
ATOM 11683 C C . LYS B 1 733 ? -21.734 53.219 9.469 1 97.31 733 LYS B C 1
ATOM 11685 O O . LYS B 1 733 ? -21.922 52.594 10.508 1 97.31 733 LYS B O 1
ATOM 11690 N N . PHE B 1 734 ? -20.781 53 8.656 1 98.25 734 PHE B N 1
ATOM 11691 C CA . PHE B 1 734 ? -19.625 52.156 8.938 1 98.25 734 PHE B CA 1
ATOM 11692 C C . PHE B 1 734 ? -18.328 52.906 8.758 1 98.25 734 PHE B C 1
ATOM 11694 O O . PHE B 1 734 ? -18.312 54 8.156 1 98.25 734 PHE B O 1
ATOM 11701 N N . GLU B 1 735 ? -17.312 52.438 9.367 1 98.31 735 GLU B N 1
ATOM 11702 C CA . GLU B 1 735 ? -15.953 52.938 9.156 1 98.31 735 GLU B CA 1
ATOM 11703 C C . GLU B 1 735 ? -15.016 51.844 8.703 1 98.31 735 GLU B C 1
ATOM 11705 O O . GLU B 1 735 ? -15.016 50.75 9.273 1 98.31 735 GLU B O 1
ATOM 11710 N N . ALA B 1 736 ? -14.32 52.094 7.609 1 98.56 736 ALA B N 1
ATOM 11711 C CA . ALA B 1 736 ? -13.195 51.25 7.219 1 98.56 736 ALA B CA 1
ATOM 11712 C C . ALA B 1 736 ? -11.906 51.719 7.898 1 98.56 736 ALA B C 1
ATOM 11714 O O . ALA B 1 736 ? -11.523 52.875 7.789 1 98.56 736 ALA B O 1
ATOM 11715 N N . LEU B 1 737 ? -11.344 50.844 8.68 1 98.75 737 LEU B N 1
ATOM 11716 C CA . LEU B 1 737 ? -10.07 51.094 9.336 1 98.75 737 LEU B CA 1
ATOM 11717 C C . LEU B 1 737 ? -8.953 50.281 8.672 1 98.75 737 LEU B C 1
ATOM 11719 O O . LEU B 1 737 ? -9.031 49.062 8.547 1 98.75 737 LEU B O 1
ATOM 11723 N N . VAL B 1 738 ? -7.902 51 8.195 1 98.69 738 VAL B N 1
ATOM 11724 C CA . VAL B 1 738 ? -6.855 50.312 7.434 1 98.69 738 VAL B CA 1
ATOM 11725 C C . VAL B 1 738 ? -5.5 50.562 8.086 1 98.69 738 VAL B C 1
ATOM 11727 O O . VAL B 1 738 ? -5.211 51.688 8.531 1 98.69 738 VAL B O 1
ATOM 11730 N N . GLY B 1 739 ? -4.711 49.562 8.211 1 98.44 739 GLY B N 1
ATOM 11731 C CA . GLY B 1 739 ? -3.352 49.562 8.727 1 98.44 739 GLY B CA 1
ATOM 11732 C C . GLY B 1 739 ? -2.633 48.25 8.555 1 98.44 739 GLY B C 1
ATOM 11733 O O . GLY B 1 739 ? -2.775 47.594 7.527 1 98.44 739 GLY B O 1
ATOM 11734 N N . ASN B 1 740 ? -1.752 47.969 9.508 1 98.19 740 ASN B N 1
ATOM 11735 C CA . ASN B 1 740 ? -0.988 46.75 9.336 1 98.19 740 ASN B CA 1
ATOM 11736 C C . ASN B 1 740 ? -0.926 45.938 10.633 1 98.19 740 ASN B C 1
ATOM 11738 O O . ASN B 1 740 ? -0.099 45.031 10.766 1 98.19 740 ASN B O 1
ATOM 11742 N N . ALA B 1 741 ? -1.745 46.188 11.602 1 98.62 741 ALA B N 1
ATOM 11743 C CA . ALA B 1 741 ? -1.995 45.438 12.828 1 98.62 741 ALA B CA 1
ATOM 11744 C C . ALA B 1 741 ? -3.271 45.906 13.516 1 98.62 741 ALA B C 1
ATOM 11746 O O . ALA B 1 741 ? -3.727 47.031 13.281 1 98.62 741 ALA B O 1
ATOM 11747 N N . ALA B 1 742 ? -3.838 45.062 14.344 1 98.56 742 ALA B N 1
ATOM 11748 C CA . ALA B 1 742 ? -5.109 45.375 14.977 1 98.56 742 ALA B CA 1
ATOM 11749 C C . ALA B 1 742 ? -4.977 46.625 15.859 1 98.56 742 ALA B C 1
ATOM 11751 O O . ALA B 1 742 ? -5.957 47.312 16.109 1 98.56 742 ALA B O 1
ATOM 11752 N N . ASP B 1 743 ? -3.738 46.906 16.328 1 97.75 743 ASP B N 1
ATOM 11753 C CA . ASP B 1 743 ? -3.553 48.094 17.172 1 97.75 743 ASP B CA 1
ATOM 11754 C C . ASP B 1 743 ? -2.85 49.219 16.422 1 97.75 743 ASP B C 1
ATOM 11756 O O . ASP B 1 743 ? -2.357 50.156 17.031 1 97.75 743 ASP B O 1
ATOM 11760 N N . ASN B 1 744 ? -2.682 49.031 15.156 1 97.69 744 ASN B N 1
ATOM 11761 C CA . ASN B 1 744 ? -2.07 50.062 14.305 1 97.69 744 ASN B CA 1
ATOM 11762 C C . ASN B 1 744 ? -2.896 50.312 13.047 1 97.69 744 ASN B C 1
ATOM 11764 O O . ASN B 1 744 ? -2.488 49.906 11.945 1 97.69 744 ASN B O 1
ATOM 11768 N N . LEU B 1 745 ? -3.984 51.031 13.195 1 97.81 745 LEU B N 1
ATOM 11769 C CA . LEU B 1 745 ? -4.945 51.375 12.148 1 97.81 745 LEU B CA 1
ATOM 11770 C C . LEU B 1 745 ? -5.07 52.875 12 1 97.81 745 LEU B C 1
ATOM 11772 O O . LEU B 1 745 ? -6.066 53.469 12.414 1 97.81 745 LEU B O 1
ATOM 11776 N N . LYS B 1 746 ? -4.191 53.469 11.258 1 96.31 746 LYS B N 1
ATOM 11777 C CA . LYS B 1 746 ? -4.059 54.938 11.273 1 96.31 746 LYS B CA 1
ATOM 11778 C C . LYS B 1 746 ? -5 55.562 10.258 1 96.31 746 LYS B C 1
ATOM 11780 O O . LYS B 1 746 ? -5.25 56.781 10.32 1 96.31 746 LYS B O 1
ATOM 11785 N N . LEU B 1 747 ? -5.434 54.812 9.352 1 98.56 747 LEU B N 1
ATOM 11786 C CA . LEU B 1 747 ? -6.285 55.344 8.305 1 98.56 747 LEU B CA 1
ATOM 11787 C C . LEU B 1 747 ? -7.742 54.969 8.523 1 98.56 747 LEU B C 1
ATOM 11789 O O . LEU B 1 747 ? -8.039 53.812 8.867 1 98.56 747 LEU B O 1
ATOM 11793 N N . LYS B 1 748 ? -8.625 55.906 8.344 1 98.12 748 LYS B N 1
ATOM 11794 C CA . LYS B 1 748 ? -10.055 55.688 8.562 1 98.12 748 LYS B CA 1
ATOM 11795 C C . LYS B 1 748 ? -10.875 56.344 7.449 1 98.12 748 LYS B C 1
ATOM 11797 O O . LYS B 1 748 ? -10.555 57.438 6.984 1 98.12 748 LYS B O 1
ATOM 11802 N N . LYS B 1 749 ? -11.844 55.656 7.016 1 98.12 749 LYS B N 1
ATOM 11803 C CA . LYS B 1 749 ? -12.781 56.188 6.02 1 98.12 749 LYS B CA 1
ATOM 11804 C C . LYS B 1 749 ? -14.211 55.75 6.352 1 98.12 749 LYS B C 1
ATOM 11806 O O . LYS B 1 749 ? -14.508 54.562 6.488 1 98.12 749 LYS B O 1
ATOM 11811 N N . ALA B 1 750 ? -15.102 56.719 6.48 1 97.88 750 ALA B N 1
ATOM 11812 C CA . ALA B 1 750 ? -16.516 56.438 6.742 1 97.88 750 ALA B CA 1
ATOM 11813 C C . ALA B 1 750 ? -17.266 56.125 5.449 1 97.88 750 ALA B C 1
ATOM 11815 O O . ALA B 1 750 ? -16.953 56.688 4.395 1 97.88 750 ALA B O 1
ATOM 11816 N N . PHE B 1 751 ? -18.203 55.281 5.539 1 97.81 751 PHE B N 1
ATOM 11817 C CA . PHE B 1 751 ? -19.109 54.969 4.441 1 97.81 751 PHE B CA 1
ATOM 11818 C C . PHE B 1 751 ? -20.469 54.531 4.969 1 97.81 751 PHE B C 1
ATOM 11820 O O . PHE B 1 751 ? -20.625 54.312 6.172 1 97.81 751 PHE B O 1
ATOM 11827 N N . GLU B 1 752 ? -21.469 54.469 4.09 1 97.75 752 GLU B N 1
ATOM 11828 C CA . GLU B 1 752 ? -22.828 54.156 4.531 1 97.75 752 GLU B CA 1
ATOM 11829 C C . GLU B 1 752 ? -23.406 53 3.691 1 97.75 752 GLU B C 1
ATOM 11831 O O . GLU B 1 752 ? -23.25 53 2.469 1 97.75 752 GLU B O 1
ATOM 11836 N N . LEU B 1 753 ? -23.969 52.094 4.387 1 97.12 753 LEU B N 1
ATOM 11837 C CA . LEU B 1 753 ? -24.828 51.094 3.732 1 97.12 753 LEU B CA 1
ATOM 11838 C C . LEU B 1 753 ? -26.266 51.594 3.682 1 97.12 753 LEU B C 1
ATOM 11840 O O . LEU B 1 753 ? -26.812 52 4.695 1 97.12 753 LEU B O 1
ATOM 11844 N N . PHE B 1 754 ? -26.875 51.531 2.463 1 95.38 754 PHE B N 1
ATOM 11845 C CA . PHE B 1 754 ? -28.25 51.969 2.363 1 95.38 754 PHE B CA 1
ATOM 11846 C C . PHE B 1 754 ? -29.109 50.969 1.599 1 95.38 754 PHE B C 1
ATOM 11848 O O . PHE B 1 754 ? -28.594 50.219 0.766 1 95.38 754 PHE B O 1
#

Radius of gyration: 39.22 Å; Cα contacts (8 Å, |Δi|>4): 3842; chains: 2; bounding box: 73×141×120 Å

InterPro domains:
  IPR001764 Glycoside hydrolase, family 3, N-terminal [PF00933] (103-335)
  IPR001764 Glycoside hydrolase, family 3, N-terminal [PR00133] (70-86)
  IPR001764 Glycoside hydrolase, family 3, N-terminal [PR00133] (107-126)
  IPR001764 Glycoside hydrolase, family 3, N-terminal [PR00133] (153-169)
  IPR001764 Glycoside hydrolase, family 3, N-terminal [PR00133] (184-200)
  IPR001764 Glycoside hydrolase, family 3, N-terminal [PR00133] (254-272)
  IPR002772 Glycoside hydrolase family 3 C-terminal domain [PF01915] (367-615)
  IPR013783 Immunoglobulin-like fold [G3DSA:2.60.40.10] (636-753)
  IPR017853 Glycoside hydrolase superfamily [SSF51445] (27-366)
  IPR019800 Glycoside hydrolase, family 3, active site [PS00775] (254-271)
  IPR026891 Fibronectin type III-like domain [PF14310] (672-740)
  IPR026891 Fibronectin type III-like domain [SM01217] (672-742)
  IPR036881 Glycoside hydrolase family 3 C-terminal domain superfamily [G3DSA:3.40.50.1700] (353-635)
  IPR036881 Glycoside hydrolase family 3 C-terminal domain superfamily [SSF52279] (367-638)
  IPR036962 Glycoside hydrolase, family 3, N-terminal domain superfamily [G3DSA:3.20.20.300] (9-340)
  IPR050288 Cellulose-degrading glycosyl hydrolase 3 [PTHR42715] (8-753)

Secondary structure (DSSP, 8-state):
----------------------------GGG-TTS-HHHHHHHHHHH--HHHHHHTTBBSSSSEE--BGGGTBPPEEEEE-SSSPPPPB-TTSSSB---SS--BPPPPPHHHHHHT--HHHHHHHHHHHHHHHHHTT-SEEE--B------TT-TTGGGS--S-HHHHHHHHHHHHHHHHTTT-EEEEEEETT----TTTTTEEEE--HHHIIIIISHHHHHHHHTS--SEEEE-SSEETTEEGGG-IIIIIIIIIIIS---SEEE--TT----HHHHHHSS--BB--SSBSSSSBT-TT-GGGSTTTHHHHHHHHTTSS-SHHHHHHHHHHHHHHHHTTT-TT-----SS-HHHHHHHHHHHHHH-EEEEEGGG--S--TTT--EEEEESGGGT---SS-SGGG---BS----HHHHHHHHHHTTT-EEEEE---------EETTEE--------S-HHHHHHHHHHHHTT-SEEEEEEE--SSTTSSSSS---S-SSPSTTHHHHHHHHHHH-TTEEEEEE-SS----TTGGG-SEEEE----GGGHHHHHHHHHHTSS------SS-B-SSGGGSHHHHTT-SS-EESSTTGGGSTT--EEEE-TTTT--THHHHHHTT---SB-TT--B-SS-EEEEEEEES-SEE-TT-EEEEEEEEEE-SSS-EEEEEEEEEEESS-SS---S-EEEEEEEEEE-TT-EEEEEEEEEGGGG-EEETTTTEEE--SEEEEEEEESBTTB--EEEEEEE-/----------------------------GGG-TTS-HHHHHHHHHHH--HHHHHHTTBBSSSSEE--BGGGTBPPEEEEE-SSSPPPPB-TTSSSB---SS--BPPPPPHHHHHHT--HHHHHHHHHHHHHHHHHTT-SEEE--B------TT-TTGGGS--S-HHHHHHHHHHHHHHHHTTT-EEEEEEETT----TTTTTEEEE--HHHIIIIISHHHHHHHHTS--SEEEE-SSEETTEEGGG-IIIIIIIIIIIS---SEEE--TT----HHHHHHSS--BB---SBSSSSBT-TTGGGGSTTTHHHHHHHHTTSS-SHHHHHHHHHHHHHHHHTTT-TT-----SS-HHHHHHHHHHHHHH-EEEEEGGG--S--TTT--EEEEESGGGT---SS-SGGG---BS----HHHHHHHHHHTTT-EEEEE---------EETTEE--------S-HHHHHHHHHHHHTT-SEEEEEEE--SSTTSSSSS---S-SSPSTTHHHHHHHHHHH-TTEEEEEE-SS----TTGGG-SEEEE----GGGHHHHHHHHHHTSS------SS-B-SSGGGSHHHHTT-SS-EESSTTGGGSTT--EEEE-TTTT--THHHHHHTT---SB-TT--B-SS-EEEEEEEES-SEE-TT-EEEEEEEEEE-SSS-EEEEEEEEEEESS-SS---S-EEEEEEEEEE-TT-EEEEEEEEEGGGG-EEETTTTEEE--SEEEEEEEESBTTB--EEEEEEE-

Nearest PDB structures (foldseek):
  7ms2-assembly1_A  TM=9.483E-01  e=1.468E-84  Acetivibrio thermocellus AD2
  7ms2-assembly1_B  TM=9.516E-01  e=8.435E-83  Acetivibrio thermocellus AD2
  8j9f-assembly1_B  TM=9.540E-01  e=4.585E-82  Paenibacillus relictisesami
  8j9f-assembly2_A  TM=9.522E-01  e=1.632E-81  Paenibacillus relictisesami
  2x40-assembly1_A  TM=8.734E-01  e=4.569E-69  Thermotoga neapolitana DSM 4359

Organism: NCBI:txid537011

Solvent-accessible surface area (backbone atoms only — not comparable to full-atom values): 75119 Å² total; per-residue (Å²): 136,84,77,74,78,78,79,78,78,78,77,78,77,73,77,67,74,74,70,73,72,71,70,71,73,73,73,54,60,57,76,35,82,91,51,57,66,70,57,19,44,53,48,44,59,73,70,49,50,73,67,52,52,33,42,48,24,21,32,72,33,58,46,27,24,43,37,39,41,63,78,40,41,62,62,45,30,44,38,40,14,72,35,37,46,40,48,60,44,35,47,64,42,76,40,44,46,76,66,89,83,42,53,24,54,32,33,34,27,36,34,30,52,39,6,32,60,38,50,65,52,25,25,52,48,14,36,44,50,16,20,35,30,39,53,72,64,29,38,26,36,55,17,53,38,56,38,46,43,64,52,66,38,28,6,52,43,28,48,8,29,26,33,44,30,55,60,29,23,56,38,47,22,36,21,34,42,23,16,39,72,39,32,18,33,28,21,37,25,39,43,57,83,51,57,51,30,57,59,30,76,32,31,29,49,43,66,50,67,40,23,43,59,65,44,60,36,37,28,60,48,28,26,48,73,72,22,55,42,48,28,34,22,19,10,44,26,22,50,88,85,27,36,33,19,25,14,52,62,61,35,39,46,39,42,40,50,73,64,55,52,72,44,34,33,31,29,31,73,63,23,58,89,47,51,68,39,38,60,70,13,49,33,33,30,45,39,42,62,39,10,54,42,82,45,80,72,35,81,80,24,48,54,50,20,50,54,26,46,57,42,52,52,34,35,75,72,63,76,38,71,60,65,57,53,51,54,31,41,48,25,49,48,52,49,34,49,60,25,83,65,33,82,76,53,65,81,22,32,37,71,24,71,67,47,54,49,48,23,28,50,40,33,40,35,13,27,22,32,72,41,56,44,90,57,54,58,44,46,56,67,88,74,47,52,34,36,32,39,28,26,45,57,22,66,51,79,80,44,58,31,26,57,65,56,25,40,40,54,76,54,64,39,30,44,48,57,20,36,45,58,61,38,42,76,65,70,29,46,67,47,79,33,53,39,49,69,73,82,56,76,46,70,42,51,79,46,64,72,84,65,82,60,80,72,90,72,52,69,67,57,31,35,49,53,36,34,61,55,31,59,76,30,62,31,34,41,33,25,42,59,56,53,40,48,90,42,31,45,8,57,72,23,32,30,88,62,63,56,58,62,68,61,43,63,61,45,51,52,49,40,32,72,42,28,82,49,22,32,44,33,35,24,33,53,52,63,56,44,58,93,55,56,90,60,43,26,25,33,31,44,53,34,54,27,38,25,35,32,0,55,29,50,32,29,40,49,51,46,79,36,50,32,38,3,24,34,39,43,48,27,49,66,49,64,68,68,31,42,44,52,56,67,67,27,66,86,46,45,59,74,46,82,70,43,90,78,29,86,88,43,38,29,42,22,47,47,79,44,51,75,28,48,44,55,31,29,24,58,72,68,69,50,84,51,73,41,42,28,34,35,46,41,51,81,43,42,73,46,77,42,74,76,44,57,84,54,57,63,27,48,69,90,35,61,44,41,39,35,31,36,40,29,25,75,29,88,41,58,41,44,49,50,47,36,34,28,41,24,67,74,66,66,99,59,94,70,57,75,47,42,73,64,46,70,49,60,48,78,33,48,51,67,33,67,50,79,48,75,50,70,44,43,45,75,69,62,38,48,57,36,68,89,76,67,41,79,46,61,73,67,36,51,32,32,43,32,34,30,49,23,75,83,44,52,85,38,76,45,72,33,31,38,87,132,80,77,74,76,75,77,77,76,78,77,76,77,74,76,69,74,75,71,72,71,70,71,71,73,73,73,54,60,57,75,36,83,90,50,60,66,70,58,20,44,54,47,44,60,72,70,49,50,74,68,51,51,34,43,49,24,21,30,71,32,58,45,26,23,42,37,38,40,63,79,39,40,63,63,46,30,44,39,41,20,68,33,36,47,39,47,60,45,35,47,66,43,76,39,44,46,75,66,89,83,44,54,24,55,31,32,34,27,36,34,32,51,40,5,33,59,40,51,64,53,25,25,53,49,15,36,43,49,17,21,35,31,38,53,71,63,31,38,26,36,52,17,52,37,57,38,46,45,63,50,67,40,30,6,53,44,29,47,8,30,26,34,44,30,53,62,28,23,56,38,48,21,37,22,36,43,23,15,40,72,39,32,17,32,30,19,36,23,40,43,57,82,51,55,52,30,56,60,31,76,33,31,29,48,43,66,50,68,38,22,43,58,63,42,59,36,37,30,58,49,30,28,49,73,71,20,54,41,49,27,34,22,20,9,44,26,22,51,90,85,25,36,34,19,26,14,51,61,63,36,40,45,39,42,42,51,72,65,56,52,72,43,35,32,30,30,30,73,60,22,60,88,46,52,68,39,36,59,70,13,49,35,33,30,44,40,42,61,43,10,55,42,85,44,82,75,37,82,81,24,47,56,52,22,50,54,25,47,56,41,52,51,33,36,76,71,63,76,40,72,60,65,59,52,51,54,31,43,49,26,50,49,52,48,35,50,59,25,82,64,34,84,76,54,65,80,22,32,36,70,24,72,67,46,52,50,47,23,29,50,40,32,40,36,13,28,22,32,72,43,56,47,90,57,54,58,44,47,54,66,88,74,47,52,34,36,33,38,29,25,45,58,20,68,50,79,82,44,60,32,25,56,64,55,26,39,40,54,76,54,64,40,30,44,49,56,20,36,44,59,60,38,41,77,66,71,28,45,68,47,77,31,53,40,49,68,74,81,56,75,44,70,43,52,79,45,66,71,85,65,83,61,79,71,89,71,52,69,68,56,31,36,49,52,36,34,62,55,31,59,74,31,62,33,34,41,31,25,42,59,58,51,40,47,89,44,31,44,9,57,72,23,31,30,88,63,59,56,57,61,68,60,43,64,61,45,51,52,49,40,32,72,42,27,80,49,22,32,44,33,35,24,35,52,53,63,56,45,58,94,56,55,91,60,44,27,25,34,32,43,54,36,54,26,37,25,35,31,0,54,27,51,33,28,40,48,51,47,81,37,50,31,38,2,24,35,38,43,47,27,49,67,47,66,66,68,32,42,43,52,55,68,66,27,66,86,44,45,60,74,46,81,72,43,91,76,30,86,89,41,39,28,42,23,46,48,81,44,50,74,28,46,44,55,30,28,25,57,71,68,70,49,83,48,72,41,41,27,33,36,46,41,51,82,40,43,72,47,77,43,73,75,46,56,83,53,57,63,26,47,68,88,36,61,43,41,39,33,32,37,40,30,24,74,29,88,40,58,42,44,49,49,46,35,33,26,41,24,69,74,65,65,100,58,95,70,57,75,48,43,72,62,44,71,49,60,47,78,34,46,50,67,34,68,49,78,47,74,49,71,44,43,46,76,68,62,39,46,60,36,69,90,76,68,42,78,46,61,72,69,37,51,34,32,42,33,35,30,50,24,75,82,43,52,85,38,74,46,71,34,31,38,88

Foldseek 3Di:
DPPPPDDPPPPPPPPPPPPPPPVPPPPQPLLDPVDDNLVNLVSVLVVDDLQQLLQQFEDQFQFWTQHRVVSPQHIAGEAEDDFAGAADPPRFDLFHPPDPPLAFFGFFFQLLLLLLLALVLLLLSQQQRLLSCVQVVHQEYADQEAFAQQFLFAQALSSHNYHFLQSLQSNVQSNLQNNLLLNHFYAYDAQWDQNHQVVQQFEEEAFALQLCVRTICNNVLSCVQRNVGQHYEYTNYHYPRHQRLQAQCRAVPPQCNVSVGLHAYEYDAQRDDDLVSCLPRHHQHYHHHCQCLHHHHHGSNRCSHSSHVVNSVCCVVVVDPCPSSSSSSSNSSVSSCSHVSPPPRDHHDGPDPSSVVSLLVSLLSRKFWFFAAPNLDQPPLVPFAEEEEEAPQQPDDQQDAQPSSHGRHPAAQGQQNLQCVVSVVSNHHYHYAHLFQDDQDADDSNDGPPDGRDDPDDNVVSLVVSLVVLLPGPAYEYEFAFGSDALFNHRNHTHPAQAGPGCVLVSQQSSLVRHVSYEYEYEGSGAHADPCVVSGNTYMDNYRSTRCSNNNVSCPNNVVRKHATFRSFFRANGSCLRQQVVVPQPPAAWPDPPPPPDPSIHGYGYPVCHNQGTPLSCQVVVHDGSGFGLDGDTSWDKDKDDWDKPDQEAEQFGKIKIKIKIWTQGQAKDKAKKWKWKADPDDPDDDGRIHTDDMDMDTAGHGDMDMDMDMDHQVNQWGQDSVVRGIDHDWDKMKIFIDRGPVGGPDIGIHTYD/DPPPPPPPPPPPPPPPPPPPPPVPPPPQLLLDPVDDNLVNLVSVLVVDDLQQLLQQFEDQFQFWTQHRVVSPQHIAGEAEDDFAGAADPPRFDLFHPPDPPLAFFGFFFQLLLLLLLALVLLLLSQQQRLLSCVQVVHQEYADQEAFAQQFLFAQALSSHNYHFLQSLLSNVQSNLQNNLLLNHFYAYDAQWDQNHQVVQQFEEEAFALQLCVRGICSNVLSCVQRNVGQHYEYTNYHYPRHQRLQAQCRAVPPQCNVSVGLHAYEYDALRDDDLVSCLPRHHQHYHHHCQCSHHHHHPSNRCSHSSHVVNSVCCVVVVDPCPSSSSSSSNSSVSSCSHVSPPPRDHHDGPDPSSVVSLLVSLLSRKFWFFAAPNLPQPPLVPFAEEEEEAQQQPDDQQDAQPSSHGRHPAAQGQQNLQCVVSVVSNHHYHYAHLFQDDQAADDSNDGPPDGRDDPDDNVVSLVVSLVVLQPGLAYEYEFAFGSDALFNHRNHTHPAQAGPGCVLVSQQSSLVRHVSYAYEYEGSGAHADPCVVSGRTYMDNYRSTRCSNNNVSCPNNVVRKHATFRSFFRANGSCLRQQVVVPQPPAAWPDPPPPPDPSIHGYGYPPCHNQGTPLSCQVVVHDGSGFGLDGDTSWDKDKDDWDKPDQEAEQFGKIKIKIKIWTQGQAKDKAKKWKWKADPDDPDDDGRIHTDDMDMDTDHHGDMDMDMDMDHQQNQWGQDSVVRGIDHDWDKMKIFMDRGPPGGPDIGIHTYD

pLDDT: mean 94.05, std 13.31, range [21.2, 98.94]